Protein AF-0000000079801781 (afdb_homodimer)

Structure (mmCIF, N/CA/C/O backbone):
data_AF-0000000079801781-model_v1
#
loop_
_entity.id
_entity.type
_entity.pdbx_description
1 polymer 'SH2 domain-containing protein'
#
loop_
_atom_site.group_PDB
_atom_site.id
_atom_site.type_symbol
_atom_site.label_atom_id
_atom_site.label_alt_id
_atom_site.label_comp_id
_atom_site.label_asym_id
_atom_site.label_entity_id
_atom_site.label_seq_id
_atom_site.pdbx_PDB_ins_code
_atom_site.Cartn_x
_atom_site.Cartn_y
_atom_site.Cartn_z
_atom_site.occupancy
_atom_site.B_iso_or_equiv
_atom_site.auth_seq_id
_atom_site.auth_comp_id
_atom_site.auth_asym_id
_atom_site.auth_atom_id
_atom_site.pdbx_PDB_model_num
ATOM 1 N N . MET A 1 1 ? 8.492 30.438 30.984 1 76.69 1 MET A N 1
ATOM 2 C CA . MET A 1 1 ? 8.797 31.234 29.797 1 76.69 1 MET A CA 1
ATOM 3 C C . MET A 1 1 ? 7.562 31.406 28.922 1 76.69 1 MET A C 1
ATOM 5 O O . MET A 1 1 ? 6.762 30.469 28.781 1 76.69 1 MET A O 1
ATOM 9 N N . GLY A 1 2 ? 7.23 32.656 28.609 1 91.25 2 GLY A N 1
ATOM 10 C CA . GLY A 1 2 ? 6.047 32.969 27.828 1 91.25 2 GLY A CA 1
ATOM 11 C C . GLY A 1 2 ? 6.23 34.188 26.938 1 91.25 2 GLY A C 1
ATOM 12 O O . GLY A 1 2 ? 7.191 34.938 27.109 1 91.25 2 GLY A O 1
ATOM 13 N N . PHE A 1 3 ? 5.402 34.281 25.969 1 96.19 3 PHE A N 1
ATOM 14 C CA . PHE A 1 3 ? 5.469 35.406 25.031 1 96.19 3 PHE A CA 1
ATOM 15 C C . PHE A 1 3 ? 5.348 36.719 25.766 1 96.19 3 PHE A C 1
ATOM 17 O O . PHE A 1 3 ? 6.113 37.656 25.516 1 96.19 3 PHE A O 1
ATOM 24 N N . GLY A 1 4 ? 4.402 36.781 26.703 1 95.31 4 GLY A N 1
ATOM 25 C CA . GLY A 1 4 ? 4.148 38 27.422 1 95.31 4 GLY A CA 1
ATOM 26 C C . GLY A 1 4 ? 5.328 38.469 28.25 1 95.31 4 GLY A C 1
ATOM 27 O O . GLY A 1 4 ? 5.508 39.688 28.469 1 95.31 4 GLY A O 1
ATOM 28 N N . LYS A 1 5 ? 6.133 37.625 28.688 1 93.75 5 LYS A N 1
ATOM 29 C CA . LYS A 1 5 ? 7.262 37.938 29.562 1 93.75 5 LYS A CA 1
ATOM 30 C C . LYS A 1 5 ? 8.531 38.188 28.75 1 93.75 5 LYS A C 1
ATOM 32 O O . LYS A 1 5 ? 9.289 39.094 29.047 1 93.75 5 LYS A O 1
ATOM 37 N N . ASP A 1 6 ? 8.727 37.406 27.656 1 95.12 6 ASP A N 1
ATOM 38 C CA . ASP A 1 6 ? 10.07 37.344 27.094 1 95.12 6 ASP A CA 1
ATOM 39 C C . ASP A 1 6 ? 10.086 37.875 25.656 1 95.12 6 ASP A C 1
ATOM 41 O O . ASP A 1 6 ? 11.148 38.125 25.094 1 95.12 6 ASP A O 1
ATOM 45 N N . MET A 1 7 ? 8.914 38.062 25.062 1 96.31 7 MET A N 1
ATOM 46 C CA . MET A 1 7 ? 8.898 38.344 23.641 1 96.31 7 MET A CA 1
ATOM 47 C C . MET A 1 7 ? 8.211 39.688 23.359 1 96.31 7 MET A C 1
ATOM 49 O O . MET A 1 7 ? 7.328 39.781 22.5 1 96.31 7 MET A O 1
ATOM 53 N N . LYS A 1 8 ? 8.57 40.656 24.016 1 96.06 8 LYS A N 1
ATOM 54 C CA . LYS A 1 8 ? 7.91 41.938 23.906 1 96.06 8 LYS A CA 1
ATOM 55 C C . LYS A 1 8 ? 8.578 42.812 22.844 1 96.06 8 LYS A C 1
ATOM 57 O O . LYS A 1 8 ? 7.949 43.719 22.297 1 96.06 8 LYS A O 1
ATOM 62 N N . GLY A 1 9 ? 9.859 42.594 22.5 1 95.06 9 GLY A N 1
ATOM 63 C CA . GLY A 1 9 ? 10.641 43.406 21.609 1 95.06 9 GLY A CA 1
ATOM 64 C C . GLY A 1 9 ? 10.258 43.281 20.141 1 95.06 9 GLY A C 1
ATOM 65 O O . GLY A 1 9 ? 9.469 42.375 19.797 1 95.06 9 GLY A O 1
ATOM 66 N N . ARG A 1 10 ? 10.82 44.188 19.297 1 94.31 10 ARG A N 1
ATOM 67 C CA . ARG A 1 10 ? 10.531 44.219 17.875 1 94.31 10 ARG A CA 1
ATOM 68 C C . ARG A 1 10 ? 11.031 42.938 17.188 1 94.31 10 ARG A C 1
ATOM 70 O O . ARG A 1 10 ? 10.359 42.406 16.312 1 94.31 10 ARG A O 1
ATOM 77 N N . ALA A 1 11 ? 12.211 42.469 17.531 1 95.38 11 ALA A N 1
ATOM 78 C CA . ALA A 1 11 ? 12.758 41.25 16.938 1 95.38 11 ALA A CA 1
ATOM 79 C C . ALA A 1 11 ? 11.859 40.062 17.219 1 95.38 11 ALA A C 1
ATOM 81 O O . ALA A 1 11 ? 11.68 39.188 16.359 1 95.38 11 ALA A O 1
ATOM 82 N N . SER A 1 12 ? 11.367 40 18.453 1 96.5 12 SER A N 1
ATOM 83 C CA . SER A 1 12 ? 10.445 38.938 18.812 1 96.5 12 SER A CA 1
ATOM 84 C C . SER A 1 12 ? 9.141 39.031 18.031 1 96.5 12 SER A C 1
ATOM 86 O O . SER A 1 12 ? 8.609 38.031 17.594 1 96.5 12 SER A O 1
ATOM 88 N N . HIS A 1 13 ? 8.625 40.25 17.922 1 96.62 13 HIS A N 1
ATOM 89 C CA . HIS A 1 13 ? 7.418 40.5 17.125 1 96.62 13 HIS A CA 1
ATOM 90 C C . HIS A 1 13 ? 7.574 39.969 15.711 1 96.62 13 HIS A C 1
ATOM 92 O O . HIS A 1 13 ? 6.703 39.25 15.203 1 96.62 13 HIS A O 1
ATOM 98 N N . ASP A 1 14 ? 8.68 40.25 15.062 1 96.38 14 ASP A N 1
ATOM 99 C CA . ASP A 1 14 ? 8.945 39.781 13.703 1 96.38 14 ASP A CA 1
ATOM 100 C C . ASP A 1 14 ? 9.055 38.281 13.641 1 96.38 14 ASP A C 1
ATOM 102 O O . ASP A 1 14 ? 8.57 37.656 12.695 1 96.38 14 ASP A O 1
ATOM 106 N N . ALA A 1 15 ? 9.766 37.688 14.594 1 95.88 15 ALA A N 1
ATOM 107 C CA . ALA A 1 15 ? 9.938 36.25 14.633 1 95.88 15 ALA A CA 1
ATOM 108 C C . ALA A 1 15 ? 8.594 35.531 14.773 1 95.88 15 ALA A C 1
ATOM 110 O O . ALA A 1 15 ? 8.367 34.469 14.18 1 95.88 15 ALA A O 1
ATOM 111 N N . MET A 1 16 ? 7.668 36.062 15.617 1 96.5 16 MET A N 1
ATOM 112 C CA . MET A 1 16 ? 6.348 35.469 15.828 1 96.5 16 MET A CA 1
ATOM 113 C C . MET A 1 16 ? 5.531 35.5 14.539 1 96.5 16 MET A C 1
ATOM 115 O O . MET A 1 16 ? 4.82 34.562 14.227 1 96.5 16 MET A O 1
ATOM 119 N N . LEU A 1 17 ? 5.66 36.594 13.82 1 96.19 17 LEU A N 1
ATOM 120 C CA . LEU A 1 17 ? 4.953 36.656 12.547 1 96.19 17 LEU A CA 1
ATOM 121 C C . LEU A 1 17 ? 5.547 35.688 11.531 1 96.19 17 LEU A C 1
ATOM 123 O O . LEU A 1 17 ? 4.809 35.031 10.797 1 96.19 17 LEU A O 1
ATOM 127 N N . ARG A 1 18 ? 6.875 35.562 11.508 1 95 18 ARG A N 1
ATOM 128 C CA . ARG A 1 18 ? 7.543 34.656 10.57 1 95 18 ARG A CA 1
ATOM 129 C C . ARG A 1 18 ? 7.184 33.219 10.844 1 95 18 ARG A C 1
ATOM 131 O O . ARG A 1 18 ? 6.965 32.438 9.922 1 95 18 ARG A O 1
ATOM 138 N N . VAL A 1 19 ? 7.18 32.844 12.102 1 96.12 19 VAL A N 1
ATOM 139 C CA . VAL A 1 19 ? 6.883 31.453 12.43 1 96.12 19 VAL A CA 1
ATOM 140 C C . VAL A 1 19 ? 5.445 31.125 12.031 1 96.12 19 VAL A C 1
ATOM 142 O O . VAL A 1 19 ? 5.164 30.031 11.539 1 96.12 19 VAL A O 1
ATOM 145 N N . GLN A 1 20 ? 4.492 32.094 12.281 1 95.88 20 GLN A N 1
ATOM 146 C CA . GLN A 1 20 ? 3.104 31.844 11.898 1 95.88 20 GLN A CA 1
ATOM 147 C C . GLN A 1 20 ? 2.963 31.703 10.391 1 95.88 20 GLN A C 1
ATOM 149 O O . GLN A 1 20 ? 2.232 30.828 9.914 1 95.88 20 GLN A O 1
ATOM 154 N N . ASP A 1 21 ? 3.654 32.531 9.656 1 95.44 21 ASP A N 1
ATOM 155 C CA . ASP A 1 21 ? 3.643 32.406 8.203 1 95.44 21 ASP A CA 1
ATOM 156 C C . ASP A 1 21 ? 4.184 31.047 7.762 1 95.44 21 ASP A C 1
ATOM 158 O O . ASP A 1 21 ? 3.617 30.406 6.875 1 95.44 21 ASP A O 1
ATOM 162 N N . SER A 1 22 ? 5.309 30.672 8.328 1 95.62 22 SER A N 1
ATOM 163 C CA . SER A 1 22 ? 5.922 29.391 7.988 1 95.62 22 SER A CA 1
ATOM 164 C C . SER A 1 22 ? 5.008 28.234 8.352 1 95.62 22 SER A C 1
ATOM 166 O O . SER A 1 22 ? 4.949 27.234 7.637 1 95.62 22 SER A O 1
ATOM 168 N N . GLU A 1 23 ? 4.355 28.328 9.516 1 96.94 23 GLU A N 1
ATOM 169 C CA . GLU A 1 23 ? 3.428 27.297 9.938 1 96.94 23 GLU A CA 1
ATOM 170 C C . GLU A 1 23 ? 2.242 27.188 8.977 1 96.94 23 GLU A C 1
ATOM 172 O O . GLU A 1 23 ? 1.783 26.094 8.664 1 96.94 23 GLU A O 1
ATOM 177 N N . ILE A 1 24 ? 1.677 28.312 8.578 1 96.94 24 ILE A N 1
ATOM 178 C CA . ILE A 1 24 ? 0.573 28.312 7.621 1 96.94 24 ILE A CA 1
ATOM 179 C C . ILE A 1 24 ? 1.017 27.672 6.312 1 96.94 24 ILE A C 1
ATOM 181 O O . ILE A 1 24 ? 0.293 26.844 5.742 1 96.94 24 ILE A O 1
ATOM 185 N N . ARG A 1 25 ? 2.199 28 5.801 1 95.62 25 ARG A N 1
ATOM 186 C CA . ARG A 1 25 ? 2.742 27.391 4.594 1 95.62 25 ARG A CA 1
ATOM 187 C C . ARG A 1 25 ? 2.918 25.891 4.773 1 95.62 25 ARG A C 1
ATOM 189 O O . ARG A 1 25 ? 2.648 25.109 3.854 1 95.62 25 ARG A O 1
ATOM 196 N N . LEU A 1 26 ? 3.422 25.516 5.914 1 96.25 26 LEU A N 1
ATOM 197 C CA . LEU A 1 26 ? 3.6 24.109 6.215 1 96.25 26 LEU A CA 1
ATOM 198 C C . LEU A 1 26 ? 2.266 23.359 6.16 1 96.25 26 LEU A C 1
ATOM 200 O O . LEU A 1 26 ? 2.168 22.297 5.559 1 96.25 26 LEU A O 1
ATOM 204 N N . LEU A 1 27 ? 1.279 23.922 6.836 1 97.25 27 LEU A N 1
ATOM 205 C CA . LEU A 1 27 ? -0.036 23.297 6.855 1 97.25 27 LEU A CA 1
ATOM 206 C C . LEU A 1 27 ? -0.616 23.203 5.449 1 97.25 27 LEU A C 1
ATOM 208 O O . LEU A 1 27 ? -1.286 22.219 5.109 1 97.25 27 LEU A O 1
ATOM 212 N N . ASP A 1 28 ? -0.354 24.234 4.629 1 96.5 28 ASP A N 1
ATOM 213 C CA . ASP A 1 28 ? -0.765 24.172 3.227 1 96.5 28 ASP A CA 1
ATOM 214 C C . ASP A 1 28 ? -0.079 23.031 2.494 1 96.5 28 ASP A C 1
ATOM 216 O O . ASP A 1 28 ? -0.707 22.328 1.695 1 96.5 28 ASP A O 1
ATOM 220 N N . THR A 1 29 ? 1.188 22.906 2.703 1 96.31 29 THR A N 1
ATOM 221 C CA . THR A 1 29 ? 1.951 21.812 2.109 1 96.31 29 THR A CA 1
ATOM 222 C C . THR A 1 29 ? 1.404 20.453 2.561 1 96.31 29 THR A C 1
ATOM 224 O O . THR A 1 29 ? 1.253 19.547 1.751 1 96.31 29 THR A O 1
ATOM 227 N N . ILE A 1 30 ? 1.111 20.297 3.859 1 96.94 30 ILE A N 1
ATOM 228 C CA . ILE A 1 30 ? 0.562 19.047 4.398 1 96.94 30 ILE A CA 1
ATOM 229 C C . ILE A 1 30 ? -0.799 18.766 3.766 1 96.94 30 ILE A C 1
ATOM 231 O O . ILE A 1 30 ? -1.111 17.625 3.43 1 96.94 30 ILE A O 1
ATOM 235 N N . HIS A 1 31 ? -1.575 19.875 3.701 1 97.44 31 HIS A N 1
ATOM 236 C CA . HIS A 1 31 ? -2.891 19.719 3.092 1 97.44 31 HIS A CA 1
ATOM 237 C C . HIS A 1 31 ? -2.785 19.156 1.681 1 97.44 31 HIS A C 1
ATOM 239 O O . HIS A 1 31 ? -3.479 18.188 1.341 1 97.44 31 HIS A O 1
ATOM 245 N N . ASN A 1 32 ? -1.936 19.703 0.855 1 96.06 32 ASN A N 1
ATOM 246 C CA . ASN A 1 32 ? -1.72 19.219 -0.502 1 96.06 32 ASN A CA 1
ATOM 247 C C . ASN A 1 32 ? -1.146 17.797 -0.501 1 96.06 32 ASN A C 1
ATOM 249 O O . ASN A 1 32 ? -1.52 16.969 -1.337 1 96.06 32 ASN A O 1
ATOM 253 N N . PHE A 1 33 ? -0.26 17.547 0.406 1 97.5 33 PHE A N 1
ATOM 254 C CA . PHE A 1 33 ? 0.359 16.234 0.556 1 97.5 33 PHE A CA 1
ATOM 255 C C . PHE A 1 33 ? -0.693 15.172 0.839 1 97.5 33 PHE A C 1
ATOM 257 O O . PHE A 1 33 ? -0.685 14.102 0.221 1 97.5 33 PHE A O 1
ATOM 264 N N . VAL A 1 34 ? -1.604 15.484 1.756 1 97.31 34 VAL A N 1
ATOM 265 C CA . VAL A 1 34 ? -2.648 14.547 2.15 1 97.31 34 VAL A CA 1
ATOM 266 C C . VAL A 1 34 ? -3.582 14.289 0.97 1 97.31 34 VAL A C 1
ATOM 268 O O . VAL A 1 34 ? -3.955 13.141 0.704 1 97.31 34 VAL A O 1
ATOM 271 N N . LEU A 1 35 ? -3.932 15.352 0.266 1 96.62 35 LEU A N 1
ATOM 272 C CA . LEU A 1 35 ? -4.832 15.203 -0.872 1 96.62 35 LEU A CA 1
ATOM 273 C C . LEU A 1 35 ? -4.188 14.367 -1.974 1 96.62 35 LEU A C 1
ATOM 275 O O . LEU A 1 35 ? -4.82 13.469 -2.531 1 96.62 35 LEU A O 1
ATOM 279 N N . THR A 1 36 ? -2.943 14.625 -2.322 1 96.62 36 THR A N 1
ATOM 280 C CA . THR A 1 36 ? -2.236 13.898 -3.367 1 96.62 36 THR A CA 1
ATOM 281 C C . THR A 1 36 ? -2.008 12.445 -2.955 1 96.62 36 THR A C 1
ATOM 283 O O . THR A 1 36 ? -2.059 11.539 -3.791 1 96.62 36 THR A O 1
ATOM 286 N N . ARG A 1 37 ? -1.685 12.242 -1.685 1 97.06 37 ARG A N 1
ATOM 287 C CA . ARG A 1 37 ? -1.542 10.891 -1.165 1 97.06 37 ARG A CA 1
ATOM 288 C C . ARG A 1 37 ? -2.842 10.102 -1.316 1 97.06 37 ARG A C 1
ATOM 290 O O . ARG A 1 37 ? -2.83 8.953 -1.748 1 97.06 37 ARG A O 1
ATOM 297 N N . ALA A 1 38 ? -3.971 10.711 -0.908 1 97 38 ALA A N 1
ATOM 298 C CA . ALA A 1 38 ? -5.277 10.062 -1.024 1 97 38 ALA A CA 1
ATOM 299 C C . ALA A 1 38 ? -5.586 9.711 -2.477 1 97 38 ALA A C 1
ATOM 301 O O . ALA A 1 38 ? -6.121 8.641 -2.76 1 97 38 ALA A O 1
ATOM 302 N N . GLU A 1 39 ? -5.254 10.602 -3.381 1 96.56 39 GLU A N 1
ATOM 303 C CA . GLU A 1 39 ? -5.469 10.344 -4.801 1 96.56 39 GLU A CA 1
ATOM 304 C C . GLU A 1 39 ? -4.617 9.18 -5.293 1 96.56 39 GLU A C 1
ATOM 306 O O . GLU A 1 39 ? -5.086 8.344 -6.066 1 96.56 39 GLU A O 1
ATOM 311 N N . ASN A 1 40 ? -3.34 9.18 -4.941 1 97.12 40 ASN A N 1
ATOM 312 C CA . ASN A 1 40 ? -2.443 8.086 -5.289 1 97.12 40 ASN A CA 1
ATOM 313 C C . ASN A 1 40 ? -2.959 6.75 -4.758 1 97.12 40 ASN A C 1
ATOM 315 O O . ASN A 1 40 ? -2.912 5.738 -5.461 1 97.12 40 ASN A O 1
ATOM 319 N N . ASP A 1 41 ? -3.4 6.711 -3.506 1 96.94 41 ASP A N 1
ATOM 320 C CA . ASP A 1 41 ? -3.967 5.504 -2.906 1 96.94 41 ASP A CA 1
ATOM 321 C C . ASP A 1 41 ? -5.211 5.047 -3.666 1 96.94 41 ASP A C 1
ATOM 323 O O . ASP A 1 41 ? -5.43 3.846 -3.84 1 96.94 41 ASP A O 1
ATOM 327 N N . ARG A 1 42 ? -6.035 5.973 -4.047 1 95.75 42 ARG A N 1
ATOM 328 C CA . ARG A 1 42 ? -7.246 5.648 -4.797 1 95.75 42 ARG A CA 1
ATOM 329 C C . ARG A 1 42 ? -6.902 5 -6.133 1 95.75 42 ARG A C 1
ATOM 331 O O . ARG A 1 42 ? -7.535 4.023 -6.539 1 95.75 42 ARG A O 1
ATOM 338 N N . LYS A 1 43 ? -5.949 5.508 -6.844 1 96.12 43 LYS A N 1
ATOM 339 C CA . LYS A 1 43 ? -5.504 4.945 -8.109 1 96.12 43 LYS A CA 1
ATOM 340 C C . LYS A 1 43 ? -4.938 3.539 -7.922 1 96.12 43 LYS A C 1
ATOM 342 O O . LYS A 1 43 ? -5.191 2.646 -8.734 1 96.12 43 LYS A O 1
ATOM 347 N N . TYR A 1 44 ? -4.176 3.334 -6.891 1 97.56 44 TYR A N 1
ATOM 348 C CA . TYR A 1 44 ? -3.615 2.025 -6.578 1 97.56 44 TYR A CA 1
ATOM 349 C C . TYR A 1 44 ? -4.719 1.007 -6.316 1 97.56 44 TYR A C 1
ATOM 351 O O . TYR A 1 44 ? -4.68 -0.108 -6.844 1 97.56 44 TYR A O 1
ATOM 359 N N . ALA A 1 45 ? -5.695 1.436 -5.496 1 96.75 45 ALA A N 1
ATOM 360 C CA . ALA A 1 45 ? -6.832 0.562 -5.211 1 96.75 45 ALA A CA 1
ATOM 361 C C . ALA A 1 45 ? -7.586 0.209 -6.488 1 96.75 45 ALA A C 1
ATOM 363 O O . ALA A 1 45 ? -8 -0.936 -6.676 1 96.75 45 ALA A O 1
ATOM 364 N N . ALA A 1 46 ? -7.781 1.172 -7.336 1 95.75 46 ALA A N 1
ATOM 365 C CA . ALA A 1 46 ? -8.445 0.935 -8.617 1 95.75 46 ALA A CA 1
ATOM 366 C C . ALA A 1 46 ? -7.648 -0.042 -9.477 1 95.75 46 ALA A C 1
ATOM 368 O O . ALA A 1 46 ? -8.227 -0.883 -10.164 1 95.75 46 ALA A O 1
ATOM 369 N N . GLY A 1 47 ? -6.301 0.111 -9.477 1 96.25 47 GLY A N 1
ATOM 370 C CA . GLY A 1 47 ? -5.445 -0.827 -10.188 1 96.25 47 GLY A CA 1
ATOM 371 C C . GLY A 1 47 ? -5.582 -2.254 -9.695 1 96.25 47 GLY A C 1
ATOM 372 O O . GLY A 1 47 ? -5.637 -3.191 -10.492 1 96.25 47 GLY A O 1
ATOM 373 N N . LEU A 1 48 ? -5.668 -2.461 -8.375 1 95.75 48 LEU A N 1
ATOM 374 C CA . LEU A 1 48 ? -5.891 -3.779 -7.793 1 95.75 48 LEU A CA 1
ATOM 375 C C . LEU A 1 48 ? -7.254 -4.328 -8.203 1 95.75 48 LEU A C 1
ATOM 377 O O . LEU A 1 48 ? -7.398 -5.531 -8.438 1 95.75 48 LEU A O 1
ATOM 381 N N . GLY A 1 49 ? -8.25 -3.375 -8.258 1 94.19 49 GLY A N 1
ATOM 382 C CA . GLY A 1 49 ? -9.57 -3.787 -8.703 1 94.19 49 GLY A CA 1
ATOM 383 C C . GLY A 1 49 ? -9.586 -4.32 -10.125 1 94.19 49 GLY A C 1
ATOM 384 O O . GLY A 1 49 ? -10.219 -5.336 -10.406 1 94.19 49 GLY A O 1
ATOM 385 N N . LYS A 1 50 ? -8.891 -3.727 -11.023 1 93.75 50 LYS A N 1
ATOM 386 C CA . LYS A 1 50 ? -8.797 -4.156 -12.414 1 93.75 50 LYS A CA 1
ATOM 387 C C . LYS A 1 50 ? -8.086 -5.504 -12.523 1 93.75 50 LYS A C 1
ATOM 389 O O . LYS A 1 50 ? -8.492 -6.367 -13.305 1 93.75 50 LYS A O 1
ATOM 394 N N . LEU A 1 51 ? -7.004 -5.602 -11.766 1 93.5 51 LEU A N 1
ATOM 395 C CA . LEU A 1 51 ? -6.254 -6.852 -11.688 1 93.5 51 LEU A CA 1
ATOM 396 C C . LEU A 1 51 ? -7.156 -8 -11.258 1 93.5 51 LEU A C 1
ATOM 398 O O . LEU A 1 51 ? -7.102 -9.086 -11.836 1 93.5 51 LEU A O 1
ATOM 402 N N . LEU A 1 52 ? -7.992 -7.812 -10.312 1 94.69 52 LEU A N 1
ATOM 403 C CA . LEU A 1 52 ? -8.898 -8.82 -9.781 1 94.69 52 LEU A CA 1
ATOM 404 C C . LEU A 1 52 ? -9.961 -9.195 -10.812 1 94.69 52 LEU A C 1
ATOM 406 O O . LEU A 1 52 ? -10.273 -10.375 -10.984 1 94.69 52 LEU A O 1
ATOM 410 N N . ALA A 1 53 ? -10.492 -8.188 -11.5 1 93.56 53 ALA A N 1
ATOM 411 C CA . ALA A 1 53 ? -11.516 -8.43 -12.516 1 93.56 53 ALA A CA 1
ATOM 412 C C . ALA A 1 53 ? -10.984 -9.328 -13.633 1 93.56 53 ALA A C 1
ATOM 414 O O . ALA A 1 53 ? -11.688 -10.227 -14.102 1 93.56 53 ALA A O 1
ATOM 415 N N . THR A 1 54 ? -9.742 -9.18 -14.047 1 93.25 54 THR A N 1
ATOM 416 C CA . THR A 1 54 ? -9.117 -9.984 -15.086 1 93.25 54 THR A CA 1
ATOM 417 C C . THR A 1 54 ? -8.891 -11.414 -14.594 1 93.25 54 THR A C 1
ATOM 419 O O . THR A 1 54 ? -9.133 -12.375 -15.328 1 93.25 54 THR A O 1
ATOM 422 N N . ALA A 1 55 ? -8.391 -11.547 -13.32 1 93.56 55 ALA A N 1
ATOM 423 C CA . ALA A 1 55 ? -8.07 -12.859 -12.758 1 93.56 55 ALA A CA 1
ATOM 424 C C . ALA A 1 55 ? -9.344 -13.672 -12.531 1 93.56 55 ALA A C 1
ATOM 426 O O . ALA A 1 55 ? -9.328 -14.906 -12.633 1 93.56 55 ALA A O 1
ATOM 427 N N . LEU A 1 56 ? -10.477 -13.016 -12.25 1 90.62 56 LEU A N 1
ATOM 428 C CA . LEU A 1 56 ? -11.727 -13.688 -11.922 1 90.62 56 LEU A CA 1
ATOM 429 C C . LEU A 1 56 ? -12.438 -14.164 -13.18 1 90.62 56 LEU A C 1
ATOM 431 O O . LEU A 1 56 ? -13.383 -14.961 -13.102 1 90.62 56 LEU A O 1
ATOM 435 N N . LYS A 1 57 ? -11.984 -13.828 -14.391 1 88.69 57 LYS A N 1
ATOM 436 C CA . LYS A 1 57 ? -12.57 -14.289 -15.648 1 88.69 57 LYS A CA 1
ATOM 437 C C . LYS A 1 57 ? -12.234 -15.758 -15.906 1 88.69 57 LYS A C 1
ATOM 439 O O . LYS A 1 57 ? -12.977 -16.453 -16.594 1 88.69 57 LYS A O 1
ATOM 444 N N . ALA A 1 58 ? -11.117 -16.188 -15.289 1 84.75 58 ALA A N 1
ATOM 445 C CA . ALA A 1 58 ? -10.703 -17.578 -15.477 1 84.75 58 ALA A CA 1
ATOM 446 C C . ALA A 1 58 ? -11.57 -18.516 -14.648 1 84.75 58 ALA A C 1
ATOM 448 O O . ALA A 1 58 ? -11.844 -18.25 -13.477 1 84.75 58 ALA A O 1
ATOM 449 N N . ASP A 1 59 ? -12.188 -19.531 -15.289 1 80.12 59 ASP A N 1
ATOM 450 C CA . ASP A 1 59 ? -13.031 -20.484 -14.586 1 80.12 59 ASP A CA 1
ATOM 451 C C . ASP A 1 59 ? -12.219 -21.672 -14.086 1 80.12 59 ASP A C 1
ATOM 453 O O . ASP A 1 59 ? -11.766 -22.5 -14.875 1 80.12 59 ASP A O 1
ATOM 457 N N . ASN A 1 60 ? -12.016 -21.766 -12.844 1 79.75 60 ASN A N 1
ATOM 458 C CA . ASN A 1 60 ? -11.297 -22.859 -12.188 1 79.75 60 ASN A CA 1
ATOM 459 C C . ASN A 1 60 ? -12.211 -23.641 -11.258 1 79.75 60 ASN A C 1
ATOM 461 O O . ASN A 1 60 ? -11.742 -24.25 -10.281 1 79.75 60 ASN A O 1
ATOM 465 N N . SER A 1 61 ? -13.469 -23.781 -11.5 1 85.81 61 SER A N 1
ATOM 466 C CA . SER A 1 61 ? -14.445 -24.297 -10.539 1 85.81 61 SER A CA 1
ATOM 467 C C . SER A 1 61 ? -14.375 -25.812 -10.445 1 85.81 61 SER A C 1
ATOM 469 O O . SER A 1 61 ? -14.68 -26.391 -9.398 1 85.81 61 SER A O 1
ATOM 471 N N . GLU A 1 62 ? -13.891 -26.422 -11.484 1 90.06 62 GLU A N 1
ATOM 472 C CA . GLU A 1 62 ? -13.945 -27.875 -11.523 1 90.06 62 GLU A CA 1
ATOM 473 C C . GLU A 1 62 ? -13.047 -28.484 -10.453 1 90.06 62 GLU A C 1
ATOM 475 O O . GLU A 1 62 ? -13.406 -29.484 -9.82 1 90.06 62 GLU A O 1
ATOM 480 N N . PHE A 1 63 ? -11.914 -27.922 -10.242 1 92.75 63 PHE A N 1
ATOM 481 C CA . PHE A 1 63 ? -10.914 -28.594 -9.406 1 92.75 63 PHE A CA 1
ATOM 482 C C . PHE A 1 63 ? -10.68 -27.812 -8.117 1 92.75 63 PHE A C 1
ATOM 484 O O . PHE A 1 63 ? -9.75 -28.125 -7.367 1 92.75 63 PHE A O 1
ATOM 491 N N . ARG A 1 64 ? -11.539 -26.922 -7.797 1 89.44 64 ARG A N 1
ATOM 492 C CA . ARG A 1 64 ? -11.43 -26.078 -6.609 1 89.44 64 ARG A CA 1
ATOM 493 C C . ARG A 1 64 ? -11.578 -26.906 -5.336 1 89.44 64 ARG A C 1
ATOM 495 O O . ARG A 1 64 ? -10.906 -26.641 -4.336 1 89.44 64 ARG A O 1
ATOM 502 N N . GLU A 1 65 ? -12.383 -27.844 -5.41 1 88.81 65 GLU A N 1
ATOM 503 C CA . GLU A 1 65 ? -12.672 -28.625 -4.215 1 88.81 65 GLU A CA 1
ATOM 504 C C . GLU A 1 65 ? -11.688 -29.781 -4.066 1 88.81 65 GLU A C 1
ATOM 506 O O . GLU A 1 65 ? -11.523 -30.328 -2.975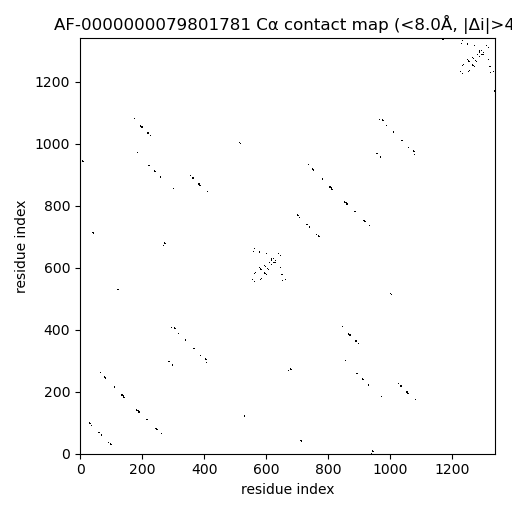 1 88.81 65 GLU A O 1
ATOM 511 N N . THR A 1 66 ? -11.023 -30.109 -5.133 1 92.12 66 THR A N 1
ATOM 512 C CA . THR A 1 66 ? -10.227 -31.328 -5.086 1 92.12 66 THR A CA 1
ATOM 513 C C . THR A 1 66 ? -8.742 -31 -4.961 1 92.12 66 THR A C 1
ATOM 515 O O . THR A 1 66 ? -7.953 -31.828 -4.492 1 92.12 66 THR A O 1
ATOM 518 N N . CYS A 1 67 ? -8.32 -29.797 -5.41 1 94.19 67 CYS A N 1
ATOM 519 C CA . CYS A 1 67 ? -6.91 -29.438 -5.414 1 94.19 67 CYS A CA 1
ATOM 520 C C . CYS A 1 67 ? -6.652 -28.219 -4.531 1 94.19 67 CYS A C 1
ATOM 522 O O . CYS A 1 67 ? -7.363 -27.219 -4.621 1 94.19 67 CYS A O 1
ATOM 524 N N . SER A 1 68 ? -5.66 -28.266 -3.721 1 94.06 68 SER A N 1
ATOM 525 C CA . SER A 1 68 ? -5.355 -27.25 -2.719 1 94.06 68 SER A CA 1
ATOM 526 C C . SER A 1 68 ? -4.836 -25.969 -3.369 1 94.06 68 SER A C 1
ATOM 528 O O . SER A 1 68 ? -5.062 -24.875 -2.859 1 94.06 68 SER A O 1
ATOM 530 N N . VAL A 1 69 ? -4.133 -26.094 -4.438 1 95.94 69 VAL A N 1
ATOM 531 C CA . VAL A 1 69 ? -3.553 -24.922 -5.102 1 95.94 69 VAL A CA 1
ATOM 532 C C . VAL A 1 69 ? -4.664 -23.984 -5.574 1 95.94 69 VAL A C 1
ATOM 534 O O . VAL A 1 69 ? -4.57 -22.766 -5.41 1 95.94 69 VAL A O 1
ATOM 537 N N . PHE A 1 70 ? -5.73 -24.578 -6.164 1 95.5 70 PHE A N 1
ATOM 538 C CA . PHE A 1 70 ? -6.863 -23.781 -6.633 1 95.5 70 PHE A CA 1
ATOM 539 C C . PHE A 1 70 ? -7.555 -23.094 -5.465 1 95.5 70 PHE A C 1
ATOM 541 O O . PHE A 1 70 ? -7.957 -21.922 -5.578 1 95.5 70 PHE A O 1
ATOM 548 N N . LYS A 1 71 ? -7.648 -23.766 -4.348 1 93.81 71 LYS A N 1
ATOM 549 C CA . LYS A 1 71 ? -8.258 -23.203 -3.15 1 93.81 71 LYS A CA 1
ATOM 550 C C . LYS A 1 71 ? -7.445 -22.016 -2.631 1 93.81 71 LYS A C 1
ATOM 552 O O . LYS A 1 71 ? -8.008 -20.984 -2.273 1 93.81 71 LYS A O 1
ATOM 557 N N . ALA A 1 72 ? -6.176 -22.234 -2.559 1 95.56 72 ALA A N 1
ATOM 558 C CA . ALA A 1 72 ? -5.297 -21.172 -2.088 1 95.56 72 ALA A CA 1
ATOM 559 C C . ALA A 1 72 ? -5.387 -19.938 -2.99 1 95.56 72 ALA A C 1
ATOM 561 O O . ALA A 1 72 ? -5.395 -18.812 -2.506 1 95.56 72 ALA A O 1
ATOM 562 N N . TRP A 1 73 ? -5.492 -20.141 -4.273 1 95.69 73 TRP A N 1
ATOM 563 C CA . TRP A 1 73 ? -5.59 -19.031 -5.23 1 95.69 73 TRP A CA 1
ATOM 564 C C . TRP A 1 73 ? -6.883 -18.25 -5.031 1 95.69 73 TRP A C 1
ATOM 566 O O . TRP A 1 73 ? -6.887 -17.016 -5.105 1 95.69 73 TRP A O 1
ATOM 576 N N . ASP A 1 74 ? -7.922 -18.953 -4.762 1 94.88 74 ASP A N 1
ATOM 577 C CA . ASP A 1 74 ? -9.203 -18.297 -4.5 1 94.88 74 ASP A CA 1
ATOM 578 C C . ASP A 1 74 ? -9.117 -17.391 -3.281 1 94.88 74 ASP A C 1
ATOM 580 O O . ASP A 1 74 ? -9.688 -16.297 -3.273 1 94.88 74 ASP A O 1
ATOM 584 N N . VAL A 1 75 ? -8.438 -17.891 -2.283 1 96.06 75 VAL A N 1
ATOM 585 C CA . VAL A 1 75 ? -8.273 -17.094 -1.074 1 96.06 75 VAL A CA 1
ATOM 586 C C . VAL A 1 75 ? -7.441 -15.852 -1.388 1 96.06 75 VAL A C 1
ATOM 588 O O . VAL A 1 75 ? -7.742 -14.758 -0.899 1 96.06 75 VAL A O 1
ATOM 591 N N . ILE A 1 76 ? -6.395 -15.961 -2.207 1 96 76 ILE A N 1
ATOM 592 C CA . ILE A 1 76 ? -5.551 -14.836 -2.586 1 96 76 ILE A CA 1
ATOM 593 C C . ILE A 1 76 ? -6.391 -13.781 -3.301 1 96 76 ILE A C 1
ATOM 595 O O . ILE A 1 76 ? -6.254 -12.586 -3.031 1 96 76 ILE A O 1
ATOM 599 N N . LEU A 1 77 ? -7.309 -14.203 -4.168 1 95.44 77 LEU A N 1
ATOM 600 C CA . LEU A 1 77 ? -8.164 -13.273 -4.898 1 95.44 77 LEU A CA 1
ATOM 601 C C . LEU A 1 77 ? -9.125 -12.562 -3.951 1 95.44 77 LEU A C 1
ATOM 603 O O . LEU A 1 77 ? -9.273 -11.336 -4.02 1 95.44 77 LEU A O 1
ATOM 607 N N . LYS A 1 78 ? -9.68 -13.336 -3.055 1 96 78 LYS A N 1
ATOM 608 C CA . LYS A 1 78 ? -10.625 -12.766 -2.094 1 96 78 LYS A CA 1
ATOM 609 C C . LYS A 1 78 ? -9.938 -11.742 -1.194 1 96 78 LYS A C 1
ATOM 611 O O . LYS A 1 78 ? -10.477 -10.664 -0.946 1 96 78 LYS A O 1
ATOM 616 N N . GLU A 1 79 ? -8.805 -12.102 -0.708 1 95.81 79 GLU A N 1
ATOM 617 C CA . GLU A 1 79 ? -8.086 -11.219 0.208 1 95.81 79 GLU A CA 1
ATOM 618 C C . GLU A 1 79 ? -7.559 -9.984 -0.514 1 95.81 79 GLU A C 1
ATOM 620 O O . GLU A 1 79 ? -7.457 -8.906 0.08 1 95.81 79 GLU A O 1
ATOM 625 N N . THR A 1 80 ? -7.16 -10.109 -1.76 1 95.56 80 THR A N 1
ATOM 626 C CA . THR A 1 80 ? -6.762 -8.945 -2.547 1 95.56 80 THR A CA 1
ATOM 627 C C . THR A 1 80 ? -7.93 -7.977 -2.701 1 95.56 80 THR A C 1
ATOM 629 O O . THR A 1 80 ? -7.738 -6.762 -2.682 1 95.56 80 THR A O 1
ATOM 632 N N . GLU A 1 81 ? -9.125 -8.5 -2.842 1 95.38 81 GLU A N 1
ATOM 633 C CA . GLU A 1 81 ? -10.32 -7.664 -2.885 1 95.38 81 GLU A CA 1
ATOM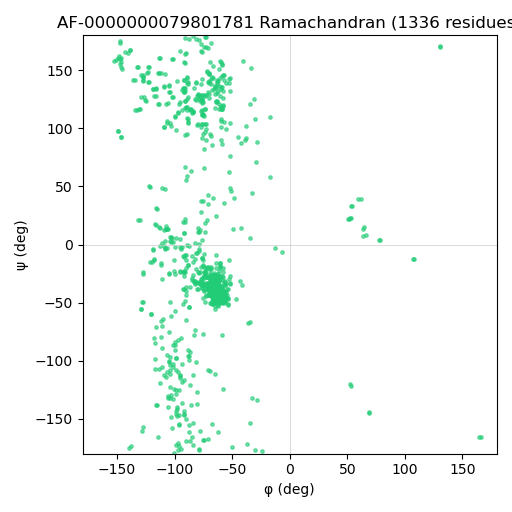 634 C C . GLU A 1 81 ? -10.508 -6.906 -1.573 1 95.38 81 GLU A C 1
ATOM 636 O O . GLU A 1 81 ? -10.828 -5.719 -1.578 1 95.38 81 GLU A O 1
ATOM 641 N N . ASN A 1 82 ? -10.344 -7.602 -0.5 1 95.31 82 ASN A N 1
ATOM 642 C CA . ASN A 1 82 ? -10.445 -6.969 0.811 1 95.31 82 ASN A CA 1
ATOM 643 C C . ASN A 1 82 ? -9.414 -5.855 0.979 1 95.31 82 ASN A C 1
ATOM 645 O O . ASN A 1 82 ? -9.719 -4.809 1.549 1 95.31 82 ASN A O 1
ATOM 649 N N . LEU A 1 83 ? -8.227 -6.141 0.55 1 94.44 83 LEU A N 1
ATOM 650 C CA . LEU A 1 83 ? -7.164 -5.145 0.583 1 94.44 83 LEU A CA 1
ATOM 651 C C . LEU A 1 83 ? -7.566 -3.895 -0.195 1 94.44 83 LEU A C 1
ATOM 653 O O . LEU A 1 83 ? -7.418 -2.775 0.299 1 94.44 83 LEU A O 1
ATOM 657 N N . SER A 1 84 ? -8.07 -4.086 -1.416 1 94.88 84 SER A N 1
ATOM 658 C CA . SER A 1 84 ? -8.5 -2.98 -2.268 1 94.88 84 SER A CA 1
ATOM 659 C C . SER A 1 84 ? -9.609 -2.172 -1.608 1 94.88 84 SER A C 1
ATOM 661 O O . SER A 1 84 ? -9.594 -0.939 -1.651 1 94.88 84 SER A O 1
ATOM 663 N N . ARG A 1 85 ? -10.547 -2.789 -0.951 1 94.69 85 ARG A N 1
ATOM 664 C CA . ARG A 1 85 ? -11.664 -2.131 -0.278 1 94.69 85 ARG A CA 1
ATOM 665 C C . ARG A 1 85 ? -11.172 -1.286 0.894 1 94.69 85 ARG A C 1
ATOM 667 O O . ARG A 1 85 ? -11.641 -0.161 1.09 1 94.69 85 ARG A O 1
ATOM 674 N N . SER A 1 86 ? -10.281 -1.879 1.663 1 95 86 SER A N 1
ATOM 675 C CA . SER A 1 86 ? -9.742 -1.164 2.814 1 95 86 SER A CA 1
ATOM 676 C C . SER A 1 86 ? -8.977 0.086 2.383 1 95 86 SER A C 1
ATOM 678 O O . SER A 1 86 ? -9.117 1.145 3 1 95 86 SER A O 1
ATOM 680 N N . LEU A 1 87 ? -8.18 -0.028 1.319 1 95.69 87 LEU A N 1
ATOM 681 C CA . LEU A 1 87 ? -7.426 1.104 0.794 1 95.69 87 LEU A CA 1
ATOM 682 C C . LEU A 1 87 ? -8.359 2.203 0.305 1 95.69 87 LEU A C 1
ATOM 684 O O . LEU A 1 87 ? -8.117 3.387 0.547 1 95.69 87 LEU A O 1
ATOM 688 N N . ARG A 1 88 ? -9.461 1.871 -0.312 1 94.88 88 ARG A N 1
ATOM 689 C CA . ARG A 1 88 ? -10.43 2.832 -0.824 1 94.88 88 ARG A CA 1
ATOM 690 C C . ARG A 1 88 ? -11.125 3.566 0.316 1 94.88 88 ARG A C 1
ATOM 692 O O . ARG A 1 88 ? -11.32 4.785 0.254 1 94.88 88 ARG A O 1
ATOM 699 N N . SER A 1 89 ? -11.516 2.812 1.278 1 96.19 89 SER A N 1
ATOM 700 C CA . SER A 1 89 ? -12.18 3.408 2.432 1 96.19 89 SER A CA 1
ATOM 701 C C . SER A 1 89 ? -11.273 4.418 3.133 1 96.19 89 SER A C 1
ATOM 703 O O . SER A 1 89 ? -11.719 5.504 3.504 1 96.19 89 SER A O 1
ATOM 705 N N . ASN A 1 90 ? -10.023 4.043 3.336 1 96 90 ASN A N 1
ATOM 706 C CA . ASN A 1 90 ? -9.055 4.934 3.965 1 96 90 ASN A CA 1
ATOM 707 C C . ASN A 1 90 ? -8.836 6.199 3.141 1 96 90 ASN A C 1
ATOM 709 O O . ASN A 1 90 ? -8.758 7.297 3.691 1 96 90 ASN A O 1
ATOM 713 N N . SER A 1 91 ? -8.695 6.043 1.821 1 96.69 91 SER A N 1
ATOM 714 C CA . SER A 1 91 ? -8.492 7.18 0.93 1 96.69 91 SER A CA 1
ATOM 715 C C . SER A 1 91 ? -9.68 8.133 0.975 1 96.69 91 SER A C 1
ATOM 717 O O . SER A 1 91 ? -9.508 9.352 0.974 1 96.69 91 SER A O 1
ATOM 719 N N . ASP A 1 92 ? -10.883 7.625 1.064 1 96.75 92 ASP A N 1
ATOM 720 C CA . ASP A 1 92 ? -12.086 8.438 1.148 1 96.75 92 ASP A CA 1
ATOM 721 C C . ASP A 1 92 ? -12.117 9.242 2.445 1 96.75 92 ASP A C 1
ATOM 723 O O . ASP A 1 92 ? -12.5 10.414 2.447 1 96.75 92 ASP A O 1
ATOM 727 N N . HIS A 1 93 ? -11.727 8.633 3.5 1 96.69 93 HIS A N 1
ATOM 728 C CA . HIS A 1 93 ? -11.68 9.32 4.785 1 96.69 93 HIS A CA 1
ATOM 729 C C . HIS A 1 93 ? -10.68 10.469 4.758 1 96.69 93 HIS A C 1
ATOM 731 O O . HIS A 1 93 ? -10.953 11.547 5.281 1 96.69 93 HIS A O 1
ATOM 737 N N . LEU A 1 94 ? -9.484 10.234 4.18 1 97.38 94 LEU A N 1
ATOM 738 C CA . LEU A 1 94 ? -8.453 11.266 4.094 1 97.38 94 LEU A CA 1
ATOM 739 C C . LEU A 1 94 ? -8.961 12.484 3.332 1 97.38 94 LEU A C 1
ATOM 741 O O . LEU A 1 94 ? -8.711 13.625 3.734 1 97.38 94 LEU A O 1
ATOM 745 N N . THR A 1 95 ? -9.742 12.32 2.301 1 96.25 95 THR A N 1
ATOM 746 C CA . THR A 1 95 ? -10.227 13.398 1.449 1 96.25 95 THR A CA 1
ATOM 747 C C . THR A 1 95 ? -11.422 14.094 2.096 1 96.25 95 THR A C 1
ATOM 749 O O . THR A 1 95 ? -11.492 15.328 2.107 1 96.25 95 THR A O 1
ATOM 752 N N . SER A 1 96 ? -12.32 13.344 2.768 1 95.12 96 SER A N 1
ATOM 753 C CA . SER A 1 96 ? -13.594 13.891 3.227 1 95.12 96 SER A CA 1
ATOM 754 C C . SER A 1 96 ? -13.484 14.422 4.648 1 95.12 96 SER A C 1
ATOM 756 O O . SER A 1 96 ? -14.266 15.289 5.055 1 95.12 96 SER A O 1
ATOM 758 N N . SER A 1 97 ? -12.531 13.93 5.387 1 95.94 97 SER A N 1
ATOM 759 C CA . SER A 1 97 ? -12.453 14.328 6.785 1 95.94 97 SER A CA 1
ATOM 760 C C . SER A 1 97 ? -11.125 15 7.102 1 95.94 97 SER A C 1
ATOM 762 O O . SER A 1 97 ? -11.062 16.219 7.277 1 95.94 97 SER A O 1
ATOM 764 N N . THR A 1 98 ? -10.047 14.289 6.902 1 96.25 98 THR A N 1
ATOM 765 C CA . THR A 1 98 ? -8.742 14.797 7.289 1 96.25 98 THR A CA 1
ATOM 766 C C . THR A 1 98 ? -8.422 16.094 6.547 1 96.25 98 THR A C 1
ATOM 768 O O . THR A 1 98 ? -8 17.078 7.156 1 96.25 98 THR A O 1
ATOM 771 N N . ALA A 1 99 ? -8.641 16.156 5.25 1 96.44 99 ALA A N 1
ATOM 772 C CA . ALA A 1 99 ? -8.328 17.328 4.434 1 96.44 99 ALA A CA 1
ATOM 773 C C . ALA A 1 99 ? -9.219 18.5 4.809 1 96.44 99 ALA A C 1
ATOM 775 O O . ALA A 1 99 ? -8.773 19.656 4.801 1 96.44 99 ALA A O 1
ATOM 776 N N . GLU A 1 100 ? -10.414 18.234 5.219 1 96.06 100 GLU A N 1
ATOM 777 C CA . GLU A 1 100 ? -11.344 19.297 5.602 1 96.06 100 GLU A CA 1
ATOM 778 C C . GLU A 1 100 ? -10.945 19.922 6.938 1 96.06 100 GLU A C 1
ATOM 780 O O . GLU A 1 100 ? -11.031 21.141 7.105 1 96.06 100 GLU A O 1
ATOM 785 N N . ILE A 1 101 ? -10.602 19.078 7.852 1 96.69 101 ILE A N 1
ATOM 786 C CA . ILE A 1 101 ? -10.148 19.562 9.148 1 96.69 101 ILE A CA 1
ATOM 787 C C . ILE A 1 101 ? -8.922 20.453 8.977 1 96.69 101 ILE A C 1
ATOM 789 O O . ILE A 1 101 ? -8.805 21.5 9.617 1 96.69 101 ILE A O 1
ATOM 793 N N . LEU A 1 102 ? -8.031 20.016 8.07 1 96.81 102 LEU A N 1
ATOM 794 C CA . LEU A 1 102 ? -6.812 20.75 7.797 1 96.81 102 LEU A CA 1
ATOM 795 C C . LEU A 1 102 ? -7.133 22.109 7.156 1 96.81 102 LEU A C 1
ATOM 797 O O . LEU A 1 102 ? -6.512 23.109 7.488 1 96.81 102 LEU A O 1
ATOM 801 N N . ALA A 1 103 ? -8.078 22.141 6.281 1 96.44 103 ALA A N 1
ATOM 802 C CA . ALA A 1 103 ? -8.492 23.391 5.641 1 96.44 103 ALA A CA 1
ATOM 803 C C . ALA A 1 103 ? -9.047 24.375 6.668 1 96.44 103 ALA A C 1
ATOM 805 O O . ALA A 1 103 ? -8.758 25.562 6.609 1 96.44 103 ALA A O 1
ATOM 806 N N . GLN A 1 104 ? -9.812 23.859 7.609 1 96.5 104 GLN A N 1
ATOM 807 C CA . GLN A 1 104 ? -10.367 24.688 8.68 1 96.5 104 GLN A CA 1
ATOM 808 C C . GLN A 1 104 ? -9.258 25.234 9.578 1 96.5 104 GLN A C 1
ATOM 810 O O . GLN A 1 104 ? -9.297 26.391 9.992 1 96.5 104 GLN A O 1
ATOM 815 N N . LEU A 1 105 ? -8.32 24.359 9.852 1 97.56 105 LEU A N 1
ATOM 816 C CA . LEU A 1 105 ? -7.199 24.75 10.695 1 97.56 105 LEU A CA 1
ATOM 817 C C . LEU A 1 105 ? -6.391 25.875 10.047 1 97.56 105 LEU A C 1
ATOM 819 O O . LEU A 1 105 ? -5.969 26.812 10.719 1 97.56 105 LEU A O 1
ATOM 823 N N . ILE A 1 106 ? -6.156 25.781 8.742 1 97.81 106 ILE A N 1
ATOM 824 C CA . ILE A 1 106 ? -5.414 26.797 8.008 1 97.81 106 ILE A CA 1
ATOM 825 C C . ILE A 1 106 ? -6.141 28.141 8.086 1 97.81 106 ILE A C 1
ATOM 827 O O . ILE A 1 106 ? -5.527 29.172 8.359 1 97.81 106 ILE A O 1
ATOM 831 N N . SER A 1 107 ? -7.453 28.109 7.973 1 97.56 107 SER A N 1
ATOM 832 C CA . SER A 1 107 ? -8.258 29.328 8.062 1 97.56 107 SER A CA 1
ATOM 833 C C . SER A 1 107 ? -8.203 29.922 9.461 1 97.56 107 SER A C 1
ATOM 835 O O . SER A 1 107 ? -8.102 31.141 9.617 1 97.56 107 SER A O 1
ATOM 837 N N . GLU A 1 108 ? -8.266 29.109 10.43 1 96.31 108 GLU A N 1
ATOM 838 C CA . GLU A 1 108 ? -8.219 29.562 11.82 1 96.31 108 GLU A CA 1
ATOM 839 C C . GLU A 1 108 ? -6.867 30.188 12.148 1 96.31 108 GLU A C 1
ATOM 841 O O . GLU A 1 108 ? -6.801 31.188 12.859 1 96.31 108 GLU A O 1
ATOM 846 N N . LYS A 1 109 ? -5.809 29.578 11.695 1 97.19 109 LYS A N 1
ATOM 847 C CA . LYS A 1 109 ? -4.473 30.109 11.953 1 97.19 109 LYS A CA 1
ATOM 848 C C . LYS A 1 109 ? -4.273 31.453 11.273 1 97.19 109 LYS A C 1
ATOM 850 O O . LYS A 1 109 ? -3.65 32.344 11.844 1 97.19 109 LYS A O 1
ATOM 855 N N . LYS A 1 110 ? -4.816 31.625 10.055 1 97.19 110 LYS A N 1
ATOM 856 C CA . LYS A 1 110 ? -4.77 32.906 9.359 1 97.19 110 LYS A CA 1
ATOM 857 C C . LYS A 1 110 ? -5.535 33.969 10.133 1 97.19 110 LYS A C 1
ATOM 859 O O . LYS A 1 110 ? -5.062 35.125 10.266 1 97.19 110 LYS A O 1
ATOM 864 N N . ALA A 1 111 ? -6.66 33.562 10.672 1 96.81 111 ALA A N 1
ATOM 865 C CA . ALA A 1 111 ? -7.473 34.5 11.461 1 96.81 111 ALA A CA 1
ATOM 866 C C . ALA A 1 111 ? -6.75 34.906 12.742 1 96.81 111 ALA A C 1
ATOM 868 O O . ALA A 1 111 ? -6.801 36.062 13.141 1 96.81 111 ALA A O 1
ATOM 869 N N . ALA A 1 112 ? -6.109 33.969 13.367 1 96.25 112 ALA A N 1
ATOM 870 C CA . ALA A 1 112 ? -5.383 34.25 14.602 1 96.25 112 ALA A CA 1
ATOM 871 C C . ALA A 1 112 ? -4.207 35.188 14.352 1 96.25 112 ALA A C 1
ATOM 873 O O . ALA A 1 112 ? -3.912 36.062 15.172 1 96.25 112 ALA A O 1
ATOM 874 N N . ARG A 1 113 ? -3.504 34.969 13.227 1 96.5 113 ARG A N 1
ATOM 875 C CA . ARG A 1 113 ? -2.4 35.844 12.859 1 96.5 113 ARG A CA 1
ATOM 876 C C . ARG A 1 113 ? -2.887 37.281 12.641 1 96.5 113 ARG A C 1
ATOM 878 O O . ARG A 1 113 ? -2.256 38.219 13.109 1 96.5 113 ARG A O 1
ATOM 885 N N . ARG A 1 114 ? -3.994 37.406 11.938 1 96.56 114 ARG A N 1
ATOM 886 C CA . ARG A 1 114 ? -4.57 38.719 11.688 1 96.56 114 ARG A CA 1
ATOM 887 C C . ARG A 1 114 ? -5.008 39.375 12.992 1 96.56 114 ARG A C 1
ATOM 889 O O . ARG A 1 114 ? -4.789 40.594 13.188 1 96.56 114 ARG A O 1
ATOM 896 N N . LYS A 1 115 ? -5.598 38.656 13.836 1 96.31 115 LYS A N 1
ATOM 897 C CA . LYS A 1 115 ? -6.043 39.188 15.117 1 96.31 115 LYS A CA 1
ATOM 898 C C . LYS A 1 115 ? -4.867 39.719 15.93 1 96.31 115 LYS A C 1
ATOM 900 O O . LYS A 1 115 ? -4.949 40.781 16.516 1 96.31 115 LYS A O 1
ATOM 905 N N . TYR A 1 116 ? -3.795 38.969 16.016 1 97.06 116 TYR A N 1
ATOM 906 C CA . TYR A 1 116 ? -2.605 39.375 16.734 1 97.06 116 TYR A CA 1
ATOM 907 C C . TYR A 1 116 ? -2.062 40.688 16.188 1 97.06 116 TYR A C 1
ATOM 909 O O . TYR A 1 116 ? -1.754 41.625 16.938 1 97.06 116 TYR A O 1
ATOM 917 N N . LEU A 1 117 ? -1.987 40.781 14.836 1 96.69 117 LEU A N 1
ATOM 918 C CA . LEU A 1 117 ? -1.469 41.969 14.18 1 96.69 117 LEU A CA 1
ATOM 919 C C . LEU A 1 117 ? -2.344 43.188 14.484 1 96.69 117 LEU A C 1
ATOM 921 O O . LEU A 1 117 ? -1.831 44.281 14.766 1 96.69 117 LEU A O 1
ATOM 925 N N . ASP A 1 118 ? -3.635 43 14.445 1 97.12 118 ASP A N 1
ATOM 926 C CA . ASP A 1 118 ? -4.582 44.062 14.711 1 97.12 118 ASP A CA 1
ATOM 927 C C . ASP A 1 118 ? -4.449 44.562 16.156 1 97.12 118 ASP A C 1
ATOM 929 O O . ASP A 1 118 ? -4.473 45.781 16.391 1 97.12 118 ASP A O 1
ATOM 933 N N . GLU A 1 119 ? -4.312 43.656 17.062 1 96.69 119 GLU A N 1
ATOM 934 C CA . GLU A 1 119 ? -4.211 44 18.484 1 96.69 119 GLU A CA 1
ATOM 935 C C . GLU A 1 119 ? -2.902 44.75 18.766 1 96.69 119 GLU A C 1
ATOM 937 O O . GLU A 1 119 ? -2.879 45.688 19.531 1 96.69 119 GLU A O 1
ATOM 942 N N . ARG A 1 120 ? -1.847 44.25 18.203 1 95.44 120 ARG A N 1
ATOM 943 C CA . ARG A 1 120 ? -0.554 44.906 18.375 1 95.44 120 ARG A CA 1
ATOM 944 C C . ARG A 1 120 ? -0.577 46.312 17.812 1 95.44 120 ARG A C 1
ATOM 946 O O . ARG A 1 120 ? -0.092 47.25 18.453 1 95.44 120 ARG A O 1
ATOM 953 N N . GLU A 1 121 ? -1.176 46.5 16.672 1 95.19 121 GLU A N 1
ATOM 954 C CA . GLU A 1 121 ? -1.291 47.812 16.047 1 95.19 121 GLU A CA 1
ATOM 955 C C . GLU A 1 121 ? -2.176 48.75 16.875 1 95.19 121 GLU A C 1
ATOM 957 O O . GLU A 1 121 ? -1.892 49.938 16.984 1 95.19 121 GLU A O 1
ATOM 962 N N . ARG A 1 122 ? -3.193 48.188 17.375 1 97.12 122 ARG A N 1
ATOM 963 C CA . ARG A 1 122 ? -4.094 48.969 18.219 1 97.12 122 ARG A CA 1
ATOM 964 C C . ARG A 1 122 ? -3.357 49.562 19.422 1 97.12 122 ARG A C 1
ATOM 966 O O . ARG A 1 122 ? -3.502 50.719 19.734 1 97.12 12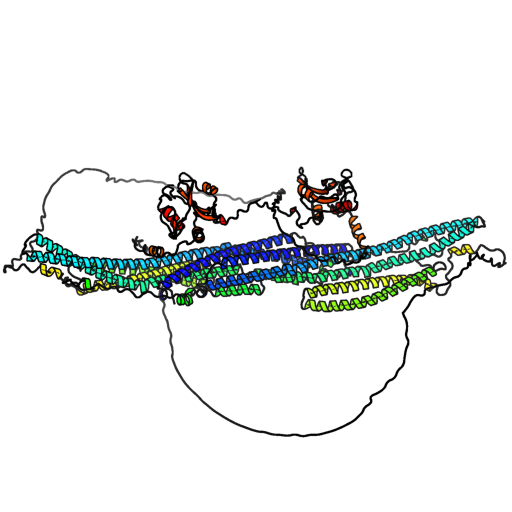2 ARG A O 1
ATOM 973 N N . LEU A 1 123 ? -2.562 48.719 20.125 1 95.88 123 LEU A N 1
ATOM 974 C CA . LEU A 1 123 ? -1.827 49.156 21.312 1 95.88 123 LEU A CA 1
ATOM 975 C C . LEU A 1 123 ? -0.825 50.25 20.938 1 95.88 123 LEU A C 1
ATOM 977 O O . LEU A 1 123 ? -0.715 51.25 21.641 1 95.88 123 LEU A O 1
ATOM 981 N N . ASP A 1 124 ? -0.158 50.125 19.844 1 93.56 124 ASP A N 1
ATOM 982 C CA . ASP A 1 124 ? 0.838 51.094 19.406 1 93.56 124 ASP A CA 1
ATOM 983 C C . ASP A 1 124 ? 0.179 52.406 19 1 93.56 124 ASP A C 1
ATOM 985 O O . ASP A 1 124 ? 0.678 53.5 19.328 1 93.56 124 ASP A O 1
ATOM 989 N N . THR A 1 125 ? -0.948 52.375 18.297 1 96.5 125 THR A N 1
ATOM 990 C CA . THR A 1 125 ? -1.662 53.562 17.844 1 96.5 125 THR A CA 1
ATOM 991 C C . THR A 1 125 ? -2.221 54.344 19.031 1 96.5 125 THR A C 1
ATOM 993 O O . THR A 1 125 ? -2.184 55.562 19.031 1 96.5 125 THR A O 1
ATOM 996 N N . ASP A 1 126 ? -2.73 53.625 19.984 1 95.81 126 ASP A N 1
ATOM 997 C CA . ASP A 1 126 ? -3.268 54.281 21.188 1 95.81 126 ASP A CA 1
ATOM 998 C C . ASP A 1 126 ? -2.18 55.031 21.922 1 95.81 126 ASP A C 1
ATOM 1000 O O . ASP A 1 126 ? -2.408 56.156 22.375 1 95.81 126 ASP A O 1
ATOM 1004 N N . PHE A 1 127 ? -1.076 54.438 22.109 1 95.81 127 PHE A N 1
ATOM 1005 C CA . PHE A 1 127 ? 0.016 55.094 22.812 1 95.81 127 PHE A CA 1
ATOM 1006 C C . PHE A 1 127 ? 0.524 56.312 22.016 1 95.81 127 PHE A C 1
ATOM 1008 O O . PHE A 1 127 ? 0.863 57.344 22.594 1 95.81 127 PHE A O 1
ATOM 1015 N N . ALA A 1 128 ? 0.584 56.188 20.703 1 95.62 128 ALA A N 1
ATOM 1016 C CA . ALA A 1 128 ? 0.987 57.312 19.844 1 95.62 128 ALA A CA 1
ATOM 1017 C C . ALA A 1 128 ? 0.023 58.5 19.984 1 95.62 128 ALA A C 1
ATOM 1019 O O . ALA A 1 128 ? 0.445 59.656 20 1 95.62 128 ALA A O 1
ATOM 1020 N N . ARG A 1 129 ? -1.224 58.156 20.047 1 96.75 129 ARG A N 1
ATOM 1021 C CA . ARG A 1 129 ? -2.238 59.219 20.203 1 96.75 129 ARG A CA 1
ATOM 1022 C C . ARG A 1 129 ? -2.027 59.969 21.5 1 96.75 129 ARG A C 1
ATOM 1024 O O . ARG A 1 129 ? -2.146 61.219 21.531 1 96.75 129 ARG A O 1
ATOM 1031 N N . VAL A 1 130 ? -1.753 59.25 22.578 1 96.62 130 VAL A N 1
ATOM 1032 C CA . VAL A 1 130 ? -1.531 59.875 23.875 1 96.62 130 VAL A CA 1
ATOM 1033 C C . VAL A 1 130 ? -0.282 60.75 23.828 1 96.62 130 VAL A C 1
ATOM 1035 O O . VAL A 1 130 ? -0.266 61.844 24.391 1 96.62 130 VAL A O 1
ATOM 1038 N N . GLN A 1 131 ? 0.735 60.344 23.219 1 95.81 131 GLN A N 1
ATOM 1039 C CA . GLN A 1 131 ? 1.963 61.125 23.078 1 95.81 131 GLN A CA 1
ATOM 1040 C C . GLN A 1 131 ? 1.724 62.375 22.266 1 95.81 131 GLN A C 1
ATOM 1042 O O . GLN A 1 131 ? 2.229 63.469 22.609 1 95.81 131 GLN A O 1
ATOM 1047 N N . ASP A 1 132 ? 0.945 62.25 21.219 1 96.75 132 ASP A N 1
ATOM 1048 C CA . ASP A 1 132 ? 0.622 63.406 20.375 1 96.75 132 ASP A CA 1
ATOM 1049 C C . ASP A 1 132 ? -0.163 64.438 21.156 1 96.75 132 ASP A C 1
ATOM 1051 O O . ASP A 1 132 ? 0.071 65.688 21 1 96.75 132 ASP A O 1
ATOM 1055 N N . GLU A 1 133 ? -1.102 63.969 21.891 1 96.44 133 GLU A N 1
ATOM 1056 C CA . GLU A 1 133 ? -1.89 64.875 22.719 1 96.44 133 GLU A CA 1
ATOM 1057 C C . GLU A 1 133 ? -1.004 65.625 23.703 1 96.44 133 GLU A C 1
ATOM 1059 O O . GLU A 1 133 ? -1.193 66.875 23.922 1 96.44 133 GLU A O 1
ATOM 1064 N N . MET A 1 134 ? -0.085 64.938 24.344 1 96.88 134 MET A N 1
ATOM 1065 C CA . MET A 1 134 ? 0.857 65.625 25.266 1 96.88 134 MET A CA 1
ATOM 1066 C C . MET A 1 134 ? 1.702 66.625 24.547 1 96.88 134 MET A C 1
ATOM 1068 O O . MET A 1 134 ? 1.897 67.75 25.062 1 96.88 134 MET A O 1
ATOM 1072 N N . MET A 1 135 ? 2.123 66.375 23.344 1 96.31 135 MET A N 1
ATOM 1073 C CA . MET A 1 135 ? 2.947 67.312 22.578 1 96.31 135 MET A CA 1
ATOM 1074 C C . MET A 1 135 ? 2.141 68.5 22.156 1 96.31 135 MET A C 1
ATOM 1076 O O . MET A 1 135 ? 2.654 69.625 22.172 1 96.31 135 MET A O 1
ATOM 1080 N N . ARG A 1 136 ? 0.94 68.312 21.797 1 97.44 136 ARG A N 1
ATOM 1081 C CA . ARG A 1 136 ? 0.065 69.438 21.453 1 97.44 136 ARG A CA 1
ATOM 1082 C C . ARG A 1 136 ? -0.135 70.375 22.641 1 97.44 136 ARG A C 1
ATOM 1084 O O . ARG A 1 136 ? -0.071 71.625 22.484 1 97.44 136 ARG A O 1
ATOM 1091 N N . ASN A 1 137 ? -0.441 69.75 23.781 1 97.44 137 ASN A N 1
ATOM 1092 C CA . ASN A 1 137 ? -0.62 70.562 25 1 97.44 137 ASN A CA 1
ATOM 1093 C C . ASN A 1 137 ? 0.653 71.312 25.359 1 97.44 137 ASN A C 1
ATOM 1095 O O . ASN A 1 137 ? 0.589 72.438 25.859 1 97.44 137 ASN A O 1
ATOM 1099 N N . LYS A 1 138 ? 1.812 70.75 25.125 1 97.12 138 LYS A N 1
ATOM 1100 C CA . LYS A 1 138 ? 3.092 71.375 25.391 1 97.12 138 LYS A CA 1
ATOM 1101 C C . LYS A 1 138 ? 3.262 72.625 24.516 1 97.12 138 LYS A C 1
ATOM 1103 O O . LYS A 1 138 ? 3.641 73.688 25 1 97.12 138 LYS A O 1
ATOM 1108 N N . ILE A 1 139 ? 2.947 72.5 23.234 1 97.25 139 ILE A N 1
ATOM 1109 C CA . ILE A 1 139 ? 3.094 73.625 22.281 1 97.25 139 ILE A CA 1
ATOM 1110 C C . ILE A 1 139 ? 2.119 74.75 22.641 1 97.25 139 ILE A C 1
ATOM 1112 O O . ILE A 1 139 ? 2.5 75.875 22.672 1 97.25 139 ILE A O 1
ATOM 1116 N N . ASP A 1 140 ? 0.875 74.312 22.844 1 97.44 140 ASP A N 1
ATOM 1117 C CA . ASP A 1 140 ? -0.141 75.312 23.203 1 97.44 140 ASP A CA 1
ATOM 1118 C C . ASP A 1 140 ? 0.239 76.062 24.484 1 97.44 140 ASP A C 1
ATOM 1120 O O . ASP A 1 140 ? 0.009 77.25 24.609 1 97.44 140 ASP A O 1
ATOM 1124 N N . TYR A 1 141 ? 0.723 75.312 25.453 1 97.06 141 TYR A N 1
ATOM 1125 C CA . TYR A 1 141 ? 1.174 75.875 26.703 1 97.06 141 TYR A CA 1
ATOM 1126 C C . TYR A 1 141 ? 2.287 76.875 26.469 1 97.06 141 TYR A C 1
ATOM 1128 O O . TYR A 1 141 ? 2.254 78 27.016 1 97.06 141 TYR A O 1
ATOM 1136 N N . GLY A 1 142 ? 3.301 76.5 25.672 1 95.69 142 GLY A N 1
ATOM 1137 C CA . GLY A 1 142 ? 4.367 77.438 25.328 1 95.69 142 GLY A CA 1
ATOM 1138 C C . GLY A 1 142 ? 3.867 78.688 24.688 1 95.69 142 GLY A C 1
ATOM 1139 O O . GLY A 1 142 ? 4.324 79.812 25.016 1 95.69 142 GLY A O 1
ATOM 1140 N N . ARG A 1 143 ? 2.947 78.625 23.844 1 96.31 143 ARG A N 1
ATOM 1141 C CA . ARG A 1 143 ? 2.348 79.75 23.188 1 96.31 143 ARG A CA 1
ATOM 1142 C C . ARG A 1 143 ? 1.605 80.625 24.188 1 96.31 143 ARG A C 1
ATOM 1144 O O . ARG A 1 143 ? 1.574 81.875 24.031 1 96.31 143 ARG A O 1
ATOM 1151 N N . ALA A 1 144 ? 0.941 79.938 25.078 1 96.44 144 ALA A N 1
ATOM 1152 C CA . ALA A 1 144 ? 0.176 80.688 26.078 1 96.44 144 ALA A CA 1
ATOM 1153 C C . ALA A 1 144 ? 1.1 81.5 27.016 1 96.44 144 ALA A C 1
ATOM 1155 O O . ALA A 1 144 ? 0.756 82.562 27.453 1 96.44 144 ALA A O 1
ATOM 1156 N N . VAL A 1 145 ? 2.227 81 27.328 1 95 145 VAL A N 1
ATOM 1157 C CA . VAL A 1 145 ? 3.195 81.688 28.172 1 95 145 VAL A CA 1
ATOM 1158 C C . VAL A 1 145 ? 3.686 82.938 27.453 1 95 145 VAL A C 1
ATOM 1160 O O . VAL A 1 145 ? 3.773 84 28.062 1 95 145 VAL A O 1
ATOM 1163 N N . ASP A 1 146 ? 4.008 82.812 26.188 1 94.75 146 ASP A N 1
ATOM 1164 C CA . ASP A 1 146 ? 4.469 83.938 25.375 1 94.75 146 ASP A CA 1
ATOM 1165 C C . ASP A 1 146 ? 3.383 85 25.266 1 94.75 146 ASP A C 1
ATOM 1167 O O . ASP A 1 146 ? 3.666 86.188 25.359 1 94.75 146 ASP A O 1
ATOM 1171 N N . ARG A 1 147 ? 2.203 84.562 25.031 1 95.31 147 ARG A N 1
ATOM 1172 C CA . ARG A 1 147 ? 1.082 85.5 24.875 1 95.31 147 ARG A CA 1
ATOM 1173 C C . ARG A 1 147 ? 0.846 86.312 26.156 1 95.31 147 ARG A C 1
ATOM 1175 O O . ARG A 1 147 ? 0.559 87.5 26.109 1 95.31 147 ARG A O 1
ATOM 1182 N N . LEU A 1 148 ? 0.875 85.625 27.297 1 94.31 148 LEU A N 1
ATOM 1183 C CA . LEU A 1 148 ? 0.697 86.312 28.578 1 94.31 148 LEU A CA 1
ATOM 1184 C C . LEU A 1 148 ? 1.771 87.375 28.781 1 94.31 148 LEU A C 1
ATOM 1186 O O . LEU A 1 148 ? 1.474 88.438 29.234 1 94.31 148 LEU A O 1
ATOM 1190 N N . SER A 1 149 ? 3.01 87 28.469 1 91.75 149 SER A N 1
ATOM 1191 C CA . SER A 1 149 ? 4.113 87.938 28.609 1 91.75 149 SER A CA 1
ATOM 1192 C C . SER A 1 149 ? 3.9 89.188 27.719 1 91.75 149 SER A C 1
ATOM 1194 O O . SER A 1 149 ? 4.156 90.312 28.141 1 91.75 149 SER A O 1
ATOM 1196 N N . GLN A 1 150 ? 3.367 89.062 26.625 1 93.44 150 GLN A N 1
ATOM 1197 C CA . GLN A 1 150 ? 3.113 90.125 25.688 1 93.44 150 GLN A CA 1
ATOM 1198 C C . GLN A 1 150 ? 1.964 91 26.172 1 93.44 150 GLN A C 1
ATOM 1200 O O . GLN A 1 150 ? 2.068 92.25 26.156 1 93.44 150 GLN A O 1
ATOM 1205 N N . ASP A 1 151 ? 0.933 90.312 26.516 1 93.62 151 ASP A N 1
ATOM 1206 C CA . ASP A 1 151 ? -0.238 91.062 26.969 1 93.62 151 ASP A CA 1
ATOM 1207 C C . ASP A 1 151 ? 0.059 91.812 28.266 1 93.62 151 ASP A C 1
ATOM 1209 O O . ASP A 1 151 ? -0.455 92.938 28.484 1 93.62 151 ASP A O 1
ATOM 1213 N N . LYS A 1 152 ? 0.81 91.188 29.094 1 90.44 152 LYS A N 1
ATOM 1214 C CA . LYS A 1 152 ? 1.233 91.875 30.328 1 90.44 152 LYS A CA 1
ATOM 1215 C C . LYS A 1 152 ? 2.086 93.125 30.016 1 90.44 152 LYS A C 1
ATOM 1217 O O . LYS A 1 152 ? 1.89 94.188 30.594 1 90.44 152 LYS A O 1
ATOM 1222 N N . ALA A 1 153 ? 3.01 93 29.141 1 90.06 153 ALA A N 1
ATOM 1223 C CA . ALA A 1 153 ? 3.871 94.125 28.75 1 90.06 153 ALA A CA 1
ATOM 1224 C C . ALA A 1 153 ? 3.057 95.25 28.141 1 90.06 153 ALA A C 1
ATOM 1226 O O . ALA A 1 153 ? 3.314 96.438 28.422 1 90.06 153 ALA A O 1
ATOM 1227 N N . LYS A 1 154 ? 2.15 94.938 27.391 1 90.88 154 LYS A N 1
ATOM 1228 C CA . LYS A 1 154 ? 1.293 95.938 26.766 1 90.88 154 LYS A CA 1
ATOM 1229 C C . LYS A 1 154 ? 0.453 96.625 27.812 1 90.88 154 LYS A C 1
ATOM 1231 O O . LYS A 1 154 ? 0.258 97.875 27.719 1 90.88 154 LYS A O 1
ATOM 1236 N N . TYR A 1 155 ? -0.065 95.875 28.719 1 90.25 155 TYR A N 1
ATOM 1237 C CA . TYR A 1 155 ? -0.863 96.438 29.781 1 90.25 155 TYR A CA 1
ATOM 1238 C C . TYR A 1 155 ? -0.024 97.438 30.625 1 90.25 155 TYR A C 1
ATOM 1240 O O . TYR A 1 155 ? -0.441 98.562 30.906 1 90.25 155 TYR A O 1
ATOM 1248 N N . LEU A 1 156 ? 1.169 97 30.938 1 88.56 156 LEU A N 1
ATOM 1249 C CA . LEU A 1 156 ? 2.057 97.812 31.766 1 88.56 156 LEU A CA 1
ATOM 1250 C C . LEU A 1 156 ? 2.512 99.062 31 1 88.56 156 LEU A C 1
ATOM 1252 O O . LEU A 1 156 ? 2.662 100.125 31.594 1 88.56 156 LEU A O 1
ATOM 1256 N N . GLU A 1 157 ? 2.678 98.875 29.812 1 88.19 157 GLU A N 1
ATOM 1257 C CA . GLU A 1 157 ? 3.062 100.062 28.984 1 88.19 157 GLU A CA 1
ATOM 1258 C C . GLU A 1 157 ? 1.947 101.062 28.922 1 88.19 157 GLU A C 1
ATOM 1260 O O . GLU A 1 157 ? 2.207 102.25 29.016 1 88.19 157 GLU A O 1
ATOM 1265 N N . MET A 1 158 ? 0.8 100.625 28.875 1 87.75 158 MET A N 1
ATOM 1266 C CA . MET A 1 158 ? -0.349 101.562 28.797 1 87.75 158 MET A CA 1
ATOM 1267 C C . MET A 1 158 ? -0.617 102.188 30.141 1 87.75 158 MET A C 1
ATOM 1269 O O . MET A 1 158 ? -1.093 103.312 30.203 1 87.75 158 MET A O 1
ATOM 1273 N N . GLN A 1 159 ? -0.397 101.438 31.125 1 84.44 159 GLN A N 1
ATOM 1274 C CA . GLN A 1 159 ? -0.562 102 32.469 1 84.44 159 GLN A CA 1
ATOM 1275 C C . GLN A 1 159 ? 0.493 103.062 32.812 1 84.44 159 GLN A C 1
ATOM 1277 O O . GLN A 1 159 ? 0.197 104.062 33.438 1 84.44 159 GLN A O 1
ATOM 1282 N N . GLY A 1 160 ? 1.641 102.875 32.406 1 83.12 160 GLY A N 1
ATOM 1283 C CA . GLY A 1 160 ? 2.725 103.812 32.656 1 83.12 160 GLY A CA 1
ATOM 1284 C C . GLY A 1 160 ? 2.559 105.125 31.891 1 83.12 160 GLY A C 1
ATOM 1285 O O . GLY A 1 160 ? 2.984 106.188 32.375 1 83.12 160 GLY A O 1
ATOM 1286 N N . LYS A 1 161 ? 1.979 105.062 30.812 1 79.5 161 LYS A N 1
ATOM 1287 C CA . LYS A 1 161 ? 1.82 106.25 30 1 79.5 161 LYS A CA 1
ATOM 1288 C C . LYS A 1 161 ? 0.665 107.125 30.5 1 79.5 161 LYS A C 1
ATOM 1290 O O . LYS A 1 161 ? 0.378 108.188 29.953 1 79.5 161 LYS A O 1
ATOM 1295 N N . GLY A 1 162 ? 0.174 106.875 31.688 1 71.81 162 GLY A N 1
ATOM 1296 C CA . GLY A 1 162 ? -0.843 107.688 32.344 1 71.81 162 GLY A CA 1
ATOM 1297 C C . GLY A 1 162 ? -2.16 107.688 31.594 1 71.81 162 GLY A C 1
ATOM 1298 O O . GLY A 1 162 ? -2.949 108.625 31.734 1 71.81 162 GLY A O 1
ATOM 1299 N N . LYS A 1 163 ? -2.266 106.875 30.578 1 65.94 163 LYS A N 1
ATOM 1300 C CA . LYS A 1 163 ? -3.484 106.938 29.781 1 65.94 163 LYS A CA 1
ATOM 1301 C C . LYS A 1 163 ? -4.652 106.312 30.547 1 65.94 163 LYS A C 1
ATOM 1303 O O . LYS A 1 163 ? -4.5 105.25 31.172 1 65.94 163 LYS A O 1
ATOM 1308 N N . SER A 1 164 ? -5.496 107.125 31.062 1 69.75 164 SER A N 1
ATOM 1309 C CA . SER A 1 164 ? -6.746 106.75 31.703 1 69.75 164 SER A CA 1
ATOM 1310 C C . SER A 1 164 ? -7.879 106.625 30.688 1 69.75 164 SER A C 1
ATOM 1312 O O . SER A 1 164 ? -7.852 107.25 29.641 1 69.75 164 SER A O 1
ATOM 1314 N N . GLY A 1 165 ? -8.648 105.25 30.344 1 77.62 165 GLY A N 1
ATOM 1315 C CA . GLY A 1 165 ? -9.781 105.188 29.438 1 77.62 165 GLY A CA 1
ATOM 1316 C C . GLY A 1 165 ? -10.078 103.75 29 1 77.62 165 GLY A C 1
ATOM 1317 O O . GLY A 1 165 ? -9.609 102.812 29.609 1 77.62 165 GLY A O 1
ATOM 1318 N N . PRO A 1 166 ? -10.836 103.625 28.016 1 85.25 166 PRO A N 1
ATOM 1319 C CA . PRO A 1 166 ? -11.352 102.312 27.484 1 85.25 166 PRO A CA 1
ATOM 1320 C C . PRO A 1 166 ? -10.242 101.438 26.922 1 85.25 166 PRO A C 1
ATOM 1322 O O . PRO A 1 166 ? -10.359 100.188 26.969 1 85.25 166 PRO A O 1
ATOM 1325 N N . LYS A 1 167 ? -9.156 102.062 26.516 1 84.81 167 LYS A N 1
ATOM 1326 C CA . LYS A 1 167 ? -8.07 101.25 25.953 1 84.81 167 LYS A CA 1
ATOM 1327 C C . LYS A 1 167 ? -7.305 100.562 27.047 1 84.81 167 LYS A C 1
ATOM 1329 O O . LYS A 1 167 ? -6.848 99.438 26.828 1 84.81 167 LYS A O 1
ATOM 1334 N N . LEU A 1 168 ? -7.18 101.062 28.094 1 85.69 168 LEU A N 1
ATOM 1335 C CA . LEU A 1 168 ? -6.535 100.438 29.219 1 85.69 168 LEU A CA 1
ATOM 1336 C C . LEU A 1 168 ? -7.383 99.25 29.75 1 85.69 168 LEU A C 1
ATOM 1338 O O . LEU A 1 168 ? -6.852 98.188 30.141 1 85.69 168 LEU A O 1
ATOM 1342 N N . ASP A 1 169 ? -8.648 99.5 29.672 1 86.88 169 ASP A N 1
ATOM 1343 C CA . ASP A 1 169 ? -9.562 98.438 30.109 1 86.88 169 ASP A CA 1
ATOM 1344 C C . ASP A 1 169 ? -9.5 97.25 29.172 1 86.88 169 ASP A C 1
ATOM 1346 O O . ASP A 1 169 ? -9.625 96.062 29.609 1 86.88 169 ASP A O 1
ATOM 1350 N N . GLU A 1 170 ? -9.336 97.5 27.953 1 89.38 170 GLU A N 1
ATOM 1351 C CA . GLU A 1 170 ? -9.219 96.438 26.969 1 89.38 170 GLU A CA 1
ATOM 1352 C C . GLU A 1 170 ? -7.926 95.625 27.172 1 89.38 170 GLU A C 1
ATOM 1354 O O . GLU A 1 170 ? -7.922 94.438 27.078 1 89.38 170 GLU A O 1
ATOM 1359 N N . ALA A 1 171 ? -6.871 96.312 27.406 1 88.5 171 ALA A N 1
ATOM 1360 C CA . ALA A 1 171 ? -5.586 95.688 27.656 1 88.5 171 ALA A CA 1
ATOM 1361 C C . ALA A 1 171 ? -5.621 94.875 28.938 1 88.5 171 ALA A C 1
ATOM 1363 O O . ALA A 1 171 ? -5.008 93.812 29.016 1 88.5 171 ALA A O 1
ATOM 1364 N N . LYS A 1 172 ? -6.316 95.312 29.875 1 87.75 172 LYS A N 1
ATOM 1365 C CA . LYS A 1 172 ? -6.48 94.625 31.141 1 87.75 172 LYS A CA 1
ATOM 1366 C C . LYS A 1 172 ? -7.277 93.312 30.938 1 87.75 172 LYS A C 1
ATOM 1368 O O . LYS A 1 172 ? -6.93 92.312 31.484 1 87.75 172 LYS A O 1
ATOM 1373 N N . THR A 1 173 ? -8.289 93.438 30.156 1 90.81 173 THR A N 1
ATOM 1374 C CA . THR A 1 173 ? -9.141 92.312 29.891 1 90.81 173 THR A CA 1
ATOM 1375 C C . THR A 1 173 ? -8.375 91.25 29.094 1 90.81 173 THR A C 1
ATOM 1377 O O . THR A 1 173 ? -8.523 90.062 29.344 1 90.81 173 THR A O 1
ATOM 1380 N N . LYS A 1 174 ? -7.609 91.75 28.188 1 91.75 174 LYS A N 1
ATOM 1381 C CA . LYS A 1 174 ? -6.801 90.812 27.406 1 91.75 174 LYS A CA 1
ATOM 1382 C C . LYS A 1 174 ? -5.77 90.062 28.281 1 91.75 174 LYS A C 1
ATOM 1384 O O . LYS A 1 174 ? -5.527 88.875 28.125 1 91.75 174 LYS A O 1
ATOM 1389 N N . PHE A 1 175 ? -5.199 90.75 29.109 1 90.12 175 PHE A N 1
ATOM 1390 C CA . PHE A 1 175 ? -4.234 90.25 30.062 1 90.12 175 PHE A CA 1
ATOM 1391 C C . PHE A 1 175 ? -4.895 89.188 30.969 1 90.12 175 PHE A C 1
ATOM 1393 O O . PHE A 1 175 ? -4.348 88.125 31.203 1 90.12 175 PHE A O 1
ATOM 1400 N N . PHE A 1 176 ? -6.086 89.562 31.359 1 90.56 176 PHE A N 1
ATOM 1401 C CA . PHE A 1 176 ? -6.828 88.625 32.219 1 90.56 176 PHE A CA 1
ATOM 1402 C C . PHE A 1 176 ? -7.184 87.375 31.484 1 90.56 176 PHE A C 1
ATOM 1404 O O . PHE A 1 176 ? -7.047 86.25 32.031 1 90.56 176 PHE A O 1
ATOM 1411 N N . ARG A 1 177 ? -7.602 87.5 30.281 1 92.12 177 ARG A N 1
ATOM 1412 C CA . ARG A 1 177 ? -7.977 86.312 29.484 1 92.12 177 ARG A CA 1
ATOM 1413 C C . ARG A 1 177 ? -6.773 85.438 29.219 1 92.12 177 ARG A C 1
ATOM 1415 O O . ARG A 1 177 ? -6.895 84.188 29.25 1 92.12 177 ARG A O 1
ATOM 1422 N N . SER A 1 178 ? -5.695 86 28.969 1 93.69 178 SER A N 1
ATOM 1423 C CA . SER A 1 178 ? -4.477 85.25 28.734 1 93.69 178 SER A CA 1
ATOM 1424 C C . SER A 1 178 ? -4.012 84.562 30 1 93.69 178 SER A C 1
ATOM 1426 O O . SER A 1 178 ? -3.461 83.438 29.922 1 93.69 178 SER A O 1
ATOM 1428 N N . ALA A 1 179 ? -4.242 85.125 31.109 1 91.62 179 ALA A N 1
ATOM 1429 C CA . ALA A 1 179 ? -3.881 84.5 32.375 1 91.62 179 ALA A CA 1
ATOM 1430 C C . ALA A 1 179 ? -4.766 83.312 32.656 1 91.62 179 ALA A C 1
ATOM 1432 O O . ALA A 1 179 ? -4.281 82.25 33.094 1 91.62 179 ALA A O 1
ATOM 1433 N N . VAL A 1 180 ? -6.016 83.5 32.406 1 92.5 180 VAL A N 1
ATOM 1434 C CA . VAL A 1 180 ? -6.961 82.375 32.625 1 92.5 180 VAL A CA 1
ATOM 1435 C C . VAL A 1 180 ? -6.582 81.188 31.719 1 92.5 180 VAL A C 1
ATOM 1437 O O . VAL A 1 180 ? -6.559 80.062 32.188 1 92.5 180 VAL A O 1
ATOM 1440 N N . ARG A 1 181 ? -6.336 81.5 30.516 1 94.69 181 ARG A N 1
ATOM 1441 C CA . ARG A 1 181 ? -5.984 80.438 29.547 1 94.69 181 ARG A CA 1
ATOM 1442 C C . ARG A 1 181 ? -4.688 79.75 29.953 1 94.69 181 ARG A C 1
ATOM 1444 O O . ARG A 1 181 ? -4.578 78.562 29.844 1 94.69 181 ARG A O 1
ATOM 1451 N N . LEU A 1 182 ? -3.713 80.5 30.375 1 95.62 182 LEU A N 1
ATOM 1452 C CA . LEU A 1 182 ? -2.422 79.938 30.75 1 95.62 182 LEU A CA 1
ATOM 1453 C C . LEU A 1 182 ? -2.57 78.938 31.938 1 95.62 182 LEU A C 1
ATOM 1455 O O . LEU A 1 182 ? -2.002 77.875 31.922 1 95.62 182 LEU A O 1
ATOM 1459 N N . HIS A 1 183 ? -3.314 79.375 32.938 1 94.75 183 HIS A N 1
ATOM 1460 C CA . HIS A 1 183 ? -3.479 78.562 34.125 1 94.75 183 HIS A CA 1
ATOM 1461 C C . HIS A 1 183 ? -4.23 77.25 33.781 1 94.75 183 HIS A C 1
ATOM 1463 O O . HIS A 1 183 ? -3.902 76.188 34.312 1 94.75 183 HIS A O 1
ATOM 1469 N N . LYS A 1 184 ? -5.191 77.375 32.906 1 94.38 184 LYS A N 1
ATOM 1470 C CA . LYS A 1 184 ? -5.914 76.188 32.469 1 94.38 184 LYS A CA 1
ATOM 1471 C C . LYS A 1 184 ? -5.004 75.25 31.672 1 94.38 184 LYS A C 1
ATOM 1473 O O . LYS A 1 184 ? -4.992 74 31.922 1 94.38 184 LYS A O 1
ATOM 1478 N N . LEU A 1 185 ? -4.293 75.812 30.766 1 96.12 185 LEU A N 1
ATOM 1479 C CA . LEU A 1 185 ? -3.414 75 29.906 1 96.12 185 LEU A CA 1
ATOM 1480 C C . LEU A 1 185 ? -2.268 74.375 30.719 1 96.12 185 LEU A C 1
ATOM 1482 O O . LEU A 1 185 ? -1.764 73.312 30.391 1 96.12 185 LEU A O 1
ATOM 1486 N N . HIS A 1 186 ? -1.837 75.188 31.734 1 96.56 186 HIS A N 1
ATOM 1487 C CA . HIS A 1 186 ? -0.817 74.625 32.625 1 96.56 186 HIS A CA 1
ATOM 1488 C C . HIS A 1 186 ? -1.264 73.25 33.219 1 96.56 186 HIS A C 1
ATOM 1490 O O . HIS A 1 186 ? -0.531 72.312 33.156 1 96.56 186 HIS A O 1
ATOM 1496 N N . ASN A 1 187 ? -2.441 73.312 33.75 1 95.94 187 ASN A N 1
ATOM 1497 C CA . ASN A 1 187 ? -2.975 72.062 34.344 1 95.94 187 ASN A CA 1
ATOM 1498 C C . ASN A 1 187 ? -3.197 71 33.312 1 95.94 187 ASN A C 1
ATOM 1500 O O . ASN A 1 187 ? -2.992 69.812 33.594 1 95.94 187 ASN A O 1
ATOM 1504 N N . GLU A 1 188 ? -3.652 71.312 32.125 1 95.88 188 GLU A N 1
ATOM 1505 C CA . GLU A 1 188 ? -3.84 70.312 31.062 1 95.88 188 GLU A CA 1
ATOM 1506 C C . GLU A 1 188 ? -2.512 69.688 30.656 1 95.88 188 GLU A C 1
ATOM 1508 O O . GLU A 1 188 ? -2.439 68.5 30.438 1 95.88 188 GLU A O 1
ATOM 1513 N N . TYR A 1 189 ? -1.541 70.5 30.5 1 97.31 189 TYR A N 1
ATOM 1514 C CA . TYR A 1 189 ? -0.222 70 30.125 1 97.31 189 TYR A CA 1
ATOM 1515 C C . TYR A 1 189 ? 0.354 69.062 31.203 1 97.31 189 TYR A C 1
ATOM 1517 O O . TYR A 1 189 ? 0.863 68 30.906 1 97.31 189 TYR A O 1
ATOM 1525 N N . VAL A 1 190 ? 0.276 69.5 32.438 1 96.81 190 VAL A N 1
ATOM 1526 C CA . VAL A 1 190 ? 0.774 68.688 33.531 1 96.81 190 VAL A CA 1
ATOM 1527 C C . VAL A 1 190 ? 0.023 67.375 33.562 1 96.81 190 VAL A C 1
ATOM 1529 O O . VAL A 1 190 ? 0.632 66.312 33.75 1 96.81 190 VAL A O 1
ATOM 1532 N N . ALA A 1 191 ? -1.266 67.438 33.469 1 95.5 191 ALA A N 1
ATOM 1533 C CA . ALA A 1 191 ? -2.082 66.188 33.469 1 95.5 191 ALA A CA 1
ATOM 1534 C C . ALA A 1 191 ? -1.703 65.312 32.281 1 95.5 191 ALA A C 1
ATOM 1536 O O . ALA A 1 191 ? -1.674 64.062 32.438 1 95.5 191 ALA A O 1
ATOM 1537 N N . SER A 1 192 ? -1.501 65.875 31.109 1 96.62 192 SER A N 1
ATOM 1538 C CA . SER A 1 192 ? -1.159 65.125 29.922 1 96.62 192 SER A CA 1
ATOM 1539 C C . SER A 1 192 ? 0.189 64.375 30.094 1 96.62 192 SER A C 1
ATOM 1541 O O . SER A 1 192 ? 0.405 63.312 29.562 1 96.62 192 SER A O 1
ATOM 1543 N N . VAL A 1 193 ? 1.134 65 30.75 1 97.31 193 VAL A N 1
ATOM 1544 C CA . VAL A 1 193 ? 2.434 64.375 31.016 1 97.31 193 VAL A CA 1
ATOM 1545 C C . VAL A 1 193 ? 2.256 63.156 31.891 1 97.31 193 VAL A C 1
ATOM 1547 O O . VAL A 1 193 ? 2.844 62.125 31.625 1 97.31 193 VAL A O 1
ATOM 1550 N N . HIS A 1 194 ? 1.471 63.344 32.969 1 96.25 194 HIS A N 1
ATOM 1551 C CA . HIS A 1 194 ? 1.19 62.188 33.844 1 96.25 194 HIS A CA 1
ATOM 1552 C C . HIS A 1 194 ? 0.448 61.094 33.094 1 96.25 194 HIS A C 1
ATOM 1554 O O . HIS A 1 194 ? 0.707 59.906 33.281 1 96.25 194 HIS A O 1
ATOM 1560 N N . GLN A 1 195 ? -0.472 61.531 32.25 1 95.62 195 GLN A N 1
ATOM 1561 C CA . GLN A 1 195 ? -1.225 60.562 31.453 1 95.62 195 GLN A CA 1
ATOM 1562 C C . GLN A 1 195 ? -0.3 59.75 30.547 1 95.62 195 GLN A C 1
ATOM 1564 O O . GLN A 1 195 ? -0.454 58.531 30.422 1 95.62 195 GLN A O 1
ATOM 1569 N N . ALA A 1 196 ? 0.562 60.344 29.844 1 96.94 196 ALA A N 1
ATOM 1570 C CA . ALA A 1 196 ? 1.509 59.656 28.953 1 96.94 196 ALA A CA 1
ATOM 1571 C C . ALA A 1 196 ? 2.383 58.688 29.734 1 96.94 196 ALA A C 1
ATOM 1573 O O . ALA A 1 196 ? 2.621 57.562 29.281 1 96.94 196 ALA A O 1
ATOM 1574 N N . ARG A 1 197 ? 2.9 59.094 30.875 1 96.06 197 ARG A N 1
ATOM 1575 C CA . ARG A 1 197 ? 3.75 58.25 31.719 1 96.06 197 ARG A CA 1
ATOM 1576 C C . ARG A 1 197 ? 2.998 57.031 32.188 1 96.06 197 ARG A C 1
ATOM 1578 O O . ARG A 1 197 ? 3.514 55.906 32.094 1 96.06 197 ARG A O 1
ATOM 1585 N N . GLU A 1 198 ? 1.779 57.25 32.688 1 95.5 198 GLU A N 1
ATOM 1586 C CA . GLU A 1 198 ? 0.984 56.125 33.188 1 95.5 198 GLU A CA 1
ATOM 1587 C C . GLU A 1 198 ? 0.543 55.219 32.062 1 95.5 198 GLU A C 1
ATOM 1589 O O . GLU A 1 198 ? 0.425 54 32.281 1 95.5 198 GLU A O 1
ATOM 1594 N N . HIS A 1 199 ? 0.218 55.781 30.938 1 96.44 199 HIS A N 1
ATOM 1595 C CA . HIS A 1 199 ? -0.162 54.969 29.812 1 96.44 199 HIS A CA 1
ATOM 1596 C C . HIS A 1 199 ? 0.993 54.062 29.375 1 96.44 199 HIS A C 1
ATOM 1598 O O . HIS A 1 199 ? 0.782 52.906 29.016 1 96.44 199 HIS A O 1
ATOM 1604 N N . GLN A 1 200 ? 2.16 54.625 29.281 1 96.19 200 GLN A N 1
ATOM 1605 C CA . GLN A 1 200 ? 3.34 53.844 28.938 1 96.19 200 GLN A CA 1
ATOM 1606 C C . GLN A 1 200 ? 3.516 52.656 29.906 1 96.19 200 GLN A C 1
ATOM 1608 O O . GLN A 1 200 ? 3.811 51.531 29.484 1 96.19 200 GLN A O 1
ATOM 1613 N N . THR A 1 201 ? 3.395 52.906 31.203 1 95.31 201 THR A N 1
ATOM 1614 C CA . THR A 1 201 ? 3.531 51.875 32.219 1 95.31 201 THR A CA 1
ATOM 1615 C C . THR A 1 201 ? 2.482 50.781 32 1 95.31 201 THR A C 1
ATOM 1617 O O . THR A 1 201 ? 2.797 49.594 32.062 1 95.31 201 THR A O 1
ATOM 1620 N N . MET A 1 202 ? 1.254 51.188 31.766 1 95.38 202 MET A N 1
ATOM 1621 C CA . MET A 1 202 ? 0.177 50.219 31.516 1 95.38 202 MET A CA 1
ATOM 1622 C C . MET A 1 202 ? 0.459 49.375 30.281 1 95.38 202 MET A C 1
ATOM 1624 O O . MET A 1 202 ? 0.262 48.156 30.281 1 95.38 202 MET A O 1
ATOM 1628 N N . LEU A 1 203 ? 0.879 50 29.188 1 95.62 203 LEU A N 1
ATOM 1629 C CA . LEU A 1 203 ? 1.183 49.312 27.938 1 95.62 203 LEU A CA 1
ATOM 1630 C C . LEU A 1 203 ? 2.268 48.25 28.141 1 95.62 203 LEU A C 1
ATOM 1632 O O . LEU A 1 203 ? 2.119 47.125 27.703 1 95.62 203 LEU A O 1
ATOM 1636 N N . ARG A 1 204 ? 3.33 48.625 28.781 1 95.38 204 ARG A N 1
ATOM 1637 C CA . ARG A 1 204 ? 4.516 47.781 28.922 1 95.38 204 ARG A CA 1
ATOM 1638 C C . ARG A 1 204 ? 4.281 46.656 29.922 1 95.38 204 ARG A C 1
ATOM 1640 O O . ARG A 1 204 ? 4.73 45.531 29.719 1 95.38 204 ARG A O 1
ATOM 1647 N N . ASP A 1 205 ? 3.504 46.906 31 1 94.19 205 ASP A N 1
ATOM 1648 C CA . ASP A 1 205 ? 3.443 45.969 32.125 1 94.19 205 ASP A CA 1
ATOM 1649 C C . ASP A 1 205 ? 2.188 45.094 32.031 1 94.19 205 ASP A C 1
ATOM 1651 O O . ASP A 1 205 ? 2.152 44 32.594 1 94.19 205 ASP A O 1
ATOM 1655 N N . THR A 1 206 ? 1.132 45.625 31.328 1 94.56 206 THR A N 1
ATOM 1656 C CA . THR A 1 206 ? -0.12 44.875 31.438 1 94.56 206 THR A CA 1
ATOM 1657 C C . THR A 1 206 ? -0.694 44.594 30.062 1 94.56 206 THR A C 1
ATOM 1659 O O . THR A 1 206 ? -0.894 43.438 29.688 1 94.56 206 THR A O 1
ATOM 1662 N N . ALA A 1 207 ? -0.933 45.531 29.203 1 95.75 207 ALA A N 1
ATOM 1663 C CA . ALA A 1 207 ? -1.672 45.375 27.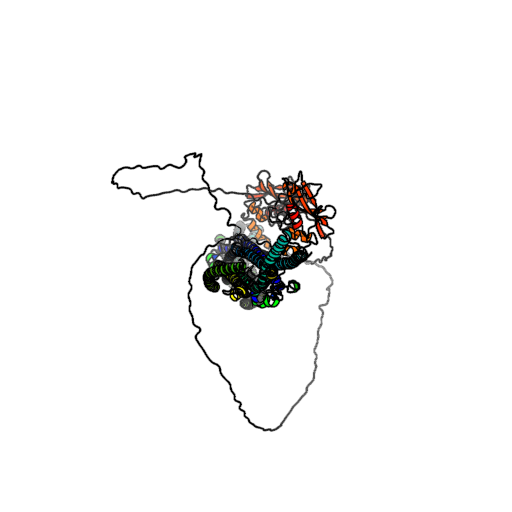953 1 95.75 207 ALA A CA 1
ATOM 1664 C C . ALA A 1 207 ? -0.898 44.5 26.969 1 95.75 207 ALA A C 1
ATOM 1666 O O . ALA A 1 207 ? -1.438 43.531 26.422 1 95.75 207 ALA A O 1
ATOM 1667 N N . LEU A 1 208 ? 0.386 44.844 26.75 1 96.5 208 LEU A N 1
ATOM 1668 C CA . LEU A 1 208 ? 1.179 44.125 25.75 1 96.5 208 LEU A CA 1
ATOM 1669 C C . LEU A 1 208 ? 1.397 42.656 26.188 1 96.5 208 LEU A C 1
ATOM 1671 O O . LEU A 1 208 ? 1.159 41.75 25.406 1 96.5 208 LEU A O 1
ATOM 1675 N N . PRO A 1 209 ? 1.848 42.375 27.406 1 96.25 209 PRO A N 1
ATOM 1676 C CA . PRO A 1 209 ? 1.995 41 27.828 1 96.25 209 PRO A CA 1
ATOM 1677 C C . PRO A 1 209 ? 0.694 40.188 27.719 1 96.25 209 PRO A C 1
ATOM 1679 O O . PRO A 1 209 ? 0.714 39.031 27.375 1 96.25 209 PRO A O 1
ATOM 1682 N N . ALA A 1 210 ? -0.443 40.844 27.969 1 95.88 210 ALA A N 1
ATOM 1683 C CA . ALA A 1 210 ? -1.734 40.156 27.875 1 95.88 210 ALA A CA 1
ATOM 1684 C C . ALA A 1 210 ? -2.021 39.719 26.453 1 95.88 210 ALA A C 1
ATOM 1686 O O . ALA A 1 210 ? -2.494 38.594 26.219 1 95.88 210 ALA A O 1
ATOM 1687 N N . VAL A 1 211 ? -1.769 40.562 25.531 1 97 211 VAL A N 1
ATOM 1688 C CA . VAL A 1 211 ? -1.989 40.219 24.125 1 97 211 VAL A CA 1
ATOM 1689 C C . VAL A 1 211 ? -1.067 39.094 23.688 1 97 211 VAL A C 1
ATOM 1691 O O . VAL A 1 211 ? -1.495 38.156 23 1 97 211 VAL A O 1
ATOM 1694 N N . LEU A 1 212 ? 0.218 39.156 24.078 1 97 212 LEU A N 1
ATOM 1695 C CA . LEU A 1 212 ? 1.218 38.188 23.703 1 97 212 LEU A CA 1
ATOM 1696 C C . LEU A 1 212 ? 0.892 36.812 24.297 1 97 212 LEU A C 1
ATOM 1698 O O . LEU A 1 212 ? 0.971 35.781 23.609 1 97 212 LEU A O 1
ATOM 1702 N N . ASP A 1 213 ? 0.537 36.781 25.547 1 95.31 213 ASP A N 1
ATOM 1703 C CA . ASP A 1 213 ? 0.194 35.531 26.203 1 95.31 213 ASP A CA 1
ATOM 1704 C C . ASP A 1 213 ? -1.062 34.906 25.578 1 95.31 213 ASP A C 1
ATOM 1706 O O . ASP A 1 213 ? -1.151 33.688 25.422 1 95.31 213 ASP A O 1
ATOM 1710 N N . SER A 1 214 ? -2.062 35.75 25.344 1 94.94 214 SER A N 1
ATOM 1711 C CA . SER A 1 214 ? -3.27 35.281 24.672 1 94.94 214 SER A CA 1
ATOM 1712 C C . SER A 1 214 ? -2.943 34.656 23.312 1 94.94 214 SER A C 1
ATOM 1714 O O . SER A 1 214 ? -3.502 33.625 22.938 1 94.94 214 SER A O 1
ATOM 1716 N N . HIS A 1 215 ? -2.084 35.312 22.594 1 95.81 215 HIS A N 1
ATOM 1717 C CA . HIS A 1 215 ? -1.67 34.812 21.281 1 95.81 215 HIS A CA 1
ATOM 1718 C C . HIS A 1 215 ? -0.961 33.469 21.391 1 95.81 215 HIS A C 1
ATOM 1720 O O . HIS A 1 215 ? -1.229 32.562 20.609 1 95.81 215 HIS A O 1
ATOM 1726 N N . GLN A 1 216 ? -0.041 33.344 22.328 1 95.06 216 GLN A N 1
ATOM 1727 C CA . GLN A 1 216 ? 0.67 32.094 22.547 1 95.06 216 GLN A CA 1
ATOM 1728 C C . GLN A 1 216 ? -0.302 30.969 22.844 1 95.06 216 GLN A C 1
ATOM 1730 O O . GLN A 1 216 ? -0.187 29.875 22.281 1 95.06 216 GLN A O 1
ATOM 1735 N N . ASP A 1 217 ? -1.239 31.25 23.703 1 93.88 217 ASP A N 1
ATOM 1736 C CA . ASP A 1 217 ? -2.211 30.234 24.094 1 93.88 217 ASP A CA 1
ATOM 1737 C C . ASP A 1 217 ? -3.041 29.781 22.891 1 93.88 217 ASP A C 1
ATOM 1739 O O . ASP A 1 217 ? -3.316 28.594 22.75 1 93.88 217 ASP A O 1
ATOM 1743 N N . GLY A 1 218 ? -3.5 30.781 22.141 1 93.94 218 GLY A N 1
ATOM 1744 C CA . GLY A 1 218 ? -4.258 30.438 20.953 1 93.94 218 GLY A CA 1
ATOM 1745 C C . GLY A 1 218 ? -3.482 29.578 19.984 1 93.94 218 GLY A C 1
ATOM 1746 O O . GLY A 1 218 ? -4.02 28.609 19.438 1 93.94 218 GLY A O 1
ATOM 1747 N N . GLN A 1 219 ? -2.24 29.906 19.719 1 95.38 219 GLN A N 1
ATOM 1748 C CA . GLN A 1 219 ? -1.395 29.156 18.797 1 95.38 219 GLN A CA 1
ATOM 1749 C C . GLN A 1 219 ? -1.135 27.75 19.297 1 95.38 219 GLN A C 1
ATOM 1751 O O . GLN A 1 219 ? -1.165 26.781 18.531 1 95.38 219 GLN A O 1
ATOM 1756 N N . GLU A 1 220 ? -0.872 27.641 20.578 1 93.44 220 GLU A N 1
ATOM 1757 C CA . GLU A 1 220 ? -0.605 26.328 21.156 1 93.44 220 GLU A CA 1
ATOM 1758 C C . GLU A 1 220 ? -1.857 25.453 21.141 1 93.44 220 GLU A C 1
ATOM 1760 O O . GLU A 1 220 ? -1.769 24.234 20.984 1 93.44 220 GLU A O 1
ATOM 1765 N N . ALA A 1 221 ? -3.004 26.016 21.359 1 92.62 221 ALA A N 1
ATOM 1766 C CA . ALA A 1 221 ? -4.258 25.266 21.281 1 92.62 221 ALA A CA 1
ATOM 1767 C C . ALA A 1 221 ? -4.457 24.672 19.891 1 92.62 221 ALA A C 1
ATOM 1769 O O . ALA A 1 221 ? -4.953 23.562 19.75 1 92.62 221 ALA A O 1
ATOM 1770 N N . MET A 1 222 ? -4.117 25.438 18.906 1 95.69 222 MET A N 1
ATOM 1771 C CA . MET A 1 222 ? -4.301 24.969 17.531 1 95.69 222 MET A CA 1
ATOM 1772 C C . MET A 1 222 ? -3.357 23.828 17.203 1 95.69 222 MET A C 1
ATOM 1774 O O . MET A 1 222 ? -3.582 23.078 16.25 1 95.69 222 MET A O 1
ATOM 1778 N N . VAL A 1 223 ? -2.229 23.672 17.953 1 95.5 223 VAL A N 1
ATOM 1779 C CA . VAL A 1 223 ? -1.298 22.562 17.766 1 95.5 223 VAL A CA 1
ATOM 1780 C C . VAL A 1 223 ? -1.982 21.234 18.109 1 95.5 223 VAL A C 1
ATOM 1782 O O . VAL A 1 223 ? -1.643 20.188 17.562 1 95.5 223 VAL A O 1
ATOM 1785 N N . HIS A 1 224 ? -2.971 21.297 19.062 1 92.62 224 HIS A N 1
ATOM 1786 C CA . HIS A 1 224 ? -3.76 20.109 19.344 1 92.62 224 HIS A CA 1
ATOM 1787 C C . HIS A 1 224 ? -4.434 19.594 18.078 1 92.62 224 HIS A C 1
ATOM 1789 O O . HIS A 1 224 ? -4.465 18.375 17.828 1 92.62 224 HIS A O 1
ATOM 1795 N N . LYS A 1 225 ? -5.023 20.484 17.391 1 94.31 225 LYS A N 1
ATOM 1796 C CA . LYS A 1 225 ? -5.711 20.125 16.141 1 94.31 225 LYS A CA 1
ATOM 1797 C C . LYS A 1 225 ? -4.723 19.625 15.094 1 94.31 225 LYS A C 1
ATOM 1799 O O . LYS A 1 225 ? -5.016 18.703 14.344 1 94.31 225 LYS A O 1
ATOM 1804 N N . THR A 1 226 ? -3.516 20.25 14.961 1 96.25 226 THR A N 1
ATOM 1805 C CA . THR A 1 226 ? -2.467 19.812 14.047 1 96.25 226 THR A CA 1
ATOM 1806 C C . THR A 1 226 ? -2.039 18.375 14.367 1 96.25 226 THR A C 1
ATOM 1808 O O . THR A 1 226 ? -1.898 17.547 13.461 1 96.25 226 THR A O 1
ATOM 1811 N N . LYS A 1 227 ? -1.791 18.141 15.633 1 93.69 227 LYS A N 1
ATOM 1812 C CA . LYS A 1 227 ? -1.396 16.797 16.078 1 93.69 227 LYS A CA 1
ATOM 1813 C C . LYS A 1 227 ? -2.469 15.773 15.727 1 93.69 227 LYS A C 1
ATOM 1815 O O . LYS A 1 227 ? -2.156 14.664 15.273 1 93.69 227 LYS A O 1
ATOM 1820 N N . PHE A 1 228 ? -3.725 16.094 15.93 1 94.81 228 PHE A N 1
ATOM 1821 C CA . PHE A 1 228 ? -4.836 15.203 15.609 1 94.81 228 PHE A CA 1
ATOM 1822 C C . PHE A 1 228 ? -4.832 14.844 14.133 1 94.81 228 PHE A C 1
ATOM 1824 O O . PHE A 1 228 ? -5.035 13.68 13.773 1 94.81 228 PHE A O 1
ATOM 1831 N N . VAL A 1 229 ? -4.684 15.844 13.312 1 95.69 229 VAL A N 1
ATOM 1832 C CA . VAL A 1 229 ? -4.711 15.633 11.867 1 95.69 229 VAL A CA 1
ATOM 1833 C C . VAL A 1 229 ? -3.58 14.695 11.453 1 95.69 229 VAL A C 1
ATOM 1835 O O . VAL A 1 229 ? -3.771 13.812 10.617 1 95.69 229 VAL A O 1
ATOM 1838 N N . LEU A 1 230 ? -2.383 14.891 11.961 1 95.94 230 LEU A N 1
ATOM 1839 C CA . LEU A 1 230 ? -1.246 14.039 11.633 1 95.94 230 LEU A CA 1
ATOM 1840 C C . LEU A 1 230 ? -1.485 12.609 12.102 1 95.94 230 LEU A C 1
ATOM 1842 O O . LEU A 1 230 ? -1.129 11.656 11.406 1 95.94 230 LEU A O 1
ATOM 1846 N N . GLU A 1 231 ? -2.115 12.484 13.312 1 94 231 GLU A N 1
ATOM 1847 C CA . GLU A 1 231 ? -2.465 11.164 13.812 1 94 231 GLU A CA 1
ATOM 1848 C C . GLU A 1 231 ? -3.508 10.492 12.914 1 94 231 GLU A C 1
ATOM 1850 O O . GLU A 1 231 ? -3.426 9.297 12.648 1 94 231 GLU A O 1
ATOM 1855 N N . ASP A 1 232 ? -4.457 11.32 12.586 1 95.06 232 ASP A N 1
ATOM 1856 C CA . ASP A 1 232 ? -5.504 10.82 11.703 1 95.06 232 ASP A CA 1
ATOM 1857 C C . ASP A 1 232 ? -4.926 10.375 10.359 1 95.06 232 ASP A C 1
ATOM 1859 O O . ASP A 1 232 ? -5.336 9.352 9.812 1 95.06 232 ASP A O 1
ATOM 1863 N N . TYR A 1 233 ? -4.023 11.148 9.859 1 96.94 233 TYR A N 1
ATOM 1864 C CA . TYR A 1 233 ? -3.322 10.797 8.633 1 96.94 233 TYR A CA 1
ATOM 1865 C C . TYR A 1 233 ? -2.602 9.461 8.781 1 96.94 233 TYR A C 1
ATOM 1867 O O . TYR A 1 233 ? -2.701 8.594 7.91 1 96.94 233 TYR A O 1
ATOM 1875 N N . LEU A 1 234 ? -1.872 9.312 9.82 1 94.06 234 LEU A N 1
ATOM 1876 C CA . LEU A 1 234 ? -1.123 8.086 10.062 1 94.06 234 LEU A CA 1
ATOM 1877 C C . LEU A 1 234 ? -2.061 6.891 10.172 1 94.06 234 LEU A C 1
ATOM 1879 O O . LEU A 1 234 ? -1.779 5.828 9.617 1 94.06 234 LEU A O 1
ATOM 1883 N N . GLN A 1 235 ? -3.199 7.098 10.844 1 93 235 GLN A N 1
ATOM 1884 C CA . GLN A 1 235 ? -4.156 6.016 11.055 1 93 235 GLN A CA 1
ATOM 1885 C C . GLN A 1 235 ? -4.711 5.508 9.727 1 93 235 GLN A C 1
ATOM 1887 O O . GLN A 1 235 ? -4.98 4.312 9.578 1 93 235 GLN A O 1
ATOM 1892 N N . HIS A 1 236 ? -4.832 6.359 8.789 1 95.12 236 HIS A N 1
ATOM 1893 C CA . HIS A 1 236 ? -5.504 5.988 7.551 1 95.12 236 HIS A CA 1
ATOM 1894 C C . HIS A 1 236 ? -4.5 5.723 6.434 1 95.12 236 HIS A C 1
ATOM 1896 O O . HIS A 1 236 ? -4.883 5.508 5.285 1 95.12 236 HIS A O 1
ATOM 1902 N N . THR A 1 237 ? -3.191 5.801 6.703 1 93.88 237 THR A N 1
ATOM 1903 C CA . THR A 1 237 ? -2.16 5.449 5.734 1 93.88 237 THR A CA 1
ATOM 1904 C C . THR A 1 237 ? -1.311 4.289 6.246 1 93.88 237 THR A C 1
ATOM 1906 O O . THR A 1 237 ? -0.431 3.795 5.535 1 93.88 237 THR A O 1
ATOM 1909 N N . ASP A 1 238 ? -1.547 3.836 7.496 1 90.25 238 ASP A N 1
ATOM 1910 C CA . ASP A 1 238 ? -0.841 2.715 8.109 1 90.25 238 ASP A CA 1
ATOM 1911 C C . ASP A 1 238 ? -1.332 1.383 7.551 1 90.25 238 ASP A C 1
ATOM 1913 O O . ASP A 1 238 ? -2.453 0.958 7.836 1 90.25 238 ASP A O 1
ATOM 1917 N N . THR A 1 239 ? -0.495 0.75 6.859 1 87.19 239 THR A N 1
ATOM 1918 C CA . THR A 1 239 ? -0.867 -0.521 6.25 1 87.19 239 THR A CA 1
ATOM 1919 C C . THR A 1 239 ? -0.519 -1.687 7.168 1 87.19 239 THR A C 1
ATOM 1921 O O . THR A 1 239 ? -0.509 -2.842 6.738 1 87.19 239 THR A O 1
ATOM 1924 N N . CYS A 1 240 ? -0.156 -1.485 8.375 1 88.38 240 CYS A N 1
ATOM 1925 C CA . CYS A 1 240 ? 0.187 -2.535 9.32 1 88.38 240 CYS A CA 1
ATOM 1926 C C . CYS A 1 240 ? -0.914 -2.713 10.359 1 88.38 240 CYS A C 1
ATOM 1928 O O . CYS A 1 240 ? -0.7 -3.342 11.398 1 88.38 240 CYS A O 1
ATOM 1930 N N . LYS A 1 241 ? -2.066 -2.121 10.078 1 88.81 241 LYS A N 1
ATOM 1931 C CA . LYS A 1 241 ? -3.186 -2.244 11.008 1 88.81 241 LYS A CA 1
ATOM 1932 C C . LYS A 1 241 ? -3.789 -3.645 10.961 1 88.81 241 LYS A C 1
ATOM 1934 O O . LYS A 1 241 ? -3.393 -4.469 10.141 1 88.81 241 LYS A O 1
ATOM 1939 N N . ASP A 1 242 ? -4.758 -3.906 11.75 1 87.19 242 ASP A N 1
ATOM 1940 C CA . ASP A 1 242 ? -5.34 -5.23 11.938 1 87.19 242 ASP A CA 1
ATOM 1941 C C . ASP A 1 242 ? -5.992 -5.73 10.648 1 87.19 242 ASP A C 1
ATOM 1943 O O . ASP A 1 242 ? -5.887 -6.91 10.312 1 87.19 242 ASP A O 1
ATOM 1947 N N . ASP A 1 243 ? -6.664 -4.836 9.938 1 86 243 ASP A N 1
ATOM 1948 C CA . ASP A 1 243 ? -7.336 -5.223 8.695 1 86 243 ASP A CA 1
ATOM 1949 C C . ASP A 1 243 ? -6.332 -5.746 7.668 1 86 243 ASP A C 1
ATOM 1951 O O . ASP A 1 243 ? -6.605 -6.723 6.969 1 86 243 ASP A O 1
ATOM 1955 N N . PHE A 1 244 ? -5.168 -5.129 7.574 1 89.5 244 PHE A N 1
ATOM 1956 C CA . PHE A 1 244 ? -4.141 -5.52 6.613 1 89.5 244 PHE A CA 1
ATOM 1957 C C . PHE A 1 244 ? -3.41 -6.77 7.082 1 89.5 244 PHE A C 1
ATOM 1959 O O . PHE A 1 244 ? -3.066 -7.637 6.273 1 89.5 244 PHE A O 1
ATOM 1966 N N . GLN A 1 245 ? -3.217 -6.926 8.383 1 89.69 245 GLN A N 1
ATOM 1967 C CA . GLN A 1 245 ? -2.586 -8.117 8.945 1 89.69 245 GLN A CA 1
ATOM 1968 C C . GLN A 1 245 ? -3.443 -9.359 8.703 1 89.69 245 GLN A C 1
ATOM 1970 O O . GLN A 1 245 ? -2.918 -10.445 8.445 1 89.69 245 GLN A O 1
ATOM 1975 N N . SER A 1 246 ? -4.793 -9.125 8.836 1 92.88 246 SER A N 1
ATOM 1976 C CA . SER A 1 246 ? -5.707 -10.234 8.594 1 92.88 246 SER A CA 1
ATOM 1977 C C . SER A 1 246 ? -5.598 -10.742 7.16 1 92.88 246 SER A C 1
ATOM 1979 O O . SER A 1 246 ? -5.684 -11.945 6.914 1 92.88 246 SER A O 1
ATOM 1981 N N . VAL A 1 247 ? -5.445 -9.844 6.207 1 91.56 247 VAL A N 1
ATOM 1982 C CA . VAL A 1 247 ? -5.289 -10.195 4.801 1 91.56 247 VAL A CA 1
ATOM 1983 C C . VAL A 1 247 ? -4.059 -11.086 4.625 1 91.56 247 VAL A C 1
ATOM 1985 O O . VAL A 1 247 ? -4.145 -12.164 4.035 1 91.56 247 VAL A O 1
ATOM 1988 N N . THR A 1 248 ? -2.908 -10.695 5.156 1 91.06 248 THR A N 1
ATOM 1989 C CA . THR A 1 248 ? -1.655 -11.43 5.035 1 91.06 248 THR A CA 1
ATOM 1990 C C . THR A 1 248 ? -1.742 -12.766 5.762 1 91.06 248 THR A C 1
ATOM 1992 O O . THR A 1 248 ? -1.261 -13.789 5.262 1 91.06 248 THR A O 1
ATOM 1995 N N . HIS A 1 249 ? -2.398 -12.766 6.855 1 94 249 HIS A N 1
ATOM 1996 C CA . HIS A 1 249 ? -2.533 -13.984 7.648 1 94 249 HIS A CA 1
ATOM 1997 C C . HIS A 1 249 ? -3.373 -15.023 6.918 1 94 249 HIS A C 1
ATOM 1999 O O . HIS A 1 249 ? -2.992 -16.188 6.848 1 94 249 HIS A O 1
ATOM 2005 N N . ASN A 1 250 ? -4.504 -14.594 6.383 1 95.19 250 ASN A N 1
ATOM 2006 C CA . ASN A 1 250 ? -5.383 -15.5 5.664 1 95.19 250 ASN A CA 1
ATOM 2007 C C . ASN A 1 250 ? -4.688 -16.109 4.449 1 95.19 250 ASN A C 1
ATOM 2009 O O . ASN A 1 250 ? -4.828 -17.312 4.18 1 95.19 250 ASN A O 1
ATOM 2013 N N . ILE A 1 251 ? -3.938 -15.367 3.697 1 94.38 251 ILE A N 1
ATOM 2014 C CA . ILE A 1 251 ? -3.223 -15.859 2.525 1 94.38 251 ILE A CA 1
ATOM 2015 C C . ILE A 1 251 ? -2.133 -16.844 2.961 1 94.38 251 ILE A C 1
ATOM 2017 O O . ILE A 1 251 ? -1.946 -17.891 2.338 1 94.38 251 ILE A O 1
ATOM 2021 N N . THR A 1 252 ? -1.437 -16.484 4.062 1 94.12 252 THR A N 1
ATOM 2022 C CA . THR A 1 252 ? -0.38 -17.359 4.57 1 94.12 252 THR A CA 1
ATOM 2023 C C . THR A 1 252 ? -0.941 -18.719 4.961 1 94.12 252 THR A C 1
ATOM 2025 O O . THR A 1 252 ? -0.358 -19.75 4.629 1 94.12 252 THR A O 1
ATOM 2028 N N . GLU A 1 253 ? -2.039 -18.625 5.594 1 95.12 253 GLU A N 1
ATOM 2029 C CA . GLU A 1 253 ? -2.674 -19.875 6.008 1 95.12 253 GLU A CA 1
ATOM 2030 C C . GLU A 1 253 ? -3.088 -20.703 4.797 1 95.12 253 GLU A C 1
ATOM 2032 O O . GLU A 1 253 ? -2.914 -21.922 4.785 1 95.12 253 GLU A O 1
ATOM 2037 N N . ALA A 1 254 ? -3.641 -20.078 3.797 1 95.19 254 ALA A N 1
ATOM 2038 C CA . ALA A 1 254 ? -4.082 -20.766 2.588 1 95.19 254 ALA A CA 1
ATOM 2039 C C . ALA A 1 254 ? -2.898 -21.391 1.852 1 95.19 254 ALA A C 1
ATOM 2041 O O . ALA A 1 254 ? -2.977 -22.531 1.392 1 95.19 254 ALA A O 1
ATOM 2042 N N . VAL A 1 255 ? -1.765 -20.703 1.743 1 95.56 255 VAL A N 1
ATOM 2043 C CA . VAL A 1 255 ? -0.58 -21.172 1.036 1 95.56 255 VAL A CA 1
ATOM 2044 C C . VAL A 1 255 ? 0.076 -22.312 1.827 1 95.56 255 VAL A C 1
ATOM 2046 O O . VAL A 1 255 ? 0.556 -23.281 1.245 1 95.56 255 VAL A O 1
ATOM 2049 N N . GLN A 1 256 ? 0.052 -22.219 3.15 1 93 256 GLN A N 1
ATOM 2050 C CA . GLN A 1 256 ? 0.658 -23.25 3.998 1 93 256 GLN A CA 1
ATOM 2051 C C . GLN A 1 256 ? -0.169 -24.531 3.992 1 93 256 GLN A C 1
ATOM 2053 O O . GLN A 1 256 ? 0.346 -25.609 4.293 1 93 256 GLN A O 1
ATOM 2058 N N . SER A 1 257 ? -1.443 -24.359 3.594 1 93.75 257 SER A N 1
ATOM 2059 C CA . SER A 1 257 ? -2.32 -25.516 3.535 1 93.75 257 SER A CA 1
ATOM 2060 C C . SER A 1 257 ? -2.023 -26.375 2.307 1 93.75 257 SER A C 1
ATOM 2062 O O . SER A 1 257 ? -2.455 -27.531 2.225 1 93.75 257 SER A O 1
ATOM 2064 N N . ILE A 1 258 ? -1.202 -25.812 1.37 1 94.69 258 ILE A N 1
ATOM 2065 C CA . ILE A 1 258 ? -0.806 -26.578 0.193 1 94.69 258 ILE A CA 1
ATOM 2066 C C . ILE A 1 258 ? 0.21 -27.641 0.591 1 94.69 258 ILE A C 1
ATOM 2068 O O . ILE A 1 258 ? 1.291 -27.328 1.092 1 94.69 258 ILE A O 1
ATOM 2072 N N . ARG A 1 259 ? -0.11 -28.875 0.433 1 91.75 259 ARG A N 1
ATOM 2073 C CA . ARG A 1 259 ? 0.791 -30 0.671 1 91.75 259 ARG A CA 1
ATOM 2074 C C . ARG A 1 259 ? 1.196 -30.656 -0.64 1 91.75 259 ARG A C 1
ATOM 2076 O O . ARG A 1 259 ? 0.448 -31.469 -1.189 1 91.75 259 ARG A O 1
ATOM 2083 N N . PRO A 1 260 ? 2.406 -30.375 -1.153 1 91.25 260 PRO A N 1
ATOM 2084 C CA . PRO A 1 260 ? 2.822 -30.844 -2.473 1 91.25 260 PRO A CA 1
ATOM 2085 C C . PRO A 1 260 ? 2.689 -32.375 -2.621 1 91.25 260 PRO A C 1
ATOM 2087 O O . PRO A 1 260 ? 2.236 -32.844 -3.66 1 91.25 260 PRO A O 1
ATOM 2090 N N . GLY A 1 261 ? 2.963 -33.188 -1.661 1 88.81 261 GLY A N 1
ATOM 2091 C CA . GLY A 1 261 ? 2.918 -34.625 -1.759 1 88.81 261 GLY A CA 1
ATOM 2092 C C . GLY A 1 261 ? 1.511 -35.188 -1.668 1 88.81 261 GLY A C 1
ATOM 2093 O O . GLY A 1 261 ? 1.289 -36.375 -1.942 1 88.81 261 GLY A O 1
ATOM 2094 N N . ALA A 1 262 ? 0.496 -34.375 -1.405 1 91.06 262 ALA A N 1
ATOM 2095 C CA . ALA A 1 262 ? -0.88 -34.812 -1.215 1 91.06 262 ALA A CA 1
ATOM 2096 C C . ALA A 1 262 ? -1.85 -34 -2.055 1 91.06 262 ALA A C 1
ATOM 2098 O O . ALA A 1 262 ? -3.031 -33.875 -1.721 1 91.06 262 ALA A O 1
ATOM 2099 N N . GLU A 1 263 ? -1.336 -33.375 -3.08 1 93.38 263 GLU A N 1
ATOM 2100 C CA . GLU A 1 263 ? -2.15 -32.5 -3.893 1 93.38 263 GLU A CA 1
ATOM 2101 C C . GLU A 1 263 ? -3.297 -33.25 -4.562 1 93.38 263 GLU A C 1
ATOM 2103 O O . GLU A 1 263 ? -4.41 -32.719 -4.664 1 93.38 263 GLU A O 1
ATOM 2108 N N . TYR A 1 264 ? -2.971 -34.562 -5.012 1 92.81 264 TYR A N 1
ATOM 2109 C CA . TYR A 1 264 ? -3.971 -35.312 -5.766 1 92.81 264 TYR A CA 1
ATOM 2110 C C . TYR A 1 264 ? -4.484 -36.5 -4.961 1 92.81 264 TYR A C 1
ATOM 2112 O O . TYR A 1 264 ? -5.457 -37.156 -5.352 1 92.81 264 TYR A O 1
ATOM 2120 N N . SER A 1 265 ? -3.918 -37 -3.951 1 81.5 265 SER A N 1
ATOM 2121 C CA . SER A 1 265 ? -4.016 -38.312 -3.342 1 81.5 265 SER A CA 1
ATOM 2122 C C . SER A 1 265 ? -5.332 -38.469 -2.592 1 81.5 265 SER A C 1
ATOM 2124 O O . SER A 1 265 ? -5.848 -39.594 -2.473 1 81.5 265 SER A O 1
ATOM 2126 N N . THR A 1 266 ? -5.945 -37.531 -2.186 1 82.38 266 THR A N 1
ATOM 2127 C CA . THR A 1 266 ? -7.105 -37.812 -1.35 1 82.38 266 THR A CA 1
ATOM 2128 C C . THR A 1 266 ? -8.398 -37.469 -2.082 1 82.38 266 THR A C 1
ATOM 2130 O O . THR A 1 266 ? -9.047 -38.344 -2.654 1 82.38 266 THR A O 1
ATOM 2133 N N . THR A 1 267 ? -8.594 -36.344 -2.375 1 89.38 267 THR A N 1
ATOM 2134 C CA . THR A 1 267 ? -9.906 -35.938 -2.863 1 89.38 267 THR A CA 1
ATOM 2135 C C . THR A 1 267 ? -9.984 -36.062 -4.383 1 89.38 267 THR A C 1
ATOM 2137 O O . THR A 1 267 ? -10.984 -36.562 -4.91 1 89.38 267 THR A O 1
ATOM 2140 N N . PHE A 1 268 ? -8.945 -35.781 -5.137 1 95.56 268 PHE A N 1
ATOM 2141 C CA . PHE A 1 268 ? -8.953 -35.844 -6.598 1 95.56 268 PHE A CA 1
ATOM 2142 C C . PHE A 1 268 ? -9.117 -37.25 -7.098 1 95.56 268 PHE A C 1
ATOM 2144 O O . PHE A 1 268 ? -9.953 -37.531 -7.965 1 95.56 268 PHE A O 1
ATOM 2151 N N . ILE A 1 269 ? -8.281 -38.156 -6.574 1 96.12 269 ILE A N 1
ATOM 2152 C CA . ILE A 1 269 ? -8.305 -39.562 -7 1 96.12 269 ILE A CA 1
ATOM 2153 C C . ILE A 1 269 ? -9.656 -40.188 -6.652 1 96.12 269 ILE A C 1
ATOM 2155 O O . ILE A 1 269 ? -10.211 -40.969 -7.438 1 96.12 269 ILE A O 1
ATOM 2159 N N . GLU A 1 270 ? -10.258 -39.812 -5.492 1 93.75 270 GLU A N 1
ATOM 2160 C CA . GLU A 1 270 ? -11.539 -40.344 -5.059 1 93.75 270 GLU A CA 1
ATOM 2161 C C . GLU A 1 270 ? -12.664 -39.969 -6.016 1 93.75 270 GLU A C 1
ATOM 2163 O O . GLU A 1 270 ? -13.539 -40.781 -6.309 1 93.75 270 GLU A O 1
ATOM 2168 N N . VAL A 1 271 ? -12.594 -38.781 -6.516 1 94.06 271 VAL A N 1
ATOM 2169 C CA . VAL A 1 271 ? -13.672 -38.281 -7.352 1 94.06 271 VAL A CA 1
ATOM 2170 C C . VAL A 1 271 ? -13.516 -38.812 -8.773 1 94.06 271 VAL A C 1
ATOM 2172 O O . VAL A 1 271 ? -14.508 -39.094 -9.453 1 94.06 271 VAL A O 1
ATOM 2175 N N . HIS A 1 272 ? -12.188 -39.031 -9.258 1 94.69 272 HIS A N 1
ATOM 2176 C CA . HIS A 1 272 ? -11.992 -39.312 -10.68 1 94.69 272 HIS A CA 1
ATOM 2177 C C . HIS A 1 272 ? -11.398 -40.688 -10.891 1 94.69 272 HIS A C 1
ATOM 2179 O O . HIS A 1 272 ? -10.859 -41 -11.953 1 94.69 272 HIS A O 1
ATOM 2185 N N . LYS A 1 273 ? -11.461 -41.562 -9.914 1 95.25 273 LYS A N 1
ATOM 2186 C CA . LYS A 1 273 ? -10.938 -42.906 -10.047 1 95.25 273 LYS A CA 1
ATOM 2187 C C . LYS A 1 273 ? -11.75 -43.719 -11.062 1 95.25 273 LYS A C 1
ATOM 2189 O O . LYS A 1 273 ? -12.961 -43.531 -11.18 1 95.25 273 LYS A O 1
ATOM 2194 N N . SER A 1 274 ? -11.07 -44.344 -11.891 1 95 274 SER A N 1
ATOM 2195 C CA . SER A 1 274 ? -11.672 -45.25 -12.875 1 95 274 SER A CA 1
ATOM 2196 C C . SER A 1 274 ? -10.773 -46.438 -13.156 1 95 274 SER A C 1
ATOM 2198 O O . SER A 1 274 ? -9.547 -46.375 -13.016 1 95 274 SER A O 1
ATOM 2200 N N . HIS A 1 275 ? -11.344 -47.594 -13.523 1 92.62 275 HIS A N 1
ATOM 2201 C CA . HIS A 1 275 ? -10.602 -48.812 -13.766 1 92.62 275 HIS A CA 1
ATOM 2202 C C . HIS A 1 275 ? -10.641 -49.219 -15.234 1 92.62 275 HIS A C 1
ATOM 2204 O O . HIS A 1 275 ? -11.508 -48.75 -15.984 1 92.62 275 HIS A O 1
ATOM 2210 N N . LEU A 1 276 ? -9.656 -50.094 -15.625 1 93 276 LEU A N 1
ATOM 2211 C CA . LEU A 1 276 ? -9.617 -50.594 -16.984 1 93 276 LEU A CA 1
ATOM 2212 C C . LEU A 1 276 ? -10.75 -51.594 -17.219 1 93 276 LEU A C 1
ATOM 2214 O O . LEU A 1 276 ? -11.195 -52.281 -16.297 1 93 276 LEU A O 1
ATOM 2218 N N . PRO A 1 277 ? -11.25 -51.656 -18.516 1 92.19 277 PRO A N 1
ATOM 2219 C CA . PRO A 1 277 ? -12.195 -52.719 -18.844 1 92.19 277 PRO A CA 1
ATOM 2220 C C . PRO A 1 277 ? -11.594 -54.125 -18.641 1 92.19 277 PRO A C 1
ATOM 2222 O O . PRO A 1 277 ? -10.375 -54.281 -18.578 1 92.19 277 PRO A O 1
ATOM 2225 N N . PRO A 1 278 ? -12.398 -55.156 -18.469 1 93.25 278 PRO A N 1
ATOM 2226 C CA . PRO A 1 278 ? -11.875 -56.5 -18.297 1 93.25 278 PRO A CA 1
ATOM 2227 C C . PRO A 1 278 ? -10.953 -56.938 -19.422 1 93.25 278 PRO A C 1
ATOM 2229 O O . PRO A 1 278 ? -11.156 -56.531 -20.578 1 93.25 278 PRO A O 1
ATOM 2232 N N . PRO A 1 279 ? -9.883 -57.594 -19.062 1 93.25 279 PRO A N 1
ATOM 2233 C CA . PRO A 1 279 ? -8.938 -58.031 -20.078 1 93.25 279 PRO A CA 1
ATOM 2234 C C . PRO A 1 279 ? -9.602 -58.812 -21.203 1 93.25 279 PRO A C 1
ATOM 2236 O O . PRO A 1 279 ? -10.539 -59.594 -20.953 1 93.25 279 PRO A O 1
ATOM 2239 N N . ALA A 1 280 ? -9.117 -58.594 -22.375 1 92.06 280 ALA A N 1
ATOM 2240 C CA . ALA A 1 280 ? -9.586 -59.312 -23.547 1 92.06 280 ALA A CA 1
ATOM 2241 C C . ALA A 1 280 ? -9.133 -60.781 -23.484 1 92.06 280 ALA A C 1
ATOM 2243 O O . ALA A 1 280 ? -8.062 -61.094 -22.953 1 92.06 280 ALA A O 1
ATOM 2244 N N . GLU A 1 281 ? -9.891 -61.656 -23.969 1 92.69 281 GLU A N 1
ATOM 2245 C CA . GLU A 1 281 ? -9.531 -63.062 -24.016 1 92.69 281 GLU A CA 1
ATOM 2246 C C . GLU A 1 281 ? -8.805 -63.406 -25.312 1 92.69 281 GLU A C 1
ATOM 2248 O O . GLU A 1 281 ? -9.32 -63.188 -26.406 1 92.69 281 GLU A O 1
ATOM 2253 N N . PHE A 1 282 ? -7.59 -63.844 -25.156 1 94.62 282 PHE A N 1
ATOM 2254 C CA . PHE A 1 282 ? -6.809 -64.312 -26.312 1 94.62 282 PHE A CA 1
ATOM 2255 C C . PHE A 1 282 ? -6.691 -65.812 -26.312 1 94.62 282 PHE A C 1
ATOM 2257 O O . PHE A 1 282 ? -5.895 -66.375 -25.578 1 94.62 282 PHE A O 1
ATOM 2264 N N . ASN A 1 283 ? -7.465 -66.438 -27.188 1 92.62 283 ASN A N 1
ATOM 2265 C CA . ASN A 1 283 ? -7.457 -67.875 -27.312 1 92.62 283 ASN A CA 1
ATOM 2266 C C . ASN A 1 283 ? -7.281 -68.312 -28.766 1 92.62 283 ASN A C 1
ATOM 2268 O O . ASN A 1 283 ? -7.66 -67.625 -29.688 1 92.62 283 ASN A O 1
ATOM 2272 N N . PHE A 1 284 ? -6.566 -69.438 -28.859 1 95.94 284 PHE A N 1
ATOM 2273 C CA . PHE A 1 284 ? -6.457 -70.062 -30.172 1 95.94 284 PHE A CA 1
ATOM 2274 C C . PHE A 1 284 ? -7.832 -70.438 -30.719 1 95.94 284 PHE A C 1
ATOM 2276 O O . PHE A 1 284 ? -8.672 -70.938 -29.984 1 95.94 284 PHE A O 1
ATOM 2283 N N . GLU A 1 285 ? -8.148 -70.188 -31.969 1 94.12 285 GLU A N 1
ATOM 2284 C CA . GLU A 1 285 ? -9.43 -70.5 -32.594 1 94.12 285 GLU A CA 1
ATOM 2285 C C . GLU A 1 285 ? -9.492 -71.938 -33 1 94.12 285 GLU A C 1
ATOM 2287 O O . GLU A 1 285 ? -9.109 -72.312 -34.125 1 94.12 285 GLU A O 1
ATOM 2292 N N . GLU A 1 286 ? -10.164 -72.688 -32.25 1 92.5 286 GLU A N 1
ATOM 2293 C CA . GLU A 1 286 ? -10.203 -74.125 -32.438 1 92.5 286 GLU A CA 1
ATOM 2294 C C . GLU A 1 286 ? -10.938 -74.5 -33.719 1 92.5 286 GLU A C 1
ATOM 2296 O O . GLU A 1 286 ? -10.664 -75.562 -34.344 1 92.5 286 GLU A O 1
ATOM 2301 N N . ARG A 1 287 ? -11.875 -73.75 -34.25 1 90.5 287 ARG A N 1
ATOM 2302 C CA . ARG A 1 287 ? -12.703 -74.062 -35.406 1 90.5 287 ARG A CA 1
ATOM 2303 C C . ARG A 1 287 ? -11.859 -74.188 -36.656 1 90.5 287 ARG A C 1
ATOM 2305 O O . ARG A 1 287 ? -12.281 -74.75 -37.656 1 90.5 287 ARG A O 1
ATOM 2312 N N . LEU A 1 288 ? -10.617 -73.562 -36.562 1 93.19 288 LEU A N 1
ATOM 2313 C CA . LEU A 1 288 ? -9.742 -73.562 -37.719 1 93.19 288 LEU A CA 1
ATOM 2314 C C . LEU A 1 288 ? -9.227 -75 -38 1 93.19 288 LEU A C 1
ATOM 2316 O O . LEU A 1 288 ? -8.805 -75.312 -39.125 1 93.19 288 LEU A O 1
ATOM 2320 N N . LEU A 1 289 ? -9.328 -75.812 -37 1 92.62 289 LEU A N 1
ATOM 2321 C CA . LEU A 1 289 ? -8.797 -77.188 -37.156 1 92.62 289 LEU A CA 1
ATOM 2322 C C . LEU A 1 289 ? -9.93 -78.188 -37.281 1 92.62 289 LEU A C 1
ATOM 2324 O O . LEU A 1 289 ? -9.688 -79.438 -37.25 1 92.62 289 LEU A O 1
ATOM 2328 N N . ASP A 1 290 ? -11.172 -77.812 -37.5 1 89.44 290 ASP A N 1
ATOM 2329 C CA . ASP A 1 290 ? -12.32 -78.688 -37.562 1 89.44 290 ASP A CA 1
ATOM 2330 C C . ASP A 1 290 ? -12.172 -79.688 -38.719 1 89.44 290 ASP A C 1
ATOM 2332 O O . ASP A 1 290 ? -12.477 -80.875 -38.562 1 89.44 290 ASP A O 1
ATOM 2336 N N . ASP A 1 291 ? -11.648 -79.312 -39.781 1 85.12 291 ASP A N 1
ATOM 2337 C CA . ASP A 1 291 ? -11.562 -80.188 -40.969 1 85.12 291 ASP A CA 1
ATOM 2338 C C . ASP A 1 291 ? -10.164 -80.75 -41.125 1 85.12 291 ASP A C 1
ATOM 2340 O O . ASP A 1 291 ? -9.875 -81.438 -42.125 1 85.12 291 ASP A O 1
ATOM 2344 N N . TYR A 1 292 ? -9.344 -80.5 -40.156 1 88.75 292 TYR A N 1
ATOM 2345 C CA . TYR A 1 292 ? -7.965 -80.938 -40.25 1 88.75 292 TYR A CA 1
ATOM 2346 C C . TYR A 1 292 ? -7.82 -82.375 -39.688 1 88.75 292 TYR A C 1
ATOM 2348 O O . TYR A 1 292 ? -8.352 -82.688 -38.625 1 88.75 292 TYR A O 1
ATOM 2356 N N . LYS A 1 293 ? -7.262 -83.312 -40.406 1 81.44 293 LYS A N 1
ATOM 2357 C CA . LYS A 1 293 ? -7.062 -84.688 -39.969 1 81.44 293 LYS A CA 1
ATOM 2358 C C . LYS A 1 293 ? -5.582 -85 -39.75 1 81.44 293 LYS A C 1
ATOM 2360 O O . LYS A 1 293 ? -5.156 -86.125 -39.812 1 81.44 293 LYS A O 1
ATOM 2365 N N . GLY A 1 294 ? -4.91 -84.125 -39.031 1 82.56 294 GLY A N 1
ATOM 2366 C CA . GLY A 1 294 ? -3.498 -84.375 -38.781 1 82.56 294 GLY A CA 1
ATOM 2367 C C . GLY A 1 294 ? -3.141 -84.312 -37.312 1 82.56 294 GLY A C 1
ATOM 2368 O O . GLY A 1 294 ? -3.959 -84.688 -36.438 1 82.56 294 GLY A O 1
ATOM 2369 N N . SER A 1 295 ? -1.874 -84.062 -36.969 1 86.62 295 SER A N 1
ATOM 2370 C CA . SER A 1 295 ? -1.36 -84.188 -35.594 1 86.62 295 SER A CA 1
ATOM 2371 C C . SER A 1 295 ? -1.478 -82.875 -34.844 1 86.62 295 SER A C 1
ATOM 2373 O O . SER A 1 295 ? -1.276 -82.812 -33.625 1 86.62 295 SER A O 1
ATOM 2375 N N . LEU A 1 296 ? -1.818 -81.938 -35.594 1 92.38 296 LEU A N 1
ATOM 2376 C CA . LEU A 1 296 ? -1.846 -80.562 -35 1 92.38 296 LEU A CA 1
ATOM 2377 C C . LEU A 1 296 ? -2.994 -80.438 -34 1 92.38 296 LEU A C 1
ATOM 2379 O O . LEU A 1 296 ? -4.121 -80.875 -34.281 1 92.38 296 LEU A O 1
ATOM 2383 N N . LYS A 1 297 ? -2.682 -80 -32.719 1 91.31 297 LYS A N 1
ATOM 2384 C CA . LYS A 1 297 ? -3.686 -79.812 -31.672 1 91.31 297 LYS A CA 1
ATOM 2385 C C . LYS A 1 297 ? -3.906 -78.312 -31.406 1 91.31 297 LYS A C 1
ATOM 2387 O O . LYS A 1 297 ? -2.961 -77.5 -31.438 1 91.31 297 LYS A O 1
ATOM 2392 N N . ALA A 1 298 ? -5.074 -78.062 -31.094 1 93.19 298 ALA A N 1
ATOM 2393 C CA . ALA A 1 298 ? -5.457 -76.688 -30.859 1 93.19 298 ALA A CA 1
ATOM 2394 C C . ALA A 1 298 ? -4.711 -76.125 -29.656 1 93.19 298 ALA A C 1
ATOM 2396 O O . ALA A 1 298 ? -4.781 -76.688 -28.547 1 93.19 298 ALA A O 1
ATOM 2397 N N . GLY A 1 299 ? -3.98 -75 -29.906 1 91.62 299 GLY A N 1
ATOM 2398 C CA . GLY A 1 299 ? -3.389 -74.25 -28.828 1 91.62 299 GLY A CA 1
ATOM 2399 C C . GLY A 1 299 ? -2.125 -74.875 -28.266 1 91.62 299 GLY A C 1
ATOM 2400 O O . GLY A 1 299 ? -1.585 -74.375 -27.266 1 91.62 299 GLY A O 1
ATOM 2401 N N . VAL A 1 300 ? -1.688 -75.938 -28.844 1 93.06 300 VAL A N 1
ATOM 2402 C CA . VAL A 1 300 ? -0.496 -76.625 -28.344 1 93.06 300 VAL A CA 1
ATOM 2403 C C . VAL A 1 300 ? 0.596 -76.562 -29.422 1 93.06 300 VAL A C 1
ATOM 2405 O O . VAL A 1 300 ? 0.342 -76.875 -30.578 1 93.06 300 VAL A O 1
ATOM 2408 N N . LEU A 1 301 ? 1.731 -76.125 -29.062 1 95.06 301 LEU A N 1
ATOM 2409 C CA . LEU A 1 301 ? 2.859 -76.125 -29.984 1 95.06 301 LEU A CA 1
ATOM 2410 C C . LEU A 1 301 ? 3.234 -77.562 -30.406 1 95.06 301 LEU A C 1
ATOM 2412 O O . LEU A 1 301 ? 3.207 -78.438 -29.594 1 95.06 301 LEU A O 1
ATOM 2416 N N . GLU A 1 302 ? 3.49 -77.625 -31.641 1 93.25 302 GLU A N 1
ATOM 2417 C CA . GLU A 1 302 ? 3.834 -78.938 -32.188 1 93.25 302 GLU A CA 1
ATOM 2418 C C . GLU A 1 302 ? 5.324 -79.062 -32.5 1 93.25 302 GLU A C 1
ATOM 2420 O O . GLU A 1 302 ? 5.84 -78.25 -33.281 1 93.25 302 GLU A O 1
ATOM 2425 N N . ALA A 1 303 ? 5.953 -80 -31.906 1 92.81 303 ALA A N 1
ATOM 2426 C CA . ALA A 1 303 ? 7.367 -80.25 -32.188 1 92.81 303 ALA A CA 1
ATOM 2427 C C . ALA A 1 303 ? 7.543 -81.5 -33 1 92.81 303 ALA A C 1
ATOM 2429 O O . ALA A 1 303 ? 7.348 -82.625 -32.5 1 92.81 303 ALA A O 1
ATOM 2430 N N . ASN A 1 304 ? 7.824 -81.375 -34.156 1 91.25 304 ASN A N 1
ATOM 2431 C CA . ASN A 1 304 ? 8.094 -82.5 -35.062 1 91.25 304 ASN A CA 1
ATOM 2432 C C . ASN A 1 304 ? 9.281 -82.188 -36 1 91.25 304 ASN A C 1
ATOM 2434 O O . ASN A 1 304 ? 10.047 -81.25 -35.75 1 91.25 304 ASN A O 1
ATOM 2438 N N . ASP A 1 305 ? 9.547 -83.125 -36.938 1 89.12 305 ASP A N 1
ATOM 2439 C CA . ASP A 1 305 ? 10.727 -83 -37.812 1 89.12 305 ASP A CA 1
ATOM 2440 C C . ASP A 1 305 ? 10.695 -81.75 -38.656 1 89.12 305 ASP A C 1
ATOM 2442 O O . ASP A 1 305 ? 11.742 -81.25 -39.031 1 89.12 305 ASP A O 1
ATOM 2446 N N . LEU A 1 306 ? 9.57 -81.125 -38.781 1 90.62 306 LEU A N 1
ATOM 2447 C CA . LEU A 1 306 ? 9.43 -79.938 -39.625 1 90.62 306 LEU A CA 1
ATOM 2448 C C . LEU A 1 306 ? 9.594 -78.688 -38.781 1 90.62 306 LEU A C 1
ATOM 2450 O O . LEU A 1 306 ? 9.938 -77.625 -39.312 1 90.62 306 LEU A O 1
ATOM 2454 N N . THR A 1 307 ? 9.352 -78.75 -37.5 1 94.06 307 THR A N 1
ATOM 2455 C CA . THR A 1 307 ? 9.203 -77.5 -36.719 1 94.06 307 THR A CA 1
ATOM 2456 C C . THR A 1 307 ? 10.25 -77.438 -35.625 1 94.06 307 THR A C 1
ATOM 2458 O O . THR A 1 307 ? 10.484 -76.375 -35.031 1 94.06 307 THR A O 1
ATOM 2461 N N . ILE A 1 308 ? 11.016 -78.438 -35.156 1 93.19 308 ILE A N 1
ATOM 2462 C CA . ILE A 1 308 ? 11.859 -78.562 -33.969 1 93.19 308 ILE A CA 1
ATOM 2463 C C . ILE A 1 308 ? 13.008 -77.562 -34.094 1 93.19 308 ILE A C 1
ATOM 2465 O O . ILE A 1 308 ? 13.383 -76.938 -33.094 1 93.19 308 ILE A O 1
ATOM 2469 N N . GLU A 1 309 ? 13.57 -77.438 -35.312 1 91.88 309 GLU A N 1
ATOM 2470 C CA . GLU A 1 309 ? 14.68 -76.5 -35.469 1 91.88 309 GLU A CA 1
ATOM 2471 C C . GLU A 1 309 ? 14.227 -75.062 -35.281 1 91.88 309 GLU A C 1
ATOM 2473 O O . GLU A 1 309 ? 14.93 -74.25 -34.656 1 91.88 309 GLU A O 1
ATOM 2478 N N . ALA A 1 310 ? 13.086 -74.75 -35.812 1 92.62 310 ALA A N 1
ATOM 2479 C CA . ALA A 1 310 ? 12.531 -73.438 -35.688 1 92.62 310 ALA A CA 1
ATOM 2480 C C . ALA A 1 310 ? 12.195 -73.125 -34.219 1 92.62 310 ALA A C 1
ATOM 2482 O O . ALA A 1 310 ? 12.391 -72 -33.75 1 92.62 310 ALA A O 1
ATOM 2483 N N . LEU A 1 311 ? 11.664 -74 -33.5 1 95 311 LEU A N 1
ATOM 2484 C CA . LEU A 1 311 ? 11.336 -73.875 -32.094 1 95 311 LEU A CA 1
ATOM 2485 C C . LEU A 1 311 ? 12.602 -73.625 -31.25 1 95 311 LEU A C 1
ATOM 2487 O O . LEU A 1 311 ? 12.625 -72.812 -30.359 1 95 311 LEU A O 1
ATOM 2491 N N . ARG A 1 312 ? 13.633 -74.438 -31.562 1 94.62 312 ARG A N 1
ATOM 2492 C CA . ARG A 1 312 ? 14.898 -74.312 -30.844 1 94.62 312 ARG A CA 1
ATOM 2493 C C . ARG A 1 312 ? 15.531 -72.938 -31.125 1 94.62 312 ARG A C 1
ATOM 2495 O O . ARG A 1 312 ? 16.094 -72.312 -30.219 1 94.62 312 ARG A O 1
ATOM 2502 N N . ASP A 1 313 ? 15.461 -72.5 -32.375 1 95.5 313 ASP A N 1
ATOM 2503 C CA . ASP A 1 313 ? 15.984 -71.188 -32.719 1 95.5 313 ASP A CA 1
ATOM 2504 C C . ASP A 1 313 ? 15.242 -70.062 -31.984 1 95.5 313 ASP A C 1
ATOM 2506 O O . ASP A 1 313 ? 15.852 -69.125 -31.5 1 95.5 313 ASP A O 1
ATOM 2510 N N . LYS A 1 314 ? 13.961 -70.125 -31.984 1 94.94 314 LYS A N 1
ATOM 2511 C CA . LYS A 1 314 ? 13.141 -69.188 -31.297 1 94.94 314 LYS A CA 1
ATOM 2512 C C . LYS A 1 314 ? 13.43 -69.188 -29.797 1 94.94 314 LYS A C 1
ATOM 2514 O O . LYS A 1 314 ? 13.484 -68.125 -29.172 1 94.94 314 LYS A O 1
ATOM 2519 N N . LEU A 1 315 ? 13.547 -70.312 -29.188 1 95.19 315 LEU A N 1
ATOM 2520 C CA . LEU A 1 315 ? 13.867 -70.438 -27.766 1 95.19 315 LEU A CA 1
ATOM 2521 C C . LEU A 1 315 ? 15.203 -69.812 -27.453 1 95.19 315 LEU A C 1
ATOM 2523 O O . LEU A 1 315 ? 15.32 -69.062 -26.453 1 95.19 315 LEU A O 1
ATOM 2527 N N . THR A 1 316 ? 16.172 -70 -28.344 1 96.38 316 THR A N 1
ATOM 2528 C CA . THR A 1 316 ? 17.484 -69.375 -28.141 1 96.38 316 THR A CA 1
ATOM 2529 C C . THR A 1 316 ? 17.406 -67.875 -28.219 1 96.38 316 THR A C 1
ATOM 2531 O O . THR A 1 316 ? 17.984 -67.188 -27.391 1 96.38 316 THR A O 1
ATOM 2534 N N . LYS A 1 317 ? 16.734 -67.375 -29.203 1 96.06 317 LYS A N 1
ATOM 2535 C CA . LYS A 1 317 ? 16.578 -65.938 -29.391 1 96.06 317 LYS A CA 1
ATOM 2536 C C . LYS A 1 317 ? 15.898 -65.312 -28.188 1 96.06 317 LYS A C 1
ATOM 2538 O O . LYS A 1 317 ? 16.328 -64.25 -27.688 1 96.06 317 LYS A O 1
ATOM 2543 N N . LEU A 1 318 ? 14.789 -65.875 -27.688 1 96.31 318 LEU A N 1
ATOM 2544 C CA . LEU A 1 318 ? 14.039 -65.312 -26.547 1 96.31 318 LEU A CA 1
ATOM 2545 C C . LEU A 1 318 ? 14.875 -65.375 -25.281 1 96.31 318 LEU A C 1
ATOM 2547 O O . LEU A 1 318 ? 14.82 -64.438 -24.469 1 96.31 318 LEU A O 1
ATOM 2551 N N . THR A 1 319 ? 15.609 -66.438 -25.078 1 96.5 319 THR A N 1
ATOM 2552 C CA . THR A 1 319 ? 16.453 -66.562 -23.906 1 96.5 319 THR A CA 1
ATOM 2553 C C . THR A 1 319 ? 17.562 -65.5 -23.906 1 96.5 319 THR A C 1
ATOM 2555 O O . THR A 1 319 ? 17.906 -64.938 -22.875 1 96.5 319 THR A O 1
ATOM 2558 N N . GLU A 1 320 ? 18.125 -65.25 -25.125 1 96.69 320 GLU A N 1
ATOM 2559 C CA . GLU A 1 320 ? 19.141 -64.25 -25.266 1 96.69 320 GLU A CA 1
ATOM 2560 C C . GLU A 1 320 ? 18.562 -62.844 -24.953 1 96.69 320 GLU A C 1
ATOM 2562 O O . GLU A 1 320 ? 19.219 -62.031 -24.328 1 96.69 320 GLU A O 1
ATOM 2567 N N . GLU A 1 321 ? 17.406 -62.625 -25.375 1 95.88 321 GLU A N 1
ATOM 2568 C CA . GLU A 1 321 ? 16.75 -61.344 -25.109 1 95.88 321 GLU A CA 1
ATOM 2569 C C . GLU A 1 321 ? 16.5 -61.156 -23.609 1 95.88 321 GLU A C 1
ATOM 2571 O O . GLU A 1 321 ? 16.656 -60.062 -23.094 1 95.88 321 GLU A O 1
ATOM 2576 N N . VAL A 1 322 ? 16 -62.188 -22.906 1 97.19 322 VAL A N 1
ATOM 2577 C CA . VAL A 1 322 ? 15.766 -62.125 -21.469 1 97.19 322 VAL A CA 1
ATOM 2578 C C . VAL A 1 322 ? 17.062 -61.781 -20.734 1 97.19 322 VAL A C 1
ATOM 2580 O O . VAL A 1 322 ? 17.078 -60.938 -19.828 1 97.19 322 VAL A O 1
ATOM 2583 N N . GLU A 1 323 ? 18.172 -62.406 -21.203 1 96.19 323 GLU A N 1
ATOM 2584 C CA . GLU A 1 323 ? 19.469 -62.156 -20.578 1 96.19 323 GLU A CA 1
ATOM 2585 C C . GLU A 1 323 ? 19.922 -60.719 -20.812 1 96.19 323 GLU A C 1
ATOM 2587 O O . GLU A 1 323 ? 20.484 -60.062 -19.922 1 96.19 323 GLU A O 1
ATOM 2592 N N . ASP A 1 324 ? 19.719 -60.219 -21.984 1 96.81 324 ASP A N 1
ATOM 2593 C CA . ASP A 1 324 ? 20.078 -58.844 -22.328 1 96.81 324 ASP A CA 1
ATOM 2594 C C . ASP A 1 324 ? 19.328 -57.844 -21.453 1 96.81 324 ASP A C 1
ATOM 2596 O O . ASP A 1 324 ? 19.922 -56.938 -20.906 1 96.81 324 ASP A O 1
ATOM 2600 N N . ILE A 1 325 ? 17.984 -58 -21.297 1 96.81 325 ILE A N 1
ATOM 2601 C CA . ILE A 1 325 ? 17.172 -57.094 -20.5 1 96.81 325 ILE A CA 1
ATOM 2602 C C . ILE A 1 325 ? 17.578 -57.156 -19.031 1 96.81 325 ILE A C 1
ATOM 2604 O O . ILE A 1 325 ? 17.594 -56.156 -18.328 1 96.81 325 ILE A O 1
ATOM 2608 N N . ASN A 1 326 ? 17.891 -58.406 -18.562 1 95.69 326 ASN A N 1
ATOM 2609 C CA . ASN A 1 326 ? 18.344 -58.562 -17.188 1 95.69 326 ASN A CA 1
ATOM 2610 C C . ASN A 1 326 ? 19.625 -57.781 -16.922 1 95.69 326 ASN A C 1
ATOM 2612 O O . ASN A 1 326 ? 19.797 -57.188 -15.852 1 95.69 326 ASN A O 1
ATOM 2616 N N . THR A 1 327 ? 20.531 -57.75 -17.891 1 95.88 327 THR A N 1
ATOM 2617 C CA . THR A 1 327 ? 21.781 -57 -17.766 1 95.88 327 THR A CA 1
ATOM 2618 C C . THR A 1 327 ? 21.5 -55.5 -17.703 1 95.88 327 THR A C 1
ATOM 2620 O O . THR A 1 327 ? 22.078 -54.781 -16.891 1 95.88 327 THR A O 1
ATOM 2623 N N . ARG A 1 328 ? 20.656 -55.031 -18.531 1 95.44 328 ARG A N 1
ATOM 2624 C CA . ARG A 1 328 ? 20.281 -53.625 -18.531 1 95.44 328 ARG A CA 1
ATOM 2625 C C . ARG A 1 328 ? 19.594 -53.25 -17.234 1 95.44 328 ARG A C 1
ATOM 2627 O O . ARG A 1 328 ? 19.781 -52.125 -16.734 1 95.44 328 ARG A O 1
ATOM 2634 N N . MET A 1 329 ? 18.703 -54.062 -16.719 1 95.62 329 MET A N 1
ATOM 2635 C CA . MET A 1 329 ? 17.984 -53.844 -15.477 1 95.62 329 MET A CA 1
ATOM 2636 C C . MET A 1 329 ? 18.938 -53.656 -14.305 1 95.62 329 MET A C 1
ATOM 2638 O O . MET A 1 329 ? 18.719 -52.812 -13.445 1 95.62 329 MET A O 1
ATOM 2642 N N . THR A 1 330 ? 20.047 -54.5 -14.266 1 94.44 330 THR A N 1
ATOM 2643 C CA . THR A 1 330 ? 21.016 -54.375 -13.195 1 94.44 330 THR A CA 1
ATOM 2644 C C . THR A 1 330 ? 21.703 -53 -13.227 1 94.44 330 THR A C 1
ATOM 2646 O O . THR A 1 330 ? 21.891 -52.375 -12.18 1 94.44 330 THR A O 1
ATOM 2649 N N . ARG A 1 331 ? 22.047 -52.531 -14.43 1 93.56 331 ARG A N 1
ATOM 2650 C CA . ARG A 1 331 ? 22.656 -51.219 -14.578 1 93.56 331 ARG A CA 1
ATOM 2651 C C . ARG A 1 331 ? 21.688 -50.125 -14.164 1 93.56 331 ARG A C 1
ATOM 2653 O O . ARG A 1 331 ? 22.062 -49.188 -13.43 1 93.56 331 ARG A O 1
ATOM 2660 N N . ALA A 1 332 ? 20.453 -50.188 -14.641 1 93.62 332 ALA A N 1
ATOM 2661 C CA . ALA A 1 332 ? 19.438 -49.188 -14.352 1 93.62 332 ALA A CA 1
ATOM 2662 C C . ALA A 1 332 ? 19.109 -49.125 -12.859 1 93.62 332 ALA A C 1
ATOM 2664 O O . ALA A 1 332 ? 18.812 -48.062 -12.305 1 93.62 332 ALA A O 1
ATOM 2665 N N . SER A 1 333 ? 19.141 -50.312 -12.25 1 94.75 333 SER A N 1
ATOM 2666 C CA . SER A 1 333 ? 18.844 -50.406 -10.828 1 94.75 333 SER A CA 1
ATOM 2667 C C . SER A 1 333 ? 19.906 -49.688 -10 1 94.75 333 SER A C 1
ATOM 2669 O O . SER A 1 333 ? 19.578 -49 -9.016 1 94.75 333 SER A O 1
ATOM 2671 N N . SER A 1 334 ? 21.188 -49.781 -10.383 1 94.25 334 SER A N 1
ATOM 2672 C CA . SER A 1 334 ? 22.266 -49.062 -9.703 1 94.25 334 SER A CA 1
ATOM 2673 C C . SER A 1 334 ? 22.094 -47.562 -9.844 1 94.25 334 SER A C 1
ATOM 2675 O O . SER A 1 334 ? 22.25 -46.812 -8.875 1 94.25 334 SER A O 1
ATOM 2677 N N . ASP A 1 335 ? 21.797 -47.156 -11.023 1 94.12 335 ASP A N 1
ATOM 2678 C CA . ASP A 1 335 ? 21.594 -45.719 -11.281 1 94.12 335 ASP A CA 1
ATOM 2679 C C . ASP A 1 335 ? 20.375 -45.188 -10.508 1 94.12 335 ASP A C 1
ATOM 2681 O O . ASP A 1 335 ? 20.422 -44.094 -9.977 1 94.12 335 ASP A O 1
ATOM 2685 N N . GLN A 1 336 ? 19.281 -45.938 -10.492 1 94.5 336 GLN A N 1
ATOM 2686 C CA . GLN A 1 336 ? 18.078 -45.562 -9.766 1 94.5 336 GLN A CA 1
ATOM 2687 C C . GLN A 1 336 ? 18.359 -45.406 -8.281 1 94.5 336 GLN A C 1
ATOM 2689 O O . GLN A 1 336 ? 17.828 -44.5 -7.637 1 94.5 336 GLN A O 1
ATOM 2694 N N . GLN A 1 337 ? 19.141 -46.312 -7.676 1 93.81 337 GLN A N 1
ATOM 2695 C CA . GLN A 1 337 ? 19.5 -46.219 -6.262 1 93.81 337 GLN A CA 1
ATOM 2696 C C . GLN A 1 337 ? 20.297 -44.969 -5.949 1 93.81 337 GLN A C 1
ATOM 2698 O O . GLN A 1 337 ? 20.062 -44.312 -4.93 1 93.81 337 GLN A O 1
ATOM 2703 N N . ARG A 1 338 ? 21.219 -44.625 -6.852 1 94 338 ARG A N 1
ATOM 2704 C CA . ARG A 1 338 ? 21.984 -43.406 -6.672 1 94 338 ARG A CA 1
ATOM 2705 C C . ARG A 1 338 ? 21.094 -42.156 -6.73 1 94 338 ARG A C 1
ATOM 2707 O O . ARG A 1 338 ? 21.203 -41.25 -5.895 1 94 338 ARG A O 1
ATOM 2714 N N . ALA A 1 339 ? 20.219 -42.125 -7.719 1 93.69 339 ALA A N 1
ATOM 2715 C CA . ALA A 1 339 ? 19.312 -41 -7.883 1 93.69 339 ALA A CA 1
ATOM 2716 C C . ALA A 1 339 ? 18.344 -40.906 -6.699 1 93.69 339 ALA A C 1
ATOM 2718 O O . ALA A 1 339 ? 18.016 -39.781 -6.266 1 93.69 339 ALA A O 1
ATOM 2719 N N . SER A 1 340 ? 17.859 -42.031 -6.215 1 93.56 340 SER A N 1
ATOM 2720 C CA . SER A 1 340 ? 16.938 -42.062 -5.082 1 93.56 340 SER A CA 1
ATOM 2721 C C . SER A 1 340 ? 17.609 -41.531 -3.816 1 93.56 340 SER A C 1
ATOM 2723 O O . SER A 1 340 ? 16.953 -40.844 -3.008 1 93.56 340 SER A O 1
ATOM 2725 N N . LEU A 1 341 ? 18.891 -41.812 -3.613 1 94.25 341 LEU A N 1
ATOM 2726 C CA . LEU A 1 341 ? 19.641 -41.25 -2.477 1 94.25 341 LEU A CA 1
ATOM 2727 C C . LEU A 1 341 ? 19.75 -39.75 -2.568 1 94.25 341 LEU A C 1
ATOM 2729 O O . LEU A 1 341 ? 19.625 -39.062 -1.56 1 94.25 341 LEU A O 1
ATOM 2733 N N . ASP A 1 342 ? 20.031 -39.281 -3.748 1 93.75 342 ASP A N 1
ATOM 2734 C CA . ASP A 1 342 ? 20.094 -37.844 -3.961 1 93.75 342 ASP A CA 1
ATOM 2735 C C . ASP A 1 342 ? 18.766 -37.188 -3.621 1 93.75 342 ASP A C 1
ATOM 2737 O O . ASP A 1 342 ? 18.734 -36.125 -3.004 1 93.75 342 ASP A O 1
ATOM 2741 N N . VAL A 1 343 ? 17.641 -37.75 -4.094 1 94.12 343 VAL A N 1
ATOM 2742 C CA . VAL A 1 343 ? 16.312 -37.219 -3.844 1 94.12 343 VAL A CA 1
ATOM 2743 C C . VAL A 1 343 ? 16.047 -37.156 -2.342 1 94.12 343 VAL A C 1
ATOM 2745 O O . VAL A 1 343 ? 15.484 -36.188 -1.835 1 94.12 343 VAL A O 1
ATOM 2748 N N . ASN A 1 344 ? 16.422 -38.219 -1.602 1 92.56 344 ASN A N 1
ATOM 2749 C CA . ASN A 1 344 ? 16.234 -38.25 -0.155 1 92.56 344 ASN A CA 1
ATOM 2750 C C . ASN A 1 344 ? 17.016 -37.156 0.545 1 92.56 344 ASN A C 1
ATOM 2752 O O . ASN A 1 344 ? 16.516 -36.531 1.468 1 92.56 344 ASN A O 1
ATOM 2756 N N . ASN A 1 345 ? 18.266 -36.875 0.092 1 91.75 345 ASN A N 1
ATOM 2757 C CA . ASN A 1 345 ? 19.078 -35.781 0.65 1 91.75 345 ASN A CA 1
ATOM 2758 C C . ASN A 1 345 ? 18.453 -34.438 0.386 1 91.75 345 ASN A C 1
ATOM 2760 O O . ASN A 1 345 ? 18.438 -33.562 1.27 1 91.75 345 ASN A O 1
ATOM 2764 N N . LEU A 1 346 ? 17.969 -34.312 -0.772 1 91.56 346 LEU A N 1
ATOM 2765 C CA . LEU A 1 346 ? 17.391 -33.031 -1.155 1 91.56 346 LEU A CA 1
ATOM 2766 C C . LEU A 1 346 ? 16.062 -32.812 -0.434 1 91.56 346 LEU A C 1
ATOM 2768 O O . LEU A 1 346 ? 15.711 -31.672 -0.12 1 91.56 346 LEU A O 1
ATOM 2772 N N . THR A 1 347 ? 15.242 -33.844 -0.22 1 89.94 347 THR A N 1
ATOM 2773 C CA . THR A 1 347 ? 13.992 -33.719 0.524 1 89.94 347 THR A CA 1
ATOM 2774 C C . THR A 1 347 ? 14.242 -33.219 1.936 1 89.94 347 THR A C 1
ATOM 2776 O O . THR A 1 347 ? 13.484 -32.375 2.443 1 89.94 347 THR A O 1
ATOM 2779 N N . ALA A 1 348 ? 15.312 -33.656 2.545 1 87.88 348 ALA A N 1
ATOM 2780 C CA . ALA A 1 348 ? 15.703 -33.188 3.871 1 87.88 348 ALA A CA 1
ATOM 2781 C C . ALA A 1 348 ? 16.062 -31.703 3.836 1 87.88 348 ALA A C 1
ATOM 2783 O O . ALA A 1 348 ? 15.695 -30.953 4.742 1 87.88 348 ALA A O 1
ATOM 2784 N N . GLN A 1 349 ? 16.719 -31.297 2.766 1 86.25 349 GLN A N 1
ATOM 2785 C CA . GLN A 1 349 ? 17.109 -29.906 2.611 1 86.25 349 GLN A CA 1
ATOM 2786 C C . GLN A 1 349 ? 15.898 -29.016 2.371 1 86.25 349 GLN A C 1
ATOM 2788 O O . GLN A 1 349 ? 15.875 -27.859 2.789 1 86.25 349 GLN A O 1
ATOM 2793 N N . LEU A 1 350 ? 14.914 -29.531 1.627 1 86.06 350 LEU A N 1
ATOM 2794 C CA . LEU A 1 350 ? 13.703 -28.781 1.311 1 86.06 350 LEU A CA 1
ATOM 2795 C C . LEU A 1 350 ? 12.914 -28.453 2.576 1 86.06 350 LEU A C 1
ATOM 2797 O O . LEU A 1 350 ? 12.242 -27.438 2.65 1 86.06 350 LEU A O 1
ATOM 2801 N N . THR A 1 351 ? 12.945 -29.359 3.588 1 80.81 351 THR A N 1
ATOM 2802 C CA . THR A 1 351 ? 12.227 -29.172 4.844 1 80.81 351 THR A CA 1
ATOM 2803 C C . THR A 1 351 ? 12.914 -28.125 5.711 1 80.81 351 THR A C 1
ATOM 2805 O O . THR A 1 351 ? 12.25 -27.344 6.406 1 80.81 351 THR A O 1
ATOM 2808 N N . GLU A 1 352 ? 14.273 -27.953 5.574 1 78.44 352 GLU A N 1
ATOM 2809 C CA . GLU A 1 352 ? 15.023 -27.031 6.422 1 78.44 352 GLU A CA 1
ATOM 2810 C C . GLU A 1 352 ? 15.023 -25.625 5.84 1 78.44 352 GLU A C 1
ATOM 2812 O O . GLU A 1 352 ? 14.68 -24.656 6.531 1 78.44 352 GLU A O 1
ATOM 2817 N N . SER A 1 353 ? 15.445 -25.5 4.559 1 79.81 353 SER A N 1
ATOM 2818 C CA . SER A 1 353 ? 15.531 -24.172 3.939 1 79.81 353 SER A CA 1
ATOM 2819 C C . SER A 1 353 ? 15.203 -24.234 2.453 1 79.81 353 SER A C 1
ATOM 2821 O O . SER A 1 353 ? 16.078 -24.453 1.622 1 79.81 353 SER A O 1
ATOM 2823 N N . PRO A 1 354 ? 13.969 -24.016 2.229 1 81.38 354 PRO A N 1
ATOM 2824 C CA . PRO A 1 354 ? 13.602 -24.125 0.816 1 81.38 354 PRO A CA 1
ATOM 2825 C C . PRO A 1 354 ? 14.039 -22.922 -0.011 1 81.38 354 PRO A C 1
ATOM 2827 O O . PRO A 1 354 ? 13.547 -21.812 0.204 1 81.38 354 PRO A O 1
ATOM 2830 N N . THR A 1 355 ? 15.211 -23.094 -0.864 1 87.94 355 THR A N 1
ATOM 2831 C CA . THR A 1 355 ? 15.609 -22.125 -1.872 1 87.94 355 THR A CA 1
ATOM 2832 C C . THR A 1 355 ? 15.188 -22.578 -3.266 1 87.94 355 THR A C 1
ATOM 2834 O O . THR A 1 355 ? 14.836 -23.75 -3.463 1 87.94 355 THR A O 1
ATOM 2837 N N . ILE A 1 356 ? 15.117 -21.656 -4.16 1 90.5 356 ILE A N 1
ATOM 2838 C CA . ILE A 1 356 ? 14.688 -21.984 -5.516 1 90.5 356 ILE A CA 1
ATOM 2839 C C . ILE A 1 356 ? 15.688 -22.953 -6.145 1 90.5 356 ILE A C 1
ATOM 2841 O O . ILE A 1 356 ? 15.305 -23.844 -6.914 1 90.5 356 ILE A O 1
ATOM 2845 N N . ASP A 1 357 ? 16.922 -22.844 -5.773 1 90.94 357 ASP A N 1
ATOM 2846 C CA . ASP A 1 357 ? 17.953 -23.734 -6.309 1 90.94 357 ASP A CA 1
ATOM 2847 C C . ASP A 1 357 ? 17.766 -25.156 -5.793 1 90.94 357 ASP A C 1
ATOM 2849 O O . ASP A 1 357 ? 17.906 -26.125 -6.547 1 90.94 357 ASP A O 1
ATOM 2853 N N . THR A 1 358 ? 17.469 -25.25 -4.504 1 91.75 358 THR A N 1
ATOM 2854 C CA . THR A 1 358 ? 17.234 -26.562 -3.92 1 91.75 358 THR A CA 1
ATOM 2855 C C . THR A 1 358 ? 16.016 -27.234 -4.543 1 91.75 358 THR A C 1
ATOM 2857 O O . THR A 1 358 ? 16.016 -28.438 -4.801 1 91.75 358 THR A O 1
ATOM 2860 N N . ILE A 1 359 ? 14.984 -26.422 -4.773 1 92.56 359 ILE A N 1
ATOM 2861 C CA . ILE A 1 359 ? 13.75 -26.953 -5.352 1 92.56 359 ILE A CA 1
ATOM 2862 C C . ILE A 1 359 ? 14.008 -27.406 -6.785 1 92.56 359 ILE A C 1
ATOM 2864 O O . ILE A 1 359 ? 13.57 -28.484 -7.188 1 92.56 359 ILE A O 1
ATOM 2868 N N . ASN A 1 360 ? 14.742 -26.594 -7.574 1 92.88 360 ASN A N 1
ATOM 2869 C CA . ASN A 1 360 ? 15.062 -26.969 -8.945 1 92.88 360 ASN A CA 1
ATOM 2870 C C . ASN A 1 360 ? 15.898 -28.25 -9 1 92.88 360 ASN A C 1
ATOM 2872 O O . ASN A 1 360 ? 15.664 -29.109 -9.844 1 92.88 360 ASN A O 1
ATOM 2876 N N . ASN A 1 361 ? 16.859 -28.328 -8.07 1 93.62 361 ASN A N 1
ATOM 2877 C CA . ASN A 1 361 ? 17.656 -29.547 -7.996 1 93.62 361 ASN A CA 1
ATOM 2878 C C . ASN A 1 361 ? 16.812 -30.75 -7.609 1 93.62 361 ASN A C 1
ATOM 2880 O O . ASN A 1 361 ? 17 -31.844 -8.148 1 93.62 361 ASN A O 1
ATOM 2884 N N . TYR A 1 362 ? 15.945 -30.562 -6.707 1 94.38 362 TYR A N 1
ATOM 2885 C CA . TYR A 1 362 ? 15.039 -31.625 -6.285 1 94.38 362 TYR A CA 1
ATOM 2886 C C . TYR A 1 362 ? 14.18 -32.094 -7.449 1 94.38 362 TYR A C 1
ATOM 2888 O O . TYR A 1 362 ? 14.016 -33.312 -7.656 1 94.38 362 TYR A O 1
ATOM 2896 N N . LEU A 1 363 ? 13.641 -31.156 -8.188 1 93.56 363 LEU A N 1
ATOM 2897 C CA . LEU A 1 363 ? 12.789 -31.5 -9.32 1 93.56 363 LEU A CA 1
ATOM 2898 C C . LEU A 1 363 ? 13.562 -32.281 -10.367 1 93.56 363 LEU A C 1
ATOM 2900 O O . LEU A 1 363 ? 13.062 -33.281 -10.914 1 93.56 363 LEU A O 1
ATOM 2904 N N . GLU A 1 364 ? 14.781 -31.875 -10.586 1 93.56 364 GLU A N 1
ATOM 2905 C CA . GLU A 1 364 ? 15.617 -32.531 -11.578 1 93.56 364 GLU A CA 1
ATOM 2906 C C . GLU A 1 364 ? 15.953 -33.969 -11.156 1 93.56 364 GLU A C 1
ATOM 2908 O O . GLU A 1 364 ? 15.797 -34.906 -11.938 1 93.56 364 GLU A O 1
ATOM 2913 N N . LYS A 1 365 ? 16.391 -34.125 -9.93 1 94.38 365 LYS A N 1
ATOM 2914 C CA . LYS A 1 365 ? 16.781 -35.438 -9.438 1 94.38 365 LYS A CA 1
ATOM 2915 C C . LYS A 1 365 ? 15.562 -36.344 -9.289 1 94.38 365 LYS A C 1
ATOM 2917 O O . LYS A 1 365 ? 15.656 -37.562 -9.492 1 94.38 365 LYS A O 1
ATOM 2922 N N . ARG A 1 366 ? 14.453 -35.844 -8.883 1 92.94 366 ARG A N 1
ATOM 2923 C CA . ARG A 1 366 ? 13.219 -36.594 -8.781 1 92.94 366 ARG A CA 1
ATOM 2924 C C . ARG A 1 366 ? 12.781 -37.125 -10.156 1 92.94 366 ARG A C 1
ATOM 2926 O O . ARG A 1 366 ? 12.367 -38.25 -10.289 1 92.94 366 ARG A O 1
ATOM 2933 N N . ARG A 1 367 ? 12.867 -36.219 -11.172 1 92.62 367 ARG A N 1
ATOM 2934 C CA . ARG A 1 367 ? 12.539 -36.594 -12.539 1 92.62 367 ARG A CA 1
ATOM 2935 C C . ARG A 1 367 ? 13.43 -37.75 -13 1 92.62 367 ARG A C 1
ATOM 2937 O O . ARG A 1 367 ? 12.953 -38.719 -13.625 1 92.62 367 ARG A O 1
ATOM 2944 N N . GLU A 1 368 ? 14.68 -37.625 -12.641 1 93.38 368 GLU A N 1
ATOM 2945 C CA . GLU A 1 368 ? 15.633 -38.688 -13.016 1 93.38 368 GLU A CA 1
ATOM 2946 C C . GLU A 1 368 ? 15.32 -40 -12.305 1 93.38 368 GLU A C 1
ATOM 2948 O O . GLU A 1 368 ? 15.312 -41.062 -12.93 1 93.38 368 GLU A O 1
ATOM 2953 N N . SER A 1 369 ? 15.094 -39.906 -11.07 1 94.69 369 SER A N 1
ATOM 2954 C CA . SER A 1 369 ? 14.805 -41.094 -10.273 1 94.69 369 SER A CA 1
ATOM 2955 C C . SER A 1 369 ? 13.531 -41.812 -10.758 1 94.69 369 SER A C 1
ATOM 2957 O O . SER A 1 369 ? 13.492 -43.031 -10.875 1 94.69 369 SER A O 1
ATOM 2959 N N . GLU A 1 370 ? 12.539 -41 -11.023 1 92.25 370 GLU A N 1
ATOM 2960 C CA . GLU A 1 370 ? 11.266 -41.562 -11.484 1 92.25 370 GLU A CA 1
ATOM 2961 C C . GLU A 1 370 ? 11.406 -42.156 -12.875 1 92.25 370 GLU A C 1
ATOM 2963 O O . GLU A 1 370 ? 10.758 -43.156 -13.188 1 92.25 370 GLU A O 1
ATOM 2968 N N . ALA A 1 371 ? 12.203 -41.531 -13.75 1 93.25 371 ALA A N 1
ATOM 2969 C CA . ALA A 1 371 ? 12.453 -42.094 -15.078 1 93.25 371 ALA A CA 1
ATOM 2970 C C . ALA A 1 371 ? 13.109 -43.469 -14.969 1 93.25 371 ALA A C 1
ATOM 2972 O O . ALA A 1 371 ? 12.734 -44.406 -15.688 1 93.25 371 ALA A O 1
ATOM 2973 N N . TYR A 1 372 ? 14.062 -43.625 -14.055 1 94.56 372 TYR A N 1
ATOM 2974 C CA . TYR A 1 372 ? 14.719 -44.938 -13.844 1 94.56 372 TYR A CA 1
ATOM 2975 C C . TYR A 1 372 ? 13.742 -45.938 -13.281 1 94.56 372 TYR A C 1
ATOM 2977 O O . TYR A 1 372 ? 13.734 -47.094 -13.695 1 94.56 372 TYR A O 1
ATOM 2985 N N . THR A 1 373 ? 12.953 -45.531 -12.336 1 94.25 373 THR A N 1
ATOM 2986 C CA . THR A 1 373 ? 11.984 -46.438 -11.719 1 94.25 373 THR A CA 1
ATOM 2987 C C . THR A 1 373 ? 10.984 -46.938 -12.75 1 94.25 373 THR A C 1
ATOM 2989 O O . THR A 1 373 ? 10.688 -48.125 -12.797 1 94.25 373 THR A O 1
ATOM 2992 N N . GLN A 1 374 ? 10.477 -45.969 -13.539 1 94.5 374 GLN A N 1
ATOM 2993 C CA . GLN A 1 374 ? 9.523 -46.312 -14.586 1 94.5 374 GLN A CA 1
ATOM 2994 C C . GLN A 1 374 ? 10.141 -47.312 -15.57 1 94.5 374 GLN A C 1
ATOM 2996 O O . GLN A 1 374 ? 9.531 -48.344 -15.906 1 94.5 374 GLN A O 1
ATOM 3001 N N . ASN A 1 375 ? 11.344 -47.062 -16 1 94.12 375 ASN A N 1
ATOM 3002 C CA . ASN A 1 375 ? 12.039 -47.9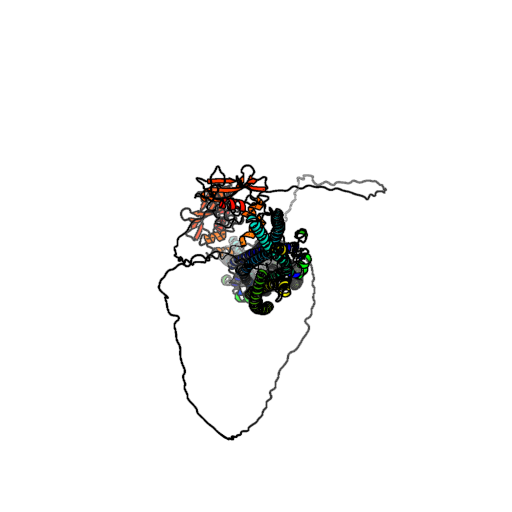38 -16.938 1 94.12 375 ASN A CA 1
ATOM 3003 C C . ASN A 1 375 ? 12.289 -49.312 -16.344 1 94.12 375 ASN A C 1
ATOM 3005 O O . ASN A 1 375 ? 12.148 -50.312 -17.031 1 94.12 375 ASN A O 1
ATOM 3009 N N . LEU A 1 376 ? 12.672 -49.375 -15.133 1 95.25 376 LEU A N 1
ATOM 3010 C CA . LEU A 1 376 ? 12.945 -50.656 -14.453 1 95.25 376 LEU A CA 1
ATOM 3011 C C . LEU A 1 376 ? 11.68 -51.5 -14.359 1 95.25 376 LEU A C 1
ATOM 3013 O O . LEU A 1 376 ? 11.719 -52.688 -14.609 1 95.25 376 LEU A O 1
ATOM 3017 N N . LEU A 1 377 ? 10.602 -50.875 -13.984 1 94.06 377 LEU A N 1
ATOM 3018 C CA . LEU A 1 377 ? 9.352 -51.594 -13.859 1 94.06 377 LEU A CA 1
ATOM 3019 C C . LEU A 1 377 ? 8.875 -52.125 -15.211 1 94.06 377 LEU A C 1
ATOM 3021 O O . LEU A 1 377 ? 8.391 -53.25 -15.312 1 94.06 377 LEU A O 1
ATOM 3025 N N . GLU A 1 378 ? 9.031 -51.281 -16.234 1 93.06 378 GLU A N 1
ATOM 3026 C CA . GLU A 1 378 ? 8.656 -51.719 -17.578 1 93.06 378 GLU A CA 1
ATOM 3027 C C . GLU A 1 378 ? 9.531 -52.875 -18.031 1 93.06 378 GLU A C 1
ATOM 3029 O O . GLU A 1 378 ? 9.031 -53.844 -18.641 1 93.06 378 GLU A O 1
ATOM 3034 N N . MET A 1 379 ? 10.852 -52.812 -17.75 1 95.5 379 MET A N 1
ATOM 3035 C CA . MET A 1 379 ? 11.758 -53.906 -18.109 1 95.5 379 MET A CA 1
ATOM 3036 C C . MET A 1 379 ? 11.414 -55.156 -17.344 1 95.5 379 MET A C 1
ATOM 3038 O O . MET A 1 379 ? 11.469 -56.25 -17.906 1 95.5 379 MET A O 1
ATOM 3042 N N . GLU A 1 380 ? 11.125 -55.031 -16.109 1 94.88 380 GLU A N 1
ATOM 3043 C CA . GLU A 1 380 ? 10.711 -56.188 -15.32 1 94.88 380 GLU A CA 1
ATOM 3044 C C . GLU A 1 380 ? 9.477 -56.844 -15.914 1 94.88 380 GLU A C 1
ATOM 3046 O O . GLU A 1 380 ? 9.406 -58.094 -15.977 1 94.88 380 GLU A O 1
ATOM 3051 N N . GLY A 1 381 ? 8.508 -55.969 -16.281 1 93.88 381 GLY A N 1
ATOM 3052 C CA . GLY A 1 381 ? 7.332 -56.5 -16.938 1 93.88 381 GLY A CA 1
ATOM 3053 C C . GLY A 1 381 ? 7.652 -57.25 -18.234 1 93.88 381 GLY A C 1
ATOM 3054 O O . GLY A 1 381 ? 7.094 -58.312 -18.5 1 93.88 381 GLY A O 1
ATOM 3055 N N . ASN A 1 382 ? 8.57 -56.75 -19.016 1 94.19 382 ASN A N 1
ATOM 3056 C CA . ASN A 1 382 ? 8.977 -57.375 -20.281 1 94.19 382 ASN A CA 1
ATOM 3057 C C . ASN A 1 382 ? 9.688 -58.719 -20.047 1 94.19 382 ASN A C 1
ATOM 3059 O O . ASN A 1 382 ? 9.5 -59.656 -20.812 1 94.19 382 ASN A O 1
ATOM 3063 N N . VAL A 1 383 ? 10.523 -58.781 -19 1 95.94 383 VAL A N 1
ATOM 3064 C CA . VAL A 1 383 ? 11.219 -60 -18.672 1 95.94 383 VAL A CA 1
ATOM 3065 C C . VAL A 1 383 ? 10.203 -61.094 -18.297 1 95.94 383 VAL A C 1
ATOM 3067 O O . VAL A 1 383 ? 10.297 -62.219 -18.75 1 95.94 383 VAL A O 1
ATOM 3070 N N . HIS A 1 384 ? 9.242 -60.75 -17.5 1 95 384 HIS A N 1
ATOM 3071 C CA . HIS A 1 384 ? 8.219 -61.719 -17.094 1 95 384 HIS A CA 1
ATOM 3072 C C . HIS A 1 384 ? 7.434 -62.219 -18.297 1 95 384 HIS A C 1
ATOM 3074 O O . HIS A 1 384 ? 7.145 -63.438 -18.391 1 95 384 HIS A O 1
ATOM 3080 N N . ARG A 1 385 ? 7.102 -61.312 -19.172 1 94.62 385 ARG A N 1
ATOM 3081 C CA . ARG A 1 385 ? 6.391 -61.656 -20.391 1 94.62 385 ARG A CA 1
ATOM 3082 C C . ARG A 1 385 ? 7.203 -62.656 -21.234 1 94.62 385 ARG A C 1
ATOM 3084 O O . ARG A 1 385 ? 6.691 -63.688 -21.672 1 94.62 385 ARG A O 1
ATOM 3091 N N . LEU A 1 386 ? 8.516 -62.406 -21.438 1 95.56 386 LEU A N 1
ATOM 3092 C CA . LEU A 1 386 ? 9.391 -63.219 -22.266 1 95.56 386 LEU A CA 1
ATOM 3093 C C . LEU A 1 386 ? 9.664 -64.562 -21.625 1 95.56 386 LEU A C 1
ATOM 3095 O O . LEU A 1 386 ? 9.758 -65.562 -22.312 1 95.56 386 LEU A O 1
ATOM 3099 N N . GLU A 1 387 ? 9.773 -64.562 -20.312 1 96.31 387 GLU A N 1
ATOM 3100 C CA . GLU A 1 387 ? 10 -65.812 -19.594 1 96.31 387 GLU A CA 1
ATOM 3101 C C . GLU A 1 387 ? 8.805 -66.75 -19.719 1 96.31 387 GLU A C 1
ATOM 3103 O O . GLU A 1 387 ? 8.977 -67.938 -19.828 1 96.31 387 GLU A O 1
ATOM 3108 N N . ARG A 1 388 ? 7.633 -66.188 -19.672 1 94.94 388 ARG A N 1
ATOM 3109 C CA . ARG A 1 388 ? 6.438 -67.062 -19.859 1 94.94 388 ARG A CA 1
ATOM 3110 C C . ARG A 1 388 ? 6.395 -67.625 -21.266 1 94.94 388 ARG A C 1
ATOM 3112 O O . ARG A 1 388 ? 5.988 -68.75 -21.453 1 94.94 388 ARG A O 1
ATOM 3119 N N . LEU A 1 389 ? 6.852 -66.812 -22.25 1 94.56 389 LEU A N 1
ATOM 3120 C CA . LEU A 1 389 ? 6.906 -67.312 -23.609 1 94.56 389 LEU A CA 1
ATOM 3121 C C . LEU A 1 389 ? 7.969 -68.375 -23.766 1 94.56 389 LEU A C 1
ATOM 3123 O O . LEU A 1 389 ? 7.762 -69.375 -24.484 1 94.56 389 LEU A O 1
ATOM 3127 N N . VAL A 1 390 ? 9.094 -68.188 -23.109 1 96.12 390 VAL A N 1
ATOM 3128 C CA . VAL A 1 390 ? 10.164 -69.188 -23.109 1 96.12 390 VAL A CA 1
ATOM 3129 C C . VAL A 1 390 ? 9.656 -70.5 -22.531 1 96.12 390 VAL A C 1
ATOM 3131 O O . VAL A 1 390 ? 9.938 -71.562 -23.078 1 96.12 390 VAL A O 1
ATOM 3134 N N . ALA A 1 391 ? 8.898 -70.438 -21.516 1 95.69 391 ALA A N 1
ATOM 3135 C CA . ALA A 1 391 ? 8.367 -71.625 -20.859 1 95.69 391 ALA A CA 1
ATOM 3136 C C . ALA A 1 391 ? 7.414 -72.375 -21.781 1 95.69 391 ALA A C 1
ATOM 3138 O O . ALA A 1 391 ? 7.422 -73.625 -21.812 1 95.69 391 ALA A O 1
ATOM 3139 N N . VAL A 1 392 ? 6.605 -71.625 -22.5 1 95.25 392 VAL A N 1
ATOM 3140 C CA . VAL A 1 392 ? 5.637 -72.25 -23.406 1 95.25 392 VAL A CA 1
ATOM 3141 C C . VAL A 1 392 ? 6.363 -73 -24.531 1 95.25 392 VAL A C 1
ATOM 3143 O O . VAL A 1 392 ? 5.965 -74.062 -24.938 1 95.25 392 VAL A O 1
ATOM 3146 N N . ILE A 1 393 ? 7.434 -72.375 -25.078 1 95.19 393 ILE A N 1
ATOM 3147 C CA . ILE A 1 393 ? 8.164 -72.938 -26.219 1 95.19 393 ILE A CA 1
ATOM 3148 C C . ILE A 1 393 ? 9.047 -74.062 -25.734 1 95.19 393 ILE A C 1
ATOM 3150 O O . ILE A 1 393 ? 9.258 -75.062 -26.469 1 95.19 393 ILE A O 1
ATOM 3154 N N . LYS A 1 394 ? 9.531 -74.062 -24.562 1 94.38 394 LYS A N 1
ATOM 3155 C CA . LYS A 1 394 ? 10.438 -75.062 -24 1 94.38 394 LYS A CA 1
ATOM 3156 C C . LYS A 1 394 ? 9.695 -76.375 -23.688 1 94.38 394 LYS A C 1
ATOM 3158 O O . LYS A 1 394 ? 10.266 -77.438 -23.766 1 94.38 394 LYS A O 1
ATOM 3163 N N . GLN A 1 395 ? 8.422 -76.312 -23.422 1 93 395 GLN A N 1
ATOM 3164 C CA . GLN A 1 395 ? 7.645 -77.5 -22.969 1 93 395 GLN A CA 1
ATOM 3165 C C . GLN A 1 395 ? 7.641 -78.562 -24.016 1 93 395 GLN A C 1
ATOM 3167 O O . GLN A 1 395 ? 8.016 -79.688 -23.734 1 93 395 GLN A O 1
ATOM 3172 N N . PRO A 1 396 ? 7.27 -78.25 -25.266 1 92.44 396 PRO A N 1
ATOM 3173 C CA . PRO A 1 396 ? 7.289 -79.312 -26.281 1 92.44 396 PRO A CA 1
ATOM 3174 C C . PRO A 1 396 ? 8.695 -79.812 -26.594 1 92.44 396 PRO A C 1
ATOM 3176 O O . PRO A 1 396 ? 8.883 -81 -26.922 1 92.44 396 PRO A O 1
ATOM 3179 N N . ILE A 1 397 ? 9.672 -79 -26.5 1 92.56 397 ILE A N 1
ATOM 3180 C CA . ILE A 1 397 ? 11.055 -79.375 -26.766 1 92.56 397 ILE A CA 1
ATOM 3181 C C . ILE A 1 397 ? 11.547 -80.312 -25.672 1 92.56 397 ILE A C 1
ATOM 3183 O O . ILE A 1 397 ? 12.211 -81.312 -25.969 1 92.56 397 ILE A O 1
ATOM 3187 N N . ASP A 1 398 ? 11.195 -80.062 -24.5 1 91.88 398 ASP A N 1
ATOM 3188 C CA . ASP A 1 398 ? 11.602 -80.938 -23.375 1 91.88 398 ASP A CA 1
ATOM 3189 C C . ASP A 1 398 ? 10.898 -82.25 -23.438 1 91.88 398 ASP A C 1
ATOM 3191 O O . ASP A 1 398 ? 11.484 -83.312 -23.062 1 91.88 398 ASP A O 1
ATOM 3195 N N . GLN A 1 399 ? 9.648 -82.25 -23.828 1 89.44 399 GLN A N 1
ATOM 3196 C CA . GLN A 1 399 ? 8.891 -83.5 -23.938 1 89.44 399 GLN A CA 1
ATOM 3197 C C . GLN A 1 399 ? 9.492 -84.438 -24.984 1 89.44 399 GLN A C 1
ATOM 3199 O O . GLN A 1 399 ? 9.43 -85.625 -24.844 1 89.44 399 GLN A O 1
ATOM 3204 N N . LEU A 1 400 ? 10.078 -83.812 -25.984 1 88.06 400 LEU A N 1
ATOM 3205 C CA . LEU A 1 400 ? 10.75 -84.625 -27.016 1 88.06 400 LEU A CA 1
ATOM 3206 C C . LEU A 1 400 ? 12.055 -85.188 -26.5 1 88.06 400 LEU A C 1
ATOM 3208 O O . LEU A 1 400 ? 12.438 -86.312 -26.875 1 88.06 400 LEU A O 1
ATOM 3212 N N . GLY A 1 401 ? 12.68 -84.5 -25.531 1 81.69 401 GLY A N 1
ATOM 3213 C CA . GLY A 1 401 ? 13.93 -84.938 -24.922 1 81.69 401 GLY A CA 1
ATOM 3214 C C . GLY A 1 401 ? 15.016 -85.25 -25.938 1 81.69 401 GLY A C 1
ATOM 3215 O O . GLY A 1 401 ? 15.312 -84.438 -26.812 1 81.69 401 GLY A O 1
ATOM 3216 N N . SER A 1 402 ? 15.5 -86.562 -25.906 1 82.31 402 SER A N 1
ATOM 3217 C CA . SER A 1 402 ? 16.578 -87.062 -26.781 1 82.31 402 SER A CA 1
ATOM 3218 C C . SER A 1 402 ? 16.031 -87.875 -27.938 1 82.31 402 SER A C 1
ATOM 3220 O O . SER A 1 402 ? 16.797 -88.312 -28.812 1 82.31 402 SER A O 1
ATOM 3222 N N . LYS A 1 403 ? 14.727 -87.938 -27.953 1 85.19 403 LYS A N 1
ATOM 3223 C CA . LYS A 1 403 ? 14.109 -88.75 -29 1 85.19 403 LYS A CA 1
ATOM 3224 C C . LYS A 1 403 ? 14.047 -87.938 -30.312 1 85.19 403 LYS A C 1
ATOM 3226 O O . LYS A 1 403 ? 13.953 -86.688 -30.297 1 85.19 403 LYS A O 1
ATOM 3231 N N . PRO A 1 404 ? 14.32 -88.625 -31.344 1 85 404 PRO A N 1
ATOM 3232 C CA . PRO A 1 404 ? 14.18 -87.938 -32.625 1 85 404 PRO A CA 1
ATOM 3233 C C . PRO A 1 404 ? 12.773 -87.375 -32.844 1 85 404 PRO A C 1
ATOM 3235 O O . PRO A 1 404 ? 11.797 -87.938 -32.375 1 85 404 PRO A O 1
ATOM 3238 N N . ALA A 1 405 ? 12.609 -86.25 -33.406 1 86.44 405 ALA A N 1
ATOM 3239 C CA . ALA A 1 405 ? 11.328 -85.625 -33.656 1 86.44 405 ALA A CA 1
ATOM 3240 C C . ALA A 1 405 ? 10.414 -86.5 -34.5 1 86.44 405 ALA A C 1
ATOM 3242 O O . ALA A 1 405 ? 10.852 -87.125 -35.469 1 86.44 405 ALA A O 1
ATOM 3243 N N . PRO A 1 406 ? 9.266 -86.688 -33.938 1 85 406 PRO A N 1
ATOM 3244 C CA . PRO A 1 406 ? 8.328 -87.5 -34.719 1 85 406 PRO A CA 1
ATOM 3245 C C . PRO A 1 406 ? 8.039 -86.938 -36.094 1 85 406 PRO A C 1
ATOM 3247 O O . PRO A 1 406 ? 8.109 -85.688 -36.281 1 85 406 PRO A O 1
ATOM 3250 N N . LEU A 1 407 ? 7.82 -87.875 -37.156 1 83.25 407 LEU A N 1
ATOM 3251 C CA . LEU A 1 407 ? 7.461 -87.438 -38.5 1 83.25 407 LEU A CA 1
ATOM 3252 C C . LEU A 1 407 ? 6.059 -86.875 -38.531 1 83.25 407 LEU A C 1
ATOM 3254 O O . LEU A 1 407 ? 5.16 -87.375 -37.812 1 83.25 407 LEU A O 1
ATOM 3258 N N . ALA A 1 408 ? 5.879 -85.812 -39.281 1 79.31 408 ALA A N 1
ATOM 3259 C CA . ALA A 1 408 ? 4.566 -85.188 -39.406 1 79.31 408 ALA A CA 1
ATOM 3260 C C . ALA A 1 408 ? 3.555 -86.188 -40.031 1 79.31 408 ALA A C 1
ATOM 3262 O O . ALA A 1 408 ? 3.836 -86.812 -41.031 1 79.31 408 ALA A O 1
ATOM 3263 N N . SER A 1 409 ? 2.521 -86.562 -39.281 1 67.94 409 SER A N 1
ATOM 3264 C CA . SER A 1 409 ? 1.537 -87.562 -39.688 1 67.94 409 SER A CA 1
ATOM 3265 C C . SER A 1 409 ? 0.954 -87.25 -41.062 1 67.94 409 SER A C 1
ATOM 3267 O O . SER A 1 409 ? 0.553 -88.188 -41.781 1 67.94 409 SER A O 1
ATOM 3269 N N . ASP A 1 410 ? 0.91 -86.062 -41.469 1 70.12 410 ASP A N 1
ATOM 3270 C CA . ASP A 1 410 ? 0.347 -85.688 -42.75 1 70.12 410 ASP A CA 1
ATOM 3271 C C . ASP A 1 410 ? 1.132 -86.375 -43.906 1 70.12 410 ASP A C 1
ATOM 3273 O O . ASP A 1 410 ? 0.594 -86.625 -44.969 1 70.12 410 ASP A O 1
ATOM 3277 N N . LEU A 1 411 ? 2.354 -86.812 -43.531 1 65.62 411 LEU A N 1
ATOM 3278 C CA . LEU A 1 411 ? 3.24 -87.25 -44.594 1 65.62 411 LEU A CA 1
ATOM 3279 C C . LEU A 1 411 ? 3.391 -88.812 -44.562 1 65.62 411 LEU A C 1
ATOM 3281 O O . LEU A 1 411 ? 4.016 -89.375 -45.438 1 65.62 411 LEU A O 1
ATOM 3285 N N . LYS A 1 412 ? 2.816 -89.5 -43.594 1 67.81 412 LYS A N 1
ATOM 3286 C CA . LYS A 1 412 ? 2.91 -90.938 -43.5 1 67.81 412 LYS A CA 1
ATOM 3287 C C . LYS A 1 412 ? 2.215 -91.625 -44.688 1 67.81 412 LYS A C 1
ATOM 3289 O O . LYS A 1 412 ? 2.672 -92.625 -45.188 1 67.81 412 LYS A O 1
ATOM 3294 N N . ASP A 1 413 ? 1.195 -91.062 -45.156 1 59 413 ASP A N 1
ATOM 3295 C CA . ASP A 1 413 ? 0.464 -91.688 -46.281 1 59 413 ASP A CA 1
ATOM 3296 C C . ASP A 1 413 ? 1.281 -91.625 -47.562 1 59 413 ASP A C 1
ATOM 3298 O O . ASP A 1 413 ? 1.112 -92.438 -48.469 1 59 413 ASP A O 1
ATOM 3302 N N . ILE A 1 414 ? 2.098 -90.688 -47.719 1 60.66 414 ILE A N 1
ATOM 3303 C CA . ILE A 1 414 ? 2.898 -90.562 -48.906 1 60.66 414 ILE A CA 1
ATOM 3304 C C . ILE A 1 414 ? 3.982 -91.625 -48.938 1 60.66 414 ILE A C 1
ATOM 3306 O O . ILE A 1 414 ? 4.277 -92.188 -50 1 60.66 414 ILE A O 1
ATOM 3310 N N . MET A 1 415 ? 4.465 -92.125 -47.969 1 56.12 415 MET A N 1
ATOM 3311 C CA . MET A 1 415 ? 5.625 -93.062 -47.969 1 56.12 415 MET A CA 1
ATOM 3312 C C . MET A 1 415 ? 5.191 -94.5 -48.094 1 56.12 415 MET A C 1
ATOM 3314 O O . MET A 1 415 ? 5.992 -95.375 -48.469 1 56.12 415 MET A O 1
ATOM 3318 N N . SER A 1 416 ? 3.955 -95.062 -47.969 1 51.06 416 SER A N 1
ATOM 3319 C CA . SER A 1 416 ? 3.641 -96.5 -47.938 1 51.06 416 SER A CA 1
ATOM 3320 C C . SER A 1 416 ? 3.391 -97 -49.344 1 51.06 416 SER A C 1
ATOM 3322 O O . SER A 1 416 ? 3.166 -98.25 -49.531 1 51.06 416 SER A O 1
ATOM 3324 N N . GLY A 1 417 ? 3.082 -96.5 -50.5 1 41.41 417 GLY A N 1
ATOM 3325 C CA . GLY A 1 417 ? 2.66 -97.188 -51.719 1 41.41 417 GLY A CA 1
ATOM 3326 C C . GLY A 1 417 ? 3.762 -98.062 -52.344 1 41.41 417 GLY A C 1
ATOM 3327 O O . GLY A 1 417 ? 3.605 -98.5 -53.469 1 41.41 417 GLY A O 1
ATOM 3328 N N . SER A 1 418 ? 5.051 -98 -52.344 1 39.81 418 SER A N 1
ATOM 3329 C CA . SER A 1 418 ? 6.02 -98.75 -53.156 1 39.81 418 SER A CA 1
ATOM 3330 C C . SER A 1 418 ? 6.152 -100.188 -52.688 1 39.81 418 SER A C 1
ATOM 3332 O O . SER A 1 418 ? 6.992 -100.5 -51.844 1 39.81 418 SER A O 1
ATOM 3334 N N . ASP A 1 419 ? 5.145 -101.062 -52.781 1 35.16 419 ASP A N 1
ATOM 3335 C CA . ASP A 1 419 ? 5.316 -102.5 -52.375 1 35.16 419 ASP A CA 1
ATOM 3336 C C . ASP A 1 419 ? 6.129 -103.25 -53.406 1 35.16 419 ASP A C 1
ATOM 3338 O O . ASP A 1 419 ? 5.992 -104.438 -53.531 1 35.16 419 ASP A O 1
ATOM 3342 N N . GLY A 1 420 ? 6.605 -102.938 -54.656 1 30.05 420 GLY A N 1
ATOM 3343 C CA . GLY A 1 420 ? 7.266 -104 -55.406 1 30.05 420 GLY A CA 1
ATOM 3344 C C . GLY A 1 420 ? 8.164 -104.875 -54.562 1 30.05 420 GLY A C 1
ATOM 3345 O O . GLY A 1 420 ? 8.469 -104.562 -53.406 1 30.05 420 GLY A O 1
ATOM 3346 N N . PRO A 1 421 ? 8.477 -106.312 -55.125 1 30.09 421 PRO A N 1
ATOM 3347 C CA . PRO A 1 421 ? 9.32 -107.312 -54.406 1 30.09 421 PRO A CA 1
ATOM 3348 C C . PRO A 1 421 ? 10.492 -106.625 -53.688 1 30.09 421 PRO A C 1
ATOM 3350 O O . PRO A 1 421 ? 10.781 -105.438 -53.906 1 30.09 421 PRO A O 1
ATOM 3353 N N . ASP A 1 422 ? 11.461 -107.625 -53.125 1 26 422 ASP A N 1
ATOM 3354 C CA . ASP A 1 422 ? 12.539 -107.438 -52.156 1 26 422 ASP A CA 1
ATOM 3355 C C . ASP A 1 422 ? 13.531 -106.438 -52.625 1 26 422 ASP A C 1
ATOM 3357 O O . ASP A 1 422 ? 14.469 -106.062 -51.906 1 26 422 ASP A O 1
ATOM 3361 N N . GLY A 1 423 ? 13.844 -106.5 -54.031 1 23.2 423 GLY A N 1
ATOM 3362 C CA . GLY A 1 423 ? 15.211 -106.125 -54.281 1 23.2 423 GLY A CA 1
ATOM 3363 C C . GLY A 1 423 ? 15.508 -104.688 -53.812 1 23.2 423 GLY A C 1
ATOM 3364 O O . GLY A 1 423 ? 14.648 -103.812 -53.875 1 23.2 423 GLY A O 1
ATOM 3365 N N . GLN A 1 424 ? 16.25 -104.562 -52.688 1 23.22 424 GLN A N 1
ATOM 3366 C CA . GLN A 1 424 ? 16.75 -103.375 -51.938 1 23.22 424 GLN A CA 1
ATOM 3367 C C . GLN A 1 424 ? 17.281 -102.312 -52.906 1 23.22 424 GLN A C 1
ATOM 3369 O O . GLN A 1 424 ? 18.312 -101.688 -52.625 1 23.22 424 GLN A O 1
ATOM 3374 N N . GLN A 1 425 ? 16.906 -102.5 -54.281 1 21.12 425 GLN A N 1
ATOM 3375 C CA . GLN A 1 425 ? 17.844 -101.625 -55 1 21.12 425 GLN A CA 1
ATOM 3376 C C . GLN A 1 425 ? 17.734 -100.188 -54.562 1 21.12 425 GLN A C 1
ATOM 3378 O O . GLN A 1 425 ? 16.625 -99.688 -54.344 1 21.12 425 GLN A O 1
ATOM 3383 N N . THR A 1 426 ? 18.844 -99.75 -54 1 22.42 426 THR A N 1
ATOM 3384 C CA . THR A 1 426 ? 19.328 -98.438 -53.438 1 22.42 426 THR A CA 1
ATOM 3385 C C . THR A 1 426 ? 19.125 -97.312 -54.469 1 22.42 426 THR A C 1
ATOM 3387 O O . THR A 1 426 ? 19.781 -97.312 -55.5 1 22.42 426 THR A O 1
ATOM 3390 N N . LEU A 1 427 ? 17.938 -97.25 -55.031 1 19.09 427 LEU A N 1
ATOM 3391 C CA . LEU A 1 427 ? 17.797 -96.25 -56.031 1 19.09 427 LEU A CA 1
ATOM 3392 C C . LEU A 1 427 ? 18.562 -95 -55.625 1 19.09 427 LEU A C 1
ATOM 3394 O O . LEU A 1 427 ? 18.266 -94.375 -54.562 1 19.09 427 LEU A O 1
ATOM 3398 N N . THR A 1 428 ? 19.719 -95.062 -56.094 1 20.86 428 THR A N 1
ATOM 3399 C CA . THR A 1 428 ? 20.797 -94.062 -55.969 1 20.86 428 THR A CA 1
ATOM 3400 C C . THR A 1 428 ? 20.328 -92.688 -56.375 1 20.86 428 THR A C 1
ATOM 3402 O O . THR A 1 428 ? 19.766 -92.5 -57.469 1 20.86 428 THR A O 1
ATOM 3405 N N . SER A 1 429 ? 19.609 -92.125 -55.531 1 19.16 429 SER A N 1
ATOM 3406 C CA . SER A 1 429 ? 19.234 -90.688 -55.656 1 19.16 429 SER A CA 1
ATOM 3407 C C . SER A 1 429 ? 20.297 -89.938 -56.406 1 19.16 429 SER A C 1
ATOM 3409 O O . SER A 1 429 ? 21.484 -89.938 -56.031 1 19.16 429 SER A O 1
ATOM 3411 N N . ALA A 1 430 ? 20.047 -90 -57.688 1 19.33 430 ALA A N 1
ATOM 3412 C CA . ALA A 1 430 ? 20.828 -89.312 -58.75 1 19.33 430 ALA A CA 1
ATOM 3413 C C . ALA A 1 430 ? 21.344 -88 -58.312 1 19.33 430 ALA A C 1
ATOM 3415 O O . ALA A 1 430 ? 20.594 -87.188 -57.719 1 19.33 430 ALA A O 1
ATOM 3416 N N . GLY A 1 431 ? 22.688 -87.938 -58.375 1 19.08 431 GLY A N 1
ATOM 3417 C CA . GLY A 1 431 ? 23.703 -87 -57.969 1 19.08 431 GLY A CA 1
ATOM 3418 C C . GLY A 1 431 ? 23.656 -85.688 -58.75 1 19.08 431 GLY A C 1
ATOM 3419 O O . GLY A 1 431 ? 24.016 -85.688 -59.938 1 19.08 431 GLY A O 1
ATOM 3420 N N . LEU A 1 432 ? 22.391 -85.125 -59.062 1 17.3 432 LEU A N 1
ATOM 3421 C CA . LEU A 1 432 ? 22.438 -83.938 -59.875 1 17.3 432 LEU A CA 1
ATOM 3422 C C . LEU A 1 432 ? 23.719 -83.125 -59.594 1 17.3 432 LEU A C 1
ATOM 3424 O O . LEU A 1 432 ? 24.109 -82.938 -58.438 1 17.3 432 LEU A O 1
ATOM 3428 N N . PRO A 1 433 ? 24.453 -82.875 -60.75 1 16.38 433 PRO A N 1
ATOM 3429 C CA . PRO A 1 433 ? 25.906 -82.688 -60.812 1 16.38 433 PRO A CA 1
ATOM 3430 C C . PRO A 1 433 ? 26.344 -81.438 -60.062 1 16.38 433 PRO A C 1
ATOM 3432 O O . PRO A 1 433 ? 25.562 -80.5 -59.906 1 16.38 433 PRO A O 1
ATOM 3435 N N . PRO A 1 434 ? 27.141 -81.562 -59.031 1 19.78 434 PRO A N 1
ATOM 3436 C CA . PRO A 1 434 ? 27.734 -80.438 -58.312 1 19.78 434 PRO A CA 1
ATOM 3437 C C . PRO A 1 434 ? 28.484 -79.438 -59.219 1 19.78 434 PRO A C 1
ATOM 3439 O O . PRO A 1 434 ? 29.422 -79.875 -59.906 1 19.78 434 PRO A O 1
ATOM 3442 N N . THR A 1 435 ? 27.656 -78.812 -60.156 1 15.27 435 THR A N 1
ATOM 3443 C CA . THR A 1 435 ? 28.438 -78.188 -61.219 1 15.27 435 THR A CA 1
ATOM 3444 C C . THR A 1 435 ? 29.766 -77.625 -60.688 1 15.27 435 THR A C 1
ATOM 3446 O O . THR A 1 435 ? 29.922 -77.5 -59.469 1 15.27 435 THR A O 1
ATOM 3449 N N . LEU A 1 436 ? 30.25 -76.5 -61.531 1 15.57 436 LEU A N 1
ATOM 3450 C CA . LEU A 1 436 ? 31.562 -76.312 -62.125 1 15.57 436 LEU A CA 1
ATOM 3451 C C . LEU A 1 436 ? 32.562 -75.875 -61.062 1 15.57 436 LEU A C 1
ATOM 3453 O O . LEU A 1 436 ? 32.188 -75.188 -60.094 1 15.57 436 LEU A O 1
ATOM 3457 N N . ASN A 1 437 ? 33.844 -76.375 -61.156 1 15.48 437 ASN A N 1
ATOM 3458 C CA . ASN A 1 437 ? 35.156 -76.562 -60.531 1 15.48 437 ASN A CA 1
ATOM 3459 C C . ASN A 1 437 ? 35.969 -75.25 -60.594 1 15.48 437 ASN A C 1
ATOM 3461 O O . ASN A 1 437 ? 37.062 -75.188 -60.062 1 15.48 437 ASN A O 1
ATOM 3465 N N . SER A 1 438 ? 35.562 -74.312 -61.531 1 14.92 438 SER A N 1
ATOM 3466 C CA . SER A 1 438 ? 36.75 -74 -62.281 1 14.92 438 SER A CA 1
ATOM 3467 C C . SER A 1 438 ? 37.812 -73.375 -61.406 1 14.92 438 SER A C 1
ATOM 3469 O O . SER A 1 438 ? 37.531 -72.938 -60.281 1 14.92 438 SER A O 1
ATOM 3471 N N . GLY A 1 439 ? 38.906 -72.625 -62.125 1 14.78 439 GLY A N 1
ATOM 3472 C CA . GLY A 1 439 ? 40.344 -72.562 -62.125 1 14.78 439 GLY A CA 1
ATOM 3473 C C . GLY A 1 439 ? 40.906 -71.562 -61.125 1 14.78 439 GLY A C 1
ATOM 3474 O O . GLY A 1 439 ? 41.406 -71.938 -60.062 1 14.78 439 GLY A O 1
ATOM 3475 N N . GLY A 1 440 ? 41.125 -70.188 -61.625 1 14.54 440 GLY A N 1
ATOM 3476 C CA . GLY A 1 440 ? 42.5 -69.688 -61.75 1 14.54 440 GLY A CA 1
ATOM 3477 C C . GLY A 1 440 ? 43 -69.062 -60.469 1 14.54 440 GLY A C 1
ATOM 3478 O O . GLY A 1 440 ? 42.25 -68.875 -59.5 1 14.54 440 GLY A O 1
ATOM 3479 N N . SER A 1 441 ? 44.094 -68.062 -60.656 1 14.83 441 SER A N 1
ATOM 3480 C CA . SER A 1 441 ? 45.469 -68.062 -60.125 1 14.83 441 SER A CA 1
ATOM 3481 C C . SER A 1 441 ? 45.531 -67.188 -58.844 1 14.83 441 SER A C 1
ATOM 3483 O O . SER A 1 441 ? 45.969 -67.688 -57.812 1 14.83 441 SER A O 1
ATOM 3485 N N . THR A 1 442 ? 45.656 -65.75 -58.969 1 14.62 442 THR A N 1
ATOM 3486 C CA . THR A 1 442 ? 46.969 -65.125 -58.656 1 14.62 442 THR A CA 1
ATOM 3487 C C . THR A 1 442 ? 46.938 -64.562 -57.25 1 14.62 442 THR A C 1
ATOM 3489 O O . THR A 1 442 ? 45.906 -64.5 -56.625 1 14.62 442 THR A O 1
ATOM 3492 N N . ASN A 1 443 ? 47.656 -63.312 -57.062 1 14.17 443 ASN A N 1
ATOM 3493 C CA . ASN A 1 443 ? 48.844 -62.938 -56.312 1 14.17 443 ASN A CA 1
ATOM 3494 C C . ASN A 1 443 ? 48.469 -62.281 -55 1 14.17 443 ASN A C 1
ATOM 3496 O O . ASN A 1 443 ? 48.938 -62.688 -53.938 1 14.17 443 ASN A O 1
ATOM 3500 N N . SER A 1 444 ? 48.188 -60.906 -55.062 1 14.43 444 SER A N 1
ATOM 3501 C CA . SER A 1 444 ? 49.219 -60.031 -54.5 1 14.43 444 SER A CA 1
ATOM 3502 C C . SER A 1 444 ? 48.875 -59.594 -53.094 1 14.43 444 SER A C 1
ATOM 3504 O O . SER A 1 444 ? 49.688 -59.781 -52.156 1 14.43 444 SER A O 1
ATOM 3506 N N . SER A 1 445 ? 48.5 -58.281 -53 1 15.28 445 SER A N 1
ATOM 3507 C CA . SER A 1 445 ? 49.375 -57.344 -52.312 1 15.28 445 SER A CA 1
ATOM 3508 C C . SER A 1 445 ? 48.969 -57.156 -50.875 1 15.28 445 SER A C 1
ATOM 3510 O O . SER A 1 445 ? 47.875 -57.594 -50.469 1 15.28 445 SER A O 1
ATOM 3512 N N . GLN A 1 446 ? 48.531 -55.906 -50.75 1 15 446 GLN A N 1
ATOM 3513 C CA . GLN A 1 446 ? 49.281 -55.031 -49.844 1 15 446 GLN A CA 1
ATOM 3514 C C . GLN A 1 446 ? 48.594 -54.938 -48.5 1 15 446 GLN A C 1
ATOM 3516 O O . GLN A 1 446 ? 47.406 -54.656 -48.406 1 15 446 GLN A O 1
ATOM 3521 N N . THR A 1 447 ? 49.156 -55.75 -47.625 1 15.35 447 THR A N 1
ATOM 3522 C CA . THR A 1 447 ? 48.875 -56 -46.219 1 15.35 447 THR A CA 1
ATOM 3523 C C . THR A 1 447 ? 48.781 -54.688 -45.438 1 15.35 447 THR A C 1
ATOM 3525 O O . THR A 1 447 ? 48.562 -54.688 -44.219 1 15.35 447 THR A O 1
ATOM 3528 N N . ARG A 1 448 ? 48.688 -53.5 -46.344 1 14.73 448 ARG A N 1
ATOM 3529 C CA . ARG A 1 448 ? 49.531 -52.625 -45.531 1 14.73 448 ARG A CA 1
ATOM 3530 C C . ARG A 1 448 ? 49.406 -52.906 -44.062 1 14.73 448 ARG A C 1
ATOM 3532 O O . ARG A 1 448 ? 48.469 -53.594 -43.625 1 14.73 448 ARG A O 1
ATOM 3539 N N . ASP A 1 449 ? 49.25 -52 -43.406 1 14.84 449 ASP A N 1
ATOM 3540 C CA . ASP A 1 449 ? 50.375 -51.469 -42.656 1 14.84 449 ASP A CA 1
ATOM 3541 C C . ASP A 1 449 ? 50.375 -51.969 -41.219 1 14.84 449 ASP A C 1
ATOM 3543 O O . ASP A 1 449 ? 49.344 -52.5 -40.75 1 14.84 449 ASP A O 1
ATOM 3547 N N . HIS A 1 450 ? 50.75 -51 -40.531 1 15.28 450 HIS A N 1
ATOM 3548 C CA . HIS A 1 450 ? 51.781 -50.938 -39.531 1 15.28 450 HIS A CA 1
ATOM 3549 C C . HIS A 1 450 ? 51.375 -51.688 -38.25 1 15.28 450 HIS A C 1
ATOM 3551 O O . HIS A 1 450 ? 52.062 -52.625 -37.812 1 15.28 450 HIS A O 1
ATOM 3557 N N . THR A 1 451 ? 51.156 -50.938 -37.406 1 13.59 451 THR A N 1
ATOM 3558 C CA . THR A 1 451 ? 52.188 -50.562 -36.438 1 13.59 451 THR A CA 1
ATOM 3559 C C . THR A 1 451 ? 51.875 -51.156 -35.062 1 13.59 451 THR A C 1
ATOM 3561 O O . THR A 1 451 ? 51.281 -50.5 -34.219 1 13.59 451 THR A O 1
ATOM 3564 N N . PHE A 1 452 ? 50.906 -52.062 -35.188 1 15.2 452 PHE A N 1
ATOM 3565 C CA . PHE A 1 452 ? 50.406 -52.125 -33.812 1 15.2 452 PHE A CA 1
ATOM 3566 C C . PHE A 1 452 ? 51.5 -52.656 -32.875 1 15.2 452 PHE A C 1
ATOM 3568 O O . PHE A 1 452 ? 51.188 -53.188 -31.812 1 15.2 452 PHE A O 1
ATOM 3575 N N . MET A 1 453 ? 52.812 -52.375 -33.5 1 14.11 453 MET A N 1
ATOM 3576 C CA . MET A 1 453 ? 53.844 -53.344 -33.094 1 14.11 453 MET A CA 1
ATOM 3577 C C . MET A 1 453 ? 53.5 -53.875 -31.688 1 14.11 453 MET A C 1
ATOM 3579 O O . MET A 1 453 ? 52.688 -53.312 -30.969 1 14.11 453 MET A O 1
ATOM 3583 N N . LYS A 1 454 ? 54.438 -53.875 -30.984 1 14.91 454 LYS A N 1
ATOM 3584 C CA . LYS A 1 454 ? 55.531 -54.781 -30.656 1 14.91 454 LYS A CA 1
ATOM 3585 C C . LYS A 1 454 ? 55.344 -55.406 -29.266 1 14.91 454 LYS A C 1
ATOM 3587 O O . LYS A 1 454 ? 55.406 -56.625 -29.109 1 14.91 454 LYS A O 1
ATOM 3592 N N . SER A 1 455 ? 56.312 -54.844 -28.484 1 14.84 455 SER A N 1
ATOM 3593 C CA . SER A 1 455 ? 57.438 -55.531 -27.828 1 14.84 455 SER A CA 1
ATOM 3594 C C . SER A 1 455 ? 57 -56.188 -26.531 1 14.84 455 SER A C 1
ATOM 3596 O O . SER A 1 455 ? 56 -55.781 -25.922 1 14.84 455 SER A O 1
ATOM 3598 N N . LEU A 1 456 ? 57.844 -56.844 -25.938 1 15.2 456 LEU A N 1
ATOM 3599 C CA . LEU A 1 456 ? 58.562 -57.906 -25.234 1 15.2 456 LEU A CA 1
ATOM 3600 C C . LEU A 1 456 ? 58.406 -57.75 -23.719 1 15.2 456 LEU A C 1
ATOM 3602 O O . LEU A 1 456 ? 58 -58.719 -23.047 1 15.2 456 LEU A O 1
ATOM 3606 N N . SER A 1 457 ? 59.562 -57.188 -23.062 1 14.04 457 SER A N 1
ATOM 3607 C CA . SER A 1 457 ? 60.594 -57.875 -22.328 1 14.04 457 SER A CA 1
ATOM 3608 C C . SER A 1 457 ? 60.281 -57.969 -20.844 1 14.04 457 SER A C 1
ATOM 3610 O O . SER A 1 457 ? 59.469 -57.188 -20.344 1 14.04 457 SER A O 1
ATOM 3612 N N . LYS A 1 458 ? 61.406 -57.844 -19.891 1 15.87 458 LYS A N 1
ATOM 3613 C CA . LYS A 1 458 ? 62.344 -58.594 -19.094 1 15.87 458 LYS A CA 1
ATOM 3614 C C . LYS A 1 458 ? 62.094 -58.375 -17.594 1 15.87 458 LYS A C 1
ATOM 3616 O O . LYS A 1 458 ? 61.5 -57.375 -17.203 1 15.87 458 LYS A O 1
ATOM 3621 N N . MET A 1 459 ? 63.156 -58.812 -16.766 1 13.9 459 MET A N 1
ATOM 3622 C CA . MET A 1 459 ? 63.688 -59.469 -15.578 1 13.9 459 MET A CA 1
ATOM 3623 C C . MET A 1 459 ? 63.688 -58.531 -14.375 1 13.9 459 MET A C 1
ATOM 3625 O O . MET A 1 459 ? 63.219 -58.875 -13.297 1 13.9 459 MET A O 1
ATOM 3629 N N . ASN A 1 460 ? 64.688 -57.5 -14.203 1 14.08 460 ASN A N 1
ATOM 3630 C CA . ASN A 1 460 ? 65.75 -57.688 -13.219 1 14.08 460 ASN A CA 1
ATOM 3631 C C . ASN A 1 460 ? 65.312 -57.188 -11.836 1 14.08 460 ASN A C 1
ATOM 3633 O O . ASN A 1 460 ? 64.438 -56.375 -11.727 1 14.08 460 ASN A O 1
ATOM 3637 N N . PRO A 1 461 ? 66.438 -56.906 -10.836 1 13.95 461 PRO A N 1
ATOM 3638 C CA . PRO A 1 461 ? 67.125 -57.375 -9.625 1 13.95 461 PRO A CA 1
ATOM 3639 C C . PRO A 1 461 ? 66.75 -56.531 -8.398 1 13.95 461 PRO A C 1
ATOM 3641 O O . PRO A 1 461 ? 66.438 -57.094 -7.34 1 13.95 461 PRO A O 1
ATOM 3644 N N . PHE A 1 462 ? 67.375 -55.188 -8.312 1 14.3 462 PHE A N 1
ATOM 3645 C CA . PHE A 1 462 ? 68.312 -55 -7.227 1 14.3 462 PHE A CA 1
ATOM 3646 C C . PHE A 1 462 ? 67.625 -54.844 -5.898 1 14.3 462 PHE A C 1
ATOM 3648 O O . PHE A 1 462 ? 66.438 -54.438 -5.867 1 14.3 462 PHE A O 1
ATOM 3655 N N . LYS A 1 463 ? 68.5 -54.375 -4.762 1 13.75 463 LYS A N 1
ATOM 3656 C CA . LYS A 1 463 ? 69.312 -54.688 -3.576 1 13.75 463 LYS A CA 1
ATOM 3657 C C . LYS A 1 463 ? 68.688 -54.031 -2.33 1 13.75 463 LYS A C 1
ATOM 3659 O O . LYS A 1 463 ? 68.5 -54.688 -1.304 1 13.75 463 LYS A O 1
ATOM 3664 N N . LYS A 1 464 ? 69.312 -52.719 -1.896 1 13.95 464 LYS A N 1
ATOM 3665 C CA . LYS A 1 464 ? 70.188 -52.75 -0.759 1 13.95 464 LYS A CA 1
ATOM 3666 C C . LYS A 1 464 ? 69.438 -52.562 0.556 1 13.95 464 LYS A C 1
ATOM 3668 O O . LYS A 1 464 ? 69.688 -53.312 1.514 1 13.95 464 LYS A O 1
ATOM 3673 N N . ALA A 1 465 ? 69.375 -51.219 1.131 1 14.38 465 ALA A N 1
ATOM 3674 C CA . ALA A 1 465 ? 70.25 -50.969 2.299 1 14.38 465 ALA A CA 1
ATOM 3675 C C . ALA A 1 465 ? 69.5 -51.344 3.588 1 14.38 465 ALA A C 1
ATOM 3677 O O . ALA A 1 465 ? 68.312 -51.062 3.713 1 14.38 465 ALA A O 1
ATOM 3678 N N . LEU A 1 466 ? 70.188 -52.031 4.582 1 13.07 466 LEU A N 1
ATOM 3679 C CA . LEU A 1 466 ? 70.25 -52.812 5.812 1 13.07 466 LEU A CA 1
ATOM 3680 C C . LEU A 1 466 ? 69.625 -52.062 6.977 1 13.07 466 LEU A C 1
ATOM 3682 O O . LEU A 1 466 ? 68.875 -52.625 7.727 1 13.07 466 LEU A O 1
ATOM 3686 N N . ARG A 1 467 ? 70.438 -50.938 7.66 1 13.82 467 ARG A N 1
ATOM 3687 C CA . ARG A 1 467 ? 71 -51.25 8.953 1 13.82 467 ARG A CA 1
ATOM 3688 C C . ARG A 1 467 ? 69.938 -51.438 10.016 1 13.82 467 ARG A C 1
ATOM 3690 O O . ARG A 1 467 ? 68.812 -50.969 9.859 1 13.82 467 ARG A O 1
ATOM 3697 N N . PRO A 1 468 ? 70.438 -51.156 11.336 1 14.17 468 PRO A N 1
ATOM 3698 C CA . PRO A 1 468 ? 70.75 -51.844 12.594 1 14.17 468 PRO A CA 1
ATOM 3699 C C . PRO A 1 468 ? 69.625 -51.656 13.648 1 14.17 468 PRO A C 1
ATOM 3701 O O . PRO A 1 468 ? 68.688 -50.906 13.422 1 14.17 468 PRO A O 1
ATOM 3704 N N . SER A 1 469 ? 70.188 -51.094 14.875 1 14 469 SER A N 1
ATOM 3705 C CA . SER A 1 469 ? 70.5 -51.531 16.234 1 14 469 SER A CA 1
ATOM 3706 C C . SER A 1 469 ? 69.375 -51.094 17.188 1 14 469 SER A C 1
ATOM 3708 O O . SER A 1 469 ? 68.5 -50.25 16.828 1 14 469 SER A O 1
ATOM 3710 N N . SER A 1 470 ? 69.875 -50.719 18.625 1 13.95 470 SER A N 1
ATOM 3711 C CA . SER A 1 470 ? 69.875 -51.188 20.016 1 13.95 470 SER A CA 1
ATOM 3712 C C . SER A 1 470 ? 68.875 -50.406 20.859 1 13.95 470 SER A C 1
ATOM 3714 O O . SER A 1 470 ? 68 -51 21.484 1 13.95 470 SER A O 1
ATOM 3716 N N . SER A 1 471 ? 69.438 -49.469 21.922 1 13.5 471 SER A N 1
ATOM 3717 C CA . SER A 1 471 ? 69.688 -49.594 23.359 1 13.5 471 SER A CA 1
ATOM 3718 C C . SER A 1 471 ? 68.625 -48.844 24.156 1 13.5 471 SER A C 1
ATOM 3720 O O . SER A 1 471 ? 67.75 -48.188 23.594 1 13.5 471 SER A O 1
ATOM 3722 N N . GLN A 1 472 ? 69.125 -47.906 25.297 1 13.47 472 GLN A N 1
ATOM 3723 C CA . GLN A 1 472 ? 69.25 -47.938 26.75 1 13.47 472 GLN A CA 1
ATOM 3724 C C . GLN A 1 472 ? 68.188 -47.156 27.438 1 13.47 472 GLN A C 1
ATOM 3726 O O . GLN A 1 472 ? 67.312 -47.719 28.062 1 13.47 472 GLN A O 1
ATOM 3731 N N . SER A 1 473 ? 68.625 -46.094 28.531 1 13.4 473 SER A N 1
ATOM 3732 C CA . SER A 1 473 ? 68.812 -45.938 29.969 1 13.4 473 SER A CA 1
ATOM 3733 C C . SER A 1 473 ? 67.688 -45.094 30.578 1 13.4 473 SER A C 1
ATOM 3735 O O . SER A 1 473 ? 66.938 -45.531 31.422 1 13.4 473 SER A O 1
ATOM 3737 N N . GLY A 1 474 ? 68.125 -43.875 31.578 1 13.18 474 GLY A N 1
ATOM 3738 C CA . GLY A 1 474 ? 68.312 -43.531 32.969 1 13.18 474 GLY A CA 1
ATOM 3739 C C . GLY A 1 474 ? 67.188 -42.625 33.5 1 13.18 474 GLY A C 1
ATOM 3740 O O . GLY A 1 474 ? 66.312 -42.219 32.75 1 13.18 474 GLY A O 1
ATOM 3741 N N . GLY A 1 475 ? 67.625 -41.438 34.469 1 13.16 475 GLY A N 1
ATOM 3742 C CA . GLY A 1 475 ? 67.688 -41.031 35.844 1 13.16 475 GLY A CA 1
ATOM 3743 C C . GLY A 1 475 ? 66.625 -40.031 36.25 1 13.16 475 GLY A C 1
ATOM 3744 O O . GLY A 1 475 ? 65.625 -40.375 36.906 1 13.16 475 GLY A O 1
ATOM 3745 N N . LEU A 1 476 ? 67.062 -38.594 36.406 1 13.91 476 LEU A N 1
ATOM 3746 C CA . LEU A 1 476 ? 67.25 -37.844 37.625 1 13.91 476 LEU A CA 1
ATOM 3747 C C . LEU A 1 476 ? 66 -37.125 38.094 1 13.91 476 LEU A C 1
ATOM 3749 O O . LEU A 1 476 ? 65.062 -37 37.312 1 13.91 476 LEU A O 1
ATOM 3753 N N . ASN A 1 477 ? 66.125 -36.031 39.281 1 12.63 477 ASN A N 1
ATOM 3754 C CA . ASN A 1 477 ? 66 -35.562 40.688 1 12.63 477 ASN A CA 1
ATOM 3755 C C . ASN A 1 477 ? 65 -34.406 40.781 1 12.63 477 ASN A C 1
ATOM 3757 O O . ASN A 1 477 ? 64.125 -34.406 41.688 1 12.63 477 ASN A O 1
ATOM 3761 N N . LEU A 1 478 ? 65.312 -32.969 40.438 1 13.61 478 LEU A N 1
ATOM 3762 C CA . LEU A 1 478 ? 65.5 -31.938 41.438 1 13.61 478 LEU A CA 1
ATOM 3763 C C . LEU A 1 478 ? 64.188 -31.406 42 1 13.61 478 LEU A C 1
ATOM 3765 O O . LEU A 1 478 ? 63.156 -31.5 41.375 1 13.61 478 LEU A O 1
ATOM 3769 N N . SER A 1 479 ? 64.25 -30.188 43.062 1 13.05 479 SER A N 1
ATOM 3770 C CA . SER A 1 479 ? 64.188 -29.656 44.406 1 13.05 479 SER A CA 1
ATOM 3771 C C . SER A 1 479 ? 62.938 -28.766 44.562 1 13.05 479 SER A C 1
ATOM 3773 O O . SER A 1 479 ? 62.094 -28.984 45.438 1 13.05 479 SER A O 1
ATOM 3775 N N . SER A 1 480 ? 63.125 -27.219 44.938 1 13.16 480 SER A N 1
ATOM 3776 C CA . SER A 1 480 ? 63.125 -26.469 46.188 1 13.16 480 SER A CA 1
ATOM 3777 C C . SER A 1 480 ? 61.75 -25.828 46.438 1 13.16 480 SER A C 1
ATOM 3779 O O . SER A 1 480 ? 60.906 -25.766 45.531 1 13.16 480 SER A O 1
ATOM 3781 N N . SER A 1 481 ? 61.656 -24.391 47.219 1 12.95 481 SER A N 1
ATOM 3782 C CA . SER A 1 481 ? 61.438 -23.828 48.562 1 12.95 481 SER A CA 1
ATOM 3783 C C . SER A 1 481 ? 60.125 -23.047 48.625 1 12.95 481 SER A C 1
ATOM 3785 O O . SER A 1 481 ? 59.312 -23.297 49.5 1 12.95 481 SER A O 1
ATOM 3787 N N . GLY A 1 482 ? 60.125 -21.469 48.688 1 13.32 482 GLY A N 1
ATOM 3788 C CA . GLY A 1 482 ? 59.969 -20.547 49.781 1 13.32 482 GLY A CA 1
ATOM 3789 C C . GLY A 1 482 ? 58.531 -20.188 50.094 1 13.32 482 GLY A C 1
ATOM 3790 O O . GLY A 1 482 ? 57.625 -20.469 49.281 1 13.32 482 GLY A O 1
ATOM 3791 N N . GLY A 1 483 ? 58.188 -19.234 51.312 1 12.77 483 GLY A N 1
ATOM 3792 C CA . GLY A 1 483 ? 57.594 -18.891 52.594 1 12.77 483 GLY A CA 1
ATOM 3793 C C . GLY A 1 483 ? 56.344 -18.031 52.438 1 12.77 483 GLY A C 1
ATOM 3794 O O . GLY A 1 483 ? 55.25 -18.438 52.844 1 12.77 483 GLY A O 1
ATOM 3795 N N . ALA A 1 484 ? 56.562 -16.5 52.594 1 13.48 484 ALA A N 1
ATOM 3796 C CA . ALA A 1 484 ? 56.188 -15.695 53.75 1 13.48 484 ALA A CA 1
ATOM 3797 C C . ALA A 1 484 ? 54.719 -15.336 53.719 1 13.48 484 ALA A C 1
ATOM 3799 O O . ALA A 1 484 ? 54.031 -15.555 52.688 1 13.48 484 ALA A O 1
ATOM 3800 N N . GLY A 1 485 ? 54.406 -13.828 54.125 1 13.01 485 GLY A N 1
ATOM 3801 C CA . GLY A 1 485 ? 53.969 -13.078 55.312 1 13.01 485 GLY A CA 1
ATOM 3802 C C . GLY A 1 485 ? 52.5 -12.695 55.219 1 13.01 485 GLY A C 1
ATOM 3803 O O . GLY A 1 485 ? 51.844 -12.891 54.219 1 13.01 485 GLY A O 1
ATOM 3804 N N . ASP A 1 486 ? 52.125 -11.383 55.906 1 13.35 486 ASP A N 1
ATOM 3805 C CA . ASP A 1 486 ? 51.469 -10.836 57.094 1 13.35 486 ASP A CA 1
ATOM 3806 C C . ASP A 1 486 ? 50.062 -10.305 56.719 1 13.35 486 ASP A C 1
ATOM 3808 O O . ASP A 1 486 ? 49.062 -10.969 56.969 1 13.35 486 ASP A O 1
ATOM 3812 N N . ASP A 1 487 ? 49.875 -8.82 57.062 1 13.28 487 ASP A N 1
ATOM 3813 C CA . ASP A 1 487 ? 49.219 -8.125 58.188 1 13.28 487 ASP A CA 1
ATOM 3814 C C . ASP A 1 487 ? 47.812 -7.684 57.781 1 13.28 487 ASP A C 1
ATOM 3816 O O . ASP A 1 487 ? 47.438 -7.719 56.625 1 13.28 487 ASP A O 1
ATOM 3820 N N . ASP A 1 488 ? 47.438 -6.293 58.312 1 13.3 488 ASP A N 1
ATOM 3821 C CA . ASP A 1 488 ? 46.625 -5.695 59.375 1 13.3 488 ASP A CA 1
ATOM 3822 C C . ASP A 1 488 ? 45.312 -5.121 58.844 1 13.3 488 ASP A C 1
ATOM 3824 O O . ASP A 1 488 ? 44.25 -5.594 59.188 1 13.3 488 ASP A O 1
ATOM 3828 N N . GLY A 1 489 ? 45.25 -3.627 58.812 1 13.25 489 GLY A N 1
ATOM 3829 C CA . GLY A 1 489 ? 44.594 -2.719 59.75 1 13.25 489 GLY A CA 1
ATOM 3830 C C . GLY A 1 489 ? 43.156 -2.381 59.344 1 13.25 489 GLY A C 1
ATOM 3831 O O . GLY A 1 489 ? 42.719 -2.754 58.25 1 13.25 489 GLY A O 1
ATOM 3832 N N . ASP A 1 490 ? 42.781 -1.069 59.688 1 13.34 490 ASP A N 1
ATOM 3833 C CA . ASP A 1 490 ? 41.969 -0.35 60.656 1 13.34 490 ASP A CA 1
ATOM 3834 C C . ASP A 1 490 ? 40.656 0.159 60 1 13.34 490 ASP A C 1
ATOM 3836 O O . ASP A 1 490 ? 39.562 -0.141 60.469 1 13.34 490 ASP A O 1
ATOM 3840 N N . SER A 1 491 ? 40.688 1.566 59.625 1 13.45 491 SER A N 1
ATOM 3841 C CA . SER A 1 491 ? 40 2.619 60.375 1 13.45 491 SER A CA 1
ATOM 3842 C C . SER A 1 491 ? 38.562 2.793 59.938 1 13.45 491 SER A C 1
ATOM 3844 O O . SER A 1 491 ? 38.188 2.322 58.875 1 13.45 491 SER A O 1
ATOM 3846 N N . THR A 1 492 ? 37.875 3.986 60.469 1 13.54 492 THR A N 1
ATOM 3847 C CA . THR A 1 492 ? 36.875 4.547 61.344 1 13.54 492 THR A CA 1
ATOM 3848 C C . THR A 1 492 ? 35.719 5.148 60.531 1 13.54 492 THR A C 1
ATOM 3850 O O . THR A 1 492 ? 34.562 4.902 60.844 1 13.54 492 THR A O 1
ATOM 3853 N N . ILE A 1 493 ? 35.906 6.32 59.781 1 13.57 493 ILE A N 1
ATOM 3854 C CA . ILE A 1 493 ? 35.25 7.543 60.25 1 13.57 493 ILE A CA 1
ATOM 3855 C C . ILE A 1 493 ? 33.781 7.52 59.906 1 13.57 493 ILE A C 1
ATOM 3857 O O . ILE A 1 493 ? 33.375 6.902 58.906 1 13.57 493 ILE A O 1
ATOM 3861 N N . SER A 1 494 ? 33.062 8.617 60.5 1 13.39 494 SER A N 1
ATOM 3862 C CA . SER A 1 494 ? 31.969 9.078 61.344 1 13.39 494 SER A CA 1
ATOM 3863 C C . SER A 1 494 ? 30.766 9.539 60.531 1 13.39 494 SER A C 1
ATOM 3865 O O . SER A 1 494 ? 29.641 9.086 60.75 1 13.39 494 SER A O 1
ATOM 3867 N N . ASN A 1 495 ? 30.719 10.945 60.156 1 13.12 495 ASN A N 1
ATOM 3868 C CA . ASN A 1 495 ? 29.828 11.883 60.812 1 13.12 495 ASN A CA 1
ATOM 3869 C C . ASN A 1 495 ? 28.453 11.898 60.188 1 13.12 495 ASN A C 1
ATOM 3871 O O . ASN A 1 495 ? 28.266 11.375 59.094 1 13.12 495 ASN A O 1
ATOM 3875 N N . GLU A 1 496 ? 27.859 13.266 60.031 1 13.61 496 GLU A N 1
ATOM 3876 C CA . GLU A 1 496 ? 26.844 13.984 60.781 1 13.61 496 GLU A CA 1
ATOM 3877 C C . GLU A 1 496 ? 25.516 14.031 60 1 13.61 496 GLU A C 1
ATOM 3879 O O . GLU A 1 496 ? 24.469 13.648 60.531 1 13.61 496 GLU A O 1
ATOM 3884 N N . ASN A 1 497 ? 25.219 15.281 59.312 1 13.45 497 ASN A N 1
ATOM 3885 C CA . ASN A 1 497 ? 24.234 16.219 59.844 1 13.45 497 ASN A CA 1
ATOM 3886 C C . ASN A 1 497 ? 22.844 15.922 59.312 1 13.45 497 ASN A C 1
ATOM 3888 O O . ASN A 1 497 ? 22.688 15.195 58.344 1 13.45 497 ASN A O 1
ATOM 3892 N N . SER A 1 498 ? 22.016 17.125 59.219 1 13.43 498 SER A N 1
ATOM 3893 C CA . SER A 1 498 ? 20.828 17.562 59.938 1 13.43 498 SER A CA 1
ATOM 3894 C C . SER A 1 498 ? 19.562 17.297 59.156 1 13.43 498 SER A C 1
ATOM 3896 O O . SER A 1 498 ? 19.641 16.906 57.969 1 13.43 498 SER A O 1
ATOM 3898 N N . PRO A 1 499 ? 18.719 18.531 58.969 1 13.84 499 PRO A N 1
ATOM 3899 C CA . PRO A 1 499 ? 17.438 18.734 59.656 1 13.84 499 PRO A CA 1
ATOM 3900 C C . PRO A 1 499 ? 16.234 18.406 58.781 1 13.84 499 PRO A C 1
ATOM 3902 O O . PRO A 1 499 ? 15.352 17.641 59.219 1 13.84 499 PRO A O 1
ATOM 3905 N N . LEU A 1 500 ? 15.789 19.484 57.969 1 13.73 500 LEU A N 1
ATOM 3906 C CA . LEU A 1 500 ? 14.594 20.234 58.344 1 13.73 500 LEU A CA 1
ATOM 3907 C C . LEU A 1 500 ? 13.352 19.594 57.719 1 13.73 500 LEU A C 1
ATOM 3909 O O . LEU A 1 500 ? 13.438 18.906 56.719 1 13.73 500 LEU A O 1
ATOM 3913 N N . GLU A 1 501 ? 12.18 20.031 58.281 1 13.71 501 GLU A N 1
ATOM 3914 C CA . GLU A 1 501 ? 10.867 19.531 58.688 1 13.71 501 GLU A CA 1
ATOM 3915 C C . GLU A 1 501 ? 9.883 19.562 57.531 1 13.71 501 GLU A C 1
ATOM 3917 O O . GLU A 1 501 ? 9.492 18.516 57 1 13.71 501 GLU A O 1
ATOM 3922 N N . GLU A 1 502 ? 8.797 20.328 57.812 1 13.71 502 GLU A N 1
ATOM 3923 C CA . GLU A 1 502 ? 7.461 19.844 58.125 1 13.71 502 GLU A CA 1
ATOM 3924 C C . GLU A 1 502 ? 6.531 19.953 56.938 1 13.71 502 GLU A C 1
ATOM 3926 O O . GLU A 1 502 ? 5.938 18.953 56.5 1 13.71 502 GLU A O 1
ATOM 3931 N N . SER A 1 503 ? 5.582 20.984 57 1 13.86 503 SER A N 1
ATOM 3932 C CA . SER A 1 503 ? 4.176 20.797 57.344 1 13.86 503 SER A CA 1
ATOM 3933 C C . SER A 1 503 ? 3.299 20.828 56.094 1 13.86 503 SER A C 1
ATOM 3935 O O . SER A 1 503 ? 3.756 21.219 55.031 1 13.86 503 SER A O 1
ATOM 3937 N N . GLY A 1 504 ? 1.959 21.141 56.344 1 13.84 504 GLY A N 1
ATOM 3938 C CA . GLY A 1 504 ? 0.607 20.625 56.219 1 13.84 504 GLY A CA 1
ATOM 3939 C C . GLY A 1 504 ? -0.125 21.172 55 1 13.84 504 GLY A C 1
ATOM 3940 O O . GLY A 1 504 ? -0.17 20.516 53.969 1 13.84 504 GLY A O 1
ATOM 3941 N N . GLY A 1 505 ? -0.953 22.203 55.188 1 13.65 505 GLY A N 1
ATOM 3942 C CA . GLY A 1 505 ? -2.404 22.141 55.219 1 13.65 505 GLY A CA 1
ATOM 3943 C C . GLY A 1 505 ? -3.051 22.75 53.969 1 13.65 505 GLY A C 1
ATOM 3944 O O . GLY A 1 505 ? -4.27 22.906 53.938 1 13.65 505 GLY A O 1
ATOM 3945 N N . ARG A 1 506 ? -2.354 22.953 52.938 1 14.29 506 ARG A N 1
ATOM 3946 C CA . ARG A 1 506 ? -2.93 24.062 52.188 1 14.29 506 ARG A CA 1
ATOM 3947 C C . ARG A 1 506 ? -4.371 23.766 51.781 1 14.29 506 ARG A C 1
ATOM 3949 O O . ARG A 1 506 ? -4.652 22.75 51.156 1 14.29 506 ARG A O 1
ATOM 3956 N N . THR A 1 507 ? -5.312 24.641 52.344 1 13.8 507 THR A N 1
ATOM 3957 C CA . THR A 1 507 ? -6.758 24.688 52.531 1 13.8 507 THR A CA 1
ATOM 3958 C C . THR A 1 507 ? -7.469 24.875 51.188 1 13.8 507 THR A C 1
ATOM 3960 O O . THR A 1 507 ? -8.352 24.094 50.844 1 13.8 507 THR A O 1
ATOM 3963 N N . GLU A 1 508 ? -8.078 26.109 50.938 1 13.61 508 GLU A N 1
ATOM 3964 C CA . GLU A 1 508 ? -9.492 26.469 51 1 13.61 508 GLU A CA 1
ATOM 3965 C C . GLU A 1 508 ? -10.109 26.5 49.594 1 13.61 508 GLU A C 1
ATOM 3967 O O . GLU A 1 508 ? -9.391 26.609 48.594 1 13.61 508 GLU A O 1
ATOM 3972 N N . MET A 1 509 ? -11.484 26.844 49.531 1 14.26 509 MET A N 1
ATOM 3973 C CA . MET A 1 509 ? -12.797 26.438 49.031 1 14.26 509 MET A CA 1
ATOM 3974 C C . MET A 1 509 ? -13.188 27.266 47.812 1 14.26 509 MET A C 1
ATOM 3976 O O . MET A 1 509 ? -13.664 26.703 46.812 1 14.26 509 MET A O 1
ATOM 3980 N N . ARG A 1 510 ? -13.133 28.641 47.75 1 13.88 510 ARG A N 1
ATOM 3981 C CA . ARG A 1 510 ? -14.461 29.219 47.594 1 13.88 510 ARG A CA 1
ATOM 3982 C C . ARG A 1 510 ? -14.906 29.234 46.156 1 13.88 510 ARG A C 1
ATOM 3984 O O . ARG A 1 510 ? -14.086 29.141 45.25 1 13.88 510 ARG A O 1
ATOM 3991 N N . SER A 1 511 ? -16.188 30 46 1 14.24 511 SER A N 1
ATOM 3992 C CA . SER A 1 511 ? -17.547 29.953 45.469 1 14.24 511 SER A CA 1
ATOM 3993 C C . SER A 1 511 ? -17.609 30.641 44.094 1 14.24 511 SER A C 1
ATOM 3995 O O . SER A 1 511 ? -16.828 31.547 43.812 1 14.24 511 SER A O 1
ATOM 3997 N N . LYS A 1 512 ? -18.375 30.078 43.156 1 15.26 512 LYS A N 1
ATOM 3998 C CA . LYS A 1 512 ? -18.594 29.938 41.719 1 15.26 512 LYS A CA 1
ATOM 3999 C C . LYS A 1 512 ? -19.375 31.109 41.156 1 15.26 512 LYS A C 1
ATOM 4001 O O . LYS A 1 512 ? -19.719 31.125 39.969 1 15.26 512 LYS A O 1
ATOM 4006 N N . GLY A 1 513 ? -19.734 32.094 42 1 13.87 513 GLY A N 1
ATOM 4007 C CA . GLY A 1 513 ? -21.094 32.375 41.562 1 13.87 513 GLY A CA 1
ATOM 4008 C C . GLY A 1 513 ? -21.156 32.938 40.156 1 13.87 513 GLY A C 1
ATOM 4009 O O . GLY A 1 513 ? -20.797 32.25 39.188 1 13.87 513 GLY A O 1
ATOM 4010 N N . SER A 1 514 ? -21.516 34.156 40.062 1 14.24 514 SER A N 1
ATOM 4011 C CA . SER A 1 514 ? -22.766 34.719 39.531 1 14.24 514 SER A CA 1
ATOM 4012 C C . SER A 1 514 ? -22.609 35.156 38.094 1 14.24 514 SER A C 1
ATOM 4014 O O . SER A 1 514 ? -21.5 35.312 37.594 1 14.24 514 SER A O 1
ATOM 4016 N N . TYR A 1 515 ? -23.719 35.75 37.594 1 14.44 515 TYR A N 1
ATOM 4017 C CA . TYR A 1 515 ? -24.656 35.781 36.5 1 14.44 515 TYR A CA 1
ATOM 4018 C C . TYR A 1 515 ? -24.203 36.75 35.406 1 14.44 515 TYR A C 1
ATOM 4020 O O . TYR A 1 515 ? -24.125 36.375 34.219 1 14.44 515 TYR A O 1
ATOM 4028 N N . GLU A 1 516 ? -24.125 38.031 35.656 1 14.71 516 GLU A N 1
ATOM 4029 C CA . GLU A 1 516 ? -25.062 38.906 34.969 1 14.71 516 GLU A CA 1
ATOM 4030 C C . GLU A 1 516 ? -24.453 39.406 33.656 1 14.71 516 GLU A C 1
ATOM 4032 O O . GLU A 1 516 ? -23.266 39.719 33.594 1 14.71 516 GLU A O 1
ATOM 4037 N N . ARG A 1 517 ? -25.172 39.344 32.562 1 15.18 517 ARG A N 1
ATOM 4038 C CA . ARG A 1 517 ? -25.141 39.375 31.109 1 15.18 517 ARG A CA 1
ATOM 4039 C C . ARG A 1 517 ? -24.891 40.781 30.594 1 15.18 517 ARG A C 1
ATOM 4041 O O . ARG A 1 517 ? -24.953 41.031 29.391 1 15.18 517 ARG A O 1
ATOM 4048 N N . SER A 1 518 ? -24.375 41.625 31.484 1 15.02 518 SER A N 1
ATOM 4049 C CA . SER A 1 518 ? -24.922 42.906 31.047 1 15.02 518 SER A CA 1
ATOM 4050 C C . SER A 1 518 ? -24.469 43.25 29.625 1 15.02 518 SER A C 1
ATOM 4052 O O . SER A 1 518 ? -23.406 42.781 29.188 1 15.02 518 SER A O 1
ATOM 4054 N N . GLU A 1 519 ? -25.281 44 28.906 1 15.94 519 GLU A N 1
ATOM 4055 C CA . GLU A 1 519 ? -25.766 44.375 27.578 1 15.94 519 GLU A CA 1
ATOM 4056 C C . GLU A 1 519 ? -24.797 45.344 26.906 1 15.94 519 GLU A C 1
ATOM 4058 O O . GLU A 1 519 ? -24.609 45.312 25.688 1 15.94 519 GLU A O 1
ATOM 4063 N N . LEU A 1 520 ? -23.953 46.094 27.703 1 15.71 520 LEU A N 1
ATOM 4064 C CA . LEU A 1 520 ? -24.109 47.469 27.25 1 15.71 520 LEU A CA 1
ATOM 4065 C C . LEU A 1 520 ? -23.469 47.656 25.875 1 15.71 520 LEU A C 1
ATOM 4067 O O . LEU A 1 520 ? -22.609 46.875 25.469 1 15.71 520 LEU A O 1
ATOM 4071 N N . HIS A 1 521 ? -23.328 48.969 25.516 1 16.44 521 HIS A N 1
ATOM 4072 C CA . HIS A 1 521 ? -23.484 50.031 24.531 1 16.44 521 HIS A CA 1
ATOM 4073 C C . HIS A 1 521 ? -22.219 50.219 23.703 1 16.44 521 HIS A C 1
ATOM 4075 O O . HIS A 1 521 ? -21.109 50.188 24.25 1 16.44 521 HIS A O 1
ATOM 4081 N N . VAL A 1 522 ? -22.266 49.969 22.438 1 16.83 522 VAL A N 1
ATOM 4082 C CA . VAL A 1 522 ? -21.531 49.812 21.188 1 16.83 522 VAL A CA 1
ATOM 4083 C C . VAL A 1 522 ? -20.734 51.062 20.875 1 16.83 522 VAL A C 1
ATOM 4085 O O . VAL A 1 522 ? -20.016 51.125 19.875 1 16.83 522 VAL A O 1
ATOM 4088 N N . THR A 1 523 ? -20.125 51.844 21.828 1 16.36 523 THR A N 1
ATOM 4089 C CA . THR A 1 523 ? -19.859 53.188 21.328 1 16.36 523 THR A CA 1
ATOM 4090 C C . THR A 1 523 ? -18.766 53.125 20.25 1 16.36 523 THR A C 1
ATOM 4092 O O . THR A 1 523 ? -17.906 52.25 20.266 1 16.36 523 THR A O 1
ATOM 4095 N N . ASN A 1 524 ? -18.828 53.938 19.125 1 16.78 524 ASN A N 1
ATOM 4096 C CA . ASN A 1 524 ? -18.469 54.25 17.75 1 16.78 524 ASN A CA 1
ATOM 4097 C C . ASN A 1 524 ? -17.062 54.812 17.656 1 16.78 524 ASN A C 1
ATOM 4099 O O . ASN A 1 524 ? -16.688 55.438 16.656 1 16.78 524 ASN A O 1
ATOM 4103 N N . SER A 1 525 ? -16.047 54.438 18.641 1 16.33 525 SER A N 1
ATOM 4104 C CA . SER A 1 525 ? -15.023 55.469 18.703 1 16.33 525 SER A CA 1
ATOM 4105 C C . SER A 1 525 ? -14.172 55.5 17.438 1 16.33 525 SER A C 1
ATOM 4107 O O . SER A 1 525 ? -14.008 54.469 16.781 1 16.33 525 SER A O 1
ATOM 4109 N N . ASN A 1 526 ? -13.664 56.688 16.984 1 18.02 526 ASN A N 1
ATOM 4110 C CA . ASN A 1 526 ? -13.086 57.531 15.938 1 18.02 526 ASN A CA 1
ATOM 4111 C C . ASN A 1 526 ? -11.617 57.219 15.711 1 18.02 526 ASN A C 1
ATOM 4113 O O . ASN A 1 526 ? -10.883 58 15.125 1 18.02 526 ASN A O 1
ATOM 4117 N N . GLY A 1 527 ? -11.109 55.906 15.781 1 16.56 527 GLY A N 1
ATOM 4118 C CA . GLY A 1 527 ? -9.672 55.719 15.93 1 16.56 527 GLY A CA 1
ATOM 4119 C C . GLY A 1 527 ? -8.898 56.031 14.664 1 16.56 527 GLY A C 1
ATOM 4120 O O . GLY A 1 527 ? -9.094 55.375 13.633 1 16.56 527 GLY A O 1
ATOM 4121 N N . SER A 1 528 ? -8.484 57.188 14.469 1 21.05 528 SER A N 1
ATOM 4122 C CA . SER A 1 528 ? -7.816 57.938 13.398 1 21.05 528 SER A CA 1
ATOM 4123 C C . SER A 1 528 ? -6.449 57.344 13.078 1 21.05 528 SER A C 1
ATOM 4125 O O . SER A 1 528 ? -6 57.375 11.938 1 21.05 528 SER A O 1
ATOM 4127 N N . GLU A 1 529 ? -5.617 56.938 14.086 1 19.47 529 GLU A N 1
ATOM 4128 C CA . GLU A 1 529 ? -4.195 57.25 13.984 1 19.47 529 GLU A CA 1
ATOM 4129 C C . GLU A 1 529 ? -3.451 56.219 13.156 1 19.47 529 GLU A C 1
ATOM 4131 O O . GLU A 1 529 ? -2.285 56.406 12.812 1 19.47 529 GLU A O 1
ATOM 4136 N N . ASN A 1 530 ? -3.912 54.969 13.07 1 18.55 530 ASN A N 1
ATOM 4137 C CA . ASN A 1 530 ? -2.93 53.906 12.828 1 18.55 530 ASN A CA 1
ATOM 4138 C C . ASN A 1 530 ? -2.518 53.844 11.359 1 18.55 530 ASN A C 1
ATOM 4140 O O . ASN A 1 530 ? -2.018 52.844 10.883 1 18.55 53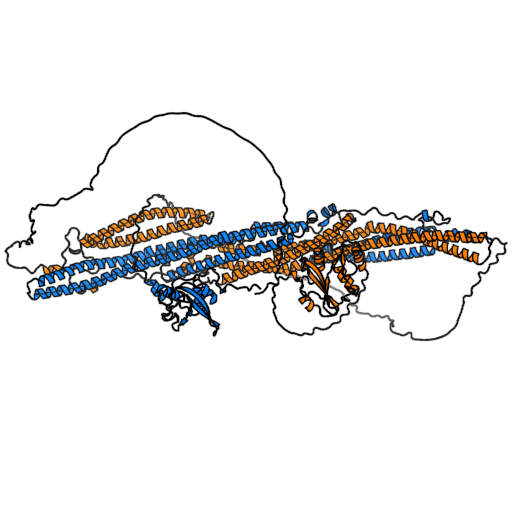0 ASN A O 1
ATOM 4144 N N . ARG A 1 531 ? -2.898 54.844 10.555 1 25.7 531 ARG A N 1
ATOM 4145 C CA . ARG A 1 531 ? -2.598 54.781 9.133 1 25.7 531 ARG A CA 1
ATOM 4146 C C . ARG A 1 531 ? -1.094 54.719 8.891 1 25.7 531 ARG A C 1
ATOM 4148 O O . ARG A 1 531 ? -0.645 54.688 7.742 1 25.7 531 ARG A O 1
ATOM 4155 N N . VAL A 1 532 ? -0.379 55.094 9.852 1 24.95 532 VAL A N 1
ATOM 4156 C CA . VAL A 1 532 ? 0.949 55.625 9.523 1 24.95 532 VAL A CA 1
ATOM 4157 C C . VAL A 1 532 ? 1.874 54.438 9.172 1 24.95 532 VAL A C 1
ATOM 4159 O O . VAL A 1 532 ? 2.805 54.594 8.375 1 24.95 532 VAL A O 1
ATOM 4162 N N . SER A 1 533 ? 1.753 53.25 9.875 1 25.5 533 SER A N 1
ATOM 4163 C CA . SER A 1 533 ? 2.916 52.375 9.836 1 25.5 533 SER A CA 1
ATOM 4164 C C . SER A 1 533 ? 3.018 51.656 8.5 1 25.5 533 SER A C 1
ATOM 4166 O O . SER A 1 533 ? 4.086 51.156 8.133 1 25.5 533 SER A O 1
ATOM 4168 N N . MET A 1 534 ? 1.875 51.312 7.93 1 27.66 534 MET A N 1
ATOM 4169 C CA . MET A 1 534 ? 1.942 50.562 6.688 1 27.66 534 MET A CA 1
ATOM 4170 C C . MET A 1 534 ? 2.703 51.344 5.613 1 27.66 534 MET A C 1
ATOM 4172 O O . MET A 1 534 ? 3.047 50.781 4.566 1 27.66 534 MET A O 1
ATOM 4176 N N . MET A 1 535 ? 2.676 52.688 5.727 1 28.94 535 MET A N 1
ATOM 4177 C CA . MET A 1 535 ? 3.363 53.531 4.758 1 28.94 535 MET A CA 1
ATOM 4178 C C . MET A 1 535 ? 4.871 53.312 4.805 1 28.94 535 MET A C 1
ATOM 4180 O O . MET A 1 535 ? 5.562 53.5 3.801 1 28.94 535 MET A O 1
ATOM 4184 N N . LYS A 1 536 ? 5.453 53.094 6.062 1 29.62 536 LYS A N 1
ATOM 4185 C CA . LYS A 1 536 ? 6.91 53.062 6.148 1 29.62 536 LYS A CA 1
ATOM 4186 C C . LYS A 1 536 ? 7.484 51.812 5.469 1 29.62 536 LYS A C 1
ATOM 4188 O O . LYS A 1 536 ? 8.586 51.875 4.914 1 29.62 536 LYS A O 1
ATOM 4193 N N . MET A 1 537 ? 6.84 50.656 5.672 1 30.78 537 MET A N 1
ATOM 4194 C CA . MET A 1 537 ? 7.477 49.5 5.043 1 30.78 537 MET A CA 1
ATOM 4195 C C . MET A 1 537 ? 7.426 49.594 3.521 1 30.78 537 MET A C 1
ATOM 4197 O O . MET A 1 537 ? 8.125 48.875 2.816 1 30.78 537 MET A O 1
ATOM 4201 N N . ARG A 1 538 ? 6.434 50.312 2.869 1 31.38 538 ARG A N 1
ATOM 4202 C CA . ARG A 1 538 ? 6.379 50.625 1.449 1 31.38 538 ARG A CA 1
ATOM 4203 C C . ARG A 1 538 ? 7.656 51.344 1.008 1 31.38 538 ARG A C 1
ATOM 4205 O O . ARG A 1 538 ? 8.07 51.219 -0.146 1 31.38 538 ARG A O 1
ATOM 4212 N N . GLU A 1 539 ? 8.062 52.219 1.88 1 31.8 539 GLU A N 1
ATOM 4213 C CA . GLU A 1 539 ? 9.242 53 1.515 1 31.8 539 GLU A CA 1
ATOM 4214 C C . GLU A 1 539 ? 10.484 52.125 1.429 1 31.8 539 GLU A C 1
ATOM 4216 O O . GLU A 1 539 ? 11.453 52.469 0.741 1 31.8 539 GLU A O 1
ATOM 4221 N N . GLN A 1 540 ? 10.555 51.125 2.449 1 32.38 540 GLN A N 1
ATOM 4222 C CA . GLN A 1 540 ? 11.852 50.5 2.256 1 32.38 540 GLN A CA 1
ATOM 4223 C C . GLN A 1 540 ? 11.828 49.531 1.062 1 32.38 540 GLN A C 1
ATOM 4225 O O . GLN A 1 540 ? 10.883 48.781 0.894 1 32.38 540 GLN A O 1
ATOM 4230 N N . GLY A 1 541 ? 12.289 49.75 -0.177 1 33.34 541 GLY A N 1
ATOM 4231 C CA . GLY A 1 541 ? 12.547 49.344 -1.548 1 33.34 541 GLY A CA 1
ATOM 4232 C C . GLY A 1 541 ? 12.367 47.844 -1.766 1 33.34 541 GLY A C 1
ATOM 4233 O O . GLY A 1 541 ? 12.805 47.312 -2.781 1 33.34 541 GLY A O 1
ATOM 4234 N N . GLN A 1 542 ? 12.086 47.125 -0.739 1 37.62 542 GLN A N 1
ATOM 4235 C CA . GLN A 1 542 ? 12.43 45.719 -0.989 1 37.62 542 GLN A CA 1
ATOM 4236 C C . GLN A 1 542 ? 11.414 45.062 -1.914 1 37.62 542 GLN A C 1
ATOM 4238 O O . GLN A 1 542 ? 11.648 43.969 -2.424 1 37.62 542 GLN A O 1
ATOM 4243 N N . LEU A 1 543 ? 10.188 45.375 -1.919 1 46.44 543 LEU A N 1
ATOM 4244 C CA . LEU A 1 543 ? 9.43 44.406 -2.73 1 46.44 543 LEU A CA 1
ATOM 4245 C C . LEU A 1 543 ? 9.375 44.875 -4.184 1 46.44 543 LEU A C 1
ATOM 4247 O O . LEU A 1 543 ? 8.453 45.594 -4.582 1 46.44 543 LEU A O 1
ATOM 4251 N N . VAL A 1 544 ? 10.375 45.125 -4.82 1 52.97 544 VAL A N 1
ATOM 4252 C CA . VAL A 1 544 ? 10.453 45.406 -6.25 1 52.97 544 VAL A CA 1
ATOM 4253 C C . VAL A 1 544 ? 10.516 44.094 -7.031 1 52.97 544 VAL A C 1
ATOM 4255 O O . VAL A 1 544 ? 11.312 43.219 -6.703 1 52.97 544 VAL A O 1
ATOM 4258 N N . ASP A 1 545 ? 9.531 43.812 -7.793 1 59.72 545 ASP A N 1
ATOM 4259 C CA . ASP A 1 545 ? 9.68 42.719 -8.734 1 59.72 545 ASP A CA 1
ATOM 4260 C C . ASP A 1 545 ? 10.867 42.938 -9.664 1 59.72 545 ASP A C 1
ATOM 4262 O O . ASP A 1 545 ? 10.914 43.938 -10.398 1 59.72 545 ASP A O 1
ATOM 4266 N N . MET A 1 546 ? 11.938 42.25 -9.469 1 57.19 546 MET A N 1
ATOM 4267 C CA . MET A 1 546 ? 13.203 42.5 -10.164 1 57.19 546 MET A CA 1
ATOM 4268 C C . MET A 1 546 ? 13.141 42 -11.602 1 57.19 546 MET A C 1
ATOM 4270 O O . MET A 1 546 ? 13.953 42.375 -12.438 1 57.19 546 MET A O 1
ATOM 4274 N N . ASP A 1 547 ? 12.219 40.812 -11.805 1 64.38 547 ASP A N 1
ATOM 4275 C CA . ASP A 1 547 ? 12.156 40.312 -13.172 1 64.38 547 ASP A CA 1
ATOM 4276 C C . ASP A 1 547 ? 10.773 39.75 -13.477 1 64.38 547 ASP A C 1
ATOM 4278 O O . ASP A 1 547 ? 9.906 39.688 -12.602 1 64.38 547 ASP A O 1
ATOM 4282 N N . ALA A 1 548 ? 10.477 39.344 -14.672 1 65.31 548 ALA A N 1
ATOM 4283 C CA . ALA A 1 548 ? 9.195 38.844 -15.195 1 65.31 548 ALA A CA 1
ATOM 4284 C C . ALA A 1 548 ? 8.742 37.594 -14.469 1 65.31 548 ALA A C 1
ATOM 4286 O O . ALA A 1 548 ? 7.543 37.344 -14.32 1 65.31 548 ALA A O 1
ATOM 4287 N N . SER A 1 549 ? 9.711 36.906 -14.031 1 70.81 549 SER A N 1
ATOM 4288 C CA . SER A 1 549 ? 9.383 35.656 -13.367 1 70.81 549 SER A CA 1
ATOM 4289 C C . SER A 1 549 ? 8.805 35.906 -11.977 1 70.81 549 SER A C 1
ATOM 4291 O O . SER A 1 549 ? 7.867 35.219 -11.562 1 70.81 549 SER A O 1
ATOM 4293 N N . GLU A 1 550 ? 9.328 36.812 -11.305 1 68.69 550 GLU A N 1
ATOM 4294 C CA . GLU A 1 550 ? 8.836 37.156 -9.969 1 68.69 550 GLU A CA 1
ATOM 4295 C C . GLU A 1 550 ? 7.457 37.812 -10.047 1 68.69 550 GLU A C 1
ATOM 4297 O O . GLU A 1 550 ? 6.586 37.531 -9.219 1 68.69 550 GLU A O 1
ATOM 4302 N N . ALA A 1 551 ? 7.273 38.562 -10.969 1 72.88 551 ALA A N 1
ATOM 4303 C CA . ALA A 1 551 ? 5.984 39.219 -11.188 1 72.88 551 ALA A CA 1
ATOM 4304 C C . ALA A 1 551 ? 4.898 38.188 -11.5 1 72.88 551 ALA A C 1
ATOM 4306 O O . ALA A 1 551 ? 3.781 38.281 -10.992 1 72.88 551 ALA A O 1
ATOM 4307 N N . LYS A 1 552 ? 5.266 37.219 -12.266 1 74.38 552 LYS A N 1
ATOM 4308 C CA . LYS A 1 552 ? 4.324 36.188 -12.648 1 74.38 552 LYS A CA 1
ATOM 4309 C C . LYS A 1 552 ? 3.848 35.406 -11.43 1 74.38 552 LYS A C 1
ATOM 4311 O O . LYS A 1 552 ? 2.658 35.094 -11.305 1 74.38 552 LYS A O 1
ATOM 4316 N N . SER A 1 553 ? 4.762 35.125 -10.633 1 74.19 553 SER A N 1
ATOM 4317 C CA . SER A 1 553 ? 4.418 34.344 -9.438 1 74.19 553 SER A CA 1
ATOM 4318 C C . SER A 1 553 ? 3.475 35.125 -8.531 1 74.19 553 SER A C 1
ATOM 4320 O O . SER A 1 553 ? 2.592 34.562 -7.895 1 74.19 553 SER A O 1
ATOM 4322 N N . ARG A 1 554 ? 3.588 36.312 -8.562 1 72.69 554 ARG A N 1
ATOM 4323 C CA . ARG A 1 554 ? 2.789 37.156 -7.664 1 72.69 554 ARG A CA 1
ATOM 4324 C C . ARG A 1 554 ? 1.39 37.375 -8.227 1 72.69 554 ARG A C 1
ATOM 4326 O O . ARG A 1 554 ? 0.41 37.406 -7.48 1 72.69 554 ARG A O 1
ATOM 4333 N N . ILE A 1 555 ? 1.399 37.438 -9.57 1 79.12 555 ILE A N 1
ATOM 4334 C CA . ILE A 1 555 ? 0.1 37.75 -10.133 1 79.12 555 ILE A CA 1
ATOM 4335 C C . ILE A 1 555 ? -0.659 36.5 -10.484 1 79.12 555 ILE A C 1
ATOM 4337 O O . ILE A 1 555 ? -1.848 36.531 -10.812 1 79.12 555 ILE A O 1
ATOM 4341 N N . ALA A 1 556 ? -0.009 35.344 -10.273 1 77.25 556 ALA A N 1
ATOM 4342 C CA . ALA A 1 556 ? -0.596 34.062 -10.641 1 77.25 556 ALA A CA 1
ATOM 4343 C C . ALA A 1 556 ? -1.896 33.812 -9.875 1 77.25 556 ALA A C 1
ATOM 4345 O O . ALA A 1 556 ? -2.826 33.219 -10.406 1 77.25 556 ALA A O 1
ATOM 4346 N N . ASP A 1 557 ? -2.012 34.438 -8.805 1 75.62 557 ASP A N 1
ATOM 4347 C CA . ASP A 1 557 ? -3.178 34.156 -7.961 1 75.62 557 ASP A CA 1
ATOM 4348 C C . ASP A 1 557 ? -4.254 35.219 -8.172 1 75.62 557 ASP A C 1
ATOM 4350 O O . ASP A 1 557 ? -5.348 35.125 -7.613 1 75.62 557 ASP A O 1
ATOM 4354 N N . GLU A 1 558 ? -3.973 36.156 -8.961 1 80.44 558 GLU A N 1
ATOM 4355 C CA . GLU A 1 558 ? -4.953 37.219 -9.211 1 80.44 558 GLU A CA 1
ATOM 4356 C C . GLU A 1 558 ? -6.004 36.75 -10.227 1 80.44 558 GLU A C 1
ATOM 4358 O O . GLU A 1 558 ? -5.664 36.188 -11.273 1 80.44 558 GLU A O 1
ATOM 4363 N N . GLY A 1 559 ? -7.203 36.875 -9.922 1 84.31 559 GLY A N 1
ATOM 4364 C CA . GLY A 1 559 ? -8.312 36.438 -10.758 1 84.31 559 GLY A CA 1
ATOM 4365 C C . GLY A 1 559 ? -8.32 37.062 -12.125 1 84.31 559 GLY A C 1
ATOM 4366 O O . GLY A 1 559 ? -8.797 36.469 -13.094 1 84.31 559 GLY A O 1
ATOM 4367 N N . TRP A 1 560 ? -7.777 38.219 -12.203 1 87.06 560 TRP A N 1
ATOM 4368 C CA . TRP A 1 560 ? -7.805 38.938 -13.469 1 87.06 560 TRP A CA 1
ATOM 4369 C C . TRP A 1 560 ? -6.605 38.594 -14.328 1 87.06 560 TRP A C 1
ATOM 4371 O O . TRP A 1 560 ? -6.504 39.031 -15.477 1 87.06 560 TRP A O 1
ATOM 4381 N N . PHE A 1 561 ? -5.762 37.719 -13.773 1 88.38 561 PHE A N 1
ATOM 4382 C CA . PHE A 1 561 ? -4.633 37.219 -14.555 1 88.38 561 PHE A CA 1
ATOM 4383 C C . PHE A 1 561 ? -4.969 35.875 -15.195 1 88.38 561 PHE A C 1
ATOM 4385 O O . PHE A 1 561 ? -5.23 34.875 -14.5 1 88.38 561 PHE A O 1
ATOM 4392 N N . HIS A 1 562 ? -4.91 35.781 -16.5 1 84.56 562 HIS A N 1
ATOM 4393 C CA . HIS A 1 562 ? -5.406 34.625 -17.234 1 84.56 562 HIS A CA 1
ATOM 4394 C C . HIS A 1 562 ? -4.262 33.781 -17.812 1 84.56 562 HIS A C 1
ATOM 4396 O O . HIS A 1 562 ? -4.488 32.812 -18.547 1 84.56 562 HIS A O 1
ATOM 4402 N N . GLY A 1 563 ? -3.035 34.219 -17.484 1 81.69 563 GLY A N 1
ATOM 4403 C CA . GLY A 1 563 ? -1.891 33.531 -18.062 1 81.69 563 GLY A CA 1
ATOM 4404 C C . GLY A 1 563 ? -1.755 33.75 -19.562 1 81.69 563 GLY A C 1
ATOM 4405 O O . GLY A 1 563 ? -2.047 34.812 -20.078 1 81.69 563 GLY A O 1
ATOM 4406 N N . VAL A 1 564 ? -1.26 32.594 -20.234 1 76.94 564 VAL A N 1
ATOM 4407 C CA . VAL A 1 564 ? -1.103 32.688 -21.688 1 76.94 564 VAL A CA 1
ATOM 4408 C C . VAL A 1 564 ? -2.467 32.594 -22.359 1 76.94 564 VAL A C 1
ATOM 4410 O O . VAL A 1 564 ? -3.146 31.562 -22.234 1 76.94 564 VAL A O 1
ATOM 4413 N N . LEU A 1 565 ? -2.947 33.688 -22.984 1 78.88 565 LEU A N 1
ATOM 4414 C CA . LEU A 1 565 ? -4.246 33.75 -23.641 1 78.88 565 LEU A CA 1
ATOM 4415 C C . LEU A 1 565 ? -4.121 34.406 -25.016 1 78.88 565 LEU A C 1
ATOM 4417 O O . LEU A 1 565 ? -3.641 35.531 -25.141 1 78.88 565 LEU A O 1
ATOM 4421 N N . PRO A 1 566 ? -4.402 33.625 -26.016 1 79.19 566 PRO A N 1
ATOM 4422 C CA . PRO A 1 566 ? -4.336 34.219 -27.359 1 79.19 566 PRO A CA 1
ATOM 4423 C C . PRO A 1 566 ? -5.273 35.406 -27.531 1 79.19 566 PRO A C 1
ATOM 4425 O O . PRO A 1 566 ? -6.297 35.5 -26.844 1 79.19 566 PRO A O 1
ATOM 4428 N N . ARG A 1 567 ? -4.945 36.25 -28.422 1 79.62 567 ARG A N 1
ATOM 4429 C CA . ARG A 1 567 ? -5.652 37.5 -28.656 1 79.62 567 ARG A CA 1
ATOM 4430 C C . ARG A 1 567 ? -7.109 37.25 -29.031 1 79.62 567 ARG A C 1
ATOM 4432 O O . ARG A 1 567 ? -8 38 -28.609 1 79.62 567 ARG A O 1
ATOM 4439 N N . GLU A 1 568 ? -7.301 36.188 -29.75 1 80.94 568 GLU A N 1
ATOM 4440 C CA . GLU A 1 568 ? -8.648 35.844 -30.188 1 80.94 568 GLU A CA 1
ATOM 4441 C C . GLU A 1 568 ? -9.555 35.5 -29 1 80.94 568 GLU A C 1
ATOM 4443 O O . GLU A 1 568 ? -10.719 35.906 -28.969 1 80.94 568 GLU A O 1
ATOM 4448 N N . GLU A 1 569 ? -9 34.875 -28.109 1 80.69 569 GLU A N 1
ATOM 4449 C CA . GLU A 1 569 ? -9.758 34.5 -26.922 1 80.69 569 GLU A CA 1
ATOM 4450 C C . GLU A 1 569 ? -10.016 35.75 -26.047 1 80.69 569 GLU A C 1
ATOM 4452 O O . GLU A 1 569 ? -11.086 35.844 -25.438 1 80.69 569 GLU A O 1
ATOM 4457 N N . VAL A 1 570 ? -9.172 36.562 -26.016 1 84.5 570 VAL A N 1
ATOM 4458 C CA . VAL A 1 570 ? -9.305 37.781 -25.25 1 84.5 570 VAL A CA 1
ATOM 4459 C C . VAL A 1 570 ? -10.469 38.625 -25.812 1 84.5 570 VAL A C 1
ATOM 4461 O O . VAL A 1 570 ? -11.266 39.156 -25.047 1 84.5 570 VAL A O 1
ATOM 4464 N N . GLN A 1 571 ? -10.562 38.594 -27.047 1 83.19 571 GLN A N 1
ATOM 4465 C CA . GLN A 1 571 ? -11.625 39.344 -27.703 1 8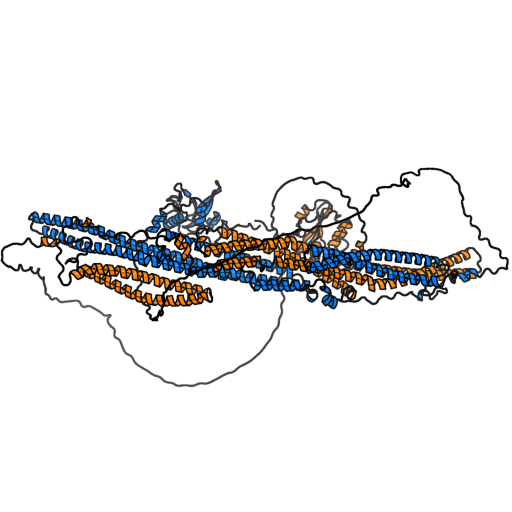3.19 571 GLN A CA 1
ATOM 4466 C C . GLN A 1 571 ? -13 38.781 -27.375 1 83.19 571 GLN A C 1
ATOM 4468 O O . GLN A 1 571 ? -13.984 39.531 -27.312 1 83.19 571 GLN A O 1
ATOM 4473 N N . ARG A 1 572 ? -12.984 37.562 -27.078 1 85.38 572 ARG A N 1
ATOM 4474 C CA . ARG A 1 572 ? -14.234 36.906 -26.703 1 85.38 572 ARG A CA 1
ATOM 4475 C C . ARG A 1 572 ? -14.609 37.219 -25.266 1 85.38 572 ARG A C 1
ATOM 4477 O O . ARG A 1 572 ? -15.789 37.344 -24.938 1 85.38 572 ARG A O 1
ATOM 4484 N N . LEU A 1 573 ? -13.656 37.375 -24.516 1 85.81 573 LEU A N 1
ATOM 4485 C CA . LEU A 1 573 ? -13.891 37.562 -23.078 1 85.81 573 LEU A CA 1
ATOM 4486 C C . LEU A 1 573 ? -14.211 39 -22.766 1 85.81 573 LEU A C 1
ATOM 4488 O O . LEU A 1 573 ? -15.008 39.281 -21.859 1 85.81 573 LEU A O 1
ATOM 4492 N N . LEU A 1 574 ? -13.633 39.938 -23.531 1 89.44 574 LEU A N 1
ATOM 4493 C CA . LEU A 1 574 ? -13.82 41.375 -23.297 1 89.44 574 LEU A CA 1
ATOM 4494 C C . LEU A 1 574 ? -14.867 41.938 -24.25 1 89.44 574 LEU A C 1
ATOM 4496 O O . LEU A 1 574 ? -14.602 42.125 -25.438 1 89.44 574 LEU A O 1
ATOM 4500 N N . THR A 1 575 ? -15.977 42.281 -23.719 1 89.62 575 THR A N 1
ATOM 4501 C CA . THR A 1 575 ? -17.078 42.625 -24.609 1 89.62 575 THR A CA 1
ATOM 4502 C C . THR A 1 575 ? -17.656 44 -24.234 1 89.62 575 THR A C 1
ATOM 4504 O O . THR A 1 575 ? -18.266 44.656 -25.078 1 89.62 575 THR A O 1
ATOM 4507 N N . THR A 1 576 ? -17.484 44.406 -23.047 1 90.31 576 THR A N 1
ATOM 4508 C CA . THR A 1 576 ? -18.094 45.656 -22.562 1 90.31 576 THR A CA 1
ATOM 4509 C C . THR A 1 576 ? -17.031 46.688 -22.234 1 90.31 576 THR A C 1
ATOM 4511 O O . THR A 1 576 ? -15.953 46.344 -21.75 1 90.31 576 THR A O 1
ATOM 4514 N N . ASP A 1 577 ? -17.375 47.938 -22.438 1 88.31 577 ASP A N 1
ATOM 4515 C CA . ASP A 1 577 ? -16.438 49.031 -22.125 1 88.31 577 ASP A CA 1
ATOM 4516 C C . ASP A 1 577 ? -16.031 49 -20.656 1 88.31 577 ASP A C 1
ATOM 4518 O O . ASP A 1 577 ? -16.875 49.031 -19.766 1 88.31 577 ASP A O 1
ATOM 4522 N N . GLY A 1 578 ? -14.781 48.844 -20.5 1 90.38 578 GLY A N 1
ATOM 4523 C CA . GLY A 1 578 ? -14.25 48.812 -19.141 1 90.38 578 GLY A CA 1
ATOM 4524 C C . GLY A 1 578 ? -13.812 47.406 -18.719 1 90.38 578 GLY A C 1
ATOM 4525 O O . GLY A 1 578 ? -13.125 47.281 -17.703 1 90.38 578 GLY A O 1
ATOM 4526 N N . ASP A 1 579 ? -14.148 46.406 -19.438 1 92.62 579 ASP A N 1
ATOM 4527 C CA . ASP A 1 579 ? -13.68 45.062 -19.156 1 92.62 579 ASP A CA 1
ATOM 4528 C C . ASP A 1 579 ? -12.164 44.969 -19.328 1 92.62 579 ASP A C 1
ATOM 4530 O O . ASP A 1 579 ? -11.609 45.469 -20.297 1 92.62 579 ASP A O 1
ATOM 4534 N N . TYR A 1 580 ? -11.562 44.312 -18.359 1 93.25 580 TYR A N 1
ATOM 4535 C CA . TYR A 1 580 ? -10.125 44.188 -18.516 1 93.25 580 TYR A CA 1
ATOM 4536 C C . TYR A 1 580 ? -9.625 42.875 -17.938 1 93.25 580 TYR A C 1
ATOM 4538 O O . TYR A 1 580 ? -10.281 42.25 -17.094 1 93.25 580 TYR A O 1
ATOM 4546 N N . LEU A 1 581 ? -8.484 42.375 -18.406 1 92.62 581 LEU A N 1
ATOM 4547 C CA . LEU A 1 581 ? -7.738 41.25 -17.875 1 92.62 581 LEU A CA 1
ATOM 4548 C C . LEU A 1 581 ? -6.25 41.406 -18.172 1 92.62 581 LEU A C 1
ATOM 4550 O O . LEU A 1 581 ? -5.855 42.188 -19.031 1 92.62 581 LEU A O 1
ATOM 4554 N N . VAL A 1 582 ? -5.461 40.719 -17.391 1 91.75 582 VAL A N 1
ATOM 4555 C CA . VAL A 1 582 ? -4.02 40.688 -17.625 1 91.75 582 VAL A CA 1
ATOM 4556 C C . VAL A 1 582 ? -3.607 39.312 -18.141 1 91.75 582 VAL A C 1
ATOM 4558 O O . VAL A 1 582 ? -4.094 38.281 -17.656 1 91.75 582 VAL A O 1
ATOM 4561 N N . ARG A 1 583 ? -2.766 39.375 -19.156 1 87.44 583 ARG A N 1
ATOM 4562 C CA . ARG A 1 583 ? -2.316 38.125 -19.766 1 87.44 583 ARG A CA 1
ATOM 4563 C C . ARG A 1 583 ? -0.824 38.188 -20.078 1 87.44 583 ARG A C 1
ATOM 4565 O O . ARG A 1 583 ? -0.21 39.25 -20.031 1 87.44 583 ARG A O 1
ATOM 4572 N N . GLU A 1 584 ? -0.364 36.969 -20.375 1 83.69 584 GLU A N 1
ATOM 4573 C CA . GLU A 1 584 ? 1.021 36.812 -20.812 1 83.69 584 GLU A CA 1
ATOM 4574 C C . GLU A 1 584 ? 1.105 36.656 -22.328 1 83.69 584 GLU A C 1
ATOM 4576 O O . GLU A 1 584 ? 0.308 35.906 -22.922 1 83.69 584 GLU A O 1
ATOM 4581 N N . SER A 1 585 ? 1.932 37.5 -22.922 1 80.31 585 SER A N 1
ATOM 4582 C CA . SER A 1 585 ? 2.145 37.406 -24.359 1 80.31 585 SER A CA 1
ATOM 4583 C C . SER A 1 585 ? 3.631 37.312 -24.703 1 80.31 585 SER A C 1
ATOM 4585 O O . SER A 1 585 ? 4.473 37.812 -23.953 1 80.31 585 SER A O 1
ATOM 4587 N N . LYS A 1 586 ? 3.963 36.469 -25.703 1 73.69 586 LYS A N 1
ATOM 4588 C CA . LYS A 1 586 ? 5.344 36.375 -26.156 1 73.69 586 LYS A CA 1
ATOM 4589 C C . LYS A 1 586 ? 5.621 37.344 -27.281 1 73.69 586 LYS A C 1
ATOM 4591 O O . LYS A 1 586 ? 4.828 37.469 -28.219 1 73.69 586 LYS A O 1
ATOM 4596 N N . ASN A 1 587 ? 6.582 38.156 -27.062 1 72.19 587 ASN A N 1
ATOM 4597 C CA . ASN A 1 587 ? 7.016 39.062 -28.109 1 72.19 587 ASN A CA 1
ATOM 4598 C C . ASN A 1 587 ? 7.48 38.312 -29.344 1 72.19 587 ASN A C 1
ATOM 4600 O O . ASN A 1 587 ? 8.359 37.438 -29.266 1 72.19 587 ASN A O 1
ATOM 4604 N N . LYS A 1 588 ? 6.965 38.406 -30.5 1 62 588 LYS A N 1
ATOM 4605 C CA . LYS A 1 588 ? 7.246 37.719 -31.75 1 62 588 LYS A CA 1
ATOM 4606 C C . LYS A 1 588 ? 8.711 37.844 -32.156 1 62 588 LYS A C 1
ATOM 4608 O O . LYS A 1 588 ? 9.289 36.938 -32.75 1 62 588 LYS A O 1
ATOM 4613 N N . LYS A 1 589 ? 9.32 38.906 -31.859 1 65.31 589 LYS A N 1
ATOM 4614 C CA . LYS A 1 589 ? 10.688 39.219 -32.281 1 65.31 589 LYS A CA 1
ATOM 4615 C C . LYS A 1 589 ? 11.703 38.719 -31.266 1 65.31 589 LYS A C 1
ATOM 4617 O O . LYS A 1 589 ? 12.734 38.156 -31.656 1 65.31 589 LYS A O 1
ATOM 4622 N N . THR A 1 590 ? 11.484 38.812 -29.953 1 66.69 590 THR A N 1
ATOM 4623 C CA . THR A 1 590 ? 12.492 38.531 -28.938 1 66.69 590 THR A CA 1
ATOM 4624 C C . THR A 1 590 ? 12.109 37.281 -28.141 1 66.69 590 THR A C 1
ATOM 4626 O O . THR A 1 590 ? 12.914 36.75 -27.359 1 66.69 590 THR A O 1
ATOM 4629 N N . ASN A 1 591 ? 10.992 36.719 -28.469 1 68.69 591 ASN A N 1
ATOM 4630 C CA . ASN A 1 591 ? 10.469 35.531 -27.797 1 68.69 591 ASN A CA 1
ATOM 4631 C C . ASN A 1 591 ? 10.453 35.719 -26.281 1 68.69 591 ASN A C 1
ATOM 4633 O O . ASN A 1 591 ? 10.523 34.719 -25.531 1 68.69 591 ASN A O 1
ATOM 4637 N N . GLU A 1 592 ? 10.453 36.938 -25.891 1 73.19 592 GLU A N 1
ATOM 4638 C CA . GLU A 1 592 ? 10.414 37.219 -24.453 1 73.19 592 GLU A CA 1
ATOM 4639 C C . GLU A 1 592 ? 8.977 37.312 -23.969 1 73.19 592 GLU A C 1
ATOM 4641 O O . GLU A 1 592 ? 8.102 37.844 -24.672 1 73.19 592 GLU A O 1
ATOM 4646 N N . THR A 1 593 ? 8.734 36.844 -22.75 1 77.62 593 THR A N 1
ATOM 4647 C CA . THR A 1 593 ? 7.414 36.875 -22.125 1 77.62 593 THR A CA 1
ATOM 4648 C C . THR A 1 593 ? 7.094 38.25 -21.594 1 77.62 593 THR A C 1
ATOM 4650 O O . THR A 1 593 ? 7.895 38.844 -20.875 1 77.62 593 THR A O 1
ATOM 4653 N N . GLN A 1 594 ? 6.004 38.781 -22.047 1 82 594 GLN A N 1
ATOM 4654 C CA . GLN A 1 594 ? 5.559 40.094 -21.594 1 82 594 GLN A CA 1
ATOM 4655 C C . GLN A 1 594 ? 4.152 40.031 -21.016 1 82 594 GLN A C 1
ATOM 4657 O O . GLN A 1 594 ? 3.352 39.156 -21.391 1 82 594 GLN A O 1
ATOM 4662 N N . PHE A 1 595 ? 3.943 40.906 -20.047 1 89.06 595 PHE A N 1
ATOM 4663 C CA . PHE A 1 595 ? 2.605 41.031 -19.484 1 89.06 595 PHE A CA 1
ATOM 4664 C C . PHE A 1 595 ? 1.819 42.125 -20.188 1 89.06 595 PHE A C 1
ATOM 4666 O O . PHE A 1 595 ? 2.359 43.188 -20.469 1 89.06 595 PHE A O 1
ATOM 4673 N N . VAL A 1 596 ? 0.625 41.75 -20.484 1 91.88 596 VAL A N 1
ATOM 4674 C CA . VAL A 1 596 ? -0.202 42.656 -21.266 1 91.88 596 VAL A CA 1
ATOM 4675 C C . VAL A 1 596 ? -1.545 42.844 -20.578 1 91.88 596 VAL A C 1
ATOM 4677 O O . VAL A 1 596 ? -2.209 41.906 -20.203 1 91.88 596 VAL A O 1
ATOM 4680 N N . LEU A 1 597 ? -1.824 44.062 -20.391 1 93.06 597 LEU A N 1
ATOM 4681 C CA . LEU A 1 597 ? -3.168 44.438 -19.969 1 93.06 597 LEU A CA 1
ATOM 4682 C C . LEU A 1 597 ? -4.09 44.625 -21.172 1 93.06 597 LEU A C 1
ATOM 4684 O O . LEU A 1 597 ? -3.842 45.469 -22.031 1 93.06 597 LEU A O 1
ATOM 4688 N N . SER A 1 598 ? -5.109 43.812 -21.266 1 93.38 598 SER A N 1
ATOM 4689 C CA . SER A 1 598 ? -6.105 43.906 -22.328 1 93.38 598 SER A CA 1
ATOM 4690 C C . SER A 1 598 ? -7.402 44.531 -21.812 1 93.38 598 SER A C 1
ATOM 4692 O O . SER A 1 598 ? -7.938 44.094 -20.797 1 93.38 598 SER A O 1
ATOM 4694 N N . VAL A 1 599 ? -7.859 45.531 -22.609 1 93.38 599 VAL A N 1
ATOM 4695 C CA . VAL A 1 599 ? -9.055 46.281 -22.203 1 93.38 599 VAL A CA 1
ATOM 4696 C C . VAL A 1 599 ? -9.984 46.438 -23.391 1 93.38 599 VAL A C 1
ATOM 4698 O O . VAL A 1 599 ? -9.523 46.656 -24.516 1 93.38 599 VAL A O 1
ATOM 4701 N N . PHE A 1 600 ? -11.25 46.344 -23.141 1 93.94 600 PHE A N 1
ATOM 4702 C CA . PHE A 1 600 ? -12.242 46.719 -24.141 1 93.94 600 PHE A CA 1
ATOM 4703 C C . PHE A 1 600 ? -12.742 48.156 -23.891 1 93.94 600 PHE A C 1
ATOM 4705 O O . PHE A 1 600 ? -13.352 48.406 -22.859 1 93.94 600 PHE A O 1
ATOM 4712 N N . TRP A 1 601 ? -12.438 49.094 -24.797 1 92.5 601 TRP A N 1
ATOM 4713 C CA . TRP A 1 601 ? -12.859 50.5 -24.781 1 92.5 601 TRP A CA 1
ATOM 4714 C C . TRP A 1 601 ? -13.008 51.031 -26.203 1 92.5 601 TRP A C 1
ATOM 4716 O O . TRP A 1 601 ? -12.016 51.344 -26.844 1 92.5 601 TRP A O 1
ATOM 4726 N N . GLN A 1 602 ? -14.227 51.031 -26.688 1 89.75 602 GLN A N 1
ATOM 4727 C CA . GLN A 1 602 ? -14.5 51.375 -28.078 1 89.75 602 GLN A CA 1
ATOM 4728 C C . GLN A 1 602 ? -13.656 50.531 -29.031 1 89.75 602 GLN A C 1
ATOM 4730 O O . GLN A 1 602 ? -13.141 51.031 -30.031 1 89.75 602 GLN A O 1
ATOM 4735 N N . GLY A 1 603 ? -13.453 49.312 -28.547 1 88.69 603 GLY A N 1
ATOM 4736 C CA . GLY A 1 603 ? -12.617 48.344 -29.234 1 88.69 603 GLY A CA 1
ATOM 4737 C C . GLY A 1 603 ? -11.594 47.688 -28.328 1 88.69 603 GLY A C 1
ATOM 4738 O O . GLY A 1 603 ? -11.461 48.062 -27.172 1 88.69 603 GLY A O 1
ATOM 4739 N N . HIS A 1 604 ? -10.945 46.719 -28.797 1 90.75 604 HIS A N 1
ATOM 4740 C CA . HIS A 1 604 ? -9.953 46 -28 1 90.75 604 HIS A CA 1
ATOM 4741 C C . HIS A 1 604 ? -8.617 46.75 -28 1 90.75 604 HIS A C 1
ATOM 4743 O O . HIS A 1 604 ? -8.094 47.094 -29.062 1 90.75 604 HIS A O 1
ATOM 4749 N N . ARG A 1 605 ? -8.133 47.031 -26.891 1 91.81 605 ARG A N 1
ATOM 4750 C CA . ARG A 1 605 ? -6.852 47.719 -26.703 1 91.81 605 ARG A CA 1
ATOM 4751 C C . ARG A 1 605 ? -5.918 46.875 -25.828 1 91.81 605 ARG A C 1
ATOM 4753 O O . ARG A 1 605 ? -6.348 46.281 -24.844 1 91.81 605 ARG A O 1
ATOM 4760 N N . HIS A 1 606 ? -4.641 46.875 -26.219 1 91.94 606 HIS A N 1
ATOM 4761 C CA . HIS A 1 606 ? -3.633 46.094 -25.516 1 91.94 606 HIS A CA 1
ATOM 4762 C C . HIS A 1 606 ? -2.463 46.969 -25.078 1 91.94 606 HIS A C 1
ATOM 4764 O O . HIS A 1 606 ? -1.896 47.688 -25.906 1 91.94 606 HIS A O 1
ATOM 4770 N N . PHE A 1 607 ? -2.188 46.938 -23.797 1 91.56 607 PHE A N 1
ATOM 4771 C CA . PHE A 1 607 ? -1.117 47.75 -23.219 1 91.56 607 PHE A CA 1
ATOM 4772 C C . PHE A 1 607 ? -0.011 46.875 -22.672 1 91.56 607 PHE A C 1
ATOM 4774 O O . PHE A 1 607 ? -0.246 46.062 -21.75 1 91.56 607 PHE A O 1
ATOM 4781 N N . ILE A 1 608 ? 1.133 47 -23.125 1 89.5 608 ILE A N 1
ATOM 4782 C CA . ILE A 1 608 ? 2.27 46.25 -22.594 1 89.5 608 ILE A CA 1
ATOM 4783 C C . ILE A 1 608 ? 2.709 46.844 -21.266 1 89.5 608 ILE A C 1
ATOM 4785 O O . ILE A 1 608 ? 2.93 48.062 -21.156 1 89.5 608 ILE A O 1
ATOM 4789 N N . ILE A 1 609 ? 2.695 45.969 -20.281 1 88.38 609 ILE A N 1
ATOM 4790 C CA . ILE A 1 609 ? 3.223 46.375 -18.984 1 88.38 609 ILE A CA 1
ATOM 4791 C C . ILE A 1 609 ? 4.75 46.375 -19.016 1 88.38 609 ILE A C 1
ATOM 4793 O O . ILE A 1 609 ? 5.367 45.312 -19.203 1 88.38 609 ILE A O 1
ATOM 4797 N N . GLN A 1 610 ? 5.305 47.562 -18.875 1 83.88 610 GLN A N 1
ATOM 4798 C CA . GLN A 1 610 ? 6.742 47.719 -19.062 1 83.88 610 GLN A CA 1
ATOM 4799 C C . GLN A 1 610 ? 7.457 47.875 -17.719 1 83.88 610 GLN A C 1
ATOM 4801 O O . GLN A 1 610 ? 6.91 48.438 -16.766 1 83.88 610 GLN A O 1
ATOM 4806 N N . PHE A 1 611 ? 8.523 47.188 -17.672 1 79.69 611 PHE A N 1
ATOM 4807 C CA . PHE A 1 611 ? 9.422 47.375 -16.547 1 79.69 611 PHE A CA 1
ATOM 4808 C C . PHE A 1 611 ? 10.422 48.5 -16.828 1 79.69 611 PHE A C 1
ATOM 4810 O O . PHE A 1 611 ? 11.195 48.406 -17.781 1 79.69 611 PHE A O 1
ATOM 4817 N N . GLY A 1 612 ? 10.211 49.625 -16.219 1 71.56 612 GLY A N 1
ATOM 4818 C CA . GLY A 1 612 ? 10.984 50.812 -16.5 1 71.56 612 GLY A CA 1
ATOM 4819 C C . GLY A 1 612 ? 12.367 50.812 -15.883 1 71.56 612 GLY A C 1
ATOM 4820 O O . GLY A 1 612 ? 12.703 49.875 -15.133 1 71.56 612 GLY A O 1
ATOM 4821 N N . SER A 1 613 ? 13.211 51.75 -16.344 1 67.69 613 SER A N 1
ATOM 4822 C CA . SER A 1 613 ? 14.555 51.969 -15.82 1 67.69 613 SER A CA 1
ATOM 4823 C C . SER A 1 613 ? 14.531 52.281 -14.32 1 67.69 613 SER A C 1
ATOM 4825 O O . SER A 1 613 ? 15.508 52.031 -13.617 1 67.69 613 SER A O 1
ATOM 4827 N N . ASP A 1 614 ? 13.453 52.688 -13.797 1 63.19 614 ASP A N 1
ATOM 4828 C CA . ASP A 1 614 ? 13.297 53.094 -12.398 1 63.19 614 ASP A CA 1
ATOM 4829 C C . ASP A 1 614 ? 12.828 51.906 -11.547 1 63.19 614 ASP A C 1
ATOM 4831 O O . ASP A 1 614 ? 12.359 52.094 -10.43 1 63.19 614 ASP A O 1
ATOM 4835 N N . ARG A 1 615 ? 12.992 50.719 -11.984 1 69.69 615 ARG A N 1
ATOM 4836 C CA . ARG A 1 615 ? 12.781 49.406 -11.344 1 69.69 615 ARG A CA 1
ATOM 4837 C C . ARG A 1 615 ? 11.336 49.25 -10.898 1 69.69 615 ARG A C 1
ATOM 4839 O O . ARG A 1 615 ? 11.078 48.844 -9.758 1 69.69 615 ARG A O 1
ATOM 4846 N N . GLY A 1 616 ? 10.461 49.719 -11.688 1 79.81 616 GLY A N 1
ATOM 4847 C CA . GLY A 1 616 ? 9.047 49.531 -11.422 1 79.81 616 GLY A CA 1
ATOM 4848 C C . GLY A 1 616 ? 8.234 49.25 -12.672 1 79.81 616 GLY A C 1
ATOM 4849 O O . GLY A 1 616 ? 8.727 49.438 -13.789 1 79.81 616 GLY A O 1
ATOM 4850 N N . TRP A 1 617 ? 7.051 48.781 -12.516 1 87.31 617 TRP A N 1
ATOM 4851 C CA . TRP A 1 617 ? 6.117 48.469 -13.594 1 87.31 617 TRP A CA 1
ATOM 4852 C C . TRP A 1 617 ? 5.219 49.688 -13.891 1 87.31 617 TRP A C 1
ATOM 4854 O O . TRP A 1 617 ? 4.754 50.344 -12.969 1 87.31 617 TRP A O 1
ATOM 4864 N N . HIS A 1 618 ? 5.148 49.969 -15.148 1 86.94 618 HIS A N 1
ATOM 4865 C CA . HIS A 1 618 ? 4.348 51.156 -15.461 1 86.94 618 HIS A CA 1
ATOM 4866 C C . HIS A 1 618 ? 3.693 51.031 -16.828 1 86.94 618 HIS A C 1
ATOM 4868 O O . HIS A 1 618 ? 4.133 50.219 -17.656 1 86.94 618 HIS A O 1
ATOM 4874 N N . PHE A 1 619 ? 2.689 51.781 -17.078 1 88.12 619 PHE A N 1
ATOM 4875 C CA . PHE A 1 619 ? 2.164 52.094 -18.391 1 88.12 619 PHE A CA 1
ATOM 4876 C C . PHE A 1 619 ? 2.732 53.406 -18.906 1 88.12 619 PHE A C 1
ATOM 4878 O O . PHE A 1 619 ? 3.947 53.531 -19.062 1 88.12 619 PHE A O 1
ATOM 4885 N N . GLU A 1 620 ? 2.074 54.531 -19.109 1 80.62 620 GLU A N 1
ATOM 4886 C CA . GLU A 1 620 ? 2.535 55.875 -19.484 1 80.62 620 GLU A CA 1
ATOM 4887 C C . GLU A 1 620 ? 2.811 56.719 -18.234 1 80.62 620 GLU A C 1
ATOM 4889 O O . GLU A 1 620 ? 3.648 57.625 -18.266 1 80.62 620 GLU A O 1
ATOM 4894 N N . GLY A 1 621 ? 2.445 56.312 -17.094 1 74.06 621 GLY A N 1
ATOM 4895 C CA . GLY A 1 621 ? 2.518 57.156 -15.898 1 74.06 621 GLY A CA 1
ATOM 4896 C C . GLY A 1 621 ? 3.502 56.625 -14.867 1 74.06 621 GLY A C 1
ATOM 4897 O O . GLY A 1 621 ? 4.582 56.156 -15.219 1 74.06 621 GLY A O 1
ATOM 4898 N N . GLN A 1 622 ? 3.086 56.688 -13.656 1 78.88 622 GLN A N 1
ATOM 4899 C CA . GLN A 1 622 ? 3.885 56.375 -12.484 1 78.88 622 GLN A CA 1
ATOM 4900 C C . GLN A 1 622 ? 4.207 54.875 -12.438 1 78.88 622 GLN A C 1
ATOM 4902 O O . GLN A 1 622 ? 3.371 54.031 -12.805 1 78.88 622 GLN A O 1
ATOM 4907 N N . ALA A 1 623 ? 5.414 54.562 -11.961 1 83 623 ALA A N 1
ATOM 4908 C CA . ALA A 1 623 ? 5.863 53.188 -11.82 1 83 623 ALA A CA 1
ATOM 4909 C C . ALA A 1 623 ? 5.543 52.656 -10.43 1 83 623 ALA A C 1
ATOM 4911 O O . ALA A 1 623 ? 5.562 53.375 -9.445 1 83 623 ALA A O 1
ATOM 4912 N N . TYR A 1 624 ? 5.152 51.406 -10.414 1 86.5 624 TYR A N 1
ATOM 4913 C CA . TYR A 1 624 ? 4.863 50.719 -9.164 1 86.5 624 TYR A CA 1
ATOM 4914 C C . TYR A 1 624 ? 5.723 49.469 -9.031 1 86.5 624 TYR A C 1
ATOM 4916 O O . TYR A 1 624 ? 6.125 48.875 -10.031 1 86.5 624 TYR A O 1
ATOM 4924 N N . PRO A 1 625 ? 5.992 49.062 -7.824 1 82.25 625 PRO A N 1
ATOM 4925 C CA . PRO A 1 625 ? 6.91 47.938 -7.609 1 82.25 625 PRO A CA 1
ATOM 4926 C C . PRO A 1 625 ? 6.324 46.625 -8.078 1 82.25 625 PRO A C 1
ATOM 4928 O O . PRO A 1 625 ? 7.07 45.719 -8.453 1 82.25 625 PRO A O 1
ATOM 4931 N N . THR A 1 626 ? 4.996 46.5 -8.094 1 84.81 626 THR A N 1
ATOM 4932 C CA . THR A 1 626 ? 4.379 45.25 -8.508 1 84.81 626 THR A CA 1
ATOM 4933 C C . THR A 1 626 ? 3.264 45.5 -9.516 1 84.81 626 THR A C 1
ATOM 4935 O O . THR A 1 626 ? 2.643 46.562 -9.508 1 84.81 626 THR A O 1
ATOM 4938 N N . ILE A 1 627 ? 3.049 44.5 -10.328 1 88.38 627 ILE A N 1
ATOM 4939 C CA . ILE A 1 627 ? 1.994 44.562 -11.328 1 88.38 627 ILE A CA 1
ATOM 4940 C C . ILE A 1 627 ? 0.632 44.656 -10.648 1 88.38 627 ILE A C 1
ATOM 4942 O O . ILE A 1 627 ? -0.265 45.344 -11.109 1 88.38 627 ILE A O 1
ATOM 4946 N N . GLN A 1 628 ? 0.551 44 -9.57 1 86.88 628 GLN A N 1
ATOM 4947 C CA . GLN A 1 628 ? -0.688 44.031 -8.805 1 86.88 628 GLN A CA 1
ATOM 4948 C C . GLN A 1 628 ? -1.035 45.469 -8.367 1 86.88 628 GLN A C 1
ATOM 4950 O O . GLN A 1 628 ? -2.176 45.906 -8.516 1 86.88 628 GLN A O 1
ATOM 4955 N N . GLU A 1 629 ? 0.016 46.031 -7.82 1 85.69 629 GLU A N 1
ATOM 4956 C CA . GLU A 1 629 ? -0.178 47.406 -7.367 1 85.69 629 GLU A CA 1
ATOM 4957 C C . GLU A 1 629 ? -0.481 48.312 -8.539 1 85.69 629 GLU A C 1
ATOM 4959 O O . GLU A 1 629 ? -1.335 49.219 -8.438 1 85.69 629 GLU A O 1
ATOM 4964 N N . LEU A 1 630 ? 0.149 48.094 -9.617 1 89.56 630 LEU A N 1
ATOM 4965 C CA . LEU A 1 630 ? -0.053 48.906 -10.82 1 89.56 630 LEU A CA 1
ATOM 4966 C C . LEU A 1 630 ? -1.492 48.812 -11.312 1 89.56 630 LEU A C 1
ATOM 4968 O O . LEU A 1 630 ? -2.154 49.812 -11.547 1 89.56 630 LEU A O 1
ATOM 4972 N N . VAL A 1 631 ? -1.945 47.594 -11.398 1 90.31 631 VAL A N 1
ATOM 4973 C CA . VAL A 1 631 ? -3.285 47.312 -11.914 1 90.31 631 VAL A CA 1
ATOM 4974 C C . VAL A 1 631 ? -4.328 47.844 -10.922 1 90.31 631 VAL A C 1
ATOM 4976 O O . VAL A 1 631 ? -5.316 48.469 -11.312 1 90.31 631 VAL A O 1
ATOM 4979 N N . ARG A 1 632 ? -4.094 47.625 -9.68 1 88.31 632 ARG A N 1
ATOM 4980 C CA . ARG A 1 632 ? -5.008 48.094 -8.641 1 88.31 632 ARG A CA 1
ATOM 4981 C C . ARG A 1 632 ? -5.117 49.594 -8.625 1 88.31 632 ARG A C 1
ATOM 4983 O O . ARG A 1 632 ? -6.223 50.156 -8.578 1 88.31 632 ARG A O 1
ATOM 4990 N N . ARG A 1 633 ? -4.004 50.281 -8.672 1 86.38 633 ARG A N 1
ATOM 4991 C CA . ARG A 1 633 ? -3.996 51.75 -8.641 1 86.38 633 ARG A CA 1
ATOM 4992 C C . ARG A 1 633 ? -4.617 52.312 -9.914 1 86.38 633 ARG A C 1
ATOM 4994 O O . ARG A 1 633 ? -5.328 53.344 -9.859 1 86.38 633 ARG A O 1
ATOM 5001 N N . GLN A 1 634 ? -4.367 51.688 -10.969 1 90.12 634 GLN A N 1
ATOM 5002 C CA . GLN A 1 634 ? -4.969 52.125 -12.227 1 90.12 634 GLN A CA 1
ATOM 5003 C C . GLN A 1 634 ? -6.488 51.969 -12.188 1 90.12 634 GLN A C 1
ATOM 5005 O O . GLN A 1 634 ? -7.215 52.844 -12.648 1 90.12 634 GLN A O 1
ATOM 5010 N N . PHE A 1 635 ? -6.934 50.938 -11.648 1 88.88 635 PHE A N 1
ATOM 5011 C CA . PHE A 1 635 ? -8.359 50.656 -11.492 1 88.88 635 PHE A CA 1
ATOM 5012 C C . PHE A 1 635 ? -9 51.688 -10.539 1 88.88 635 PHE A C 1
ATOM 5014 O O . PHE A 1 635 ? -10.055 52.25 -10.844 1 88.88 635 PHE A O 1
ATOM 5021 N N . GLU A 1 636 ? -8.32 51.938 -9.492 1 85.44 636 GLU A N 1
ATOM 5022 C CA . GLU A 1 636 ? -8.852 52.812 -8.453 1 85.44 636 GLU A CA 1
ATOM 5023 C C . GLU A 1 636 ? -8.844 54.25 -8.906 1 85.44 636 GLU A C 1
ATOM 5025 O O . GLU A 1 636 ? -9.719 55.031 -8.516 1 85.44 636 GLU A O 1
ATOM 5030 N N . SER A 1 637 ? -7.887 54.594 -9.688 1 84.31 637 SER A N 1
ATOM 5031 C CA . SER A 1 637 ? -7.75 55.969 -10.125 1 84.31 637 SER A CA 1
ATOM 5032 C C . SER A 1 637 ? -8.82 56.344 -11.156 1 84.31 637 SER A C 1
ATOM 5034 O O . SER A 1 637 ? -9.109 57.531 -11.367 1 84.31 637 SER A O 1
ATOM 5036 N N . ARG A 1 638 ? -9.383 55.344 -11.828 1 86.62 638 ARG A N 1
ATOM 5037 C CA . ARG A 1 638 ? -10.391 55.531 -12.875 1 86.62 638 ARG A CA 1
ATOM 5038 C C . ARG A 1 638 ? -9.898 56.5 -13.938 1 86.62 638 ARG A C 1
ATOM 5040 O O . ARG A 1 638 ? -10.695 57.219 -14.57 1 86.62 638 ARG A O 1
ATOM 5047 N N . MET A 1 639 ? -8.625 56.625 -14.031 1 85.81 639 MET A N 1
ATOM 5048 C CA . MET A 1 639 ? -8 57.438 -15.086 1 85.81 639 MET A CA 1
ATOM 5049 C C . MET A 1 639 ? -7.68 56.562 -16.297 1 85.81 639 MET A C 1
ATOM 5051 O O . MET A 1 639 ? -7.531 55.344 -16.188 1 85.81 639 MET A O 1
ATOM 5055 N N . PRO A 1 640 ? -7.586 57.188 -17.375 1 88.81 640 PRO A N 1
ATOM 5056 C CA . PRO A 1 640 ? -7.227 56.406 -18.562 1 88.81 640 PRO A CA 1
ATOM 5057 C C . PRO A 1 640 ? -5.836 55.781 -18.469 1 88.81 640 PRO A C 1
ATOM 5059 O O . PRO A 1 640 ? -4.922 56.406 -17.891 1 88.81 640 PRO A O 1
ATOM 5062 N N . VAL A 1 641 ? -5.598 54.562 -18.938 1 91 641 VAL A N 1
ATOM 5063 C CA . VAL A 1 641 ? -4.324 53.844 -18.922 1 91 641 VAL A CA 1
ATOM 5064 C C . VAL A 1 641 ? -3.271 54.625 -19.688 1 91 641 VAL A C 1
ATOM 5066 O O . VAL A 1 641 ? -2.141 54.781 -19.219 1 91 641 VAL A O 1
ATOM 5069 N N . THR A 1 642 ? -3.578 55.062 -20.891 1 88.75 642 THR A N 1
ATOM 5070 C CA . THR A 1 642 ? -2.787 56.031 -21.656 1 88.75 642 THR A CA 1
ATOM 5071 C C . THR A 1 642 ? -3.656 57.188 -22.125 1 88.75 642 THR A C 1
ATOM 5073 O O . THR A 1 642 ? -4.844 57.031 -22.406 1 88.75 642 THR A O 1
ATOM 5076 N N . THR A 1 643 ? -3.119 58.344 -22.156 1 85.81 643 THR A N 1
ATOM 5077 C CA . THR A 1 643 ? -3.834 59.531 -22.594 1 85.81 643 THR A CA 1
ATOM 5078 C C . THR A 1 643 ? -4.387 59.375 -24 1 85.81 643 THR A C 1
ATOM 5080 O O . THR A 1 643 ? -5.492 59.812 -24.297 1 85.81 643 THR A O 1
ATOM 5083 N N . LYS A 1 644 ? -3.686 58.625 -24.859 1 86.94 644 LYS A N 1
ATOM 5084 C CA . LYS A 1 644 ? -4.059 58.469 -26.25 1 86.94 644 LYS A CA 1
ATOM 5085 C C . LYS A 1 644 ? -5.242 57.5 -26.391 1 86.94 644 LYS A C 1
ATOM 5087 O O . LYS A 1 644 ? -6.152 57.75 -27.172 1 86.94 644 LYS A O 1
ATOM 5092 N N . SER A 1 645 ? -5.32 56.438 -25.609 1 85.94 645 SER A N 1
ATOM 5093 C CA . SER A 1 645 ? -6.336 55.406 -25.75 1 85.94 645 SER A CA 1
ATOM 5094 C C . SER A 1 645 ? -7.617 55.781 -25.016 1 85.94 645 SER A C 1
ATOM 5096 O O . SER A 1 645 ? -8.711 55.344 -25.391 1 85.94 645 SER A O 1
ATOM 5098 N N . GLY A 1 646 ? -7.535 56.531 -23.938 1 87.12 646 GLY A N 1
ATOM 5099 C CA . GLY A 1 646 ? -8.68 56.906 -23.109 1 87.12 646 GLY A CA 1
ATOM 5100 C C . GLY A 1 646 ? -9.336 55.719 -22.438 1 87.12 646 GLY A C 1
ATOM 5101 O O . GLY A 1 646 ? -10.43 55.844 -21.891 1 87.12 646 GLY A O 1
ATOM 5102 N N . ALA A 1 647 ? -8.797 54.594 -22.359 1 91.06 647 ALA A N 1
ATOM 5103 C CA . ALA A 1 647 ? -9.398 53.375 -21.812 1 91.06 647 ALA A CA 1
ATOM 5104 C C . ALA A 1 647 ? -9.414 53.406 -20.297 1 91.06 647 ALA A C 1
ATOM 5106 O O . ALA A 1 647 ? -8.383 53.688 -19.656 1 91.06 647 ALA A O 1
ATOM 5107 N N . ILE A 1 648 ? -10.531 53.156 -19.781 1 90.38 648 ILE A N 1
ATOM 5108 C CA . ILE A 1 648 ? -10.695 53.156 -18.328 1 90.38 648 ILE A CA 1
ATOM 5109 C C . ILE A 1 648 ? -11.07 51.75 -17.859 1 90.38 648 ILE A C 1
ATOM 5111 O O . ILE A 1 648 ? -11.945 51.094 -18.453 1 90.38 648 ILE A O 1
ATOM 5115 N N . LEU A 1 649 ? -10.406 51.281 -16.812 1 91 649 LEU A N 1
ATOM 5116 C CA . LEU A 1 649 ? -10.695 50 -16.219 1 91 649 LEU A CA 1
ATOM 5117 C C . LEU A 1 649 ? -11.93 50.062 -15.336 1 91 649 LEU A C 1
ATOM 5119 O O . LEU A 1 649 ? -12.023 50.906 -14.453 1 91 649 LEU A O 1
ATOM 5123 N N . LYS A 1 650 ? -12.906 49.125 -15.562 1 91.56 650 LYS A N 1
ATOM 5124 C CA . LYS A 1 650 ? -14.133 49.125 -14.766 1 91.56 650 LYS A CA 1
ATOM 5125 C C . LYS A 1 650 ? -14.383 47.75 -14.156 1 91.56 650 LYS A C 1
ATOM 5127 O O . LYS A 1 650 ? -14.688 47.656 -12.961 1 91.56 650 LYS A O 1
ATOM 5132 N N . ARG A 1 651 ? -14.32 46.719 -14.93 1 89.19 651 ARG A N 1
ATOM 5133 C CA . ARG A 1 651 ? -14.688 45.375 -14.469 1 89.19 651 ARG A CA 1
ATOM 5134 C C . ARG A 1 651 ? -13.609 44.375 -14.836 1 89.19 651 ARG A C 1
ATOM 5136 O O . ARG A 1 651 ? -13.352 44.125 -16.016 1 89.19 651 ARG A O 1
ATOM 5143 N N . PRO A 1 652 ? -12.961 43.75 -13.82 1 88.19 652 PRO A N 1
ATOM 5144 C CA . PRO A 1 652 ? -12.016 42.688 -14.125 1 88.19 652 PRO A CA 1
ATOM 5145 C C . PRO A 1 652 ? -12.711 41.375 -14.562 1 88.19 652 PRO A C 1
ATOM 5147 O O . PRO A 1 652 ? -13.695 40.969 -13.945 1 88.19 652 PRO A O 1
ATOM 5150 N N . ILE A 1 653 ? -12.352 40.812 -15.648 1 87 653 ILE A N 1
ATOM 5151 C CA . ILE A 1 653 ? -12.836 39.5 -16.078 1 87 653 ILE A CA 1
ATOM 5152 C C . ILE A 1 653 ? -12.016 38.406 -15.422 1 87 653 ILE A C 1
ATOM 5154 O O . ILE A 1 653 ? -10.82 38.25 -15.695 1 87 653 ILE A O 1
ATOM 5158 N N . LEU A 1 654 ? -12.68 37.719 -14.641 1 82.12 654 LEU A N 1
ATOM 5159 C CA . LEU A 1 654 ? -12.008 36.719 -13.797 1 82.12 654 LEU A CA 1
ATOM 5160 C C . LEU A 1 654 ? -11.914 35.375 -14.508 1 82.12 654 LEU A C 1
ATOM 5162 O O . LEU A 1 654 ? -12.797 35.031 -15.297 1 82.12 654 LEU A O 1
ATOM 5166 N N . ARG A 1 655 ? -10.781 34.75 -14.359 1 73.56 655 ARG A N 1
ATOM 5167 C CA . ARG A 1 655 ? -10.586 33.438 -14.922 1 73.56 655 ARG A CA 1
ATOM 5168 C C . ARG A 1 655 ? -11.547 32.406 -14.297 1 73.56 655 ARG A C 1
ATOM 5170 O O . ARG A 1 655 ? -11.828 32.5 -13.102 1 73.56 655 ARG A O 1
ATOM 5177 N N . GLU A 1 656 ? -12.344 31.719 -15.062 1 59.81 656 GLU A N 1
ATOM 5178 C CA . GLU A 1 656 ? -13.289 30.734 -14.555 1 59.81 656 GLU A CA 1
ATOM 5179 C C . GLU A 1 656 ? -12.555 29.562 -13.914 1 59.81 656 GLU A C 1
ATOM 5181 O O . GLU A 1 656 ? -13.039 28.984 -12.938 1 59.81 656 GLU A O 1
ATOM 5186 N N . TRP A 1 657 ? -11.617 28.891 -14.703 1 52.09 657 TRP A N 1
ATOM 5187 C CA . TRP A 1 657 ? -10.984 27.672 -14.211 1 52.09 657 TRP A CA 1
ATOM 5188 C C . TRP A 1 657 ? -9.695 27.984 -13.461 1 52.09 657 TRP A C 1
ATOM 5190 O O . TRP A 1 657 ? -9.031 28.984 -13.75 1 52.09 657 TRP A O 1
ATOM 5200 N N . GLU A 1 658 ? -9.461 27.422 -12.352 1 51.66 658 GLU A N 1
ATOM 5201 C CA . GLU A 1 658 ? -8.32 27.531 -11.453 1 51.66 658 GLU A CA 1
ATOM 5202 C C . GLU A 1 658 ? -7.008 27.297 -12.203 1 51.66 658 GLU A C 1
ATOM 5204 O O . GLU A 1 658 ? -5.938 27.688 -11.727 1 51.66 658 GLU A O 1
ATOM 5209 N N . LEU A 1 659 ? -6.922 26.438 -13.242 1 47.5 659 LEU A N 1
ATOM 5210 C CA . LEU A 1 659 ? -5.645 26.141 -13.875 1 47.5 659 LEU A CA 1
ATOM 5211 C C . LEU A 1 659 ? -5.234 27.25 -14.828 1 47.5 659 LEU A C 1
ATOM 5213 O O . LEU A 1 659 ? -6.082 27.844 -15.5 1 47.5 659 LEU A O 1
ATOM 5217 N N . LEU A 1 660 ? -4.176 27.766 -14.703 1 50.16 660 LEU A N 1
ATOM 5218 C CA . LEU A 1 660 ? -3.582 28.703 -15.641 1 50.16 660 LEU A CA 1
ATOM 5219 C C . LEU A 1 660 ? -3.447 28.062 -17.031 1 50.16 660 LEU A C 1
ATOM 5221 O O . LEU A 1 660 ? -3.279 26.859 -17.141 1 50.16 660 LEU A O 1
ATOM 5225 N N . ASN A 1 661 ? -3.861 28.75 -18.016 1 50.09 661 ASN A N 1
ATOM 5226 C CA . ASN A 1 661 ? -3.738 28.234 -19.375 1 50.09 661 ASN A CA 1
ATOM 5227 C C . ASN A 1 661 ? -2.393 27.547 -19.594 1 50.09 661 ASN A C 1
ATOM 5229 O O . ASN A 1 661 ? -2.293 26.609 -20.375 1 50.09 661 ASN A O 1
ATOM 5233 N N . ASP A 1 662 ? -1.497 28.125 -18.953 1 50.25 662 ASP A N 1
ATOM 5234 C CA . ASP A 1 662 ? -0.185 27.484 -19.062 1 50.25 662 ASP A CA 1
ATOM 5235 C C . ASP A 1 662 ? -0.221 26.047 -18.562 1 50.25 662 ASP A C 1
ATOM 5237 O O . ASP A 1 662 ? 0.648 25.25 -18.906 1 50.25 662 ASP A O 1
ATOM 5241 N N . ASP A 1 663 ? -1.049 25.938 -17.688 1 47.03 663 ASP A N 1
ATOM 5242 C CA . ASP A 1 663 ? -1.104 24.609 -17.078 1 47.03 663 ASP A CA 1
ATOM 5243 C C . ASP A 1 663 ? -1.943 23.656 -17.922 1 47.03 663 ASP A C 1
ATOM 5245 O O . ASP A 1 663 ? -2.1 22.484 -17.562 1 47.03 663 ASP A O 1
ATOM 5249 N N . ILE A 1 664 ? -2.58 24.219 -18.781 1 43.25 664 ILE A N 1
ATOM 5250 C CA . ILE A 1 664 ? -3.455 23.391 -19.609 1 43.25 664 ILE A CA 1
ATOM 5251 C C . ILE A 1 664 ? -2.689 22.891 -20.812 1 43.25 664 ILE A C 1
ATOM 5253 O O . ILE A 1 664 ? -2.131 23.672 -21.594 1 43.25 664 ILE A O 1
ATOM 5257 N N . GLU A 1 665 ? -2.193 21.781 -20.703 1 38.81 665 GLU A N 1
ATOM 5258 C CA . GLU A 1 665 ? -1.671 21.125 -21.891 1 38.81 665 GLU A CA 1
ATOM 5259 C C . GLU A 1 665 ? -2.799 20.734 -22.844 1 38.81 665 GLU A C 1
ATOM 5261 O O . GLU A 1 665 ? -3.727 20.016 -22.453 1 38.81 665 GLU A O 1
ATOM 5266 N N . LEU A 1 666 ? -3.039 21.609 -23.75 1 35.16 666 LEU A N 1
ATOM 5267 C CA . LEU A 1 666 ? -3.998 21.25 -24.797 1 35.16 666 LEU A CA 1
ATOM 5268 C C . LEU A 1 666 ? -3.537 20.016 -25.578 1 35.16 666 LEU A C 1
ATOM 5270 O O . LEU A 1 666 ? -2.398 19.969 -26.031 1 35.16 666 LEU A O 1
ATOM 5274 N N . LYS A 1 667 ? -3.924 18.922 -25.125 1 32.44 667 LYS A N 1
ATOM 5275 C CA . LYS A 1 667 ? -3.598 17.688 -25.828 1 32.44 667 LYS A CA 1
ATOM 5276 C C . LYS A 1 667 ? -4.434 17.531 -27.094 1 32.44 667 LYS A C 1
ATOM 5278 O O . LYS A 1 667 ? -5.594 17.953 -27.125 1 32.44 667 LYS A O 1
ATOM 5283 N N . MET A 1 668 ? -3.836 17.922 -28.141 1 29.83 668 MET A N 1
ATOM 5284 C CA . MET A 1 668 ? -4.445 17.781 -29.469 1 29.83 668 MET A CA 1
ATOM 5285 C C . MET A 1 668 ? -5.066 16.391 -29.641 1 29.83 668 MET A C 1
ATOM 5287 O O . MET A 1 668 ? -4.438 15.391 -29.312 1 29.83 668 MET A O 1
ATOM 5291 N N . LYS A 1 669 ? -6.246 16.25 -29.359 1 31.91 669 LYS A N 1
ATOM 5292 C CA . LYS A 1 669 ? -6.953 15.055 -29.812 1 31.91 669 LYS A CA 1
ATOM 5293 C C . LYS A 1 669 ? -6.941 14.938 -31.328 1 31.91 669 LYS A C 1
ATOM 5295 O O . LYS A 1 669 ? -7.27 15.898 -32.031 1 31.91 669 LYS A O 1
ATOM 5300 N N . ILE A 1 670 ? -5.961 13.992 -31.797 1 24.33 670 ILE A N 1
ATOM 5301 C CA . ILE A 1 670 ? -6.172 13.586 -33.188 1 24.33 670 ILE A CA 1
ATOM 5302 C C . ILE A 1 670 ? -7.492 12.828 -33.312 1 24.33 670 ILE A C 1
ATOM 5304 O O . ILE A 1 670 ? -7.766 11.914 -32.531 1 24.33 670 ILE A O 1
ATOM 5308 N N . MET B 1 1 ? -3.459 -44.406 -1.889 1 77.25 1 MET B N 1
ATOM 5309 C CA . MET B 1 1 ? -4.141 -44.062 -3.131 1 77.25 1 MET B CA 1
ATOM 5310 C C . MET B 1 1 ? -3.189 -43.375 -4.098 1 77.25 1 MET B C 1
ATOM 5312 O O . MET B 1 1 ? -2.35 -42.562 -3.684 1 77.25 1 MET B O 1
ATOM 5316 N N . GLY B 1 2 ? -3.1 -43.906 -5.316 1 91.38 2 GLY B N 1
ATOM 5317 C CA . GLY B 1 2 ? -2.191 -43.406 -6.332 1 91.38 2 GLY B CA 1
ATOM 5318 C C . GLY B 1 2 ? -2.732 -43.562 -7.742 1 91.38 2 GLY B C 1
ATOM 5319 O O . GLY B 1 2 ? -3.701 -44.281 -7.969 1 91.38 2 GLY B O 1
ATOM 5320 N N . PHE B 1 3 ? -2.186 -42.781 -8.617 1 96.25 3 PHE B N 1
ATOM 5321 C CA . PHE B 1 3 ? -2.613 -42.844 -10.008 1 96.25 3 PHE B CA 1
ATOM 5322 C C . PHE B 1 3 ? -2.471 -44.25 -10.578 1 96.25 3 PHE B C 1
ATOM 5324 O O . PHE B 1 3 ? -3.381 -44.75 -11.234 1 96.25 3 PHE B O 1
ATOM 5331 N N . GLY B 1 4 ? -1.324 -44.844 -10.266 1 95.31 4 GLY B N 1
ATOM 5332 C CA . GLY B 1 4 ? -1.047 -46.156 -10.82 1 95.31 4 GLY B CA 1
ATOM 5333 C C . GLY B 1 4 ? -2.027 -47.219 -10.359 1 95.31 4 GLY B C 1
ATOM 5334 O O . GLY B 1 4 ? -2.285 -48.188 -11.078 1 95.31 4 GLY B O 1
ATOM 5335 N N . LYS B 1 5 ? -2.596 -47.094 -9.234 1 93.88 5 LYS B N 1
ATOM 5336 C CA . LYS B 1 5 ? -3.494 -48.062 -8.648 1 93.88 5 LYS B CA 1
ATOM 5337 C C . LYS B 1 5 ? -4.949 -47.781 -9.016 1 93.88 5 LYS B C 1
ATOM 5339 O O . LYS B 1 5 ? -5.711 -48.688 -9.336 1 93.88 5 LYS B O 1
ATOM 5344 N N . ASP B 1 6 ? -5.328 -46.5 -9.062 1 95.19 6 ASP B N 1
ATOM 5345 C CA . ASP B 1 6 ? -6.75 -46.156 -9.023 1 95.19 6 ASP B CA 1
ATOM 5346 C C . ASP B 1 6 ? -7.184 -45.438 -10.297 1 95.19 6 ASP B C 1
ATOM 5348 O O . ASP B 1 6 ? -8.375 -45.312 -10.57 1 95.19 6 ASP B O 1
ATOM 5352 N N . MET B 1 7 ? -6.23 -45 -11.094 1 96.31 7 MET B N 1
ATOM 5353 C CA . MET B 1 7 ? -6.609 -44.094 -12.195 1 96.31 7 MET B CA 1
ATOM 5354 C C . MET B 1 7 ? -6.172 -44.688 -13.531 1 96.31 7 MET B C 1
ATOM 5356 O O . MET B 1 7 ? -5.539 -44 -14.336 1 96.31 7 MET B O 1
ATOM 5360 N N . LYS B 1 8 ? -6.477 -45.844 -13.781 1 96.12 8 LYS B N 1
ATOM 5361 C CA . LYS B 1 8 ? -6.02 -46.531 -14.984 1 96.12 8 LYS B CA 1
ATOM 5362 C C . LYS B 1 8 ? -7.023 -46.375 -16.125 1 96.12 8 LYS B C 1
ATOM 5364 O O . LYS B 1 8 ? -6.664 -46.469 -17.297 1 96.12 8 LYS B O 1
ATOM 5369 N N . GLY B 1 9 ? -8.312 -46.094 -15.836 1 95.12 9 GLY B N 1
ATOM 5370 C CA . GLY B 1 9 ? -9.391 -46.062 -16.812 1 95.12 9 GLY B CA 1
ATOM 5371 C C . GLY B 1 9 ? -9.367 -44.844 -17.688 1 95.12 9 GLY B C 1
ATOM 5372 O O . GLY B 1 9 ? -8.586 -43.906 -17.453 1 95.12 9 GLY B O 1
ATOM 5373 N N . ARG B 1 10 ? -10.242 -44.875 -18.766 1 94.25 10 ARG B N 1
ATOM 5374 C CA . ARG B 1 10 ? -10.328 -43.781 -19.734 1 94.25 10 ARG B CA 1
ATOM 5375 C C . ARG B 1 10 ? -10.82 -42.5 -19.062 1 94.25 10 ARG B C 1
ATOM 5377 O O . ARG B 1 10 ? -10.328 -41.406 -19.359 1 94.25 10 ARG B O 1
ATOM 5384 N N . ALA B 1 11 ? -11.805 -42.594 -18.219 1 95.44 11 ALA B N 1
ATOM 5385 C CA . ALA B 1 11 ? -12.336 -41.406 -17.531 1 95.44 11 ALA B CA 1
ATOM 5386 C C . ALA B 1 11 ? -11.258 -40.75 -16.672 1 95.44 11 ALA B C 1
ATOM 5388 O O . ALA B 1 11 ? -11.188 -39.5 -16.609 1 95.44 11 ALA B O 1
ATOM 5389 N N . SER B 1 12 ? -10.469 -41.562 -16.016 1 96.5 12 SER B N 1
ATOM 5390 C CA . SER B 1 12 ? -9.367 -41.062 -15.211 1 96.5 12 SER B CA 1
ATOM 5391 C C . SER B 1 12 ? -8.32 -40.375 -16.094 1 96.5 12 SER B C 1
ATOM 5393 O O . SER B 1 12 ? -7.781 -39.312 -15.734 1 96.5 12 SER B O 1
ATOM 5395 N N . HIS B 1 13 ? -7.992 -41.031 -17.203 1 96.56 13 HIS B N 1
ATOM 5396 C CA . HIS B 1 13 ? -7.059 -40.438 -18.172 1 96.56 13 HIS B CA 1
ATOM 5397 C C . HIS B 1 13 ? -7.5 -39.062 -18.609 1 96.56 13 HIS B C 1
ATOM 5399 O O . HIS B 1 13 ? -6.703 -38.125 -18.609 1 96.56 13 HIS B O 1
ATOM 5405 N N . ASP B 1 14 ? -8.75 -38.875 -18.938 1 96.31 14 ASP B N 1
ATOM 5406 C CA . ASP B 1 14 ? -9.297 -37.594 -19.359 1 96.31 14 ASP B CA 1
ATOM 5407 C C . ASP B 1 14 ? -9.234 -36.562 -18.234 1 96.31 14 ASP B C 1
ATOM 5409 O O . ASP B 1 14 ? -8.914 -35.406 -18.469 1 96.31 14 ASP B O 1
ATOM 5413 N N . ALA B 1 15 ? -9.602 -36.969 -17.031 1 95.81 15 ALA B N 1
ATOM 5414 C CA . ALA B 1 15 ? -9.586 -36.094 -15.875 1 95.81 15 ALA B CA 1
ATOM 5415 C C . ALA B 1 15 ? -8.172 -35.594 -15.594 1 95.81 15 ALA B C 1
ATOM 5417 O O . ALA B 1 15 ? -7.98 -34.406 -15.234 1 95.81 15 ALA B O 1
ATOM 5418 N N . MET B 1 16 ? -7.145 -36.469 -15.734 1 96.5 16 MET B N 1
ATOM 5419 C CA . MET B 1 16 ? -5.754 -36.094 -15.5 1 96.5 16 MET B CA 1
ATOM 5420 C C . MET B 1 16 ? -5.285 -35.062 -16.516 1 96.5 16 MET B C 1
ATOM 5422 O O . MET B 1 16 ? -4.559 -34.125 -16.172 1 96.5 16 MET B O 1
ATOM 5426 N N . LEU B 1 17 ? -5.727 -35.219 -17.734 1 96.12 17 LEU B N 1
ATOM 5427 C CA . LEU B 1 17 ? -5.371 -34.219 -18.75 1 96.12 17 LEU B CA 1
ATOM 5428 C C . LEU B 1 17 ? -6.074 -32.906 -18.484 1 96.12 17 LEU B C 1
ATOM 5430 O O . LEU B 1 17 ? -5.469 -31.844 -18.625 1 96.12 17 LEU B O 1
ATOM 5434 N N . ARG B 1 18 ? -7.332 -32.938 -18.062 1 95.06 18 ARG B N 1
ATOM 5435 C CA . ARG B 1 18 ? -8.102 -31.734 -17.812 1 95.06 18 ARG B CA 1
ATOM 5436 C C . ARG B 1 18 ? -7.516 -30.969 -16.641 1 95.06 18 ARG B C 1
ATOM 5438 O O . ARG B 1 18 ? -7.441 -29.734 -16.672 1 95.06 18 ARG B O 1
ATOM 5445 N N . VAL B 1 19 ? -7.156 -31.656 -15.594 1 96.12 19 VAL B N 1
ATOM 5446 C CA . VAL B 1 19 ? -6.625 -30.969 -14.422 1 96.12 19 VAL B CA 1
ATOM 5447 C C . VAL B 1 19 ? -5.301 -30.297 -14.781 1 96.12 19 VAL B C 1
ATOM 5449 O O . VAL B 1 19 ? -5.023 -29.188 -14.328 1 96.12 19 VAL B O 1
ATOM 5452 N N . GLN B 1 20 ? -4.441 -31 -15.594 1 95.88 20 GLN B N 1
ATOM 5453 C CA . GLN B 1 20 ? -3.172 -30.406 -16 1 95.88 20 GLN B CA 1
ATOM 5454 C C . GLN B 1 20 ? -3.396 -29.156 -16.844 1 95.88 20 GLN B C 1
ATOM 5456 O O . GLN B 1 20 ? -2.711 -28.141 -16.672 1 95.88 20 GLN B O 1
ATOM 5461 N N . ASP B 1 21 ? -4.352 -29.219 -17.75 1 95.38 21 ASP B N 1
ATOM 5462 C CA . ASP B 1 21 ? -4.688 -28.047 -18.562 1 95.38 21 ASP B CA 1
ATOM 5463 C C . ASP B 1 21 ? -5.156 -26.891 -17.672 1 95.38 21 ASP B C 1
ATOM 5465 O O . ASP B 1 21 ? -4.754 -25.75 -17.875 1 95.38 21 ASP B O 1
ATOM 5469 N N . SER B 1 22 ? -6.047 -27.219 -16.766 1 95.5 22 SER B N 1
ATOM 5470 C CA . SER B 1 22 ? -6.566 -26.203 -15.852 1 95.5 22 SER B CA 1
ATOM 5471 C C . SER B 1 22 ? -5.461 -25.609 -14.984 1 95.5 22 SER B C 1
ATOM 5473 O O . SER B 1 22 ? -5.465 -24.406 -14.695 1 95.5 22 SER B O 1
ATOM 5475 N N . GLU B 1 23 ? -4.555 -26.469 -14.516 1 96.88 23 GLU B N 1
ATOM 5476 C CA . GLU B 1 23 ? -3.43 -25.984 -13.711 1 96.88 23 GLU B CA 1
ATOM 5477 C C . GLU B 1 23 ? -2.518 -25.078 -14.523 1 96.88 23 GLU B C 1
ATOM 5479 O O . GLU B 1 23 ? -2.027 -24.062 -14.008 1 96.88 23 GLU B O 1
ATOM 5484 N N . ILE B 1 24 ? -2.219 -25.422 -15.742 1 96.81 24 ILE B N 1
ATOM 5485 C CA . ILE B 1 24 ? -1.396 -24.594 -16.609 1 96.81 24 ILE B CA 1
ATOM 5486 C C . ILE B 1 24 ? -2.07 -23.234 -16.812 1 96.81 24 ILE B C 1
ATOM 5488 O O . ILE B 1 24 ? -1.419 -22.188 -16.734 1 96.81 24 ILE B O 1
ATOM 5492 N N . ARG B 1 25 ? -3.383 -23.203 -17.078 1 95.44 25 ARG B N 1
ATOM 5493 C CA . ARG B 1 25 ? -4.133 -21.953 -17.219 1 95.44 25 ARG B CA 1
ATOM 5494 C C . ARG B 1 25 ? -4.078 -21.125 -15.945 1 95.44 25 ARG B C 1
ATOM 5496 O O . ARG B 1 25 ? -3.947 -19.906 -15.992 1 95.44 25 ARG B O 1
ATOM 5503 N N . LEU B 1 26 ? -4.219 -21.812 -14.852 1 96.12 26 LEU B N 1
ATOM 5504 C CA . LEU B 1 26 ? -4.145 -21.141 -13.555 1 96.12 26 LEU B CA 1
ATOM 5505 C C . LEU B 1 26 ? -2.789 -20.469 -13.367 1 96.12 26 LEU B C 1
ATOM 5507 O O . LEU B 1 26 ? -2.717 -19.312 -12.961 1 96.12 26 LEU B O 1
ATOM 5511 N N . LEU B 1 27 ? -1.745 -21.219 -13.625 1 97.25 27 LEU B N 1
ATOM 5512 C CA . LEU B 1 27 ? -0.401 -20.672 -13.477 1 97.25 27 LEU B CA 1
ATOM 5513 C C . LEU B 1 27 ? -0.182 -19.5 -14.422 1 97.25 27 LEU B C 1
ATOM 5515 O O . LEU B 1 27 ? 0.495 -18.531 -14.062 1 97.25 27 LEU B O 1
ATOM 5519 N N . ASP B 1 28 ? -0.766 -19.578 -15.625 1 96.38 28 ASP B N 1
ATOM 5520 C CA . ASP B 1 28 ? -0.715 -18.453 -16.547 1 96.38 28 ASP B CA 1
ATOM 5521 C C . ASP B 1 28 ? -1.419 -17.234 -15.961 1 96.38 28 ASP B C 1
ATOM 5523 O O . ASP B 1 28 ? -0.927 -16.109 -16.078 1 96.38 28 ASP B O 1
ATOM 5527 N N . THR B 1 29 ? -2.564 -17.453 -15.414 1 96.25 29 THR B N 1
ATOM 5528 C CA . THR B 1 29 ? -3.316 -16.375 -14.773 1 96.25 29 THR B CA 1
ATOM 5529 C C . THR B 1 29 ? -2.516 -15.773 -13.617 1 96.25 29 THR B C 1
ATOM 5531 O O . THR B 1 29 ? -2.459 -14.555 -13.469 1 96.25 29 THR B O 1
ATOM 5534 N N . ILE B 1 30 ? -1.889 -16.609 -12.773 1 96.94 30 ILE B N 1
ATOM 5535 C CA . ILE B 1 30 ? -1.076 -16.141 -11.656 1 96.94 30 ILE B CA 1
ATOM 5536 C C . ILE B 1 30 ? 0.106 -15.328 -12.18 1 96.94 30 ILE B C 1
ATOM 5538 O O . ILE B 1 30 ? 0.462 -14.297 -11.602 1 96.94 30 ILE B O 1
ATOM 5542 N N . HIS B 1 31 ? 0.693 -15.891 -13.242 1 97.44 31 HIS B N 1
ATOM 5543 C CA . HIS B 1 31 ? 1.82 -15.188 -13.844 1 97.44 31 HIS B CA 1
ATOM 5544 C C . HIS B 1 31 ? 1.432 -13.766 -14.25 1 97.44 31 HIS B C 1
ATOM 5546 O O . HIS B 1 31 ? 2.127 -12.805 -13.906 1 97.44 31 HIS B O 1
ATOM 5552 N N . ASN B 1 32 ? 0.345 -13.609 -14.945 1 96 32 ASN B N 1
ATOM 5553 C CA . ASN B 1 32 ? -0.148 -12.297 -15.344 1 96 32 ASN B CA 1
ATOM 5554 C C . ASN B 1 32 ? -0.531 -11.453 -14.133 1 96 32 ASN B C 1
ATOM 5556 O O . ASN B 1 32 ? -0.29 -10.242 -14.117 1 96 32 ASN B O 1
ATOM 5560 N N . PHE B 1 33 ? -1.115 -12.078 -13.164 1 97.5 33 PHE B N 1
ATOM 5561 C CA . PHE B 1 33 ? -1.518 -11.414 -11.93 1 97.5 33 PHE B CA 1
ATOM 5562 C C . PHE B 1 33 ? -0.312 -10.812 -11.227 1 97.5 33 PHE B C 1
ATOM 5564 O O . PHE B 1 33 ? -0.352 -9.656 -10.805 1 97.5 33 PHE B O 1
ATOM 5571 N N . VAL B 1 34 ? 0.758 -11.586 -11.133 1 97.38 34 VAL B N 1
ATOM 5572 C CA . VAL B 1 34 ? 1.973 -11.148 -10.453 1 97.38 34 VAL B CA 1
ATOM 5573 C C . VAL B 1 34 ? 2.605 -9.984 -11.219 1 97.38 34 VAL B C 1
ATOM 5575 O O . VAL B 1 34 ? 3.033 -9 -10.617 1 97.38 34 VAL B O 1
ATOM 5578 N N . LEU B 1 35 ? 2.629 -10.109 -12.523 1 96.62 35 LEU B N 1
ATOM 5579 C CA . LEU B 1 35 ? 3.227 -9.055 -13.336 1 96.62 35 LEU B CA 1
ATOM 5580 C C . LEU B 1 35 ? 2.43 -7.758 -13.227 1 96.62 35 LEU B C 1
ATOM 5582 O O . LEU B 1 35 ? 3.008 -6.684 -13.055 1 96.62 35 LEU B O 1
ATOM 5586 N N . THR B 1 36 ? 1.112 -7.809 -13.32 1 96.75 36 THR B N 1
ATOM 5587 C CA . THR B 1 36 ? 0.255 -6.633 -13.227 1 96.75 36 THR B CA 1
ATOM 5588 C C . THR B 1 36 ? 0.322 -6.027 -11.828 1 96.75 36 THR B C 1
ATOM 5590 O O . THR B 1 36 ? 0.289 -4.805 -11.672 1 96.75 36 THR B O 1
ATOM 5593 N N . ARG B 1 37 ? 0.362 -6.887 -10.805 1 97.06 37 ARG B N 1
ATOM 5594 C CA . ARG B 1 37 ? 0.524 -6.414 -9.438 1 97.06 37 ARG B CA 1
ATOM 5595 C C . ARG B 1 37 ? 1.823 -5.629 -9.281 1 97.06 37 ARG B C 1
ATOM 5597 O O . ARG B 1 37 ? 1.837 -4.555 -8.68 1 97.06 37 ARG B O 1
ATOM 5604 N N . ALA B 1 38 ? 2.936 -6.199 -9.766 1 97 38 ALA B N 1
ATOM 5605 C CA . ALA B 1 38 ? 4.234 -5.535 -9.695 1 97 38 ALA B CA 1
ATOM 5606 C C . ALA B 1 38 ? 4.203 -4.184 -10.406 1 97 38 ALA B C 1
ATOM 5608 O O . ALA B 1 38 ? 4.785 -3.211 -9.922 1 97 38 ALA B O 1
ATOM 5609 N N . GLU B 1 39 ? 3.518 -4.129 -11.523 1 96.44 39 GLU B N 1
ATOM 5610 C CA . GLU B 1 39 ? 3.395 -2.877 -12.266 1 96.44 39 GLU B CA 1
ATOM 5611 C C . GLU B 1 39 ? 2.613 -1.837 -11.469 1 96.44 39 GLU B C 1
ATOM 5613 O O . GLU B 1 39 ? 2.982 -0.661 -11.445 1 96.44 39 GLU B O 1
ATOM 5618 N N . ASN B 1 40 ? 1.496 -2.227 -10.891 1 96.94 40 ASN B N 1
ATOM 5619 C CA . ASN B 1 40 ? 0.703 -1.332 -10.055 1 96.94 40 ASN B CA 1
ATOM 5620 C C . ASN B 1 40 ? 1.505 -0.822 -8.859 1 96.94 40 ASN B C 1
ATOM 5622 O O . ASN B 1 40 ? 1.426 0.357 -8.516 1 96.94 40 ASN B O 1
ATOM 5626 N N . ASP B 1 41 ? 2.238 -1.722 -8.195 1 96.94 41 ASP B N 1
ATOM 5627 C CA . ASP B 1 41 ? 3.088 -1.33 -7.074 1 96.94 41 ASP B CA 1
ATOM 5628 C C . ASP B 1 41 ? 4.141 -0.315 -7.512 1 96.94 41 ASP B C 1
ATOM 5630 O O . ASP B 1 41 ? 4.453 0.619 -6.77 1 96.94 41 ASP B O 1
ATOM 5634 N N . ARG B 1 42 ? 4.719 -0.533 -8.656 1 95.81 42 ARG B N 1
ATOM 5635 C CA . ARG B 1 42 ? 5.723 0.385 -9.188 1 95.81 42 ARG B CA 1
ATOM 5636 C C . ARG B 1 42 ? 5.125 1.766 -9.438 1 95.81 42 ARG B C 1
ATOM 5638 O O . ARG B 1 42 ? 5.738 2.781 -9.109 1 95.81 42 ARG B O 1
ATOM 5645 N N . LYS B 1 43 ? 3.963 1.856 -10.016 1 96.06 43 LYS B N 1
ATOM 5646 C CA . LYS B 1 43 ? 3.273 3.121 -10.258 1 96.06 43 LYS B CA 1
ATOM 5647 C C . LYS B 1 43 ? 2.936 3.82 -8.938 1 96.06 43 LYS B C 1
ATOM 5649 O O . LYS B 1 43 ? 3.07 5.043 -8.828 1 96.06 43 LYS B O 1
ATOM 5654 N N . TYR B 1 44 ? 2.492 3.076 -7.969 1 97.56 44 TYR B N 1
ATOM 5655 C CA . TYR B 1 44 ? 2.174 3.617 -6.652 1 97.56 44 TYR B CA 1
ATOM 5656 C C . TYR B 1 44 ? 3.406 4.234 -6.004 1 97.56 44 TYR B C 1
ATOM 5658 O O . TYR B 1 44 ? 3.344 5.344 -5.469 1 97.56 44 TYR B O 1
ATOM 5666 N N . ALA B 1 45 ? 4.52 3.479 -6.078 1 96.81 45 ALA B N 1
ATOM 5667 C CA . ALA B 1 45 ? 5.777 3.979 -5.531 1 96.81 45 ALA B CA 1
ATOM 5668 C C . ALA B 1 45 ? 6.219 5.254 -6.246 1 96.81 45 ALA B C 1
ATOM 5670 O O . ALA B 1 45 ? 6.703 6.191 -5.613 1 96.81 45 ALA B O 1
ATOM 5671 N N . ALA B 1 46 ? 6.082 5.273 -7.543 1 95.81 46 ALA B N 1
ATOM 5672 C CA . ALA B 1 46 ? 6.422 6.461 -8.32 1 95.81 46 ALA B CA 1
ATOM 5673 C C . ALA B 1 46 ? 5.559 7.648 -7.918 1 95.81 46 ALA B C 1
ATOM 5675 O O . ALA B 1 46 ? 6.039 8.781 -7.859 1 95.81 46 ALA B O 1
ATOM 5676 N N . GLY B 1 47 ? 4.238 7.398 -7.68 1 96.5 47 GLY B N 1
ATOM 5677 C CA . GLY B 1 47 ? 3.35 8.445 -7.195 1 96.5 47 GLY B CA 1
ATOM 5678 C C . GLY B 1 47 ? 3.777 9.016 -5.855 1 96.5 47 GLY B C 1
ATOM 5679 O O . GLY B 1 47 ? 3.723 10.234 -5.652 1 96.5 47 GLY B O 1
ATOM 5680 N N . LEU B 1 48 ? 4.227 8.172 -4.926 1 95.88 48 LEU B N 1
ATOM 5681 C CA . LEU B 1 48 ? 4.758 8.617 -3.643 1 95.88 48 LEU B CA 1
ATOM 5682 C C . LEU B 1 48 ? 6.012 9.469 -3.84 1 95.88 48 LEU B C 1
ATOM 5684 O O . LEU B 1 48 ? 6.215 10.453 -3.131 1 95.88 48 LEU B O 1
ATOM 5688 N N . GLY B 1 49 ? 6.844 9.008 -4.832 1 94.38 49 GLY B N 1
ATOM 5689 C CA . GLY B 1 49 ? 8.039 9.781 -5.145 1 94.38 49 GLY B CA 1
ATOM 5690 C C . GLY B 1 49 ? 7.73 11.188 -5.625 1 94.38 49 GLY B C 1
ATOM 5691 O O . GLY B 1 49 ? 8.391 12.148 -5.219 1 94.38 49 GLY B O 1
ATOM 5692 N N . LYS B 1 50 ? 6.742 11.367 -6.422 1 93.56 50 LYS B N 1
ATOM 5693 C CA . LYS B 1 50 ? 6.332 12.672 -6.938 1 93.56 50 LYS B CA 1
ATOM 5694 C C . LYS B 1 50 ? 5.793 13.555 -5.82 1 93.56 50 LYS B C 1
ATOM 5696 O O . LYS B 1 50 ? 6.094 14.75 -5.773 1 93.56 50 LYS B O 1
ATOM 5701 N N . LEU B 1 51 ? 4.977 12.938 -4.988 1 93.94 51 LEU B N 1
ATOM 5702 C CA . LEU B 1 51 ? 4.43 13.633 -3.828 1 93.94 51 LEU B CA 1
ATOM 5703 C C . LEU B 1 51 ? 5.543 14.164 -2.934 1 93.94 51 LEU B C 1
ATOM 5705 O O . LEU B 1 51 ? 5.477 15.297 -2.453 1 93.94 51 LEU B O 1
ATOM 5709 N N . LEU B 1 52 ? 6.562 13.414 -2.723 1 94.62 52 LEU B N 1
ATOM 5710 C CA . LEU B 1 52 ? 7.691 13.781 -1.877 1 94.62 52 LEU B CA 1
ATOM 5711 C C . LEU B 1 52 ? 8.492 14.914 -2.498 1 94.62 52 LEU B C 1
ATOM 5713 O O . LEU B 1 52 ? 8.891 15.852 -1.801 1 94.62 52 LEU B O 1
ATOM 5717 N N . ALA B 1 53 ? 8.703 14.852 -3.803 1 93.56 53 ALA B N 1
ATOM 5718 C CA . ALA B 1 53 ? 9.461 15.883 -4.504 1 93.56 53 ALA B CA 1
ATOM 5719 C C . ALA B 1 53 ? 8.773 17.25 -4.387 1 93.56 53 ALA B C 1
ATOM 5721 O O . ALA B 1 53 ? 9.438 18.266 -4.191 1 93.56 53 ALA B O 1
ATOM 5722 N N . THR B 1 54 ? 7.461 17.312 -4.426 1 93.44 54 THR B N 1
ATOM 5723 C CA . THR B 1 54 ? 6.691 18.547 -4.301 1 93.44 54 THR B CA 1
ATOM 5724 C C . THR B 1 54 ? 6.766 19.094 -2.875 1 93.44 54 THR B C 1
ATOM 5726 O O . THR B 1 54 ? 6.93 20.297 -2.67 1 93.44 54 THR B O 1
ATOM 5729 N N . ALA B 1 55 ? 6.621 18.156 -1.87 1 93.62 55 ALA B N 1
ATOM 5730 C CA . ALA B 1 55 ? 6.613 18.562 -0.466 1 93.62 55 ALA B CA 1
ATOM 5731 C C . ALA B 1 55 ? 7.988 19.062 -0.035 1 93.62 55 ALA B C 1
ATOM 5733 O O . ALA B 1 55 ? 8.094 19.938 0.826 1 93.62 55 ALA B O 1
ATOM 5734 N N . LEU B 1 56 ? 9.07 18.562 -0.659 1 90.69 56 LEU B N 1
ATOM 5735 C CA . LEU B 1 56 ? 10.438 18.891 -0.268 1 90.69 56 LEU B CA 1
ATOM 5736 C C . LEU B 1 56 ? 10.859 20.234 -0.863 1 90.69 56 LEU B C 1
ATOM 5738 O O . LEU B 1 56 ? 11.883 20.797 -0.462 1 90.69 56 LEU B O 1
ATOM 5742 N N . LYS B 1 57 ? 10.07 20.859 -1.738 1 88.81 57 LYS B N 1
ATOM 5743 C CA . LYS B 1 57 ? 10.367 22.172 -2.311 1 88.81 57 LYS B CA 1
ATOM 5744 C C . LYS B 1 57 ? 10.148 23.281 -1.286 1 88.81 57 LYS B C 1
ATOM 5746 O O . LYS B 1 57 ? 10.766 24.344 -1.371 1 88.81 57 LYS B O 1
ATOM 5751 N N . ALA B 1 58 ? 9.273 22.969 -0.305 1 85.19 58 ALA B N 1
ATOM 5752 C CA . ALA B 1 58 ? 8.992 23.969 0.725 1 85.19 58 ALA B CA 1
ATOM 5753 C C . ALA B 1 58 ? 10.141 24.062 1.72 1 85.19 58 ALA B C 1
ATOM 5755 O O . ALA B 1 58 ? 10.68 23.062 2.166 1 85.19 58 ALA B O 1
ATOM 5756 N N . ASP B 1 59 ? 10.695 25.266 1.914 1 80.56 59 ASP B N 1
ATOM 5757 C CA . ASP B 1 59 ? 11.797 25.484 2.85 1 80.56 59 ASP B CA 1
ATOM 5758 C C . ASP B 1 59 ? 11.273 25.797 4.25 1 80.56 59 ASP B C 1
ATOM 5760 O O . ASP B 1 59 ? 10.742 26.875 4.492 1 80.56 59 ASP B O 1
ATOM 5764 N N . ASN B 1 60 ? 11.406 24.906 5.141 1 80.12 60 ASN B N 1
ATOM 5765 C CA . ASN B 1 60 ? 11.016 25.047 6.539 1 80.12 60 ASN B CA 1
ATOM 5766 C C . ASN B 1 60 ? 12.219 24.984 7.473 1 80.12 60 ASN B C 1
ATOM 5768 O O . ASN B 1 60 ? 12.086 24.594 8.633 1 80.12 60 ASN B O 1
ATOM 5772 N N . SER B 1 61 ? 13.383 25.406 7.094 1 86.25 61 SER B N 1
ATOM 5773 C CA . SER B 1 61 ? 14.625 25.141 7.816 1 86.25 61 SER B CA 1
ATOM 5774 C C . SER B 1 61 ? 14.758 26.062 9.031 1 86.25 61 SER B C 1
ATOM 5776 O O . SER B 1 61 ? 15.383 25.688 10.031 1 86.25 61 SER B O 1
ATOM 5778 N N . GLU B 1 62 ? 14.086 27.188 8.992 1 90.25 62 GLU B N 1
ATOM 5779 C CA . GLU B 1 62 ? 14.289 28.172 10.055 1 90.25 62 GLU B CA 1
ATOM 5780 C C . GLU B 1 62 ? 13.766 27.656 11.391 1 90.25 62 GLU B C 1
ATOM 5782 O O . GLU B 1 62 ? 14.383 27.875 12.438 1 90.25 62 GLU B O 1
ATOM 5787 N N . PHE B 1 63 ? 12.664 27 11.391 1 92.94 63 PHE B N 1
ATOM 5788 C CA . PHE B 1 63 ? 11.992 26.688 12.648 1 92.94 63 PHE B CA 1
ATOM 5789 C C . PHE B 1 63 ? 12.008 25.188 12.914 1 92.94 63 PHE B C 1
ATOM 5791 O O . PHE B 1 63 ? 11.344 24.703 13.836 1 92.94 63 PHE B O 1
ATOM 5798 N N . ARG B 1 64 ? 12.805 24.453 12.219 1 89.56 64 ARG B N 1
ATOM 5799 C CA . ARG B 1 64 ? 12.906 23 12.328 1 89.56 64 ARG B CA 1
ATOM 5800 C C . ARG B 1 64 ? 13.469 22.594 13.688 1 89.56 64 ARG B C 1
ATOM 5802 O O . ARG B 1 64 ? 13.039 21.594 14.273 1 89.56 64 ARG B O 1
ATOM 5809 N N . GLU B 1 65 ? 14.32 23.359 14.148 1 88.88 65 GLU B N 1
ATOM 5810 C CA . GLU B 1 65 ? 14.992 23.016 15.398 1 88.88 65 GLU B CA 1
ATOM 5811 C C . GLU B 1 65 ? 14.219 23.547 16.609 1 88.88 65 GLU B C 1
ATOM 5813 O O . GLU B 1 65 ? 14.398 23.062 17.719 1 88.88 65 GLU B O 1
ATOM 5818 N N . THR B 1 66 ? 13.344 24.469 16.375 1 92.12 66 THR B N 1
ATOM 5819 C CA . THR B 1 66 ? 12.719 25.125 17.516 1 92.12 66 THR B CA 1
ATOM 5820 C C . THR B 1 66 ? 11.289 24.641 17.719 1 92.12 66 THR B C 1
ATOM 5822 O O . THR B 1 66 ? 10.75 24.734 18.828 1 92.12 66 THR B O 1
ATOM 5825 N N . CYS B 1 67 ? 10.641 24.156 16.641 1 94.31 67 CYS B N 1
ATOM 5826 C CA . CYS B 1 67 ? 9.242 23.766 16.734 1 94.31 67 CYS B CA 1
ATOM 5827 C C . CYS B 1 67 ? 9.078 22.281 16.422 1 94.31 67 CYS B C 1
ATOM 5829 O O . CYS B 1 67 ? 9.625 21.781 15.445 1 94.31 67 CYS B O 1
ATOM 5831 N N . SER B 1 68 ? 8.336 21.578 17.203 1 94.19 68 SER B N 1
ATOM 5832 C CA . SER B 1 68 ? 8.188 20.125 17.141 1 94.19 68 SER B CA 1
ATOM 5833 C C . SER B 1 68 ? 7.371 19.719 15.906 1 94.19 68 SER B C 1
ATOM 5835 O O . SER B 1 68 ? 7.594 18.641 15.344 1 94.19 68 SER B O 1
ATOM 5837 N N . VAL B 1 69 ? 6.434 20.5 15.516 1 96.06 69 VAL B N 1
ATOM 5838 C CA . VAL B 1 69 ? 5.578 20.172 14.375 1 96.06 69 VAL B CA 1
ATOM 5839 C C . VAL B 1 69 ? 6.422 20.047 13.109 1 96.06 69 VAL B C 1
ATOM 5841 O O . VAL B 1 69 ? 6.227 19.125 12.32 1 96.06 69 VAL B O 1
ATOM 5844 N N . PHE B 1 70 ? 7.363 21 12.922 1 95.56 70 PHE B N 1
ATOM 5845 C CA . PHE B 1 70 ? 8.242 20.969 11.758 1 95.56 70 PHE B CA 1
ATOM 5846 C C . PHE B 1 70 ? 9.117 19.719 11.781 1 95.56 70 PHE B C 1
ATOM 5848 O O . PHE B 1 70 ? 9.344 19.094 10.742 1 95.56 70 PHE B O 1
ATOM 5855 N N . LYS B 1 71 ? 9.578 19.328 12.945 1 93.88 71 LYS B N 1
ATOM 5856 C CA . LYS B 1 71 ? 10.398 18.141 13.102 1 93.88 71 LYS B CA 1
ATOM 5857 C C . LYS B 1 71 ? 9.609 16.875 12.742 1 93.88 71 LYS B C 1
ATOM 5859 O O . LYS B 1 71 ? 10.125 16 12.039 1 93.88 71 LYS B O 1
ATOM 5864 N N . ALA B 1 72 ? 8.438 16.812 13.266 1 95.56 72 ALA B N 1
ATOM 5865 C CA . ALA B 1 72 ? 7.586 15.664 12.977 1 95.56 72 ALA B CA 1
ATOM 5866 C C . ALA B 1 72 ? 7.305 15.547 11.477 1 95.56 72 ALA B C 1
ATOM 5868 O O . ALA B 1 72 ? 7.305 14.445 10.922 1 95.56 72 ALA B O 1
ATOM 5869 N N . TRP B 1 73 ? 7.098 16.656 10.805 1 95.81 73 TRP B N 1
ATOM 5870 C CA . TRP B 1 73 ? 6.828 16.656 9.367 1 95.81 73 TRP B CA 1
ATOM 5871 C C . TRP B 1 73 ? 8.031 16.156 8.586 1 95.81 73 TRP B C 1
ATOM 5873 O O . TRP B 1 73 ? 7.879 15.406 7.617 1 95.81 73 TRP B O 1
ATOM 5883 N N . ASP B 1 74 ? 9.188 16.531 9.016 1 94.88 74 ASP B N 1
ATOM 5884 C CA . ASP B 1 74 ? 10.406 16.062 8.375 1 94.88 74 ASP B CA 1
ATOM 5885 C C . ASP B 1 74 ? 10.531 14.547 8.461 1 94.88 74 ASP B C 1
ATOM 5887 O O . ASP B 1 74 ? 10.961 13.898 7.508 1 94.88 74 ASP B O 1
ATOM 5891 N N . VAL B 1 75 ? 10.188 14.047 9.625 1 96.06 75 VAL B N 1
ATOM 5892 C CA . VAL B 1 75 ? 10.242 12.602 9.812 1 96.06 75 VAL B CA 1
ATOM 5893 C C . VAL B 1 75 ? 9.227 11.93 8.891 1 96.06 75 VAL B C 1
ATOM 5895 O O . VAL B 1 75 ? 9.508 10.891 8.297 1 96.06 75 VAL B O 1
ATOM 5898 N N . ILE B 1 76 ? 8.023 12.492 8.734 1 96.12 76 ILE B N 1
ATOM 5899 C CA . ILE B 1 76 ? 6.984 11.938 7.871 1 96.12 76 ILE B CA 1
ATOM 5900 C C . ILE B 1 76 ? 7.496 11.875 6.434 1 96.12 76 ILE B C 1
ATOM 5902 O O . ILE B 1 76 ? 7.297 10.875 5.738 1 96.12 76 ILE B O 1
ATOM 5906 N N . LEU B 1 77 ? 8.203 12.922 5.984 1 95.5 77 LEU B N 1
ATOM 5907 C CA . LEU B 1 77 ? 8.727 12.953 4.625 1 95.5 77 LEU B CA 1
ATOM 5908 C C . LEU B 1 77 ? 9.812 11.898 4.438 1 95.5 77 LEU B C 1
ATOM 5910 O O . LEU B 1 77 ? 9.805 11.164 3.443 1 95.5 77 LEU B O 1
ATOM 5914 N N . LYS B 1 78 ? 10.68 11.805 5.418 1 96 78 LYS B N 1
ATOM 5915 C CA . LYS B 1 78 ? 11.766 10.828 5.348 1 96 78 LYS B CA 1
ATOM 5916 C C . LYS B 1 78 ? 11.219 9.406 5.309 1 96 78 LYS B C 1
ATOM 5918 O O . LYS B 1 78 ? 11.68 8.578 4.52 1 96 78 LYS B O 1
ATOM 5923 N N . GLU B 1 79 ? 10.297 9.141 6.164 1 95.88 79 GLU B N 1
ATOM 5924 C CA . GLU B 1 79 ? 9.742 7.793 6.25 1 95.88 79 GLU B CA 1
ATOM 5925 C C . GLU B 1 79 ? 8.906 7.461 5.016 1 95.88 79 GLU B C 1
ATOM 5927 O O . GLU B 1 79 ? 8.844 6.301 4.602 1 95.88 79 GLU B O 1
ATOM 5932 N N . THR B 1 80 ? 8.211 8.422 4.441 1 95.69 80 THR B N 1
ATOM 5933 C CA . THR B 1 80 ? 7.496 8.203 3.189 1 95.69 80 THR B CA 1
ATOM 5934 C C . THR B 1 80 ? 8.469 7.82 2.076 1 95.69 80 THR B C 1
ATOM 5936 O O . THR B 1 80 ? 8.148 6.98 1.229 1 95.69 80 THR B O 1
ATOM 5939 N N . GLU B 1 81 ? 9.641 8.414 2.082 1 95.44 81 GLU B N 1
ATOM 5940 C CA . GLU B 1 81 ? 10.68 8.039 1.127 1 95.44 81 GLU B CA 1
ATOM 5941 C C . GLU B 1 81 ? 11.117 6.59 1.325 1 95.44 81 GLU B C 1
ATOM 5943 O O . GLU B 1 81 ? 11.289 5.848 0.355 1 95.44 81 GLU B O 1
ATOM 5948 N N . ASN B 1 82 ? 11.305 6.211 2.541 1 95.31 82 ASN B N 1
ATOM 5949 C CA . ASN B 1 82 ? 11.672 4.832 2.852 1 95.31 82 ASN B CA 1
ATOM 5950 C C . ASN B 1 82 ? 10.594 3.854 2.385 1 95.31 82 ASN B C 1
ATOM 5952 O O . ASN B 1 82 ? 10.906 2.777 1.874 1 95.31 82 ASN B O 1
ATOM 5956 N N . LEU B 1 83 ? 9.367 4.219 2.633 1 94.5 83 LEU B N 1
ATOM 5957 C CA . LEU B 1 83 ? 8.242 3.41 2.176 1 94.5 83 LEU B CA 1
ATOM 5958 C C . LEU B 1 83 ? 8.289 3.221 0.663 1 94.5 83 LEU B C 1
ATOM 5960 O O . LEU B 1 83 ? 8.141 2.102 0.167 1 94.5 83 LEU B O 1
ATOM 5964 N N . SER B 1 84 ? 8.484 4.324 -0.07 1 95.12 84 SER B N 1
ATOM 5965 C CA . SER B 1 84 ? 8.547 4.285 -1.527 1 95.12 84 SER B CA 1
ATOM 5966 C C . SER B 1 84 ? 9.688 3.393 -2.006 1 95.12 84 SER B C 1
ATOM 5968 O O . SER B 1 84 ? 9.523 2.611 -2.945 1 95.12 84 SER B O 1
ATOM 5970 N N . ARG B 1 85 ? 10.844 3.422 -1.388 1 94.69 85 ARG B N 1
ATOM 5971 C CA . ARG B 1 85 ? 12.008 2.619 -1.746 1 94.69 85 ARG B CA 1
ATOM 5972 C C . ARG B 1 85 ? 11.734 1.134 -1.533 1 94.69 85 ARG B C 1
ATOM 5974 O O . ARG B 1 85 ? 12.094 0.304 -2.371 1 94.69 85 ARG B O 1
ATOM 5981 N N . SER B 1 86 ? 11.141 0.833 -0.391 1 95.06 86 SER B N 1
ATOM 5982 C CA . SER B 1 86 ? 10.828 -0.559 -0.081 1 95.06 86 SER B CA 1
ATOM 5983 C C . SER B 1 86 ? 9.844 -1.144 -1.089 1 95.06 86 SER B C 1
ATOM 5985 O O . SER B 1 86 ? 10.008 -2.281 -1.536 1 95.06 86 SER B O 1
ATOM 5987 N N . LEU B 1 87 ? 8.812 -0.372 -1.453 1 95.88 87 LEU B N 1
ATOM 5988 C CA . LEU B 1 87 ? 7.824 -0.812 -2.428 1 95.88 87 LEU B CA 1
ATOM 5989 C C . LEU B 1 87 ? 8.469 -1.056 -3.787 1 95.88 87 LEU B C 1
ATOM 5991 O O . LEU B 1 87 ? 8.156 -2.041 -4.461 1 95.88 87 LEU B O 1
ATOM 5995 N N . ARG B 1 88 ? 9.406 -0.241 -4.191 1 94.81 88 ARG B N 1
ATOM 5996 C CA . ARG B 1 88 ? 10.094 -0.373 -5.473 1 94.81 88 ARG B CA 1
ATOM 5997 C C . ARG B 1 88 ? 10.969 -1.624 -5.5 1 94.81 88 ARG B C 1
ATOM 5999 O O . ARG B 1 88 ? 10.992 -2.348 -6.496 1 94.81 88 ARG B O 1
ATOM 6006 N N . SER B 1 89 ? 11.672 -1.812 -4.449 1 96.12 89 SER B N 1
ATOM 6007 C CA . SER B 1 89 ? 12.531 -2.986 -4.352 1 96.12 89 SER B CA 1
ATOM 6008 C C . SER B 1 89 ? 11.719 -4.273 -4.453 1 96.12 89 SER B C 1
ATOM 6010 O O . SER B 1 89 ? 12.109 -5.211 -5.152 1 96.12 89 SER B O 1
ATOM 6012 N N . ASN B 1 90 ? 10.617 -4.34 -3.723 1 96.06 90 ASN B N 1
ATOM 6013 C CA . ASN B 1 90 ? 9.742 -5.508 -3.762 1 96.06 90 ASN B CA 1
ATOM 6014 C C . ASN B 1 90 ? 9.18 -5.742 -5.16 1 96.06 90 ASN B C 1
ATOM 6016 O O . ASN B 1 90 ? 9.117 -6.879 -5.625 1 96.06 90 ASN B O 1
ATOM 6020 N N . SER B 1 91 ? 8.719 -4.656 -5.812 1 96.81 91 SER B N 1
ATOM 6021 C CA . SER B 1 91 ? 8.164 -4.758 -7.16 1 96.81 91 SER B CA 1
ATOM 6022 C C . SER B 1 91 ? 9.203 -5.273 -8.148 1 96.81 91 SER B C 1
ATOM 6024 O O . SER B 1 91 ? 8.891 -6.094 -9.016 1 96.81 91 SER B O 1
ATOM 6026 N N . ASP B 1 92 ? 10.43 -4.863 -8.016 1 96.75 92 ASP B N 1
ATOM 6027 C CA . ASP B 1 92 ? 11.516 -5.32 -8.883 1 96.75 92 ASP B CA 1
ATOM 6028 C C . ASP B 1 92 ? 11.773 -6.812 -8.703 1 96.75 92 ASP B C 1
ATOM 6030 O O . ASP B 1 92 ? 11.992 -7.535 -9.672 1 96.75 92 ASP B O 1
ATOM 6034 N N . HIS B 1 93 ? 11.742 -7.262 -7.496 1 96.69 93 HIS B N 1
ATOM 6035 C CA . HIS B 1 93 ? 11.938 -8.68 -7.211 1 96.69 93 HIS B CA 1
ATOM 6036 C C . HIS B 1 93 ? 10.836 -9.523 -7.832 1 96.69 93 HIS B C 1
ATOM 6038 O O . HIS B 1 93 ? 11.102 -10.586 -8.391 1 96.69 93 HIS B O 1
ATOM 6044 N N . LEU B 1 94 ? 9.57 -9.078 -7.707 1 97.44 94 LEU B N 1
ATOM 6045 C CA . LEU B 1 94 ? 8.438 -9.805 -8.266 1 97.44 94 LEU B CA 1
ATOM 6046 C C . LEU B 1 94 ? 8.594 -9.977 -9.773 1 97.44 94 LEU B C 1
ATOM 6048 O O . LEU B 1 94 ? 8.32 -11.047 -10.32 1 97.44 94 LEU B O 1
ATOM 6052 N N . THR B 1 95 ? 9.094 -8.992 -10.492 1 96.31 95 THR B N 1
ATOM 6053 C CA . THR B 1 95 ? 9.219 -9 -11.945 1 96.31 95 THR B CA 1
ATOM 6054 C C . THR B 1 95 ? 10.445 -9.805 -12.375 1 96.31 95 THR B C 1
ATOM 6056 O O . THR B 1 95 ? 10.367 -10.609 -13.305 1 96.31 95 THR B O 1
ATOM 6059 N N . SER B 1 96 ? 11.555 -9.711 -11.625 1 95.06 96 SER B N 1
ATOM 6060 C CA . SER B 1 96 ? 12.836 -10.266 -12.078 1 95.06 96 SER B CA 1
ATOM 6061 C C . SER B 1 96 ? 13.023 -11.695 -11.578 1 95.06 96 SER B C 1
ATOM 6063 O O . SER B 1 96 ? 13.773 -12.469 -12.18 1 95.06 96 SER B O 1
ATOM 6065 N N . SER B 1 97 ? 12.352 -12.039 -10.516 1 96.06 97 SER B N 1
ATOM 6066 C CA . SER B 1 97 ? 12.586 -13.359 -9.938 1 96.06 97 SER B CA 1
ATOM 6067 C C . SER B 1 97 ? 11.305 -14.188 -9.914 1 96.06 97 SER B C 1
ATOM 6069 O O . SER B 1 97 ? 11.141 -15.117 -10.703 1 96.06 97 SER B O 1
ATOM 6071 N N . THR B 1 98 ? 10.305 -13.695 -9.227 1 96.38 98 THR B N 1
ATOM 6072 C CA . THR B 1 98 ? 9.086 -14.469 -9.047 1 96.38 98 THR B CA 1
ATOM 6073 C C . THR B 1 98 ? 8.438 -14.797 -10.391 1 96.38 98 THR B C 1
ATOM 6075 O O . THR B 1 98 ? 8.07 -15.938 -10.656 1 96.38 98 THR B O 1
ATOM 6078 N N . ALA B 1 99 ? 8.312 -13.82 -11.281 1 96.56 99 ALA B N 1
ATOM 6079 C CA . ALA B 1 99 ? 7.672 -14.008 -12.578 1 96.56 99 ALA B CA 1
ATOM 6080 C C . ALA B 1 99 ? 8.477 -14.961 -13.461 1 96.56 99 ALA B C 1
ATOM 6082 O O . ALA B 1 99 ? 7.91 -15.758 -14.211 1 96.56 99 ALA B O 1
ATOM 6083 N N . GLU B 1 100 ? 9.766 -14.977 -13.32 1 96.12 100 GLU B N 1
ATOM 6084 C CA . GLU B 1 100 ? 10.625 -15.852 -14.109 1 96.12 100 GLU B CA 1
ATOM 6085 C C . GLU B 1 100 ? 10.5 -17.297 -13.656 1 96.12 100 GLU B C 1
ATOM 6087 O O . GLU B 1 100 ? 10.469 -18.219 -14.484 1 96.12 100 GLU B O 1
ATOM 6092 N N . ILE B 1 101 ? 10.5 -17.484 -12.367 1 96.69 101 ILE B N 1
ATOM 6093 C CA . ILE B 1 101 ? 10.328 -18.828 -11.828 1 96.69 101 ILE B CA 1
ATOM 6094 C C . ILE B 1 101 ? 9 -19.406 -12.289 1 96.69 101 ILE B C 1
ATOM 6096 O O . ILE B 1 101 ? 8.922 -20.578 -12.648 1 96.69 101 ILE B O 1
ATOM 6100 N N . LEU B 1 102 ? 7.98 -18.547 -12.297 1 96.94 102 LEU B N 1
ATOM 6101 C CA . LEU B 1 102 ? 6.648 -18.969 -12.719 1 96.94 102 LEU B CA 1
ATOM 6102 C C . LEU B 1 102 ? 6.641 -19.328 -14.195 1 96.94 102 LEU B C 1
ATOM 6104 O O . LEU B 1 102 ? 6.012 -20.312 -14.602 1 96.94 102 LEU B O 1
ATOM 6108 N N . ALA B 1 103 ? 7.32 -18.578 -15.008 1 96.38 103 ALA B N 1
ATOM 6109 C CA . ALA B 1 103 ? 7.414 -18.875 -16.438 1 96.38 103 ALA B CA 1
ATOM 6110 C C . ALA B 1 103 ? 8.086 -20.219 -16.688 1 96.38 103 ALA B C 1
ATOM 6112 O O . ALA B 1 103 ? 7.648 -20.984 -17.531 1 96.38 103 ALA B O 1
ATOM 6113 N N . GLN B 1 104 ? 9.109 -20.5 -15.914 1 96.5 104 GLN B N 1
ATOM 6114 C CA . GLN B 1 104 ? 9.805 -21.781 -16.016 1 96.5 104 GLN B CA 1
ATOM 6115 C C . GLN B 1 104 ? 8.898 -22.938 -15.594 1 96.5 104 GLN B C 1
ATOM 6117 O O . GLN B 1 104 ? 8.898 -24 -16.219 1 96.5 104 GLN B O 1
ATOM 6122 N N . LEU B 1 105 ? 8.18 -22.688 -14.531 1 97.56 105 LEU B N 1
ATOM 6123 C CA . LEU B 1 105 ? 7.266 -23.703 -14.023 1 97.56 105 LEU B CA 1
ATOM 6124 C C . LEU B 1 105 ? 6.191 -24.031 -15.062 1 97.56 105 LEU B C 1
ATOM 6126 O O . LEU B 1 105 ? 5.844 -25.203 -15.242 1 97.56 105 LEU B O 1
ATOM 6130 N N . ILE B 1 106 ? 5.648 -23.031 -15.734 1 97.81 106 ILE B N 1
ATOM 6131 C CA . ILE B 1 106 ? 4.629 -23.219 -16.75 1 97.81 106 ILE B CA 1
ATOM 6132 C C . ILE B 1 106 ? 5.191 -24.078 -17.891 1 97.81 106 ILE B C 1
ATOM 6134 O O . ILE B 1 106 ? 4.547 -25.016 -18.344 1 97.81 106 ILE B O 1
ATOM 6138 N N . SER B 1 107 ? 6.43 -23.812 -18.281 1 97.5 107 SER B N 1
ATOM 6139 C CA . SER B 1 107 ? 7.082 -24.578 -19.344 1 97.5 107 SER B CA 1
ATOM 6140 C C . SER B 1 107 ? 7.305 -26.031 -18.922 1 97.5 107 SER B C 1
ATOM 6142 O O . SER B 1 107 ? 7.094 -26.953 -19.703 1 97.5 107 SER B O 1
ATOM 6144 N N . GLU B 1 108 ? 7.707 -26.234 -17.734 1 96.31 108 GLU B N 1
ATOM 6145 C CA . GLU B 1 108 ? 7.949 -27.562 -17.203 1 96.31 108 GLU B CA 1
ATOM 6146 C C . GLU B 1 108 ? 6.656 -28.375 -17.141 1 96.31 108 GLU B C 1
ATOM 6148 O O . GLU B 1 108 ? 6.648 -29.578 -17.422 1 96.31 108 GLU B O 1
ATOM 6153 N N . LYS B 1 109 ? 5.605 -27.766 -16.688 1 97.25 109 LYS B N 1
ATOM 6154 C CA . LYS B 1 109 ? 4.324 -28.453 -16.578 1 97.25 109 LYS B CA 1
ATOM 6155 C C . LYS B 1 109 ? 3.799 -28.844 -17.953 1 97.25 109 LYS B C 1
ATOM 6157 O O . LYS B 1 109 ? 3.238 -29.922 -18.125 1 97.25 109 LYS B O 1
ATOM 6162 N N . LYS B 1 110 ? 4 -27.953 -18.969 1 97.31 110 LYS B N 1
ATOM 6163 C CA . LYS B 1 110 ? 3.625 -28.281 -20.344 1 97.31 110 LYS B CA 1
ATOM 6164 C C . LYS B 1 110 ? 4.422 -29.469 -20.859 1 97.31 110 LYS B C 1
ATOM 6166 O O . LYS B 1 110 ? 3.867 -30.375 -21.5 1 97.31 110 LYS B O 1
ATOM 6171 N N . ALA B 1 111 ? 5.688 -29.5 -20.516 1 96.75 111 ALA B N 1
ATOM 6172 C CA . ALA B 1 111 ? 6.551 -30.594 -20.938 1 96.75 111 ALA B CA 1
ATOM 6173 C C . ALA B 1 111 ? 6.133 -31.906 -20.281 1 96.75 111 ALA B C 1
ATOM 6175 O O . ALA B 1 111 ? 6.137 -32.969 -20.922 1 96.75 111 ALA B O 1
ATOM 6176 N N . ALA B 1 112 ? 5.793 -31.844 -19.016 1 96.31 112 ALA B N 1
ATOM 6177 C CA . ALA B 1 112 ? 5.371 -33.031 -18.281 1 96.31 112 ALA B CA 1
ATOM 6178 C C . ALA B 1 112 ? 4.066 -33.594 -18.844 1 96.31 112 ALA B C 1
ATOM 6180 O O . ALA B 1 112 ? 3.885 -34.812 -18.922 1 96.31 112 ALA B O 1
ATOM 6181 N N . ARG B 1 113 ? 3.135 -32.688 -19.188 1 96.5 113 ARG B N 1
ATOM 6182 C CA . ARG B 1 113 ? 1.876 -33.094 -19.781 1 96.5 113 ARG B CA 1
ATOM 6183 C C . ARG B 1 113 ? 2.119 -33.812 -21.109 1 96.5 113 ARG B C 1
ATOM 6185 O O . ARG B 1 113 ? 1.519 -34.844 -21.375 1 96.5 113 ARG B O 1
ATOM 6192 N N . ARG B 1 114 ? 2.99 -33.25 -21.938 1 96.56 114 ARG B N 1
ATOM 6193 C CA . ARG B 1 114 ? 3.322 -33.844 -23.219 1 96.56 114 ARG B CA 1
ATOM 6194 C C . ARG B 1 114 ? 3.986 -35.219 -23.031 1 96.56 114 ARG B C 1
ATOM 6196 O O . ARG B 1 114 ? 3.678 -36.156 -23.75 1 96.56 114 ARG B O 1
ATOM 6203 N N . LYS B 1 115 ? 4.852 -35.281 -22.109 1 96.38 115 LYS B N 1
ATOM 6204 C CA . LYS B 1 115 ? 5.531 -36.562 -21.828 1 96.38 115 LYS B CA 1
ATOM 6205 C C . LYS B 1 115 ? 4.539 -37.656 -21.438 1 96.38 115 LYS B C 1
ATOM 6207 O O . LYS B 1 115 ? 4.633 -38.781 -21.906 1 96.38 115 LYS B O 1
ATOM 6212 N N . TYR B 1 116 ? 3.629 -37.344 -20.547 1 97.12 116 TYR B N 1
ATOM 6213 C CA . TYR B 1 116 ? 2.615 -38.281 -20.109 1 97.12 116 TYR B CA 1
ATOM 6214 C C . TYR B 1 116 ? 1.797 -38.781 -21.297 1 97.12 116 TYR B C 1
ATOM 6216 O O . TYR B 1 116 ? 1.577 -40 -21.453 1 97.12 116 TYR B O 1
ATOM 6224 N N . LEU B 1 117 ? 1.371 -37.844 -22.172 1 96.69 117 LEU B N 1
ATOM 6225 C CA . LEU B 1 117 ? 0.565 -38.188 -23.344 1 96.69 117 LEU B CA 1
ATOM 6226 C C . LEU B 1 117 ? 1.335 -39.094 -24.281 1 96.69 117 LEU B C 1
ATOM 6228 O O . LEU B 1 117 ? 0.785 -40.094 -24.781 1 96.69 117 LEU B O 1
ATOM 6232 N N . ASP B 1 118 ? 2.592 -38.812 -24.484 1 97.12 118 ASP B N 1
ATOM 6233 C CA . ASP B 1 118 ? 3.438 -39.594 -25.359 1 97.12 118 ASP B CA 1
ATOM 6234 C C . ASP B 1 118 ? 3.609 -41.031 -24.828 1 97.12 118 ASP B C 1
ATOM 6236 O O . ASP B 1 118 ? 3.537 -42 -25.578 1 97.12 118 ASP B O 1
ATOM 6240 N N . GLU B 1 119 ? 3.816 -41.125 -23.531 1 96.69 119 GLU B N 1
ATOM 6241 C CA . GLU B 1 119 ? 4.027 -42.438 -22.922 1 96.69 119 GLU B CA 1
ATOM 6242 C C . GLU B 1 119 ? 2.754 -43.281 -22.953 1 96.69 119 GLU B C 1
ATOM 6244 O O . GLU B 1 119 ? 2.811 -44.469 -23.203 1 96.69 119 GLU B O 1
ATOM 6249 N N . ARG B 1 120 ? 1.653 -42.656 -22.672 1 95.44 120 ARG B N 1
ATOM 6250 C CA . ARG B 1 120 ? 0.377 -43.344 -22.719 1 95.44 120 ARG B CA 1
ATOM 6251 C C . ARG B 1 120 ? 0.086 -43.844 -24.141 1 95.44 120 ARG B C 1
ATOM 6253 O O . ARG B 1 120 ? -0.33 -45 -24.328 1 95.44 120 ARG B O 1
ATOM 6260 N N . GLU B 1 121 ? 0.352 -43.062 -25.125 1 95.19 121 GLU B N 1
ATOM 6261 C CA . GLU B 1 121 ? 0.146 -43.406 -26.531 1 95.19 121 GLU B CA 1
ATOM 6262 C C . GLU B 1 121 ? 1.088 -44.531 -26.938 1 95.19 121 GLU B C 1
ATOM 6264 O O . GLU B 1 121 ? 0.697 -45.438 -27.688 1 95.19 121 GLU B O 1
ATOM 6269 N N . ARG B 1 122 ? 2.27 -44.438 -26.484 1 97.12 122 ARG B N 1
ATOM 6270 C CA . ARG B 1 122 ? 3.246 -45.5 -26.781 1 97.12 122 ARG B CA 1
ATOM 6271 C C . ARG B 1 122 ? 2.768 -46.844 -26.281 1 97.12 122 ARG B C 1
ATOM 6273 O O . ARG B 1 122 ? 2.836 -47.844 -27.016 1 97.12 122 ARG B O 1
ATOM 6280 N N . LEU B 1 123 ? 2.279 -46.938 -25.047 1 95.94 123 LEU B N 1
ATOM 6281 C CA . LEU B 1 123 ? 1.812 -48.188 -24.469 1 95.94 123 LEU B CA 1
ATOM 6282 C C . LEU B 1 123 ? 0.624 -48.75 -25.25 1 95.94 123 LEU B C 1
ATOM 6284 O O . LEU B 1 123 ? 0.571 -49.938 -25.547 1 95.94 123 LEU B O 1
ATOM 6288 N N . ASP B 1 124 ? -0.277 -47.906 -25.656 1 93.56 124 ASP B N 1
ATOM 6289 C CA . ASP B 1 124 ? -1.463 -48.312 -26.391 1 93.56 124 ASP B CA 1
ATOM 6290 C C . ASP B 1 124 ? -1.093 -48.781 -27.797 1 93.56 124 ASP B C 1
ATOM 6292 O O . ASP B 1 124 ? -1.617 -49.812 -28.266 1 93.56 124 ASP B O 1
ATOM 6296 N N . THR B 1 125 ? -0.181 -48.094 -28.469 1 96.56 125 THR B N 1
ATOM 6297 C CA . THR B 1 125 ? 0.242 -48.438 -29.828 1 96.56 125 THR B CA 1
ATOM 6298 C C . THR B 1 125 ? 0.979 -49.781 -29.828 1 96.56 125 THR B C 1
ATOM 6300 O O . THR B 1 125 ? 0.795 -50.594 -30.734 1 96.56 125 THR B O 1
ATOM 6303 N N . ASP B 1 126 ? 1.799 -50 -28.828 1 95.88 126 ASP B N 1
ATOM 6304 C CA . ASP B 1 126 ? 2.535 -51.25 -28.719 1 95.88 126 ASP B CA 1
ATOM 6305 C C . ASP B 1 126 ? 1.582 -52.438 -28.562 1 95.88 126 ASP B C 1
ATOM 6307 O O . ASP B 1 126 ? 1.771 -53.469 -29.203 1 95.88 126 ASP B O 1
ATOM 6311 N N . PHE B 1 127 ? 0.636 -52.312 -27.734 1 95.81 127 PHE B N 1
ATOM 6312 C CA . PHE B 1 127 ? -0.319 -53.375 -27.516 1 95.81 127 PHE B CA 1
ATOM 6313 C C . PHE B 1 127 ? -1.151 -53.625 -28.766 1 95.81 127 PHE B C 1
ATOM 6315 O O . PHE B 1 127 ? -1.457 -54.781 -29.109 1 95.81 127 PHE B O 1
ATOM 6322 N N . ALA B 1 128 ? -1.523 -52.594 -29.484 1 95.69 128 ALA B N 1
ATOM 6323 C CA . ALA B 1 128 ? -2.26 -52.719 -30.75 1 95.69 128 ALA B CA 1
ATOM 6324 C C . ALA B 1 128 ? -1.439 -53.469 -31.781 1 95.69 128 ALA B C 1
ATOM 6326 O O . ALA B 1 128 ? -1.979 -54.281 -32.531 1 95.69 128 ALA B O 1
ATOM 6327 N N . ARG B 1 129 ? -0.194 -53.156 -31.828 1 96.69 129 ARG B N 1
ATOM 6328 C CA . ARG B 1 129 ? 0.695 -53.844 -32.75 1 96.69 129 ARG B CA 1
ATOM 6329 C C . ARG B 1 129 ? 0.726 -55.344 -32.5 1 96.69 129 ARG B C 1
ATOM 6331 O O . ARG B 1 129 ? 0.695 -56.156 -33.438 1 96.69 129 ARG B O 1
ATOM 6338 N N . VAL B 1 130 ? 0.822 -55.719 -31.234 1 96.62 130 VAL B N 1
ATOM 6339 C CA . VAL B 1 130 ? 0.863 -57.094 -30.844 1 96.62 130 VAL B CA 1
ATOM 6340 C C . VAL B 1 130 ? -0.455 -57.781 -31.203 1 96.62 130 VAL B C 1
ATOM 6342 O O . VAL B 1 130 ? -0.464 -58.938 -31.688 1 96.62 130 VAL B O 1
ATOM 6345 N N . GLN B 1 131 ? -1.543 -57.188 -31.016 1 95.75 131 GLN B N 1
ATOM 6346 C CA . GLN B 1 131 ? -2.852 -57.719 -31.375 1 95.75 131 GLN B CA 1
ATOM 6347 C C . GLN B 1 131 ? -2.982 -57.906 -32.875 1 95.75 131 GLN B C 1
ATOM 6349 O O . GLN B 1 131 ? -3.51 -58.906 -33.344 1 95.75 131 GLN B O 1
ATOM 6354 N N . ASP B 1 132 ? -2.475 -56.938 -33.625 1 96.69 132 ASP B N 1
ATOM 6355 C CA . ASP B 1 132 ? -2.518 -57.031 -35.094 1 96.69 132 ASP B CA 1
ATOM 6356 C C . ASP B 1 132 ? -1.695 -58.188 -35.594 1 96.69 132 ASP B C 1
ATOM 6358 O O . ASP B 1 132 ? -2.107 -58.875 -36.531 1 96.69 132 ASP B O 1
ATOM 6362 N N . GLU B 1 133 ? -0.553 -58.344 -35.031 1 96.38 133 GLU B N 1
ATOM 6363 C CA . GLU B 1 133 ? 0.301 -59.469 -35.406 1 96.38 133 GLU B CA 1
ATOM 6364 C C . GLU B 1 133 ? -0.392 -60.781 -35.156 1 96.38 133 GLU B C 1
ATOM 6366 O O . GLU B 1 133 ? -0.303 -61.719 -35.969 1 96.38 133 GLU B O 1
ATOM 6371 N N . MET B 1 134 ? -1.031 -60.938 -34.031 1 96.75 134 MET B N 1
ATOM 6372 C CA . MET B 1 134 ? -1.779 -62.156 -33.688 1 96.75 134 MET B CA 1
ATOM 6373 C C . MET B 1 134 ? -2.898 -62.375 -34.719 1 96.75 134 MET B C 1
ATOM 6375 O O . MET B 1 134 ? -3.09 -63.5 -35.156 1 96.75 134 MET B O 1
ATOM 6379 N N . MET B 1 135 ? -3.568 -61.344 -35.125 1 96.25 135 MET B N 1
ATOM 6380 C CA . MET B 1 135 ? -4.668 -61.469 -36.062 1 96.25 135 MET B CA 1
ATOM 6381 C C . MET B 1 135 ? -4.148 -61.844 -37.438 1 96.25 135 MET B C 1
ATOM 6383 O O . MET B 1 135 ? -4.77 -62.656 -38.156 1 96.25 135 MET B O 1
ATOM 6387 N N . ARG B 1 136 ? -3.057 -61.312 -37.844 1 97.38 136 ARG B N 1
ATOM 6388 C CA . ARG B 1 136 ? -2.438 -61.688 -39.125 1 97.38 136 ARG B CA 1
ATOM 6389 C C . ARG B 1 136 ? -2.061 -63.156 -39.156 1 97.38 136 ARG B C 1
ATOM 6391 O O . ARG B 1 136 ? -2.309 -63.844 -40.125 1 97.38 136 ARG B O 1
ATOM 6398 N N . ASN B 1 137 ? -1.412 -63.594 -38.031 1 97.31 137 ASN B N 1
ATOM 6399 C CA . ASN B 1 137 ? -1.03 -65 -37.938 1 97.31 137 ASN B CA 1
ATOM 6400 C C . ASN B 1 137 ? -2.25 -65.938 -37.969 1 97.31 137 ASN B C 1
ATOM 6402 O O . ASN B 1 137 ? -2.199 -67 -38.531 1 97.31 137 ASN B O 1
ATOM 6406 N N . LYS B 1 138 ? -3.344 -65.5 -37.406 1 97.12 138 LYS B N 1
ATOM 6407 C CA . LYS B 1 138 ? -4.586 -66.25 -37.406 1 97.12 138 LYS B CA 1
ATOM 6408 C C . LYS B 1 138 ? -5.117 -66.438 -38.812 1 97.12 138 LYS B C 1
ATOM 6410 O O . LYS B 1 138 ? -5.48 -67.5 -39.219 1 97.12 138 LYS B O 1
ATOM 6415 N N . ILE B 1 139 ? -5.125 -65.375 -39.594 1 97.19 139 ILE B N 1
ATOM 6416 C CA . ILE B 1 139 ? -5.633 -65.375 -40.969 1 97.19 139 ILE B CA 1
ATOM 6417 C C . ILE B 1 139 ? -4.742 -66.25 -41.812 1 97.19 139 ILE B C 1
ATOM 6419 O O . ILE B 1 139 ? -5.238 -67.125 -42.562 1 97.19 139 ILE B O 1
ATOM 6423 N N . ASP B 1 140 ? -3.445 -66 -41.719 1 97.44 140 ASP B N 1
ATOM 6424 C CA . ASP B 1 140 ? -2.496 -66.812 -42.5 1 97.44 140 ASP B CA 1
ATOM 6425 C C . ASP B 1 140 ? -2.623 -68.312 -42.156 1 97.44 140 ASP B C 1
ATOM 6427 O O . ASP B 1 140 ? -2.516 -69.125 -43.062 1 97.44 140 ASP B O 1
ATOM 6431 N N . TYR B 1 141 ? -2.756 -68.562 -40.906 1 97.06 141 TYR B N 1
ATOM 6432 C CA . TYR B 1 141 ? -2.939 -69.938 -40.438 1 97.06 141 TYR B CA 1
ATOM 6433 C C . TYR B 1 141 ? -4.188 -70.562 -41.062 1 97.06 141 TYR B C 1
ATOM 6435 O O . TYR B 1 141 ? -4.148 -71.688 -41.594 1 97.06 141 TYR B O 1
ATOM 6443 N N . GLY B 1 142 ? -5.32 -69.875 -41.031 1 95.62 142 GLY B N 1
ATOM 6444 C CA . GLY B 1 142 ? -6.543 -70.312 -41.656 1 95.62 142 GLY B CA 1
ATOM 6445 C C . GLY B 1 142 ? -6.375 -70.625 -43.125 1 95.62 142 GLY B C 1
ATOM 6446 O O . GLY B 1 142 ? -6.855 -71.625 -43.656 1 95.62 142 GLY B O 1
ATOM 6447 N N . ARG B 1 143 ? -5.699 -69.812 -43.781 1 96.31 143 ARG B N 1
ATOM 6448 C CA . ARG B 1 143 ? -5.426 -70 -45.219 1 96.31 143 ARG B CA 1
ATOM 6449 C C . ARG B 1 143 ? -4.566 -71.188 -45.469 1 96.31 143 ARG B C 1
ATOM 6451 O O . ARG B 1 143 ? -4.734 -71.875 -46.469 1 96.31 143 ARG B O 1
ATOM 6458 N N . ALA B 1 144 ? -3.623 -71.375 -44.562 1 96.38 144 ALA B N 1
ATOM 6459 C CA . ALA B 1 144 ? -2.725 -72.5 -44.688 1 96.38 144 ALA B CA 1
ATOM 6460 C C . ALA B 1 144 ? -3.471 -73.812 -44.5 1 96.38 144 ALA B C 1
ATOM 6462 O O . ALA B 1 144 ? -3.17 -74.812 -45.156 1 96.38 144 ALA B O 1
ATOM 6463 N N . VAL B 1 145 ? -4.395 -73.875 -43.625 1 95.06 145 VAL B N 1
ATOM 6464 C CA . VAL B 1 145 ? -5.199 -75.062 -43.375 1 95.06 145 VAL B CA 1
ATOM 6465 C C . VAL B 1 145 ? -6.004 -75.375 -44.625 1 95.06 145 VAL B C 1
ATOM 6467 O O . VAL B 1 145 ? -6.062 -76.562 -45.062 1 95.06 145 VAL B O 1
ATOM 6470 N N . ASP B 1 146 ? -6.629 -74.438 -45.25 1 94.75 146 ASP B N 1
ATOM 6471 C CA . ASP B 1 146 ? -7.414 -74.562 -46.469 1 94.75 146 ASP B CA 1
ATOM 6472 C C . ASP B 1 146 ? -6.531 -75.062 -47.625 1 94.75 146 ASP B C 1
ATOM 6474 O O . ASP B 1 146 ? -6.922 -75.938 -48.375 1 94.75 146 ASP B O 1
ATOM 6478 N N . ARG B 1 147 ? -5.402 -74.438 -47.75 1 95.31 147 ARG B N 1
ATOM 6479 C CA . ARG B 1 147 ? -4.477 -74.812 -48.812 1 95.31 147 ARG B CA 1
ATOM 6480 C C . ARG B 1 147 ? -4.02 -76.25 -48.688 1 95.31 147 ARG B C 1
ATOM 6482 O O . ARG B 1 147 ? -3.904 -76.938 -49.688 1 95.31 147 ARG B O 1
ATOM 6489 N N . LEU B 1 148 ? -3.668 -76.688 -47.5 1 94.31 148 LEU B N 1
ATOM 6490 C CA . LEU B 1 148 ? -3.252 -78.062 -47.25 1 94.31 148 LEU B CA 1
ATOM 6491 C C . LEU B 1 148 ? -4.359 -79.062 -47.656 1 94.31 148 LEU B C 1
ATOM 6493 O O . LEU B 1 148 ? -4.094 -80.062 -48.281 1 94.31 148 LEU B O 1
ATOM 6497 N N . SER B 1 149 ? -5.594 -78.688 -47.25 1 91.81 149 SER B N 1
ATOM 6498 C CA . SER B 1 149 ? -6.73 -79.562 -47.594 1 91.81 149 SER B CA 1
ATOM 6499 C C . SER B 1 149 ? -6.898 -79.688 -49.094 1 91.81 149 SER B C 1
ATOM 6501 O O . SER B 1 149 ? -7.164 -80.75 -49.625 1 91.81 149 SER B O 1
ATOM 6503 N N . GLN B 1 150 ? -6.645 -78.688 -49.812 1 93.44 150 GLN B N 1
ATOM 6504 C CA . GLN B 1 150 ? -6.773 -78.688 -51.25 1 93.44 150 GLN B CA 1
ATOM 6505 C C . GLN B 1 150 ? -5.652 -79.438 -51.938 1 93.44 150 GLN B C 1
ATOM 6507 O O . GLN B 1 150 ? -5.902 -80.25 -52.844 1 93.44 150 GLN B O 1
ATOM 6512 N N . ASP B 1 151 ? -4.477 -79.125 -51.469 1 93.75 151 ASP B N 1
ATOM 6513 C CA . ASP B 1 151 ? -3.328 -79.812 -52.031 1 93.75 151 ASP B CA 1
ATOM 6514 C C . ASP B 1 151 ? -3.371 -81.312 -51.75 1 93.75 151 ASP B C 1
ATOM 6516 O O . ASP B 1 151 ? -2.957 -82.125 -52.562 1 93.75 151 ASP B O 1
ATOM 6520 N N . LYS B 1 152 ? -3.803 -81.625 -50.625 1 90.5 152 LYS B N 1
ATOM 6521 C CA . LYS B 1 152 ? -3.977 -83.062 -50.25 1 90.5 152 LYS B CA 1
ATOM 6522 C C . LYS B 1 152 ? -5.02 -83.75 -51.156 1 90.5 152 LYS B C 1
ATOM 6524 O O . LYS B 1 152 ? -4.805 -84.812 -51.656 1 90.5 152 LYS B O 1
ATOM 6529 N N . ALA B 1 153 ? -6.117 -83.125 -51.344 1 90.19 153 ALA B N 1
ATOM 6530 C CA . ALA B 1 153 ? -7.18 -83.625 -52.188 1 90.19 153 ALA B CA 1
ATOM 6531 C C . ALA B 1 153 ? -6.688 -83.812 -53.625 1 90.19 153 ALA B C 1
ATOM 6533 O O . ALA B 1 153 ? -7 -84.812 -54.281 1 90.19 153 ALA B O 1
ATOM 6534 N N . LYS B 1 154 ? -5.977 -82.938 -54.062 1 90.94 154 LYS B N 1
ATOM 6535 C CA . LYS B 1 154 ? -5.438 -83 -55.438 1 90.94 154 LYS B CA 1
ATOM 6536 C C . LYS B 1 154 ? -4.453 -84.188 -55.562 1 90.94 154 LYS B C 1
ATOM 6538 O O . LYS B 1 154 ? -4.441 -84.875 -56.562 1 90.94 154 LYS B O 1
ATOM 6543 N N . TYR B 1 155 ? -3.621 -84.312 -54.562 1 90.38 155 TYR B N 1
ATOM 6544 C CA . TYR B 1 155 ? -2.654 -85.375 -54.531 1 90.38 155 TYR B CA 1
ATOM 6545 C C . TYR B 1 155 ? -3.357 -86.75 -54.531 1 90.38 155 TYR B C 1
ATOM 6547 O O . TYR B 1 155 ? -3.029 -87.625 -55.312 1 90.38 155 TYR B O 1
ATOM 6555 N N . LEU B 1 156 ? -4.367 -86.812 -53.719 1 88.5 156 LEU B N 1
ATOM 6556 C CA . LEU B 1 156 ? -5.105 -88.062 -53.594 1 88.5 156 LEU B CA 1
ATOM 6557 C C . LEU B 1 156 ? -5.891 -88.375 -54.875 1 88.5 156 LEU B C 1
ATOM 6559 O O . LEU B 1 156 ? -6.012 -89.5 -55.281 1 88.5 156 LEU B O 1
ATOM 6563 N N . GLU B 1 157 ? -6.352 -87.438 -55.438 1 88.25 157 GLU B N 1
ATOM 6564 C CA . GLU B 1 157 ? -7.074 -87.562 -56.688 1 88.25 157 GLU B CA 1
ATOM 6565 C C . GLU B 1 157 ? -6.152 -88.062 -57.812 1 88.25 157 GLU B C 1
ATOM 6567 O O . GLU B 1 157 ? -6.523 -88.938 -58.594 1 88.25 157 GLU B O 1
ATOM 6572 N N . MET B 1 158 ? -4.996 -87.562 -57.812 1 87.75 158 MET B N 1
ATOM 6573 C CA . MET B 1 158 ? -4.027 -88 -58.844 1 87.75 158 MET B CA 1
ATOM 6574 C C . MET B 1 158 ? -3.498 -89.375 -58.594 1 87.75 158 MET B C 1
ATOM 6576 O O . MET B 1 158 ? -3.17 -90.125 -59.531 1 87.75 158 MET B O 1
ATOM 6580 N N . GLN B 1 159 ? -3.355 -89.688 -57.375 1 84.5 159 GLN B N 1
ATOM 6581 C CA . GLN B 1 159 ? -2.908 -91 -57 1 84.5 159 GLN B CA 1
ATOM 6582 C C . GLN B 1 159 ? -3.965 -92.062 -57.312 1 84.5 159 GLN B C 1
ATOM 6584 O O . GLN B 1 159 ? -3.637 -93.188 -57.75 1 84.5 159 GLN B O 1
ATOM 6589 N N . GLY B 1 160 ? -5.145 -91.75 -57.094 1 83.19 160 GLY B N 1
ATOM 6590 C CA . GLY B 1 160 ? -6.234 -92.688 -57.375 1 83.19 160 GLY B CA 1
ATOM 6591 C C . GLY B 1 160 ? -6.438 -92.938 -58.844 1 83.19 160 GLY B C 1
ATOM 6592 O O . GLY B 1 160 ? -6.844 -94.062 -59.25 1 83.19 160 GLY B O 1
ATOM 6593 N N . LYS B 1 161 ? -6.168 -92.062 -59.656 1 79.62 161 LYS B N 1
ATOM 6594 C CA . LYS B 1 161 ? -6.379 -92.188 -61.094 1 79.62 161 LYS B CA 1
ATOM 6595 C C . LYS B 1 161 ? -5.25 -93 -61.719 1 79.62 161 LYS B C 1
ATOM 6597 O O . LYS B 1 161 ? -5.262 -93.25 -62.938 1 79.62 161 LYS B O 1
ATOM 6602 N N . GLY B 1 162 ? -4.422 -93.625 -60.938 1 71.56 162 GLY B N 1
ATOM 6603 C CA . GLY B 1 162 ? -3.381 -94.562 -61.406 1 71.56 162 GLY B CA 1
ATOM 6604 C C . GLY B 1 162 ? -2.311 -93.875 -62.219 1 71.56 162 GLY B C 1
ATOM 6605 O O . GLY B 1 162 ? -1.629 -94.5 -63.031 1 71.56 162 GLY B O 1
ATOM 6606 N N . LYS B 1 163 ? -2.363 -92.562 -62.25 1 66.38 163 LYS B N 1
ATOM 6607 C CA . LYS B 1 163 ? -1.401 -91.812 -63.094 1 66.38 163 LYS B CA 1
ATOM 6608 C C . LYS B 1 163 ? -0.013 -91.875 -62.438 1 66.38 163 LYS B C 1
ATOM 6610 O O . LYS B 1 163 ? 0.124 -91.625 -61.25 1 66.38 163 LYS B O 1
ATOM 6615 N N . SER B 1 164 ? 0.836 -92.688 -62.969 1 69.88 164 SER B N 1
ATOM 6616 C CA . SER B 1 164 ? 2.244 -92.75 -62.562 1 69.88 164 SER B CA 1
ATOM 6617 C C . SER B 1 164 ? 3.084 -91.812 -63.406 1 69.88 164 SER B C 1
ATOM 6619 O O . SER B 1 164 ? 2.723 -91.438 -64.562 1 69.88 164 SER B O 1
ATOM 6621 N N . GLY B 1 165 ? 3.887 -90.562 -62.781 1 77.75 165 GLY B N 1
ATOM 6622 C CA . GLY B 1 165 ? 4.75 -89.688 -63.562 1 77.75 165 GLY B CA 1
ATOM 6623 C C . GLY B 1 165 ? 5.102 -88.438 -62.844 1 77.75 165 GLY B C 1
ATOM 6624 O O . GLY B 1 165 ? 4.918 -88.312 -61.625 1 77.75 165 GLY B O 1
ATOM 6625 N N . PRO B 1 166 ? 5.602 -87.5 -63.531 1 85.31 166 PRO B N 1
ATOM 6626 C CA . PRO B 1 166 ? 6.109 -86.25 -63.031 1 85.31 166 PRO B CA 1
ATOM 6627 C C . PRO B 1 166 ? 5.016 -85.375 -62.406 1 85.31 166 PRO B C 1
ATOM 6629 O O . PRO B 1 166 ? 5.285 -84.562 -61.5 1 85.31 166 PRO B O 1
ATOM 6632 N N . LYS B 1 167 ? 3.791 -85.562 -62.844 1 84.81 167 LYS B N 1
ATOM 6633 C CA . LYS B 1 167 ? 2.701 -84.75 -62.312 1 84.81 167 LYS B CA 1
ATOM 6634 C C . LYS B 1 167 ? 2.334 -85.188 -60.906 1 84.81 167 LYS B C 1
ATOM 6636 O O . LYS B 1 167 ? 1.991 -84.375 -60.062 1 84.81 167 LYS B O 1
ATOM 6641 N N . LEU B 1 168 ? 2.406 -86.312 -60.656 1 85.75 168 LEU B N 1
ATOM 6642 C CA . LEU B 1 168 ? 2.156 -86.875 -59.312 1 85.75 168 LEU B CA 1
ATOM 6643 C C . LEU B 1 168 ? 3.24 -86.375 -58.344 1 85.75 168 LEU B C 1
ATOM 6645 O O . LEU B 1 168 ? 2.949 -86.062 -57.188 1 85.75 168 LEU B O 1
ATOM 6649 N N . ASP B 1 169 ? 4.422 -86.375 -58.875 1 86.69 169 ASP B N 1
ATOM 6650 C CA . ASP B 1 169 ? 5.535 -85.875 -58.062 1 86.69 169 ASP B CA 1
ATOM 6651 C C . ASP B 1 169 ? 5.387 -84.438 -57.688 1 86.69 169 ASP B C 1
ATOM 6653 O O . ASP B 1 169 ? 5.746 -84 -56.594 1 86.69 169 ASP B O 1
ATOM 6657 N N . GLU B 1 170 ? 4.867 -83.688 -58.625 1 89.31 170 GLU B N 1
ATOM 6658 C CA . GLU B 1 170 ? 4.633 -82.312 -58.375 1 89.31 170 GLU B CA 1
ATOM 6659 C C . GLU B 1 170 ? 3.541 -82.062 -57.344 1 89.31 170 GLU B C 1
ATOM 6661 O O . GLU B 1 170 ? 3.662 -81.188 -56.469 1 89.31 170 GLU B O 1
ATOM 6666 N N . ALA B 1 171 ? 2.506 -82.812 -57.438 1 88.38 171 ALA B N 1
ATOM 6667 C CA . ALA B 1 171 ? 1.41 -82.75 -56.469 1 88.38 171 ALA B CA 1
ATOM 6668 C C . ALA B 1 171 ? 1.866 -83.125 -55.062 1 88.38 171 ALA B C 1
ATOM 6670 O O . ALA B 1 171 ? 1.431 -82.562 -54.062 1 88.38 171 ALA B O 1
ATOM 6671 N N . LYS B 1 172 ? 2.705 -84.062 -55.062 1 87.62 172 LYS B N 1
ATOM 6672 C CA . LYS B 1 172 ? 3.268 -84.562 -53.781 1 87.62 172 LYS B CA 1
ATOM 6673 C C . LYS B 1 172 ? 4.133 -83.438 -53.156 1 87.62 172 LYS B C 1
ATOM 6675 O O . LYS B 1 172 ? 4.062 -83.25 -51.938 1 87.62 172 LYS B O 1
ATOM 6680 N N . THR B 1 173 ? 4.906 -82.875 -53.969 1 90.88 173 THR B N 1
ATOM 6681 C CA . THR B 1 173 ? 5.789 -81.812 -53.469 1 90.88 173 THR B CA 1
ATOM 6682 C C . THR B 1 173 ? 4.984 -80.625 -52.969 1 90.88 173 THR B C 1
ATOM 6684 O O . THR B 1 173 ? 5.336 -80 -51.969 1 90.88 173 THR B O 1
ATOM 6687 N N . LYS B 1 174 ? 3.953 -80.312 -53.688 1 91.75 174 LYS B N 1
ATOM 6688 C CA . LYS B 1 174 ? 3.094 -79.188 -53.25 1 91.75 174 LYS B CA 1
ATOM 6689 C C . LYS B 1 174 ? 2.41 -79.562 -51.938 1 91.75 174 LYS B C 1
ATOM 6691 O O . LYS B 1 174 ? 2.287 -78.688 -51.062 1 91.75 174 LYS B O 1
ATOM 6696 N N . PHE B 1 175 ? 1.982 -80.688 -51.781 1 90.12 175 PHE B N 1
ATOM 6697 C CA . PHE B 1 175 ? 1.361 -81.125 -50.562 1 90.12 175 PHE B CA 1
ATOM 6698 C C . PHE B 1 175 ? 2.352 -81.062 -49.406 1 90.12 175 PHE B C 1
ATOM 6700 O O . PHE B 1 175 ? 2.014 -80.625 -48.312 1 90.12 175 PHE B O 1
ATOM 6707 N N . PHE B 1 176 ? 3.545 -81.5 -49.75 1 90.56 176 PHE B N 1
ATOM 6708 C CA . PHE B 1 176 ? 4.586 -81.438 -48.719 1 90.56 176 PHE B CA 1
ATOM 6709 C C . PHE B 1 176 ? 4.895 -80 -48.281 1 90.56 176 PHE B C 1
ATOM 6711 O O . PHE B 1 176 ? 5.035 -79.75 -47.094 1 90.56 176 PHE B O 1
ATOM 6718 N N . ARG B 1 177 ? 4.98 -79.188 -49.25 1 92.19 177 ARG B N 1
ATOM 6719 C CA . ARG B 1 177 ? 5.281 -77.75 -48.938 1 92.19 177 ARG B CA 1
ATOM 6720 C C . ARG B 1 177 ? 4.168 -77.125 -48.125 1 92.19 177 ARG B C 1
ATOM 6722 O O . ARG B 1 177 ? 4.438 -76.312 -47.219 1 92.19 177 ARG B O 1
ATOM 6729 N N . SER B 1 178 ? 2.994 -77.438 -48.438 1 93.56 178 SER B N 1
ATOM 6730 C CA . SER B 1 178 ? 1.855 -76.875 -47.688 1 93.56 178 SER B CA 1
ATOM 6731 C C . SER B 1 178 ? 1.818 -77.438 -46.25 1 93.56 178 SER B C 1
ATOM 6733 O O . SER B 1 178 ? 1.407 -76.75 -45.344 1 93.56 178 SER B O 1
ATOM 6735 N N . ALA B 1 179 ? 2.248 -78.625 -46.094 1 91.69 179 ALA B N 1
ATOM 6736 C CA . ALA B 1 179 ? 2.295 -79.188 -44.781 1 91.69 179 ALA B CA 1
ATOM 6737 C C . ALA B 1 179 ? 3.365 -78.562 -43.906 1 91.69 179 ALA B C 1
ATOM 6739 O O . ALA B 1 179 ? 3.135 -78.25 -42.719 1 91.69 179 ALA B O 1
ATOM 6740 N N . VAL B 1 180 ? 4.484 -78.312 -44.5 1 92.5 180 VAL B N 1
ATOM 6741 C CA . VAL B 1 180 ? 5.574 -77.688 -43.812 1 92.5 180 VAL B CA 1
ATOM 6742 C C . VAL B 1 180 ? 5.129 -76.25 -43.375 1 92.5 180 VAL B C 1
ATOM 6744 O O . VAL B 1 180 ? 5.348 -75.875 -42.219 1 92.5 180 VAL B O 1
ATOM 6747 N N . ARG B 1 181 ? 4.543 -75.562 -44.25 1 94.62 181 ARG B N 1
ATOM 6748 C CA . ARG B 1 181 ? 4.082 -74.25 -43.969 1 94.62 181 ARG B CA 1
ATOM 6749 C C . ARG B 1 181 ? 3.021 -74.25 -42.875 1 94.62 181 ARG B C 1
ATOM 6751 O O . ARG B 1 181 ? 3.041 -73.375 -42 1 94.62 181 ARG B O 1
ATOM 6758 N N . LEU B 1 182 ? 2.115 -75.125 -42.906 1 95.62 182 LEU B N 1
ATOM 6759 C CA . LEU B 1 182 ? 1.038 -75.188 -41.938 1 95.62 182 LEU B CA 1
ATOM 6760 C C . LEU B 1 182 ? 1.593 -75.438 -40.531 1 95.62 182 LEU B C 1
ATOM 6762 O O . LEU B 1 182 ? 1.183 -74.812 -39.562 1 95.62 182 LEU B O 1
ATOM 6766 N N . HIS B 1 183 ? 2.5 -76.375 -40.438 1 94.69 183 HIS B N 1
ATOM 6767 C CA . HIS B 1 183 ? 3.059 -76.688 -39.125 1 94.69 183 HIS B CA 1
ATOM 6768 C C . HIS B 1 183 ? 3.85 -75.562 -38.531 1 94.69 183 HIS B C 1
ATOM 6770 O O . HIS B 1 183 ? 3.793 -75.25 -37.344 1 94.69 183 HIS B O 1
ATOM 6776 N N . LYS B 1 184 ? 4.555 -74.812 -39.406 1 94.31 184 LYS B N 1
ATOM 6777 C CA . LYS B 1 184 ? 5.281 -73.625 -38.969 1 94.31 184 LYS B CA 1
ATOM 6778 C C . LYS B 1 184 ? 4.32 -72.562 -38.5 1 94.31 184 LYS B C 1
ATOM 6780 O O . LYS B 1 184 ? 4.516 -71.938 -37.438 1 94.31 184 LYS B O 1
ATOM 6785 N N . LEU B 1 185 ? 3.318 -72.312 -39.312 1 96.12 185 LEU B N 1
ATOM 6786 C CA . LEU B 1 185 ? 2.357 -71.25 -39 1 96.12 185 LEU B CA 1
ATOM 6787 C C . LEU B 1 185 ? 1.53 -71.625 -37.781 1 96.12 185 LEU B C 1
ATOM 6789 O O . LEU B 1 185 ? 1.094 -70.688 -37.031 1 96.12 185 LEU B O 1
ATOM 6793 N N . HIS B 1 186 ? 1.283 -72.875 -37.594 1 96.5 186 HIS B N 1
ATOM 6794 C CA . HIS B 1 186 ? 0.596 -73.312 -36.375 1 96.5 186 HIS B CA 1
ATOM 6795 C C . HIS B 1 186 ? 1.335 -72.875 -35.125 1 96.5 186 HIS B C 1
ATOM 6797 O O . HIS B 1 186 ? 0.736 -72.25 -34.25 1 96.5 186 HIS B O 1
ATOM 6803 N N . ASN B 1 187 ? 2.604 -73.125 -35.125 1 95.81 187 ASN B N 1
ATOM 6804 C CA . ASN B 1 187 ? 3.416 -72.75 -33.969 1 95.81 187 ASN B CA 1
ATOM 6805 C C . ASN B 1 187 ? 3.5 -71.188 -33.844 1 95.81 187 ASN B C 1
ATOM 6807 O O . ASN B 1 187 ? 3.514 -70.688 -32.75 1 95.81 187 ASN B O 1
ATOM 6811 N N . GLU B 1 188 ? 3.598 -70.5 -34.938 1 95.88 188 GLU B N 1
ATOM 6812 C CA . GLU B 1 188 ? 3.631 -69 -34.875 1 95.88 188 GLU B CA 1
ATOM 6813 C C . GLU B 1 188 ? 2.332 -68.438 -34.312 1 95.88 188 GLU B C 1
ATOM 6815 O O . GLU B 1 188 ? 2.355 -67.5 -33.531 1 95.88 188 GLU B O 1
ATOM 6820 N N . TYR B 1 189 ? 1.261 -68.938 -34.75 1 97.31 189 TYR B N 1
ATOM 6821 C CA . TYR B 1 189 ? -0.042 -68.5 -34.281 1 97.31 189 TYR B CA 1
ATOM 6822 C C . TYR B 1 189 ? -0.214 -68.812 -32.812 1 97.31 189 TYR B C 1
ATOM 6824 O O . TYR B 1 189 ? -0.637 -67.938 -32.031 1 97.31 189 TYR B O 1
ATOM 6832 N N . VAL B 1 190 ? 0.12 -70 -32.375 1 96.81 190 VAL B N 1
ATOM 6833 C CA . VAL B 1 190 ? 0.016 -70.375 -30.969 1 96.81 190 VAL B CA 1
ATOM 6834 C C . VAL B 1 190 ? 0.907 -69.438 -30.141 1 96.81 190 VAL B C 1
ATOM 6836 O O . VAL B 1 190 ? 0.488 -68.938 -29.094 1 96.81 190 VAL B O 1
ATOM 6839 N N . ALA B 1 191 ? 2.104 -69.25 -30.594 1 95.5 191 ALA B N 1
ATOM 6840 C CA . ALA B 1 191 ? 3.031 -68.375 -29.891 1 95.5 191 ALA B CA 1
ATOM 6841 C C . ALA B 1 191 ? 2.488 -66.938 -29.812 1 95.5 191 ALA B C 1
ATOM 6843 O O . ALA B 1 191 ? 2.643 -66.25 -28.781 1 95.5 191 ALA B O 1
ATOM 6844 N N . SER B 1 192 ? 1.919 -66.438 -30.922 1 96.62 192 SER B N 1
ATOM 6845 C CA . SER B 1 192 ? 1.39 -65.125 -30.969 1 96.62 192 SER B CA 1
ATOM 6846 C C . SER B 1 192 ? 0.221 -64.938 -30 1 96.62 192 SER B C 1
ATOM 6848 O O . SER B 1 192 ? 0.012 -63.844 -29.453 1 96.62 192 SER B O 1
ATOM 6850 N N . VAL B 1 193 ? -0.595 -65.938 -29.812 1 97.31 193 VAL B N 1
ATOM 6851 C CA . VAL B 1 193 ? -1.702 -65.875 -28.859 1 97.31 193 VAL B CA 1
ATOM 6852 C C . VAL B 1 193 ? -1.16 -65.688 -27.438 1 97.31 193 VAL B C 1
ATOM 6854 O O . VAL B 1 193 ? -1.658 -64.875 -26.672 1 97.31 193 VAL B O 1
ATOM 6857 N N . HIS B 1 194 ? -0.157 -66.562 -27.125 1 96.25 194 HIS B N 1
ATOM 6858 C CA . HIS B 1 194 ? 0.47 -66.438 -25.812 1 96.25 194 HIS B CA 1
ATOM 6859 C C . HIS B 1 194 ? 1.126 -65.062 -25.641 1 96.25 194 HIS B C 1
ATOM 6861 O O . HIS B 1 194 ? 1.066 -64.438 -24.562 1 96.25 194 HIS B O 1
ATOM 6867 N N . GLN B 1 195 ? 1.749 -64.562 -26.703 1 95.62 195 GLN B N 1
ATOM 6868 C CA . GLN B 1 195 ? 2.389 -63.281 -26.656 1 95.62 195 GLN B CA 1
ATOM 6869 C C . GLN B 1 195 ? 1.372 -62.188 -26.359 1 95.62 195 GLN B C 1
ATOM 6871 O O . GLN B 1 195 ? 1.637 -61.281 -25.562 1 95.62 195 GLN B O 1
ATOM 6876 N N . ALA B 1 196 ? 0.285 -62.125 -27.016 1 97 196 ALA B N 1
ATOM 6877 C CA . ALA B 1 196 ? -0.764 -61.125 -26.797 1 97 196 ALA B CA 1
ATOM 6878 C C . ALA B 1 196 ? -1.29 -61.188 -25.375 1 97 196 ALA B C 1
ATOM 6880 O O . ALA B 1 196 ? -1.489 -60.125 -24.734 1 97 196 ALA B O 1
ATOM 6881 N N . ARG B 1 197 ? -1.539 -62.375 -24.859 1 96.19 197 ARG B N 1
ATOM 6882 C CA . ARG B 1 197 ? -2.043 -62.562 -23.5 1 96.19 197 ARG B CA 1
ATOM 6883 C C . ARG B 1 197 ? -1.053 -62 -22.469 1 96.19 197 ARG B C 1
ATOM 6885 O O . ARG B 1 197 ? -1.437 -61.281 -21.562 1 96.19 197 ARG B O 1
ATOM 6892 N N . GLU B 1 198 ? 0.215 -62.406 -22.656 1 95.56 198 GLU B N 1
ATOM 6893 C CA . GLU B 1 198 ? 1.241 -61.969 -21.703 1 95.56 198 GLU B CA 1
ATOM 6894 C C . GLU B 1 198 ? 1.493 -60.469 -21.812 1 95.56 198 GLU B C 1
ATOM 6896 O O . GLU B 1 198 ? 1.802 -59.812 -20.812 1 95.56 198 GLU B O 1
ATOM 6901 N N . HIS B 1 199 ? 1.448 -59.969 -23.016 1 96.44 199 HIS B N 1
ATOM 6902 C CA . HIS B 1 199 ? 1.629 -58.531 -23.172 1 96.44 199 HIS B CA 1
ATOM 6903 C C . HIS B 1 199 ? 0.519 -57.75 -22.469 1 96.44 199 HIS B C 1
ATOM 6905 O O . HIS B 1 199 ? 0.771 -56.688 -21.875 1 96.44 199 HIS B O 1
ATOM 6911 N N . GLN B 1 200 ? -0.691 -58.156 -22.641 1 96.25 200 GLN B N 1
ATOM 6912 C CA . GLN B 1 200 ? -1.813 -57.531 -21.953 1 96.25 200 GLN B CA 1
ATOM 6913 C C . GLN B 1 200 ? -1.597 -57.531 -20.453 1 96.25 200 GLN B C 1
ATOM 6915 O O . GLN B 1 200 ? -1.842 -56.5 -19.797 1 96.25 200 GLN B O 1
ATOM 6920 N N . THR B 1 201 ? -1.183 -58.625 -19.875 1 95.44 201 THR B N 1
ATOM 6921 C CA . THR B 1 201 ? -0.933 -58.75 -18.453 1 95.44 201 THR B CA 1
ATOM 6922 C C . THR B 1 201 ? 0.155 -57.75 -18.016 1 95.44 201 THR B C 1
ATOM 6924 O O . THR B 1 201 ? 0.016 -57.062 -17 1 95.44 201 THR B O 1
ATOM 6927 N N . MET B 1 202 ? 1.219 -57.688 -18.781 1 95.5 202 MET B N 1
ATOM 6928 C CA . MET B 1 202 ? 2.311 -56.781 -18.484 1 95.5 202 MET B CA 1
ATOM 6929 C C . MET B 1 202 ? 1.832 -55.344 -18.531 1 95.5 202 MET B C 1
ATOM 6931 O O . MET B 1 202 ? 2.17 -54.531 -17.672 1 95.5 202 MET B O 1
ATOM 6935 N N . LEU B 1 203 ? 1.078 -54.938 -19.562 1 95.62 203 LEU B N 1
ATOM 6936 C CA . LEU B 1 203 ? 0.557 -53.594 -19.734 1 95.62 203 LEU B CA 1
ATOM 6937 C C . LEU B 1 203 ? -0.309 -53.188 -18.547 1 95.62 203 LEU B C 1
ATOM 6939 O O . LEU B 1 203 ? -0.133 -52.094 -18 1 95.62 203 LEU B O 1
ATOM 6943 N N . ARG B 1 204 ? -1.197 -54.031 -18.156 1 95.44 204 ARG B N 1
ATOM 6944 C CA . ARG B 1 204 ? -2.201 -53.719 -17.141 1 95.44 204 ARG B CA 1
ATOM 6945 C C . ARG B 1 204 ? -1.591 -53.719 -15.742 1 95.44 204 ARG B C 1
ATOM 6947 O O . ARG B 1 204 ? -1.934 -52.875 -14.906 1 95.44 204 ARG B O 1
ATOM 6954 N N . ASP B 1 205 ? -0.609 -54.594 -15.461 1 94.38 205 ASP B N 1
ATOM 6955 C CA . ASP B 1 205 ? -0.159 -54.812 -14.094 1 94.38 205 ASP B CA 1
ATOM 6956 C C . ASP B 1 205 ? 1.135 -54.062 -13.805 1 94.38 205 ASP B C 1
ATOM 6958 O O . ASP B 1 205 ? 1.444 -53.75 -12.648 1 94.38 205 ASP B O 1
ATOM 6962 N N . THR B 1 206 ? 1.902 -53.75 -14.898 1 94.75 206 THR B N 1
ATOM 6963 C CA . THR B 1 206 ? 3.223 -53.188 -14.594 1 94.75 206 THR B CA 1
ATOM 6964 C C . THR B 1 206 ? 3.465 -51.906 -15.367 1 94.75 206 THR B C 1
ATOM 6966 O O . THR B 1 206 ? 3.705 -50.844 -14.766 1 94.75 206 THR B O 1
ATOM 6969 N N . ALA B 1 207 ? 3.369 -51.844 -16.641 1 95.88 207 ALA B N 1
ATOM 6970 C CA . ALA B 1 207 ? 3.787 -50.719 -17.484 1 95.88 207 ALA B CA 1
ATOM 6971 C C . ALA B 1 207 ? 2.9 -49.5 -17.25 1 95.88 207 ALA B C 1
ATOM 6973 O O . ALA B 1 207 ? 3.398 -48.406 -16.984 1 95.88 207 ALA B O 1
ATOM 6974 N N . LEU B 1 208 ? 1.567 -49.719 -17.312 1 96.62 208 LEU B N 1
ATOM 6975 C CA . LEU B 1 208 ? 0.645 -48.594 -17.172 1 96.62 208 LEU B CA 1
ATOM 6976 C C . LEU B 1 208 ? 0.714 -48 -15.773 1 96.62 208 LEU B C 1
ATOM 6978 O O . LEU B 1 208 ? 0.86 -46.781 -15.617 1 96.62 208 LEU B O 1
ATOM 6982 N N . PRO B 1 209 ? 0.63 -48.75 -14.703 1 96.31 209 PRO B N 1
ATOM 6983 C CA . PRO B 1 209 ? 0.76 -48.188 -13.359 1 96.31 209 PRO B CA 1
ATOM 6984 C C . PRO B 1 209 ? 2.076 -47.438 -13.164 1 96.31 209 PRO B C 1
ATOM 6986 O O . PRO B 1 209 ? 2.111 -46.438 -12.477 1 96.31 209 PRO B O 1
ATOM 6989 N N . ALA B 1 210 ? 3.154 -47.906 -13.781 1 95.94 210 ALA B N 1
ATOM 6990 C CA . ALA B 1 210 ? 4.453 -47.25 -13.656 1 95.94 210 ALA B CA 1
ATOM 6991 C C . ALA B 1 210 ? 4.426 -45.875 -14.266 1 95.94 210 ALA B C 1
ATOM 6993 O O . ALA B 1 210 ? 4.957 -44.906 -13.68 1 95.94 210 ALA B O 1
ATOM 6994 N N . VAL B 1 211 ? 3.852 -45.75 -15.383 1 97.06 211 VAL B N 1
ATOM 6995 C CA . VAL B 1 211 ? 3.748 -44.469 -16.062 1 97.06 211 VAL B CA 1
ATOM 6996 C C . VAL B 1 211 ? 2.895 -43.5 -15.234 1 97.06 211 VAL B C 1
ATOM 6998 O O . VAL B 1 211 ? 3.246 -42.312 -15.078 1 97.06 211 VAL B O 1
ATOM 7001 N N . LEU B 1 212 ? 1.752 -44 -14.727 1 97.06 212 LEU B N 1
ATOM 7002 C CA . LEU B 1 212 ? 0.813 -43.156 -13.969 1 97.06 212 LEU B CA 1
ATOM 7003 C C . LEU B 1 212 ? 1.44 -42.688 -12.664 1 97.06 212 LEU B C 1
ATOM 7005 O O . LEU B 1 212 ? 1.32 -41.5 -12.312 1 97.06 212 LEU B O 1
ATOM 7009 N N . ASP B 1 213 ? 2.105 -43.562 -11.977 1 95.25 213 ASP B N 1
ATOM 7010 C CA . ASP B 1 213 ? 2.75 -43.188 -10.719 1 95.25 213 ASP B CA 1
ATOM 7011 C C . ASP B 1 213 ? 3.877 -42.188 -10.953 1 95.25 213 ASP B C 1
ATOM 7013 O O . ASP B 1 213 ? 4.066 -41.25 -10.172 1 95.25 213 ASP B O 1
ATOM 7017 N N . SER B 1 214 ? 4.68 -42.438 -11.984 1 95 214 SER B N 1
ATOM 7018 C CA . SER B 1 214 ? 5.73 -41.5 -12.344 1 95 214 SER B CA 1
ATOM 7019 C C . SER B 1 214 ? 5.148 -40.094 -12.633 1 95 214 SER B C 1
ATOM 7021 O O . SER B 1 214 ? 5.715 -39.094 -12.227 1 95 214 SER B O 1
ATOM 7023 N N . HIS B 1 215 ? 4.051 -40.094 -13.344 1 95.94 215 HIS B N 1
ATOM 7024 C CA . HIS B 1 215 ? 3.385 -38.844 -13.68 1 95.94 215 HIS B CA 1
ATOM 7025 C C . HIS B 1 215 ? 2.895 -38.125 -12.422 1 95.94 215 HIS B C 1
ATOM 7027 O O . HIS B 1 215 ? 3.066 -36.906 -12.281 1 95.94 215 HIS B O 1
ATOM 7033 N N . GLN B 1 216 ? 2.273 -38.844 -11.516 1 95.12 216 GLN B N 1
ATOM 7034 C CA . GLN B 1 216 ? 1.794 -38.281 -10.266 1 95.12 216 GLN B CA 1
ATOM 7035 C C . GLN B 1 216 ? 2.938 -37.656 -9.469 1 95.12 216 GLN B C 1
ATOM 7037 O O . GLN B 1 216 ? 2.814 -36.531 -8.977 1 95.12 216 GLN B O 1
ATOM 7042 N N . ASP B 1 217 ? 4.016 -38.344 -9.398 1 93.88 217 ASP B N 1
ATOM 7043 C CA . ASP B 1 217 ? 5.168 -37.875 -8.641 1 93.88 217 ASP B CA 1
ATOM 7044 C C . ASP B 1 217 ? 5.727 -36.594 -9.242 1 93.88 217 ASP B C 1
ATOM 7046 O O . ASP B 1 217 ? 6.098 -35.688 -8.508 1 93.88 217 ASP B O 1
ATOM 7050 N N . GLY B 1 218 ? 5.848 -36.625 -10.57 1 93.94 218 GLY B N 1
ATOM 7051 C CA . GLY B 1 218 ? 6.32 -35.438 -11.242 1 93.94 218 GLY B CA 1
ATOM 7052 C C . GLY B 1 218 ? 5.434 -34.219 -10.992 1 93.94 218 GLY B C 1
ATOM 7053 O O . GLY B 1 218 ? 5.93 -33.125 -10.727 1 93.94 218 GLY B O 1
ATOM 7054 N N . GLN B 1 219 ? 4.137 -34.406 -11.086 1 95.44 219 GLN B N 1
ATOM 7055 C CA . GLN B 1 219 ? 3.178 -33.312 -10.883 1 95.44 219 GLN B CA 1
ATOM 7056 C C . GLN B 1 219 ? 3.223 -32.812 -9.445 1 95.44 219 GLN B C 1
ATOM 7058 O O . GLN B 1 219 ? 3.176 -31.594 -9.211 1 95.44 219 GLN B O 1
ATOM 7063 N N . GLU B 1 220 ? 3.307 -33.719 -8.516 1 93.5 220 GLU B N 1
ATOM 7064 C CA . GLU B 1 220 ? 3.352 -33.312 -7.109 1 93.5 220 GLU B CA 1
ATOM 7065 C C . GLU B 1 220 ? 4.656 -32.594 -6.777 1 93.5 220 GLU B C 1
ATOM 7067 O O . GLU B 1 220 ? 4.672 -31.688 -5.945 1 93.5 220 GLU B O 1
ATOM 7072 N N . ALA B 1 221 ? 5.742 -33 -7.355 1 92.62 221 ALA B N 1
ATOM 7073 C CA . ALA B 1 221 ? 7.016 -32.312 -7.168 1 92.62 221 ALA B CA 1
ATOM 7074 C C . ALA B 1 221 ? 6.93 -30.859 -7.633 1 92.62 221 ALA B C 1
ATOM 7076 O O . ALA B 1 221 ? 7.504 -29.953 -7.004 1 92.62 221 ALA B O 1
ATOM 7077 N N . MET B 1 222 ? 6.258 -30.641 -8.703 1 95.75 222 MET B N 1
ATOM 7078 C CA . MET B 1 222 ? 6.145 -29.297 -9.258 1 95.75 222 MET B CA 1
ATOM 7079 C C . MET B 1 222 ? 5.293 -28.406 -8.359 1 95.75 222 MET B C 1
ATOM 7081 O O . MET B 1 222 ? 5.363 -27.188 -8.445 1 95.75 222 MET B O 1
ATOM 7085 N N . VAL B 1 223 ? 4.426 -29.016 -7.484 1 95.5 223 VAL B N 1
ATOM 7086 C CA . VAL B 1 223 ? 3.613 -28.25 -6.543 1 95.5 223 VAL B CA 1
ATOM 7087 C C . VAL B 1 223 ? 4.516 -27.578 -5.512 1 95.5 223 VAL B C 1
ATOM 7089 O O . VAL B 1 223 ? 4.18 -26.516 -4.984 1 95.5 223 VAL B O 1
ATOM 7092 N N . HIS B 1 224 ? 5.695 -28.203 -5.23 1 92.75 224 HIS B N 1
ATOM 7093 C CA . HIS B 1 224 ? 6.664 -27.531 -4.367 1 92.75 224 HIS B CA 1
ATOM 7094 C C . HIS B 1 224 ? 7.059 -26.172 -4.93 1 92.75 224 HIS B C 1
ATOM 7096 O O . HIS B 1 224 ? 7.18 -25.203 -4.18 1 92.75 224 HIS B O 1
ATOM 7102 N N . LYS B 1 225 ? 7.352 -26.172 -6.164 1 94.31 225 LYS B N 1
ATOM 7103 C CA . LYS B 1 225 ? 7.75 -24.938 -6.824 1 94.31 225 LYS B CA 1
ATOM 7104 C C . LYS B 1 225 ? 6.594 -23.938 -6.859 1 94.31 225 LYS B C 1
ATOM 7106 O O . LYS B 1 225 ? 6.805 -22.734 -6.688 1 94.31 225 LYS B O 1
ATOM 7111 N N . THR B 1 226 ? 5.328 -24.375 -7.102 1 96.31 226 THR B N 1
ATOM 7112 C CA . THR B 1 226 ? 4.145 -23.531 -7.066 1 96.31 226 THR B CA 1
ATOM 7113 C C . THR B 1 226 ? 3.982 -22.875 -5.695 1 96.31 226 THR B C 1
ATOM 7115 O O . THR B 1 226 ? 3.721 -21.688 -5.598 1 96.31 226 THR B O 1
ATOM 7118 N N . LYS B 1 227 ? 4.094 -23.688 -4.672 1 93.75 227 LYS B N 1
ATOM 7119 C CA . LYS B 1 227 ? 3.979 -23.188 -3.305 1 93.75 227 LYS B CA 1
ATOM 7120 C C . LYS B 1 227 ? 5.047 -22.141 -3.014 1 93.75 227 LYS B C 1
ATOM 7122 O O . LYS B 1 227 ? 4.766 -21.125 -2.391 1 93.75 227 LYS B O 1
ATOM 7127 N N . PHE B 1 228 ? 6.258 -22.359 -3.441 1 94.81 228 PHE B N 1
ATOM 7128 C CA . PHE B 1 228 ? 7.352 -21.406 -3.252 1 94.81 228 PHE B CA 1
ATOM 7129 C C . PHE B 1 228 ? 7.023 -20.062 -3.889 1 94.81 228 PHE B C 1
ATOM 7131 O O . PHE B 1 228 ? 7.27 -19.016 -3.293 1 94.81 228 PHE B O 1
ATOM 7138 N N . VAL B 1 229 ? 6.562 -20.125 -5.098 1 95.69 229 VAL B N 1
ATOM 7139 C CA . VAL B 1 229 ? 6.25 -18.906 -5.836 1 95.69 229 VAL B CA 1
ATOM 7140 C C . VAL B 1 229 ? 5.18 -18.109 -5.098 1 95.69 229 VAL B C 1
ATOM 7142 O O . VAL B 1 229 ? 5.266 -16.891 -5 1 95.69 229 VAL B O 1
ATOM 7145 N N . LEU B 1 230 ? 4.133 -18.766 -4.633 1 95.94 230 LEU B N 1
ATOM 7146 C CA . LEU B 1 230 ? 3.057 -18.078 -3.912 1 95.94 230 LEU B CA 1
ATOM 7147 C C . LEU B 1 230 ? 3.574 -17.469 -2.613 1 95.94 230 LEU B C 1
ATOM 7149 O O . LEU B 1 230 ? 3.172 -16.375 -2.238 1 95.94 230 LEU B O 1
ATOM 7153 N N . GLU B 1 231 ? 4.496 -18.234 -1.944 1 94.06 231 GLU B N 1
ATOM 7154 C CA . GLU B 1 231 ? 5.117 -17.703 -0.732 1 94.06 231 GLU B CA 1
ATOM 7155 C C . GLU B 1 231 ? 5.98 -16.484 -1.041 1 94.06 231 GLU B C 1
ATOM 7157 O O . GLU B 1 231 ? 5.977 -15.508 -0.285 1 94.06 231 GLU B O 1
ATOM 7162 N N . ASP B 1 232 ? 6.711 -16.656 -2.105 1 95.12 232 ASP B N 1
ATOM 7163 C CA . ASP B 1 232 ? 7.559 -15.547 -2.531 1 95.12 232 ASP B CA 1
ATOM 7164 C C . ASP B 1 232 ? 6.723 -14.32 -2.877 1 95.12 232 ASP B C 1
ATOM 7166 O O . ASP B 1 232 ? 7.102 -13.188 -2.553 1 95.12 232 ASP B O 1
ATOM 7170 N N . TYR B 1 233 ? 5.629 -14.555 -3.527 1 97 233 TYR B N 1
ATOM 7171 C CA . TYR B 1 233 ? 4.691 -13.477 -3.84 1 97 233 TYR B CA 1
ATOM 7172 C C . TYR B 1 233 ? 4.195 -12.797 -2.566 1 97 233 TYR B C 1
ATOM 7174 O O . TYR B 1 233 ? 4.176 -11.57 -2.477 1 97 233 TYR B O 1
ATOM 7182 N N . LEU B 1 234 ? 3.779 -13.562 -1.645 1 94.19 234 LEU B N 1
ATOM 7183 C CA . LEU B 1 234 ? 3.268 -13.039 -0.383 1 94.19 234 LEU B CA 1
ATOM 7184 C C . LEU B 1 234 ? 4.336 -12.227 0.344 1 94.19 234 LEU B C 1
ATOM 7186 O O . LEU B 1 234 ? 4.051 -11.148 0.873 1 94.19 234 LEU B O 1
ATOM 7190 N N . GLN B 1 235 ? 5.574 -12.734 0.323 1 93.06 235 GLN B N 1
ATOM 7191 C CA . GLN B 1 235 ? 6.676 -12.078 1.021 1 93.06 235 GLN B CA 1
ATOM 7192 C C . GLN B 1 235 ? 6.941 -10.688 0.449 1 93.06 235 GLN B C 1
ATOM 7194 O O . GLN B 1 235 ? 7.309 -9.766 1.184 1 93.06 235 GLN B O 1
ATOM 7199 N N . HIS B 1 236 ? 6.711 -10.523 -0.792 1 95.19 236 HIS B N 1
ATOM 7200 C CA . HIS B 1 236 ? 7.094 -9.273 -1.443 1 95.19 236 HIS B CA 1
ATOM 7201 C C . HIS B 1 236 ? 5.879 -8.383 -1.679 1 95.19 236 HIS B C 1
ATOM 7203 O O . HIS B 1 236 ? 5.984 -7.344 -2.338 1 95.19 236 HIS B O 1
ATOM 7209 N N . THR B 1 237 ? 4.672 -8.773 -1.232 1 93.81 237 THR B N 1
ATOM 7210 C CA . THR B 1 237 ? 3.48 -7.934 -1.3 1 93.81 237 THR B CA 1
ATOM 7211 C C . THR B 1 237 ? 2.934 -7.66 0.098 1 93.81 237 THR B C 1
ATOM 7213 O O . THR B 1 237 ? 1.963 -6.918 0.255 1 93.81 237 THR B O 1
ATOM 7216 N N . ASP B 1 238 ? 3.547 -8.273 1.14 1 90.38 238 ASP B N 1
ATOM 7217 C CA . ASP B 1 238 ? 3.16 -8.086 2.535 1 90.38 238 ASP B CA 1
ATOM 7218 C C . ASP B 1 238 ? 3.648 -6.738 3.064 1 90.38 238 ASP B C 1
ATOM 7220 O O . ASP B 1 238 ? 4.848 -6.551 3.289 1 90.38 238 ASP B O 1
ATOM 7224 N N . THR B 1 239 ? 2.74 -5.898 3.316 1 87.25 239 THR B N 1
ATOM 7225 C CA . THR B 1 239 ? 3.098 -4.57 3.799 1 87.25 239 THR B CA 1
ATOM 7226 C C . THR B 1 239 ? 3.131 -4.535 5.324 1 87.25 239 THR B C 1
ATOM 7228 O O . THR B 1 239 ? 3.16 -3.461 5.926 1 87.25 239 THR B O 1
ATOM 7231 N N . CYS B 1 240 ? 3.051 -5.609 5.996 1 88.31 240 CYS B N 1
ATOM 7232 C CA . CYS B 1 240 ? 3.078 -5.676 7.453 1 88.31 240 CYS B CA 1
ATOM 7233 C C . CYS B 1 240 ? 4.418 -6.211 7.949 1 88.31 240 CYS B C 1
ATOM 7235 O O . CYS B 1 240 ? 4.543 -6.602 9.109 1 88.31 240 CYS B O 1
ATOM 7237 N N . LYS B 1 241 ? 5.387 -6.254 7.047 1 89 241 LYS B N 1
ATOM 7238 C CA . LYS B 1 241 ? 6.711 -6.734 7.434 1 89 241 LYS B CA 1
ATOM 7239 C C . LYS B 1 241 ? 7.441 -5.707 8.289 1 89 241 LYS B C 1
ATOM 7241 O O . LYS B 1 241 ? 6.945 -4.598 8.5 1 89 241 LYS B O 1
ATOM 7246 N N . ASP B 1 242 ? 8.602 -6 8.719 1 87.31 242 ASP B N 1
ATOM 7247 C CA . ASP B 1 242 ? 9.367 -5.203 9.672 1 87.31 242 ASP B CA 1
ATOM 7248 C C . ASP B 1 242 ? 9.727 -3.84 9.086 1 87.31 242 ASP B C 1
ATOM 7250 O O . ASP B 1 242 ? 9.672 -2.824 9.789 1 87.31 242 ASP B O 1
ATOM 7254 N N . ASP B 1 243 ? 10.07 -3.811 7.824 1 86 243 ASP B N 1
ATOM 7255 C CA . ASP B 1 243 ? 10.445 -2.559 7.176 1 86 243 ASP B CA 1
ATOM 7256 C C . ASP B 1 243 ? 9.289 -1.566 7.184 1 86 243 ASP B C 1
ATOM 7258 O O . ASP B 1 243 ? 9.484 -0.37 7.406 1 86 243 ASP B O 1
ATOM 7262 N N . PHE B 1 244 ? 8.07 -2.037 6.965 1 89.56 244 PHE B N 1
ATOM 7263 C CA . PHE B 1 244 ? 6.887 -1.184 6.922 1 89.56 244 PHE B CA 1
ATOM 7264 C C . PHE B 1 244 ? 6.445 -0.798 8.328 1 89.56 244 PHE B C 1
ATOM 7266 O O . PHE B 1 244 ? 6.016 0.334 8.562 1 89.56 244 PHE B O 1
ATOM 7273 N N . GLN B 1 245 ? 6.621 -1.693 9.289 1 89.81 245 GLN B N 1
ATOM 7274 C CA . GLN B 1 245 ? 6.293 -1.404 10.68 1 89.81 245 GLN B CA 1
ATOM 7275 C C . GLN B 1 245 ? 7.199 -0.314 11.242 1 89.81 245 GLN B C 1
ATOM 7277 O O . GLN B 1 245 ? 6.754 0.525 12.031 1 89.81 245 GLN B O 1
ATOM 7282 N N . SER B 1 246 ? 8.492 -0.398 10.805 1 92.81 246 SER B N 1
ATOM 7283 C CA . SER B 1 246 ? 9.445 0.614 11.258 1 92.81 246 SER B CA 1
ATOM 7284 C C . SER B 1 246 ? 9.031 2.004 10.781 1 92.81 246 SER B C 1
ATOM 7286 O O . SER B 1 246 ? 9.195 2.986 11.516 1 92.81 246 SER B O 1
ATOM 7288 N N . VAL B 1 247 ? 8.531 2.107 9.578 1 91.56 247 VAL B N 1
ATOM 7289 C CA . VAL B 1 247 ? 8.07 3.373 9.016 1 91.56 247 VAL B CA 1
ATOM 7290 C C . VAL B 1 247 ? 6.945 3.941 9.875 1 91.56 247 VAL B C 1
ATOM 7292 O O . VAL B 1 247 ? 7.004 5.098 10.297 1 91.56 247 VAL B O 1
ATOM 7295 N N . THR B 1 248 ? 5.938 3.15 10.203 1 91 248 THR B N 1
ATOM 7296 C CA . THR B 1 248 ? 4.785 3.576 10.992 1 91 248 THR B CA 1
ATOM 7297 C C . THR B 1 248 ? 5.203 3.914 12.414 1 91 248 THR B C 1
ATOM 7299 O O . THR B 1 248 ? 4.727 4.895 12.992 1 91 248 THR B O 1
ATOM 7302 N N . HIS B 1 249 ? 6.102 3.164 12.914 1 94 249 HIS B N 1
ATOM 7303 C CA . HIS B 1 249 ? 6.57 3.383 14.273 1 94 249 HIS B CA 1
ATOM 7304 C C . HIS B 1 249 ? 7.312 4.707 14.398 1 94 249 HIS B C 1
ATOM 7306 O O . HIS B 1 249 ? 7.062 5.48 15.328 1 94 249 HIS B O 1
ATOM 7312 N N . ASN B 1 250 ? 8.211 4.957 13.461 1 95.19 250 ASN B N 1
ATOM 7313 C CA . ASN B 1 250 ? 8.984 6.199 13.484 1 95.19 250 ASN B CA 1
ATOM 7314 C C . ASN B 1 250 ? 8.078 7.422 13.359 1 95.19 250 ASN B C 1
ATOM 7316 O O . ASN B 1 250 ? 8.281 8.422 14.055 1 95.19 250 ASN B O 1
ATOM 7320 N N . ILE B 1 251 ? 7.074 7.406 12.547 1 94.38 251 ILE B N 1
ATOM 7321 C CA . ILE B 1 251 ? 6.145 8.516 12.367 1 94.38 251 ILE B CA 1
ATOM 7322 C C . ILE B 1 251 ? 5.316 8.703 13.641 1 94.38 251 ILE B C 1
ATOM 7324 O O . ILE B 1 251 ? 5.105 9.836 14.086 1 94.38 251 ILE B O 1
ATOM 7328 N N . THR B 1 252 ? 4.895 7.562 14.227 1 94.19 252 THR B N 1
ATOM 7329 C CA . THR B 1 252 ? 4.105 7.625 15.453 1 94.19 252 THR B CA 1
ATOM 7330 C C . THR B 1 252 ? 4.895 8.289 16.578 1 94.19 252 THR B C 1
ATOM 7332 O O . THR B 1 252 ? 4.363 9.141 17.281 1 94.19 252 THR B O 1
ATOM 7335 N N . GLU B 1 253 ? 6.098 7.891 16.609 1 95.12 253 GLU B N 1
ATOM 7336 C CA . GLU B 1 253 ? 6.957 8.469 17.641 1 95.12 253 GLU B CA 1
ATOM 7337 C C . GLU B 1 253 ? 7.148 9.969 17.406 1 95.12 253 GLU B C 1
ATOM 7339 O O . GLU B 1 253 ? 7.117 10.75 18.359 1 95.12 253 GLU B O 1
ATOM 7344 N N . ALA B 1 254 ? 7.348 10.367 16.188 1 95.25 254 ALA B N 1
ATOM 7345 C CA . ALA B 1 254 ? 7.551 11.773 15.859 1 95.25 254 ALA B CA 1
ATOM 7346 C C . ALA B 1 254 ? 6.297 12.594 16.172 1 95.25 254 ALA B C 1
ATOM 7348 O O . ALA B 1 254 ? 6.391 13.695 16.719 1 95.25 254 ALA B O 1
ATOM 7349 N N . VAL B 1 255 ? 5.102 12.086 15.867 1 95.56 255 VAL B N 1
ATOM 7350 C CA . VAL B 1 255 ? 3.838 12.781 16.078 1 95.56 255 VAL B CA 1
ATOM 7351 C C . VAL B 1 255 ? 3.533 12.852 17.578 1 95.56 255 VAL B C 1
ATOM 7353 O O . VAL B 1 255 ? 3.035 13.867 18.062 1 95.56 255 VAL B O 1
ATOM 7356 N N . GLN B 1 256 ? 3.877 11.812 18.312 1 92.94 256 GLN B N 1
ATOM 7357 C CA . GLN B 1 256 ? 3.627 11.773 19.75 1 92.94 256 GLN B CA 1
ATOM 7358 C C . GLN B 1 256 ? 4.566 12.711 20.5 1 92.94 256 GLN B C 1
ATOM 7360 O O . GLN B 1 256 ? 4.27 13.133 21.625 1 92.94 256 GLN B O 1
ATOM 7365 N N . SER B 1 257 ? 5.668 13.055 19.828 1 93.69 257 SER B N 1
ATOM 7366 C CA . SER B 1 257 ? 6.629 13.969 20.438 1 93.69 257 SER B CA 1
ATOM 7367 C C . SER B 1 257 ? 6.129 15.406 20.391 1 93.69 257 SER B C 1
ATOM 7369 O O . SER B 1 257 ? 6.652 16.266 21.094 1 93.69 257 SER B O 1
ATOM 7371 N N . ILE B 1 258 ? 5.031 15.633 19.594 1 94.69 258 ILE B N 1
ATOM 7372 C CA . ILE B 1 258 ? 4.438 16.969 19.547 1 94.69 258 ILE B CA 1
ATOM 7373 C C . ILE B 1 258 ? 3.676 17.234 20.844 1 94.69 258 ILE B C 1
ATOM 7375 O O . ILE B 1 258 ? 2.725 16.531 21.172 1 94.69 258 ILE B O 1
ATOM 7379 N N . ARG B 1 259 ? 4.09 18.188 21.609 1 92 259 ARG B N 1
ATOM 7380 C CA . ARG B 1 259 ? 3.408 18.625 22.812 1 92 259 ARG B CA 1
ATOM 7381 C C . ARG B 1 259 ? 2.766 20 22.609 1 92 259 ARG B C 1
ATOM 7383 O O . ARG B 1 259 ? 3.441 21.031 22.688 1 92 259 ARG B O 1
ATOM 7390 N N . PRO B 1 260 ? 1.44 20.047 22.375 1 91.31 260 PRO B N 1
ATOM 7391 C CA . PRO B 1 260 ? 0.767 21.297 22.031 1 91.31 260 PRO B CA 1
ATOM 7392 C C . PRO B 1 260 ? 1.034 22.422 23.047 1 91.31 260 PRO B C 1
ATOM 7394 O O . PRO B 1 260 ? 1.263 23.562 22.656 1 91.31 260 PRO B O 1
ATOM 7397 N N . GLY B 1 261 ? 1.104 22.203 24.312 1 88.81 261 GLY B N 1
ATOM 7398 C CA . GLY B 1 261 ? 1.295 23.234 25.328 1 88.81 261 GLY B CA 1
ATOM 7399 C C . GLY B 1 261 ? 2.734 23.688 25.453 1 88.81 261 GLY B C 1
ATOM 7400 O O . GLY B 1 261 ? 3.018 24.688 26.109 1 88.81 261 GLY B O 1
ATOM 7401 N N . ALA B 1 262 ? 3.688 23.078 24.703 1 91.12 262 ALA B N 1
ATOM 7402 C CA . ALA B 1 262 ? 5.109 23.375 24.812 1 91.12 262 ALA B CA 1
ATOM 7403 C C . ALA B 1 262 ? 5.734 23.594 23.438 1 91.12 262 ALA B C 1
ATOM 7405 O O . ALA B 1 262 ? 6.941 23.406 23.266 1 91.12 262 ALA B O 1
ATOM 7406 N N . GLU B 1 263 ? 4.914 23.906 22.5 1 93.38 263 GLU B N 1
ATOM 7407 C CA . GLU B 1 263 ? 5.387 24.031 21.125 1 93.38 263 GLU B CA 1
ATOM 7408 C C . GLU B 1 263 ? 6.406 25.156 20.984 1 93.38 263 GLU B C 1
ATOM 7410 O O . GLU B 1 263 ? 7.379 25.031 20.234 1 93.38 263 GLU B O 1
ATOM 7415 N N . TYR B 1 264 ? 6.125 26.328 21.781 1 92.75 264 TYR B N 1
ATOM 7416 C CA . TYR B 1 264 ? 6.98 27.5 21.641 1 92.75 264 TYR B CA 1
ATOM 7417 C C . TYR B 1 264 ? 7.805 27.734 22.906 1 92.75 264 TYR B C 1
ATOM 7419 O O . TYR B 1 264 ? 8.711 28.562 22.906 1 92.75 264 TYR B O 1
ATOM 7427 N N . SER B 1 265 ? 7.574 27.219 24.031 1 81 265 SER B N 1
ATOM 7428 C CA . SER B 1 265 ? 7.965 27.625 25.375 1 81 265 SER B CA 1
ATOM 7429 C C . SER B 1 265 ? 9.438 27.344 25.625 1 81 265 SER B C 1
ATOM 7431 O O . SER B 1 265 ? 10.078 28.031 26.422 1 81 265 SER B O 1
ATOM 7433 N N . THR B 1 266 ? 10.023 26.5 24.984 1 82.56 266 THR B N 1
ATOM 7434 C CA . THR B 1 266 ? 11.375 26.203 25.438 1 82.56 266 THR B CA 1
ATOM 7435 C C . THR B 1 266 ? 12.398 26.688 24.406 1 82.56 266 THR B C 1
ATOM 7437 O O . THR B 1 266 ? 12.961 27.781 24.547 1 82.56 266 THR B O 1
ATOM 7440 N N . THR B 1 267 ? 12.414 26.172 23.344 1 89.44 267 THR B N 1
ATOM 7441 C CA . THR B 1 267 ? 13.5 26.422 22.406 1 89.44 267 THR B CA 1
ATOM 7442 C C . THR B 1 267 ? 13.219 27.672 21.562 1 89.44 267 THR B C 1
ATOM 7444 O O . THR B 1 267 ? 14.102 28.5 21.359 1 89.44 267 THR B O 1
ATOM 7447 N N . PHE B 1 268 ? 11.984 27.938 21.172 1 95.56 268 PHE B N 1
ATOM 7448 C CA . PHE B 1 268 ? 11.633 29.047 20.297 1 95.56 268 PHE B CA 1
ATOM 7449 C C . PHE B 1 268 ? 11.828 30.375 21.016 1 95.56 268 PHE B C 1
ATOM 7451 O O . PHE B 1 268 ? 12.438 31.297 20.484 1 95.56 268 PHE B O 1
ATOM 7458 N N . ILE B 1 269 ? 11.266 30.484 22.234 1 96.19 269 ILE B N 1
ATOM 7459 C CA . ILE B 1 269 ? 11.344 31.719 23.016 1 96.19 269 ILE B CA 1
ATOM 7460 C C . ILE B 1 269 ? 12.805 32.031 23.344 1 96.19 269 ILE B C 1
ATOM 7462 O O . ILE B 1 269 ? 13.227 33.188 23.312 1 96.19 269 ILE B O 1
ATOM 7466 N N . GLU B 1 270 ? 13.625 30.984 23.609 1 93.81 270 GLU B N 1
ATOM 7467 C CA . GLU B 1 270 ? 15.031 31.156 23.969 1 93.81 270 GLU B CA 1
ATOM 7468 C C . GLU B 1 270 ? 15.82 31.766 22.812 1 93.81 270 GLU B C 1
ATOM 7470 O O . GLU B 1 270 ? 16.688 32.594 23.031 1 93.81 270 GLU B O 1
ATOM 7475 N N . VAL B 1 271 ? 15.492 31.359 21.641 1 94.12 271 VAL B N 1
ATOM 7476 C CA . VAL B 1 271 ? 16.266 31.781 20.484 1 94.12 271 VAL B CA 1
ATOM 7477 C C . VAL B 1 271 ? 15.812 33.188 20.047 1 94.12 271 VAL B C 1
ATOM 7479 O O . VAL B 1 271 ? 16.625 33.969 19.578 1 94.12 271 VAL B O 1
ATOM 7482 N N . HIS B 1 272 ? 14.43 33.5 20.25 1 94.69 272 HIS B N 1
ATOM 7483 C CA . HIS B 1 272 ? 13.922 34.719 19.641 1 94.69 272 HIS B CA 1
ATOM 7484 C C . HIS B 1 272 ? 13.461 35.719 20.688 1 94.69 272 HIS B C 1
ATOM 7486 O O . HIS B 1 272 ? 12.719 36.656 20.391 1 94.69 272 HIS B O 1
ATOM 7492 N N . LYS B 1 273 ? 13.844 35.562 21.922 1 95.25 273 LYS B N 1
ATOM 7493 C CA . LYS B 1 273 ? 13.461 36.469 22.984 1 95.25 273 LYS B CA 1
ATOM 7494 C C . LYS B 1 273 ? 14.078 37.844 22.766 1 95.25 273 LYS B C 1
ATOM 7496 O O . LYS B 1 273 ? 15.188 37.969 22.234 1 95.25 273 LYS B O 1
ATOM 7501 N N . SER B 1 274 ? 13.297 38.812 22.922 1 95.06 274 SER B N 1
ATOM 7502 C CA . SER B 1 274 ? 13.734 40.219 22.844 1 95.06 274 SER B CA 1
ATOM 7503 C C . SER B 1 274 ? 12.938 41.094 23.797 1 95.06 274 SER B C 1
ATOM 7505 O O . SER B 1 274 ? 11.797 40.781 24.141 1 95.06 274 SER B O 1
ATOM 7507 N N . HIS B 1 275 ? 13.516 42.188 24.266 1 92.75 275 HIS B N 1
ATOM 7508 C CA . HIS B 1 275 ? 12.875 43.094 25.219 1 92.75 275 HIS B CA 1
ATOM 7509 C C . HIS B 1 275 ? 12.594 44.438 24.609 1 92.75 275 HIS B C 1
ATOM 7511 O O . HIS B 1 275 ? 13.188 44.812 23.594 1 92.75 275 HIS B O 1
ATOM 7517 N N . LEU B 1 276 ? 11.648 45.188 25.266 1 92.81 276 LEU B N 1
ATOM 7518 C CA . LEU B 1 276 ? 11.32 46.531 24.828 1 92.81 276 LEU B CA 1
ATOM 7519 C C . LEU B 1 276 ? 12.461 47.5 25.141 1 92.81 276 LEU B C 1
ATOM 7521 O O . LEU B 1 276 ? 13.203 47.281 26.109 1 92.81 276 LEU B O 1
ATOM 7525 N N . PRO B 1 277 ? 12.633 48.562 24.281 1 92.25 277 PRO B N 1
ATOM 7526 C CA . PRO B 1 277 ? 13.578 49.625 24.656 1 92.25 277 PRO B CA 1
ATOM 7527 C C . PRO B 1 277 ? 13.211 50.312 25.969 1 92.25 277 PRO B C 1
ATOM 7529 O O . PRO B 1 277 ? 12.062 50.219 26.422 1 92.25 277 PRO B O 1
ATOM 7532 N N . PRO B 1 278 ? 14.141 50.938 26.656 1 93.25 278 PRO B N 1
ATOM 7533 C CA . PRO B 1 278 ? 13.828 51.656 27.906 1 93.25 278 PRO B CA 1
ATOM 7534 C C . PRO B 1 278 ? 12.703 52.656 27.75 1 93.25 278 PRO B C 1
ATOM 7536 O O . PRO B 1 278 ? 12.562 53.281 26.703 1 93.25 278 PRO B O 1
ATOM 7539 N N . PRO B 1 279 ? 11.844 52.688 28.75 1 93.25 279 PRO B N 1
ATOM 7540 C CA . PRO B 1 279 ? 10.727 53.625 28.688 1 93.25 279 PRO B CA 1
ATOM 7541 C C . PRO B 1 279 ? 11.172 55.062 28.422 1 93.25 279 PRO B C 1
ATOM 7543 O O . PRO B 1 279 ? 12.219 55.5 28.906 1 93.25 279 PRO B O 1
ATOM 7546 N N . ALA B 1 280 ? 10.383 55.719 27.656 1 92.06 280 ALA B N 1
ATOM 7547 C CA . ALA B 1 280 ? 10.625 57.125 27.391 1 92.06 280 ALA B CA 1
ATOM 7548 C C . ALA B 1 280 ? 10.367 57.969 28.625 1 92.06 280 ALA B C 1
ATOM 7550 O O . ALA B 1 280 ? 9.5 57.656 29.438 1 92.06 280 ALA B O 1
ATOM 7551 N N . GLU B 1 281 ? 11.078 59 28.812 1 92.62 281 GLU B N 1
ATOM 7552 C CA . GLU B 1 281 ? 10.883 59.906 29.938 1 92.62 281 GLU B CA 1
ATOM 7553 C C . GLU B 1 281 ? 9.891 61 29.594 1 92.62 281 GLU B C 1
ATOM 7555 O O . GLU B 1 281 ? 10.086 61.719 28.609 1 92.62 281 GLU B O 1
ATOM 7560 N N . PHE B 1 282 ? 8.805 61 30.281 1 94.62 282 PHE B N 1
ATOM 7561 C CA . PHE B 1 282 ? 7.82 62.062 30.125 1 94.62 282 PHE B CA 1
ATOM 7562 C C . PHE B 1 282 ? 7.875 63.062 31.281 1 94.62 282 PHE B C 1
ATOM 7564 O O . PHE B 1 282 ? 7.371 62.75 32.375 1 94.62 282 PHE B O 1
ATOM 7571 N N . ASN B 1 283 ? 8.469 64.188 31.047 1 92.81 283 ASN B N 1
ATOM 7572 C CA . ASN B 1 283 ? 8.586 65.25 32.062 1 92.81 283 ASN B CA 1
ATOM 7573 C C . ASN B 1 283 ? 8.109 66.562 31.562 1 92.81 283 ASN B C 1
ATOM 7575 O O . ASN B 1 283 ? 8.156 66.875 30.359 1 92.81 283 ASN B O 1
ATOM 7579 N N . PHE B 1 284 ? 7.523 67.312 32.5 1 96 284 PHE B N 1
ATOM 7580 C CA . PHE B 1 284 ? 7.156 68.688 32.188 1 96 284 PHE B CA 1
ATOM 7581 C C . PHE B 1 284 ? 8.383 69.5 31.766 1 96 284 PHE B C 1
ATOM 7583 O O . PHE B 1 284 ? 9.438 69.375 32.406 1 96 284 PHE B O 1
ATOM 7590 N N . GLU B 1 285 ? 8.328 70.312 30.719 1 94.25 285 GLU B N 1
ATOM 7591 C CA . GLU B 1 285 ? 9.445 71.125 30.25 1 94.25 285 GLU B CA 1
ATOM 7592 C C . GLU B 1 285 ? 9.578 72.375 31.094 1 94.25 285 GLU B C 1
ATOM 7594 O O . GLU B 1 285 ? 8.969 73.375 30.766 1 94.25 285 GLU B O 1
ATOM 7599 N N . GLU B 1 286 ? 10.484 72.375 31.922 1 92.56 286 GLU B N 1
ATOM 7600 C CA . GLU B 1 286 ? 10.648 73.5 32.875 1 92.56 286 GLU B CA 1
ATOM 7601 C C . GLU B 1 286 ? 11.07 74.75 32.188 1 92.56 286 GLU B C 1
ATOM 7603 O O . GLU B 1 286 ? 10.773 75.875 32.688 1 92.56 286 GLU B O 1
ATOM 7608 N N . ARG B 1 287 ? 11.781 74.812 31.109 1 90.88 287 ARG B N 1
ATOM 7609 C CA . ARG B 1 287 ? 12.312 75.938 30.406 1 90.88 287 ARG B CA 1
ATOM 7610 C C . ARG B 1 287 ? 11.188 76.875 29.922 1 90.88 287 ARG B C 1
ATOM 7612 O O . ARG B 1 287 ? 11.406 78.062 29.656 1 90.88 287 ARG B O 1
ATOM 7619 N N . LEU B 1 288 ? 9.961 76.25 29.859 1 93.31 288 LEU B N 1
ATOM 7620 C CA . LEU B 1 288 ? 8.828 77 29.375 1 93.31 288 LEU B CA 1
ATOM 7621 C C . LEU B 1 288 ? 8.422 78.062 30.391 1 93.31 288 LEU B C 1
ATOM 7623 O O . LEU B 1 288 ? 7.766 79.062 30.047 1 93.31 288 LEU B O 1
ATOM 7627 N N . LEU B 1 289 ? 8.859 77.875 31.609 1 92.81 289 LEU B N 1
ATOM 7628 C CA . LEU B 1 289 ? 8.469 78.812 32.656 1 92.81 289 LEU B CA 1
ATOM 7629 C C . LEU B 1 289 ? 9.633 79.688 33.062 1 92.81 289 LEU B C 1
ATOM 7631 O O . LEU B 1 289 ? 9.562 80.438 34.062 1 92.81 289 LEU B O 1
ATOM 7635 N N . ASP B 1 290 ? 10.742 79.75 32.344 1 89.56 290 ASP B N 1
ATOM 7636 C CA . ASP B 1 290 ? 11.93 80.562 32.688 1 89.56 290 ASP B CA 1
ATOM 7637 C C . ASP B 1 290 ? 11.617 82 32.75 1 89.56 290 ASP B C 1
ATOM 7639 O O . ASP B 1 290 ? 12.094 82.75 33.656 1 89.56 290 ASP B O 1
ATOM 7643 N N . ASP B 1 291 ? 10.789 82.5 31.938 1 85.31 291 ASP B N 1
ATOM 7644 C CA . ASP B 1 291 ? 10.508 83.938 31.875 1 85.31 291 ASP B CA 1
ATOM 7645 C C . ASP B 1 291 ? 9.195 84.25 32.562 1 85.31 291 ASP B C 1
ATOM 7647 O O . ASP B 1 291 ? 8.742 85.438 32.531 1 85.31 291 ASP B O 1
ATOM 7651 N N . TYR B 1 292 ? 8.625 83.312 33.156 1 89 292 TYR B N 1
ATOM 7652 C CA . TYR B 1 292 ? 7.328 83.5 33.812 1 89 292 TYR B CA 1
ATOM 7653 C C . TYR B 1 292 ? 7.496 83.938 35.25 1 89 292 TYR B C 1
ATOM 7655 O O . TYR B 1 292 ? 8.312 83.438 36 1 89 292 TYR B O 1
ATOM 7663 N N . LYS B 1 293 ? 6.875 85.062 35.656 1 81.75 293 LYS B N 1
ATOM 7664 C CA . LYS B 1 293 ? 6.953 85.625 37 1 81.75 293 LYS B CA 1
ATOM 7665 C C . LYS B 1 293 ? 5.625 85.438 37.75 1 81.75 293 LYS B C 1
ATOM 7667 O O . LYS B 1 293 ? 5.336 86.188 38.688 1 81.75 293 LYS B O 1
ATOM 7672 N N . GLY B 1 294 ? 5.07 84.312 37.75 1 82.88 294 GLY B N 1
ATOM 7673 C CA . GLY B 1 294 ? 3.807 84.062 38.438 1 82.88 294 GLY B CA 1
ATOM 7674 C C . GLY B 1 294 ? 3.842 82.875 39.375 1 82.88 294 GLY B C 1
ATOM 7675 O O . GLY B 1 294 ? 4.887 82.562 39.969 1 82.88 294 GLY B O 1
ATOM 7676 N N . SER B 1 295 ? 2.684 82.312 39.75 1 86.75 295 SER B N 1
ATOM 7677 C CA . SER B 1 295 ? 2.559 81.312 40.781 1 86.75 295 SER B CA 1
ATOM 7678 C C . SER B 1 295 ? 2.701 79.875 40.219 1 86.75 295 SER B C 1
ATOM 7680 O O . SER B 1 295 ? 2.818 78.938 40.969 1 86.75 295 SER B O 1
ATOM 7682 N N . LEU B 1 296 ? 2.719 79.875 38.938 1 92.5 296 LEU B N 1
ATOM 7683 C CA . LEU B 1 296 ? 2.742 78.562 38.312 1 92.5 296 LEU B CA 1
ATOM 7684 C C . LEU B 1 296 ? 4.086 77.875 38.531 1 92.5 296 LEU B C 1
ATOM 7686 O O . LEU B 1 296 ? 5.141 78.5 38.375 1 92.5 296 LEU B O 1
ATOM 7690 N N . LYS B 1 297 ? 4.047 76.562 39.031 1 91.38 297 LYS B N 1
ATOM 7691 C CA . LYS B 1 297 ? 5.25 75.812 39.281 1 91.38 297 LYS B CA 1
ATOM 7692 C C . LYS B 1 297 ? 5.359 74.625 38.281 1 91.38 297 LYS B C 1
ATOM 7694 O O . LYS B 1 297 ? 4.352 74.062 37.906 1 91.38 297 LYS B O 1
ATOM 7699 N N . ALA B 1 298 ? 6.535 74.375 38 1 93.31 298 ALA B N 1
ATOM 7700 C CA . ALA B 1 298 ? 6.801 73.375 37 1 93.31 298 ALA B CA 1
ATOM 7701 C C . ALA B 1 298 ? 6.32 72 37.469 1 93.31 298 ALA B C 1
ATOM 7703 O O . ALA B 1 298 ? 6.723 71.562 38.562 1 93.31 298 ALA B O 1
ATOM 7704 N N . GLY B 1 299 ? 5.441 71.375 36.688 1 91.81 299 GLY B N 1
ATOM 7705 C CA . GLY B 1 299 ? 5.055 70 36.906 1 91.81 299 GLY B CA 1
ATOM 7706 C C . GLY B 1 299 ? 4.055 69.812 38.031 1 91.81 299 GLY B C 1
ATOM 7707 O O . GLY B 1 299 ? 3.721 68.688 38.406 1 91.81 299 GLY B O 1
ATOM 7708 N N . VAL B 1 300 ? 3.621 70.875 38.594 1 93 300 VAL B N 1
ATOM 7709 C CA . VAL B 1 300 ? 2.68 70.812 39.719 1 93 300 VAL B CA 1
ATOM 7710 C C . VAL B 1 300 ? 1.358 71.5 39.312 1 93 300 VAL B C 1
ATOM 7712 O O . VAL B 1 300 ? 1.346 72.562 38.75 1 93 300 VAL B O 1
ATOM 7715 N N . LEU B 1 301 ? 0.299 70.812 39.5 1 95.12 301 LEU B N 1
ATOM 7716 C CA . LEU B 1 301 ? -1.02 71.312 39.219 1 95.12 301 LEU B CA 1
ATOM 7717 C C . LEU B 1 301 ? -1.321 72.562 40.094 1 95.12 301 LEU B C 1
ATOM 7719 O O . LEU B 1 301 ? -0.976 72.562 41.281 1 95.12 301 LEU B O 1
ATOM 7723 N N . GLU B 1 302 ? -1.868 73.5 39.5 1 93.31 302 GLU B N 1
ATOM 7724 C CA . GLU B 1 302 ? -2.182 74.75 40.25 1 93.31 302 GLU B CA 1
ATOM 7725 C C . GLU B 1 302 ? -3.684 74.875 40.5 1 93.31 302 GLU B C 1
ATOM 7727 O O . GLU B 1 302 ? -4.473 74.875 39.531 1 93.31 302 GLU B O 1
ATOM 7732 N N . ALA B 1 303 ? -4.031 74.938 41.719 1 92.81 303 ALA B N 1
ATOM 7733 C CA . ALA B 1 303 ? -5.426 75.125 42.125 1 92.81 303 ALA B CA 1
ATOM 7734 C C . ALA B 1 303 ? -5.652 76.562 42.594 1 92.81 303 ALA B C 1
ATOM 7736 O O . ALA B 1 303 ? -5.18 76.938 43.688 1 92.81 303 ALA B O 1
ATOM 7737 N N . ASN B 1 304 ? -6.234 77.312 41.875 1 91.38 304 ASN B N 1
ATOM 7738 C CA . ASN B 1 304 ? -6.59 78.688 42.219 1 91.38 304 ASN B CA 1
ATOM 7739 C C . ASN B 1 304 ? -7.996 79 41.75 1 91.38 304 ASN B C 1
ATOM 7741 O O . ASN B 1 304 ? -8.773 78.125 41.375 1 91.38 304 ASN B O 1
ATOM 7745 N N . ASP B 1 305 ? -8.375 80.312 41.906 1 89.12 305 ASP B N 1
ATOM 7746 C CA . ASP B 1 305 ? -9.742 80.75 41.625 1 89.12 305 ASP B CA 1
ATOM 7747 C C . ASP B 1 305 ? -10.07 80.562 40.125 1 89.12 305 ASP B C 1
ATOM 7749 O O . ASP B 1 305 ? -11.234 80.375 39.781 1 89.12 305 ASP B O 1
ATOM 7753 N N . LEU B 1 306 ? -9.109 80.375 39.281 1 90.69 306 LEU B N 1
ATOM 7754 C CA . LEU B 1 306 ? -9.32 80.25 37.844 1 90.69 306 LEU B CA 1
ATOM 7755 C C . LEU B 1 306 ? -9.422 78.812 37.438 1 90.69 306 LEU B C 1
ATOM 7757 O O . LEU B 1 306 ? -10.023 78.5 36.406 1 90.69 306 LEU B O 1
ATOM 7761 N N . THR B 1 307 ? -8.859 77.875 38.25 1 94.06 307 THR B N 1
ATOM 7762 C CA . THR B 1 307 ? -8.672 76.562 37.75 1 94.06 307 THR B CA 1
ATOM 7763 C C . THR B 1 307 ? -9.406 75.562 38.625 1 94.06 307 THR B C 1
ATOM 7765 O O . THR B 1 307 ? -9.617 74.375 38.25 1 94.06 307 THR B O 1
ATOM 7768 N N . ILE B 1 308 ? -9.906 75.75 39.844 1 93.31 308 ILE B N 1
ATOM 7769 C CA . ILE B 1 308 ? -10.406 74.812 40.844 1 93.31 308 ILE B CA 1
ATOM 7770 C C . ILE B 1 308 ? -11.656 74.125 40.312 1 93.31 308 ILE B C 1
ATOM 7772 O O . ILE B 1 308 ? -11.844 72.938 40.562 1 93.31 308 ILE B O 1
ATOM 7776 N N . GLU B 1 309 ? -12.508 74.875 39.656 1 91.94 309 GLU B N 1
ATOM 7777 C CA . GLU B 1 309 ? -13.734 74.312 39.125 1 91.94 309 GLU B CA 1
ATOM 7778 C C . GLU B 1 309 ? -13.422 73.25 38.062 1 91.94 309 GLU B C 1
ATOM 7780 O O . GLU B 1 309 ? -14.023 72.188 38 1 91.94 309 GLU B O 1
ATOM 7785 N N . ALA B 1 310 ? -12.5 73.625 37.188 1 92.81 310 ALA B N 1
ATOM 7786 C CA . ALA B 1 310 ? -12.086 72.688 36.125 1 92.81 310 ALA B CA 1
ATOM 7787 C C . ALA B 1 310 ? -11.43 71.438 36.688 1 92.81 310 ALA B C 1
ATOM 7789 O O . ALA B 1 310 ? -11.633 70.312 36.188 1 92.81 310 ALA B O 1
ATOM 7790 N N . LEU B 1 311 ? -10.609 71.562 37.719 1 95.12 311 LEU B N 1
ATOM 7791 C CA . LEU B 1 311 ? -9.953 70.438 38.375 1 95.12 311 LEU B CA 1
ATOM 7792 C C . LEU B 1 311 ? -10.984 69.5 39.031 1 95.12 311 LEU B C 1
ATOM 7794 O O . LEU B 1 311 ? -10.883 68.25 38.938 1 95.12 311 LEU B O 1
ATOM 7798 N N . ARG B 1 312 ? -11.969 70.125 39.719 1 94.69 312 ARG B N 1
ATOM 7799 C CA . ARG B 1 312 ? -13.016 69.312 40.344 1 94.69 312 ARG B CA 1
ATOM 7800 C C . ARG B 1 312 ? -13.859 68.625 39.312 1 94.69 312 ARG B C 1
ATOM 7802 O O . ARG B 1 312 ? -14.25 67.438 39.531 1 94.69 312 ARG B O 1
ATOM 7809 N N . ASP B 1 313 ? -14.164 69.25 38.188 1 95.56 313 ASP B N 1
ATOM 7810 C CA . ASP B 1 313 ? -14.906 68.562 37.125 1 95.56 313 ASP B CA 1
ATOM 7811 C C . ASP B 1 313 ? -14.133 67.375 36.562 1 95.56 313 ASP B C 1
ATOM 7813 O O . ASP B 1 313 ? -14.711 66.312 36.281 1 95.56 313 ASP B O 1
ATOM 7817 N N . LYS B 1 314 ? -12.898 67.625 36.312 1 95.12 314 LYS B N 1
ATOM 7818 C CA . LYS B 1 314 ? -12.047 66.562 35.781 1 95.12 314 LYS B CA 1
ATOM 7819 C C . LYS B 1 314 ? -11.953 65.375 36.75 1 95.12 314 LYS B C 1
ATOM 7821 O O . LYS B 1 314 ? -11.961 64.25 36.375 1 95.12 314 LYS B O 1
ATOM 7826 N N . LEU B 1 315 ? -11.758 65.688 38.031 1 95.31 315 LEU B N 1
ATOM 7827 C CA . LEU B 1 315 ? -11.695 64.688 39.094 1 95.31 315 LEU B CA 1
ATOM 7828 C C . LEU B 1 315 ? -12.969 63.844 39.094 1 95.31 315 LEU B C 1
ATOM 7830 O O . LEU B 1 315 ? -12.914 62.594 39.219 1 95.31 315 LEU B O 1
ATOM 7834 N N . THR B 1 316 ? -14.117 64.5 38.969 1 96.44 316 THR B N 1
ATOM 7835 C CA . THR B 1 316 ? -15.391 63.812 38.969 1 96.44 316 THR B CA 1
ATOM 7836 C C . THR B 1 316 ? -15.516 62.875 37.75 1 96.44 316 THR B C 1
ATOM 7838 O O . THR B 1 316 ? -15.938 61.75 37.875 1 96.44 316 THR B O 1
ATOM 7841 N N . LYS B 1 317 ? -15.18 63.406 36.594 1 96.19 317 LYS B N 1
ATOM 7842 C CA . LYS B 1 317 ? -15.25 62.625 35.375 1 96.19 317 LYS B CA 1
ATOM 7843 C C . LYS B 1 317 ? -14.359 61.375 35.469 1 96.19 317 LYS B C 1
ATOM 7845 O O . LYS B 1 317 ? -14.766 60.281 35.062 1 96.19 317 LYS B O 1
ATOM 7850 N N . LEU B 1 318 ? -13.109 61.531 35.906 1 96.5 318 LEU B N 1
ATOM 7851 C CA . LEU B 1 318 ? -12.156 60.406 36.031 1 96.5 318 LEU B CA 1
ATOM 7852 C C . LEU B 1 318 ? -12.633 59.375 37.031 1 96.5 318 LEU B C 1
ATOM 7854 O O . LEU B 1 318 ? -12.484 58.188 36.812 1 96.5 318 LEU B O 1
ATOM 7858 N N . THR B 1 319 ? -13.148 59.844 38.156 1 96.62 319 THR B N 1
ATOM 7859 C CA . THR B 1 319 ? -13.648 58.938 39.188 1 96.62 319 THR B CA 1
ATOM 7860 C C . THR B 1 319 ? -14.836 58.125 38.656 1 96.62 319 THR B C 1
ATOM 7862 O O . THR B 1 319 ? -14.961 56.938 38.969 1 96.62 319 THR B O 1
ATOM 7865 N N . GLU B 1 320 ? -15.711 58.781 37.875 1 96.75 320 GLU B N 1
ATOM 7866 C CA . GLU B 1 320 ? -16.844 58.094 37.281 1 96.75 320 GLU B CA 1
ATOM 7867 C C . GLU B 1 320 ? -16.375 57.031 36.25 1 96.75 320 GLU B C 1
ATOM 7869 O O . GLU B 1 320 ? -16.938 55.938 36.188 1 96.75 320 GLU B O 1
ATOM 7874 N N . GLU B 1 321 ? -15.398 57.375 35.562 1 96 321 GLU B N 1
ATOM 7875 C CA . GLU B 1 321 ? -14.844 56.406 34.594 1 96 321 GLU B CA 1
ATOM 7876 C C . GLU B 1 321 ? -14.242 55.219 35.281 1 96 321 GLU B C 1
ATOM 7878 O O . GLU B 1 321 ? -14.383 54.062 34.812 1 96 321 GLU B O 1
ATOM 7883 N N . VAL B 1 322 ? -13.461 55.375 36.344 1 97.25 322 VAL B N 1
ATOM 7884 C CA . VAL B 1 322 ? -12.875 54.281 37.125 1 97.25 322 VAL B CA 1
ATOM 7885 C C . VAL B 1 322 ? -13.977 53.375 37.625 1 97.25 322 VAL B C 1
ATOM 7887 O O . VAL B 1 322 ? -13.852 52.125 37.594 1 97.25 322 VAL B O 1
ATOM 7890 N N . GLU B 1 323 ? -15.102 53.969 38.125 1 96.38 323 GLU B N 1
ATOM 7891 C CA . GLU B 1 323 ? -16.219 53.188 38.625 1 96.38 323 GLU B CA 1
ATOM 7892 C C . GLU B 1 323 ? -16.891 52.375 37.5 1 96.38 323 GLU B C 1
ATOM 7894 O O . GLU B 1 323 ? -17.266 51.219 37.719 1 96.38 323 GLU B O 1
ATOM 7899 N N . ASP B 1 324 ? -17.031 52.969 36.375 1 96.94 324 ASP B N 1
ATOM 7900 C CA . ASP B 1 324 ? -17.625 52.312 35.25 1 96.94 324 ASP B CA 1
ATOM 7901 C C . ASP B 1 324 ? -16.797 51.094 34.844 1 96.94 324 ASP B C 1
ATOM 7903 O O . ASP B 1 324 ? -17.328 50 34.594 1 96.94 324 ASP B O 1
ATOM 7907 N N . ILE B 1 325 ? -15.461 51.219 34.688 1 97.06 325 ILE B N 1
ATOM 7908 C CA . ILE B 1 325 ? -14.586 50.156 34.281 1 97.06 325 ILE B CA 1
ATOM 7909 C C . ILE B 1 325 ? -14.602 49.031 35.344 1 97.06 325 ILE B C 1
ATOM 7911 O O . ILE B 1 325 ? -14.555 47.844 35 1 97.06 325 ILE B O 1
ATOM 7915 N N . ASN B 1 326 ? -14.609 49.438 36.625 1 95.94 326 ASN B N 1
ATOM 7916 C CA . ASN B 1 326 ? -14.672 48.438 37.719 1 95.94 326 ASN B CA 1
ATOM 7917 C C . ASN B 1 326 ? -15.93 47.594 37.625 1 95.94 326 ASN B C 1
ATOM 7919 O O . ASN B 1 326 ? -15.891 46.406 37.875 1 95.94 326 ASN B O 1
ATOM 7923 N N . THR B 1 327 ? -17.062 48.219 37.219 1 96.12 327 THR B N 1
ATOM 7924 C CA . THR B 1 327 ? -18.312 47.469 37.062 1 96.12 327 THR B CA 1
ATOM 7925 C C . THR B 1 327 ? -18.203 46.5 35.906 1 96.12 327 THR B C 1
ATOM 7927 O O . THR B 1 327 ? -18.625 45.344 36 1 96.12 327 THR B O 1
ATOM 7930 N N . ARG B 1 328 ? -17.672 46.906 34.812 1 95.75 328 ARG B N 1
ATOM 7931 C CA . ARG B 1 328 ? -17.469 46.031 33.656 1 95.75 328 ARG B CA 1
ATOM 7932 C C . ARG B 1 328 ? -16.531 44.875 34 1 95.75 328 ARG B C 1
ATOM 7934 O O . ARG B 1 328 ? -16.703 43.75 33.531 1 95.75 328 ARG B O 1
ATOM 7941 N N . MET B 1 329 ? -15.438 45.156 34.719 1 95.81 329 MET B N 1
ATOM 7942 C CA . MET B 1 329 ? -14.453 44.156 35.094 1 95.81 329 MET B CA 1
ATOM 7943 C C . MET B 1 329 ? -15.102 43.031 35.906 1 95.81 329 MET B C 1
ATOM 7945 O O . MET B 1 329 ? -14.766 41.844 35.75 1 95.81 329 MET B O 1
ATOM 7949 N N . THR B 1 330 ? -16.062 43.406 36.844 1 94.62 330 THR B N 1
ATOM 7950 C CA . THR B 1 330 ? -16.75 42.438 37.656 1 94.62 330 THR B CA 1
ATOM 7951 C C . THR B 1 330 ? -17.562 41.469 36.781 1 94.62 330 THR B C 1
ATOM 7953 O O . THR B 1 330 ? -17.547 40.25 37 1 94.62 330 THR B O 1
ATOM 7956 N N . ARG B 1 331 ? -18.25 42.031 35.781 1 93.75 331 ARG B N 1
ATOM 7957 C CA . ARG B 1 331 ? -19.016 41.219 34.844 1 93.75 331 ARG B CA 1
ATOM 7958 C C . ARG B 1 331 ? -18.109 40.312 34.031 1 93.75 331 ARG B C 1
ATOM 7960 O O . ARG B 1 331 ? -18.391 39.125 33.906 1 93.75 331 ARG B O 1
ATOM 7967 N N . ALA B 1 332 ? -17.062 40.844 33.5 1 93.81 332 ALA B N 1
ATOM 7968 C CA . ALA B 1 332 ? -16.125 40.094 32.656 1 93.81 332 ALA B CA 1
ATOM 7969 C C . ALA B 1 332 ? -15.445 39 33.469 1 93.81 332 ALA B C 1
ATOM 7971 O O . ALA B 1 332 ? -15.141 37.938 32.906 1 93.81 332 ALA B O 1
ATOM 7972 N N . SER B 1 333 ? -15.156 39.312 34.719 1 94.88 333 SER B N 1
ATOM 7973 C CA . SER B 1 333 ? -14.5 38.344 35.594 1 94.88 333 SER B CA 1
ATOM 7974 C C . SER B 1 333 ? -15.391 37.125 35.812 1 94.88 333 SER B C 1
ATOM 7976 O O . SER B 1 333 ? -14.898 35.969 35.844 1 94.88 333 SER B O 1
ATOM 7978 N N . SER B 1 334 ? -16.719 37.312 35.969 1 94.5 334 SER B N 1
ATOM 7979 C CA . SER B 1 334 ? -17.656 36.219 36.125 1 94.5 334 SER B CA 1
ATOM 7980 C C . SER B 1 334 ? -17.719 35.375 34.875 1 94.5 334 SER B C 1
ATOM 7982 O O . SER B 1 334 ? -17.719 34.125 34.938 1 94.5 334 SER B O 1
ATOM 7984 N N . ASP B 1 335 ? -17.766 36 33.75 1 94.31 335 ASP B N 1
ATOM 7985 C CA . ASP B 1 335 ? -17.797 35.312 32.469 1 94.31 335 ASP B CA 1
ATOM 7986 C C . ASP B 1 335 ? -16.5 34.531 32.25 1 94.31 335 ASP B C 1
ATOM 7988 O O . ASP B 1 335 ? -16.531 33.406 31.75 1 94.31 335 ASP B O 1
ATOM 7992 N N . GLN B 1 336 ? -15.344 35.125 32.531 1 94.75 336 GLN B N 1
ATOM 7993 C CA . GLN B 1 336 ? -14.047 34.5 32.406 1 94.75 336 GLN B CA 1
ATOM 7994 C C . GLN B 1 336 ? -13.961 33.25 33.281 1 94.75 336 GLN B C 1
ATOM 7996 O O . GLN B 1 336 ? -13.398 32.219 32.844 1 94.75 336 GLN B O 1
ATOM 8001 N N . GLN B 1 337 ? -14.469 33.281 34.5 1 93.69 337 GLN B N 1
ATOM 8002 C CA . GLN B 1 337 ? -14.445 32.125 35.406 1 93.69 337 GLN B CA 1
ATOM 8003 C C . GLN B 1 337 ? -15.281 30.969 34.844 1 93.69 337 GLN B C 1
ATOM 8005 O O . GLN B 1 337 ? -14.875 29.812 34.938 1 93.69 337 GLN B O 1
ATOM 8010 N N . ARG B 1 338 ? -16.422 31.297 34.281 1 94.06 338 ARG B N 1
ATOM 8011 C CA . ARG B 1 338 ? -17.266 30.281 33.656 1 94.06 338 ARG B CA 1
ATOM 8012 C C . ARG B 1 338 ? -16.562 29.625 32.469 1 94.06 338 ARG B C 1
ATOM 8014 O O . ARG B 1 338 ? -16.562 28.406 32.344 1 94.06 338 ARG B O 1
ATOM 8021 N N . ALA B 1 339 ? -15.992 30.453 31.641 1 93.75 339 ALA B N 1
ATOM 8022 C CA . ALA B 1 339 ? -15.289 29.953 30.453 1 93.75 339 ALA B CA 1
ATOM 8023 C C . ALA B 1 339 ? -14.086 29.109 30.859 1 93.75 339 ALA B C 1
ATOM 8025 O O . ALA B 1 339 ? -13.773 28.109 30.203 1 93.75 339 ALA B O 1
ATOM 8026 N N . SER B 1 340 ? -13.367 29.547 31.891 1 93.56 340 SER B N 1
ATOM 8027 C CA . SER B 1 340 ? -12.188 28.828 32.375 1 93.56 340 SER B CA 1
ATOM 8028 C C . SER B 1 340 ? -12.562 27.438 32.906 1 93.56 340 SER B C 1
ATOM 8030 O O . SER B 1 340 ? -11.812 26.484 32.719 1 93.56 340 SER B O 1
ATOM 8032 N N . LEU B 1 341 ? -13.719 27.312 33.562 1 94.19 341 LEU B N 1
ATOM 8033 C CA . LEU B 1 341 ? -14.211 26.031 34.031 1 94.19 341 LEU B CA 1
ATOM 8034 C C . LEU B 1 341 ? -14.508 25.094 32.875 1 94.19 341 LEU B C 1
ATOM 8036 O O . LEU B 1 341 ? -14.219 23.906 32.938 1 94.19 341 LEU B O 1
ATOM 8040 N N . ASP B 1 342 ? -15.125 25.656 31.875 1 93.69 342 ASP B N 1
ATOM 8041 C CA . ASP B 1 342 ? -15.406 24.859 30.672 1 93.69 342 ASP B CA 1
ATOM 8042 C C . ASP B 1 342 ? -14.109 24.344 30.047 1 93.69 342 ASP B C 1
ATOM 8044 O O . ASP B 1 342 ? -14.047 23.188 29.625 1 93.69 342 ASP B O 1
ATOM 8048 N N . VAL B 1 343 ? -13.102 25.188 29.906 1 94.25 343 VAL B N 1
ATOM 8049 C CA . VAL B 1 343 ? -11.812 24.812 29.328 1 94.25 343 VAL B CA 1
ATOM 8050 C C . VAL B 1 343 ? -11.188 23.688 30.141 1 94.25 343 VAL B C 1
ATOM 8052 O O . VAL B 1 343 ? -10.625 22.75 29.578 1 94.25 343 VAL B O 1
ATOM 8055 N N . ASN B 1 344 ? -11.219 23.797 31.484 1 92.62 344 ASN B N 1
ATOM 8056 C CA . ASN B 1 344 ? -10.664 22.75 32.344 1 92.62 344 ASN B CA 1
ATOM 8057 C C . ASN B 1 344 ? -11.367 21.422 32.156 1 92.62 344 ASN B C 1
ATOM 8059 O O . ASN B 1 344 ? -10.719 20.375 32.125 1 92.62 344 ASN B O 1
ATOM 8063 N N . ASN B 1 345 ? -12.703 21.406 31.969 1 91.88 345 ASN B N 1
ATOM 8064 C CA . ASN B 1 345 ? -13.469 20.203 31.719 1 91.88 345 ASN B CA 1
ATOM 8065 C C . ASN B 1 345 ? -13.094 19.578 30.375 1 91.88 345 ASN B C 1
ATOM 8067 O O . ASN B 1 345 ? -12.953 18.359 30.266 1 91.88 345 ASN B O 1
ATOM 8071 N N . LEU B 1 346 ? -12.945 20.422 29.453 1 91.56 346 LEU B N 1
ATOM 8072 C CA . LEU B 1 346 ? -12.625 19.953 28.109 1 91.56 346 LEU B CA 1
ATOM 8073 C C . LEU B 1 346 ? -11.195 19.422 28.047 1 91.56 346 LEU B C 1
ATOM 8075 O O . LEU B 1 346 ? -10.906 18.484 27.297 1 91.56 346 LEU B O 1
ATOM 8079 N N . THR B 1 347 ? -10.242 20.031 28.75 1 90 347 THR B N 1
ATOM 8080 C CA . THR B 1 347 ? -8.867 19.562 28.812 1 90 347 THR B CA 1
ATOM 8081 C C . THR B 1 347 ? -8.812 18.125 29.344 1 90 347 THR B C 1
ATOM 8083 O O . THR B 1 347 ? -8.047 17.312 28.844 1 90 347 THR B O 1
ATOM 8086 N N . ALA B 1 348 ? -9.633 17.859 30.328 1 87.81 348 ALA B N 1
ATOM 8087 C CA . ALA B 1 348 ? -9.719 16.5 30.875 1 87.81 348 ALA B CA 1
ATOM 8088 C C . ALA B 1 348 ? -10.242 15.523 29.844 1 87.81 348 ALA B C 1
ATOM 8090 O O . ALA B 1 348 ? -9.75 14.391 29.734 1 87.81 348 ALA B O 1
ATOM 8091 N N . GLN B 1 349 ? -11.188 15.977 29.047 1 86.25 349 GLN B N 1
ATOM 8092 C CA . GLN B 1 349 ? -11.758 15.133 28.016 1 86.25 349 GLN B CA 1
ATOM 8093 C C . GLN B 1 349 ? -10.75 14.883 26.891 1 86.25 349 GLN B C 1
ATOM 8095 O O . GLN B 1 349 ? -10.758 13.82 26.266 1 86.25 349 GLN B O 1
ATOM 8100 N N . LEU B 1 350 ? -9.961 15.883 26.562 1 86.12 350 LEU B N 1
ATOM 8101 C CA . LEU B 1 350 ? -8.961 15.781 25.5 1 86.12 350 LEU B CA 1
ATOM 8102 C C . LEU B 1 350 ? -7.914 14.727 25.844 1 86.12 350 LEU B C 1
ATOM 8104 O O . LEU B 1 350 ? -7.363 14.078 24.938 1 86.12 350 LEU B O 1
ATOM 8108 N N . THR B 1 351 ? -7.574 14.531 27.141 1 81 351 THR B N 1
ATOM 8109 C CA . THR B 1 351 ? -6.586 13.555 27.578 1 81 351 THR B CA 1
ATOM 8110 C C . THR B 1 351 ? -7.141 12.141 27.5 1 81 351 THR B C 1
ATOM 8112 O O . THR B 1 351 ? -6.41 11.195 27.188 1 81 351 THR B O 1
ATOM 8115 N N . GLU B 1 352 ? -8.508 11.977 27.625 1 78.62 352 GLU B N 1
ATOM 8116 C CA . GLU B 1 352 ? -9.117 10.648 27.641 1 78.62 352 GLU B CA 1
ATOM 8117 C C . GLU B 1 352 ? -9.422 10.172 26.219 1 78.62 352 GLU B C 1
ATOM 8119 O O . GLU B 1 352 ? -9.039 9.062 25.844 1 78.62 352 GLU B O 1
ATOM 8124 N N . SER B 1 353 ? -10.164 11 25.453 1 79.5 353 SER B N 1
ATOM 8125 C CA . SER B 1 353 ? -10.555 10.594 24.109 1 79.5 353 SER B CA 1
ATOM 8126 C C . SER B 1 353 ? -10.609 11.789 23.172 1 79.5 353 SER B C 1
ATOM 8128 O O . SER B 1 353 ? -11.648 12.438 23.031 1 79.5 353 SER B O 1
ATOM 8130 N N . PRO B 1 354 ? -9.516 11.969 22.562 1 81.19 354 PRO B N 1
ATOM 8131 C CA . PRO B 1 354 ? -9.5 13.148 21.688 1 81.19 354 PRO B CA 1
ATOM 8132 C C . PRO B 1 354 ? -10.266 12.93 20.391 1 81.19 354 PRO B C 1
ATOM 8134 O O . PRO B 1 354 ? -9.859 12.117 19.562 1 81.19 354 PRO B O 1
ATOM 8137 N N . THR B 1 355 ? -11.57 13.547 20.297 1 87.81 355 THR B N 1
ATOM 8138 C CA . THR B 1 355 ? -12.32 13.609 19.047 1 87.81 355 THR B CA 1
ATOM 8139 C C . THR B 1 355 ? -12.211 15.008 18.422 1 87.81 355 THR B C 1
ATOM 8141 O O . THR B 1 355 ? -11.797 15.953 19.094 1 87.81 355 THR B O 1
ATOM 8144 N N . ILE B 1 356 ? -12.477 15.078 17.156 1 90.5 356 ILE B N 1
ATOM 8145 C CA . ILE B 1 356 ? -12.383 16.359 16.484 1 90.5 356 ILE B CA 1
ATOM 8146 C C . ILE B 1 356 ? -13.391 17.344 17.062 1 90.5 356 ILE B C 1
ATOM 8148 O O . ILE B 1 356 ? -13.125 18.531 17.172 1 90.5 356 ILE B O 1
ATOM 8152 N N . ASP B 1 357 ? -14.492 16.844 17.531 1 91 357 ASP B N 1
ATOM 8153 C CA . ASP B 1 357 ? -15.516 17.688 18.125 1 91 357 ASP B CA 1
ATOM 8154 C C . ASP B 1 357 ? -15.055 18.25 19.453 1 91 357 ASP B C 1
ATOM 8156 O O . ASP B 1 357 ? -15.281 19.438 19.75 1 91 357 ASP B O 1
ATOM 8160 N N . THR B 1 358 ? -14.438 17.375 20.234 1 91.69 358 THR B N 1
ATOM 8161 C CA . THR B 1 358 ? -13.922 17.828 21.531 1 91.69 358 THR B CA 1
ATOM 8162 C C . THR B 1 358 ? -12.82 18.875 21.328 1 91.69 358 THR B C 1
ATOM 8164 O O . THR B 1 358 ? -12.75 19.859 22.078 1 91.69 358 THR B O 1
ATOM 8167 N N . ILE B 1 359 ? -11.977 18.656 20.328 1 92.56 359 ILE B N 1
ATOM 8168 C CA . ILE B 1 359 ? -10.883 19.578 20.062 1 92.56 359 ILE B CA 1
ATOM 8169 C C . ILE B 1 359 ? -11.438 20.906 19.594 1 92.56 359 ILE B C 1
ATOM 8171 O O . ILE B 1 359 ? -10.984 21.969 20.031 1 92.56 359 ILE B O 1
ATOM 8175 N N . ASN B 1 360 ? -12.438 20.891 18.688 1 92.94 360 ASN B N 1
ATOM 8176 C CA . ASN B 1 360 ? -13.047 22.125 18.203 1 92.94 360 ASN B CA 1
ATOM 8177 C C . ASN B 1 360 ? -13.719 22.891 19.344 1 92.94 360 ASN B C 1
ATOM 8179 O O . ASN B 1 360 ? -13.617 24.125 19.406 1 92.94 360 ASN B O 1
ATOM 8183 N N . ASN B 1 361 ? -14.398 22.141 20.219 1 93.69 361 ASN B N 1
ATOM 8184 C CA . ASN B 1 361 ? -15.016 22.781 21.375 1 93.69 361 ASN B CA 1
ATOM 8185 C C . ASN B 1 361 ? -13.969 23.375 22.297 1 93.69 361 ASN B C 1
ATOM 8187 O O . ASN B 1 361 ? -14.172 24.469 22.844 1 93.69 361 ASN B O 1
ATOM 8191 N N . TYR B 1 362 ? -12.914 22.672 22.484 1 94.31 362 TYR B N 1
ATOM 8192 C CA . TYR B 1 362 ? -11.82 23.156 23.312 1 94.31 362 TYR B CA 1
ATOM 8193 C C . TYR B 1 362 ? -11.227 24.438 22.75 1 94.31 362 TYR B C 1
ATOM 8195 O O . TYR B 1 362 ? -10.984 25.406 23.484 1 94.31 362 TYR B O 1
ATOM 8203 N N . LEU B 1 363 ? -11.023 24.453 21.453 1 93.62 363 LEU B N 1
ATOM 8204 C CA . LEU B 1 363 ? -10.453 25.625 20.797 1 93.62 363 LEU B CA 1
ATOM 8205 C C . LEU B 1 363 ? -11.375 26.828 20.938 1 93.62 363 LEU B C 1
ATOM 8207 O O . LEU B 1 363 ? -10.914 27.938 21.219 1 93.62 363 LEU B O 1
ATOM 8211 N N . GLU B 1 364 ? -12.641 26.578 20.812 1 93.62 364 GLU B N 1
ATOM 8212 C CA . GLU B 1 364 ? -13.625 27.656 20.906 1 93.62 364 GLU B CA 1
ATOM 8213 C C . GLU B 1 364 ? -13.68 28.219 22.328 1 93.62 364 GLU B C 1
ATOM 8215 O O . GLU B 1 364 ? -13.617 29.438 22.516 1 93.62 364 GLU B O 1
ATOM 8220 N N . LYS B 1 365 ? -13.773 27.359 23.297 1 94.5 365 LYS B N 1
ATOM 8221 C CA . LYS B 1 365 ? -13.875 27.797 24.672 1 94.5 365 LYS B CA 1
ATOM 8222 C C . LYS B 1 365 ? -12.562 28.422 25.156 1 94.5 365 LYS B C 1
ATOM 8224 O O . LYS B 1 365 ? -12.578 29.344 25.969 1 94.5 365 LYS B O 1
ATOM 8229 N N . ARG B 1 366 ? -11.445 27.922 24.719 1 93.06 366 ARG B N 1
ATOM 8230 C CA . ARG B 1 366 ? -10.148 28.5 25.062 1 93.06 366 ARG B CA 1
ATOM 8231 C C . ARG B 1 366 ? -10.008 29.906 24.5 1 93.06 366 ARG B C 1
ATOM 8233 O O . ARG B 1 366 ? -9.508 30.797 25.172 1 93.06 366 ARG B O 1
ATOM 8240 N N . ARG B 1 367 ? -10.461 30.062 23.219 1 92.75 367 ARG B N 1
ATOM 8241 C CA . ARG B 1 367 ? -10.445 31.375 22.609 1 92.75 367 ARG B CA 1
ATOM 8242 C C . ARG B 1 367 ? -11.281 32.375 23.406 1 92.75 367 ARG B C 1
ATOM 8244 O O . ARG B 1 367 ? -10.883 33.5 23.609 1 92.75 367 ARG B O 1
ATOM 8251 N N . GLU B 1 368 ? -12.406 31.891 23.844 1 93.62 368 GLU B N 1
ATOM 8252 C CA . GLU B 1 368 ? -13.297 32.719 24.641 1 93.62 368 GLU B CA 1
ATOM 8253 C C . GLU B 1 368 ? -12.672 33.094 25.984 1 93.62 368 GLU B C 1
ATOM 8255 O O . GLU B 1 368 ? -12.703 34.25 26.406 1 93.62 368 GLU B O 1
ATOM 8260 N N . SER B 1 369 ? -12.148 32.156 26.625 1 94.88 369 SER B N 1
ATOM 8261 C CA . SER B 1 369 ? -11.531 32.375 27.938 1 94.88 369 SER B CA 1
ATOM 8262 C C . SER B 1 369 ? -10.359 33.312 27.844 1 94.88 369 SER B C 1
ATOM 8264 O O . SER B 1 369 ? -10.211 34.219 28.688 1 94.88 369 SER B O 1
ATOM 8266 N N . GLU B 1 370 ? -9.562 33.125 26.828 1 92.44 370 GLU B N 1
ATOM 8267 C CA . GLU B 1 370 ? -8.398 33.969 26.641 1 92.44 370 GLU B CA 1
ATOM 8268 C C . GLU B 1 370 ? -8.812 35.406 26.281 1 92.44 370 GLU B C 1
ATOM 8270 O O . GLU B 1 370 ? -8.148 36.375 26.688 1 92.44 370 GLU B O 1
ATOM 8275 N N . ALA B 1 371 ? -9.875 35.562 25.469 1 93.5 371 ALA B N 1
ATOM 8276 C CA . ALA B 1 371 ? -10.383 36.875 25.156 1 93.5 371 ALA B CA 1
ATOM 8277 C C . ALA B 1 371 ? -10.828 37.625 26.406 1 93.5 371 ALA B C 1
ATOM 8279 O O . ALA B 1 371 ? -10.547 38.812 26.562 1 93.5 371 ALA B O 1
ATOM 8280 N N . TYR B 1 372 ? -11.484 36.938 27.344 1 94.75 372 TYR B N 1
ATOM 8281 C CA . TYR B 1 372 ? -11.914 37.531 28.594 1 94.75 372 TYR B CA 1
ATOM 8282 C C . TYR B 1 372 ? -10.711 37.906 29.469 1 94.75 372 TYR B C 1
ATOM 8284 O O . TYR B 1 372 ? -10.68 38.969 30.078 1 94.75 372 TYR B O 1
ATOM 8292 N N . THR B 1 373 ? -9.766 37 29.516 1 94.38 373 THR B N 1
ATOM 8293 C CA . THR B 1 373 ? -8.578 37.25 30.328 1 94.38 373 THR B CA 1
ATOM 8294 C C . THR B 1 373 ? -7.82 38.469 29.828 1 94.38 373 THR B C 1
ATOM 8296 O O . THR B 1 373 ? -7.406 39.312 30.625 1 94.38 373 THR B O 1
ATOM 8299 N N . GLN B 1 374 ? -7.648 38.469 28.484 1 94.56 374 GLN B N 1
ATOM 8300 C CA . GLN B 1 374 ? -6.961 39.625 27.875 1 94.56 374 GLN B CA 1
ATOM 8301 C C . GLN B 1 374 ? -7.688 40.938 28.188 1 94.56 374 GLN B C 1
ATOM 8303 O O . GLN B 1 374 ? -7.062 41.906 28.578 1 94.56 374 GLN B O 1
ATOM 8308 N N . ASN B 1 375 ? -8.969 40.938 28.031 1 94.31 375 ASN B N 1
ATOM 8309 C CA . ASN B 1 375 ? -9.781 42.125 28.281 1 94.31 375 ASN B CA 1
ATOM 8310 C C . ASN B 1 375 ? -9.711 42.562 29.75 1 94.31 375 ASN B C 1
ATOM 8312 O O . ASN B 1 375 ? -9.641 43.75 30.062 1 94.31 375 ASN B O 1
ATOM 8316 N N . LEU B 1 376 ? -9.766 41.656 30.625 1 95.38 376 LEU B N 1
ATOM 8317 C CA . LEU B 1 376 ? -9.711 41.938 32.062 1 95.38 376 LEU B CA 1
ATOM 8318 C C . LEU B 1 376 ? -8.375 42.562 32.438 1 95.38 376 LEU B C 1
ATOM 8320 O O . LEU B 1 376 ? -8.344 43.531 33.219 1 95.38 376 LEU B O 1
ATOM 8324 N N . LEU B 1 377 ? -7.316 42 31.938 1 94.19 377 LEU B N 1
ATOM 8325 C CA . LEU B 1 377 ? -5.996 42.531 32.25 1 94.19 377 LEU B CA 1
ATOM 8326 C C . LEU B 1 377 ? -5.832 43.938 31.688 1 94.19 377 LEU B C 1
ATOM 8328 O O . LEU B 1 377 ? -5.258 44.812 32.344 1 94.19 377 LEU B O 1
ATOM 8332 N N . GLU B 1 378 ? -6.344 44.156 30.469 1 93.12 378 GLU B N 1
ATOM 8333 C CA . GLU B 1 378 ? -6.281 45.469 29.891 1 93.12 378 GLU B CA 1
ATOM 8334 C C . GLU B 1 378 ? -7.105 46.469 30.703 1 93.12 378 GLU B C 1
ATOM 8336 O O . GLU B 1 378 ? -6.676 47.625 30.922 1 93.12 378 GLU B O 1
ATOM 8341 N N . MET B 1 379 ? -8.297 46.062 31.156 1 95.69 379 MET B N 1
ATOM 8342 C CA . MET B 1 379 ? -9.133 46.938 31.984 1 95.69 379 MET B CA 1
ATOM 8343 C C . MET B 1 379 ? -8.461 47.219 33.312 1 95.69 379 MET B C 1
ATOM 8345 O O . MET B 1 379 ? -8.539 48.344 33.812 1 95.69 379 MET B O 1
ATOM 8349 N N . GLU B 1 380 ? -7.891 46.25 33.875 1 95 380 GLU B N 1
ATOM 8350 C CA . GLU B 1 380 ? -7.164 46.438 35.125 1 95 380 GLU B CA 1
ATOM 8351 C C . GLU B 1 380 ? -6.051 47.469 34.969 1 95 380 GLU B C 1
ATOM 8353 O O . GLU B 1 380 ? -5.848 48.344 35.844 1 95 380 GLU B O 1
ATOM 8358 N N . GLY B 1 381 ? -5.312 47.312 33.812 1 94 381 GLY B N 1
ATOM 8359 C CA . GLY B 1 381 ? -4.289 48.281 33.531 1 94 381 GLY B CA 1
ATOM 8360 C C . GLY B 1 381 ? -4.836 49.688 33.375 1 94 381 GLY B C 1
ATOM 8361 O O . GLY B 1 381 ? -4.238 50.656 33.875 1 94 381 GLY B O 1
ATOM 8362 N N . ASN B 1 382 ? -5.98 49.875 32.781 1 94.44 382 ASN B N 1
ATOM 8363 C CA . ASN B 1 382 ? -6.621 51.156 32.562 1 94.44 382 ASN B CA 1
ATOM 8364 C C . ASN B 1 382 ? -7.082 51.75 33.906 1 94.44 382 ASN B C 1
ATOM 8366 O O . ASN B 1 382 ? -6.988 52.969 34.094 1 94.44 382 ASN B O 1
ATOM 8370 N N . VAL B 1 383 ? -7.617 50.938 34.781 1 96.06 383 VAL B N 1
ATOM 8371 C CA . VAL B 1 383 ? -8.055 51.406 36.094 1 96.06 383 VAL B CA 1
ATOM 8372 C C . VAL B 1 383 ? -6.859 51.938 36.875 1 96.06 383 VAL B C 1
ATOM 8374 O O . VAL B 1 383 ? -6.938 53 37.5 1 96.06 383 VAL B O 1
ATOM 8377 N N . HIS B 1 384 ? -5.77 51.25 36.875 1 95.06 384 HIS B N 1
ATOM 8378 C CA . HIS B 1 384 ? -4.57 51.688 37.562 1 95.06 384 HIS B CA 1
ATOM 8379 C C . HIS B 1 384 ? -4.07 53 37.031 1 95.06 384 HIS B C 1
ATOM 8381 O O . HIS B 1 384 ? -3.68 53.906 37.812 1 95.06 384 HIS B O 1
ATOM 8387 N N . ARG B 1 385 ? -4.086 53.094 35.719 1 94.69 385 ARG B N 1
ATOM 8388 C CA . ARG B 1 385 ? -3.672 54.344 35.062 1 94.69 385 ARG B CA 1
ATOM 8389 C C . ARG B 1 385 ? -4.559 55.5 35.5 1 94.69 385 ARG B C 1
ATOM 8391 O O . ARG B 1 385 ? -4.059 56.562 35.875 1 94.69 385 ARG B O 1
ATOM 8398 N N . LEU B 1 386 ? -5.883 55.344 35.5 1 95.62 386 LEU B N 1
ATOM 8399 C CA . LEU B 1 386 ? -6.844 56.406 35.844 1 95.62 386 LEU B CA 1
ATOM 8400 C C . LEU B 1 386 ? -6.781 56.75 37.312 1 95.62 386 LEU B C 1
ATOM 8402 O O . LEU B 1 386 ? -6.93 57.906 37.688 1 95.62 386 LEU B O 1
ATOM 8406 N N . GLU B 1 387 ? -6.57 55.75 38.156 1 96.38 387 GLU B N 1
ATOM 8407 C CA . GLU B 1 387 ? -6.461 56 39.594 1 96.38 387 GLU B CA 1
ATOM 8408 C C . GLU B 1 387 ? -5.238 56.844 39.906 1 96.38 387 GLU B C 1
ATOM 8410 O O . GLU B 1 387 ? -5.289 57.688 40.781 1 96.38 387 GLU B O 1
ATOM 8415 N N . ARG B 1 388 ? -4.16 56.594 39.25 1 94.94 388 ARG B N 1
ATOM 8416 C CA . ARG B 1 388 ? -2.965 57.406 39.438 1 94.94 388 ARG B CA 1
ATOM 8417 C C . ARG B 1 388 ? -3.209 58.844 39.031 1 94.94 388 ARG B C 1
ATOM 8419 O O . ARG B 1 388 ? -2.73 59.781 39.656 1 94.94 388 ARG B O 1
ATOM 8426 N N . LEU B 1 389 ? -3.979 59.031 37.938 1 94.69 389 LEU B N 1
ATOM 8427 C CA . LEU B 1 389 ? -4.324 60.344 37.469 1 94.69 389 LEU B CA 1
ATOM 8428 C C . LEU B 1 389 ? -5.254 61.031 38.469 1 94.69 389 LEU B C 1
ATOM 8430 O O . LEU B 1 389 ? -5.121 62.25 38.719 1 94.69 389 LEU B O 1
ATOM 8434 N N . VAL B 1 390 ? -6.184 60.281 39 1 96.31 390 VAL B N 1
ATOM 8435 C CA . VAL B 1 390 ? -7.098 60.812 40.031 1 96.31 390 VAL B CA 1
ATOM 8436 C C . VAL B 1 390 ? -6.305 61.281 41.219 1 96.31 390 VAL B C 1
ATOM 8438 O O . VAL B 1 390 ? -6.594 62.344 41.781 1 96.31 390 VAL B O 1
ATOM 8441 N N . ALA B 1 391 ? -5.34 60.562 41.594 1 95.75 391 ALA B N 1
ATOM 8442 C CA . ALA B 1 391 ? -4.52 60.906 42.75 1 95.75 391 ALA B CA 1
ATOM 8443 C C . ALA B 1 391 ? -3.756 62.219 42.5 1 95.75 391 ALA B C 1
ATOM 8445 O O . ALA B 1 391 ? -3.623 63.031 43.406 1 95.75 391 ALA B O 1
ATOM 8446 N N . VAL B 1 392 ? -3.25 62.344 41.312 1 95.25 392 VAL B N 1
ATOM 8447 C CA . VAL B 1 392 ? -2.48 63.531 40.969 1 95.25 392 VAL B CA 1
ATOM 8448 C C . VAL B 1 392 ? -3.381 64.75 41.031 1 95.25 392 VAL B C 1
ATOM 8450 O O . VAL B 1 392 ? -2.967 65.812 41.5 1 95.25 392 VAL B O 1
ATOM 8453 N N . ILE B 1 393 ? -4.613 64.688 40.531 1 95.19 393 ILE B N 1
ATOM 8454 C CA . ILE B 1 393 ? -5.539 65.812 40.438 1 95.19 393 ILE B CA 1
ATOM 8455 C C . ILE B 1 393 ? -6.129 66.062 41.812 1 95.19 393 ILE B C 1
ATOM 8457 O O . ILE B 1 393 ? -6.406 67.25 42.156 1 95.19 393 ILE B O 1
ATOM 8461 N N . LYS B 1 394 ? -6.305 65.125 42.625 1 94.38 394 LYS B N 1
ATOM 8462 C CA . LYS B 1 394 ? -6.91 65.25 43.969 1 94.38 394 LYS B CA 1
ATOM 8463 C C . LYS B 1 394 ? -5.961 65.938 44.938 1 94.38 394 LYS B C 1
ATOM 8465 O O . LYS B 1 394 ? -6.406 66.625 45.844 1 94.38 394 LYS B O 1
ATOM 8470 N N . GLN B 1 395 ? -4.672 65.875 44.75 1 92.94 395 GLN B N 1
ATOM 8471 C CA . GLN B 1 395 ? -3.676 66.375 45.688 1 92.94 395 GLN B CA 1
ATOM 8472 C C . GLN B 1 395 ? -3.811 67.875 45.875 1 92.94 395 GLN B C 1
ATOM 8474 O O . GLN B 1 395 ? -3.963 68.375 47 1 92.94 395 GLN B O 1
ATOM 8479 N N . PRO B 1 396 ? -3.811 68.688 44.812 1 92.38 396 PRO B N 1
ATOM 8480 C CA . PRO B 1 396 ? -3.959 70.125 45 1 92.38 396 PRO B CA 1
ATOM 8481 C C . PRO B 1 396 ? -5.332 70.5 45.531 1 92.38 396 PRO B C 1
ATOM 8483 O O . PRO B 1 396 ? -5.457 71.5 46.25 1 92.38 396 PRO B O 1
ATOM 8486 N N . ILE B 1 397 ? -6.332 69.812 45.219 1 92.62 397 ILE B N 1
ATOM 8487 C CA . ILE B 1 397 ? -7.684 70.062 45.688 1 92.62 397 ILE B CA 1
ATOM 8488 C C . ILE B 1 397 ? -7.762 69.812 47.188 1 92.62 397 ILE B C 1
ATOM 8490 O O . ILE B 1 397 ? -8.367 70.625 47.938 1 92.62 397 ILE B O 1
ATOM 8494 N N . ASP B 1 398 ? -7.16 68.812 47.625 1 92.06 398 ASP B N 1
ATOM 8495 C CA . ASP B 1 398 ? -7.164 68.438 49.062 1 92.06 398 ASP B CA 1
ATOM 8496 C C . ASP B 1 398 ? -6.344 69.438 49.875 1 92.06 398 ASP B C 1
ATOM 8498 O O . ASP B 1 398 ? -6.684 69.75 51 1 92.06 398 ASP B O 1
ATOM 8502 N N . GLN B 1 399 ? -5.258 69.875 49.281 1 89.56 399 GLN B N 1
ATOM 8503 C CA . GLN B 1 399 ? -4.414 70.875 49.938 1 89.56 399 GLN B CA 1
ATOM 8504 C C . GLN B 1 399 ? -5.152 72.188 50.156 1 89.56 399 GLN B C 1
ATOM 8506 O O . GLN B 1 399 ? -4.906 72.875 51.156 1 89.56 399 GLN B O 1
ATOM 8511 N N . LEU B 1 400 ? -6.027 72.5 49.25 1 88.06 400 LEU B N 1
ATOM 8512 C CA . LEU B 1 400 ? -6.84 73.688 49.375 1 88.06 400 LEU B CA 1
ATOM 8513 C C . LEU B 1 400 ? -7.895 73.5 50.469 1 88.06 400 LEU B C 1
ATOM 8515 O O . LEU B 1 400 ? -8.211 74.5 51.188 1 88.06 400 LEU B O 1
ATOM 8519 N N . GLY B 1 401 ? -8.32 72.312 50.719 1 81.62 401 GLY B N 1
ATOM 8520 C CA . GLY B 1 401 ? -9.305 72 51.75 1 81.62 401 GLY B CA 1
ATOM 8521 C C . GLY B 1 401 ? -10.57 72.812 51.625 1 81.62 401 GLY B C 1
ATOM 8522 O O . GLY B 1 401 ? -11.172 72.875 50.562 1 81.62 401 GLY B O 1
ATOM 8523 N N . SER B 1 402 ? -10.875 73.562 52.75 1 82.38 402 SER B N 1
ATOM 8524 C CA . SER B 1 402 ? -12.078 74.375 52.812 1 82.38 402 SER B CA 1
ATOM 8525 C C . SER B 1 402 ? -11.75 75.875 52.625 1 82.38 402 SER B C 1
ATOM 8527 O O . SER B 1 402 ? -12.648 76.75 52.625 1 82.38 402 SER B O 1
ATOM 8529 N N . LYS B 1 403 ? -10.492 76.062 52.312 1 85.19 403 LYS B N 1
ATOM 8530 C CA . LYS B 1 403 ? -10.078 77.438 52.125 1 85.19 403 LYS B CA 1
ATOM 8531 C C . LYS B 1 403 ? -10.438 77.938 50.719 1 85.19 403 LYS B C 1
ATOM 8533 O O . LYS B 1 403 ? -10.5 77.125 49.781 1 85.19 403 LYS B O 1
ATOM 8538 N N . PRO B 1 404 ? -10.883 79.125 50.688 1 85.25 404 PRO B N 1
ATOM 8539 C CA . PRO B 1 404 ? -11.164 79.625 49.344 1 85.25 404 PRO B CA 1
ATOM 8540 C C . PRO B 1 404 ? -9.938 79.625 48.438 1 85.25 404 PRO B C 1
ATOM 8542 O O . PRO B 1 404 ? -8.805 79.75 48.906 1 85.25 404 PRO B O 1
ATOM 8545 N N . ALA B 1 405 ? -10.07 79.375 47.219 1 86.25 405 ALA B N 1
ATOM 8546 C CA . ALA B 1 405 ? -8.984 79.25 46.25 1 86.25 405 ALA B CA 1
ATOM 8547 C C . ALA B 1 405 ? -8.211 80.562 46.188 1 86.25 405 ALA B C 1
ATOM 8549 O O . ALA B 1 405 ? -8.805 81.688 46.125 1 86.25 405 ALA B O 1
ATOM 8550 N N . PRO B 1 406 ? -6.953 80.438 46.344 1 85.25 406 PRO B N 1
ATOM 8551 C CA . PRO B 1 406 ? -6.156 81.625 46.25 1 85.25 406 PRO B CA 1
ATOM 8552 C C . PRO B 1 406 ? -6.297 82.375 44.906 1 85.25 406 PRO B C 1
ATOM 8554 O O . PRO B 1 406 ? -6.566 81.688 43.906 1 85.25 406 PRO B O 1
ATOM 8557 N N . LEU B 1 407 ? -6.211 83.812 44.938 1 83.31 407 LEU B N 1
ATOM 8558 C CA . LEU B 1 407 ? -6.262 84.562 43.719 1 83.31 407 LEU B CA 1
ATOM 8559 C C . LEU B 1 407 ? -4.988 84.375 42.906 1 83.31 407 LEU B C 1
ATOM 8561 O O . LEU B 1 407 ? -3.896 84.25 43.438 1 83.31 407 LEU B O 1
ATOM 8565 N N . ALA B 1 408 ? -5.125 84.25 41.594 1 78.94 408 ALA B N 1
ATOM 8566 C CA . ALA B 1 408 ? -3.971 84.125 40.719 1 78.94 408 ALA B CA 1
ATOM 8567 C C . ALA B 1 408 ? -3.035 85.312 40.812 1 78.94 408 ALA B C 1
ATOM 8569 O O . ALA B 1 408 ? -3.482 86.438 40.75 1 78.94 408 ALA B O 1
ATOM 8570 N N . SER B 1 409 ? -1.824 85.125 41.25 1 68.06 409 SER B N 1
ATOM 8571 C CA . SER B 1 409 ? -0.855 86.188 41.531 1 68.06 409 SER B CA 1
ATOM 8572 C C . SER B 1 409 ? -0.685 87.125 40.344 1 68.06 409 SER B C 1
ATOM 8574 O O . SER B 1 409 ? -0.379 88.25 40.5 1 68.06 409 SER B O 1
ATOM 8576 N N . ASP B 1 410 ? -0.889 86.562 39.156 1 70.44 410 ASP B N 1
ATOM 8577 C CA . ASP B 1 410 ? -0.723 87.438 37.969 1 70.44 410 ASP B CA 1
ATOM 8578 C C . ASP B 1 410 ? -1.685 88.625 37.969 1 70.44 410 ASP B C 1
ATOM 8580 O O . ASP B 1 410 ? -1.412 89.625 37.375 1 70.44 410 ASP B O 1
ATOM 8584 N N . LEU B 1 411 ? -2.689 88.438 38.844 1 65.88 411 LEU B N 1
ATOM 8585 C CA . LEU B 1 411 ? -3.752 89.438 38.812 1 65.88 411 LEU B CA 1
ATOM 8586 C C . LEU B 1 411 ? -3.699 90.375 40.031 1 65.88 411 LEU B C 1
ATOM 8588 O O . LEU B 1 411 ? -4.453 91.375 40.094 1 65.88 411 LEU B O 1
ATOM 8592 N N . LYS B 1 412 ? -2.811 90.188 40.969 1 67.31 412 LYS B N 1
ATOM 8593 C CA . LYS B 1 412 ? -2.707 91.062 42.156 1 67.31 412 LYS B CA 1
ATOM 8594 C C . LYS B 1 412 ? -2.262 92.438 41.812 1 67.31 412 LYS B C 1
ATOM 8596 O O . LYS B 1 412 ? -2.711 93.438 42.406 1 67.31 412 LYS B O 1
ATOM 8601 N N . ASP B 1 413 ? -1.434 92.625 40.875 1 58.69 413 ASP B N 1
ATOM 8602 C CA . ASP B 1 413 ? -0.949 93.938 40.5 1 58.69 413 ASP B CA 1
ATOM 8603 C C . ASP B 1 413 ? -2.07 94.812 39.875 1 58.69 413 ASP B C 1
ATOM 8605 O O . ASP B 1 413 ? -2.021 96 39.906 1 58.69 413 ASP B O 1
ATOM 8609 N N . ILE B 1 414 ? -2.969 94.188 39.344 1 60.25 414 ILE B N 1
ATOM 8610 C CA . ILE B 1 414 ? -4.059 94.938 38.719 1 60.25 414 ILE B CA 1
ATOM 8611 C C . ILE B 1 414 ? -4.98 95.5 39.781 1 60.25 414 ILE B C 1
ATOM 8613 O O . ILE B 1 414 ? -5.465 96.625 39.656 1 60.25 414 ILE B O 1
ATOM 8617 N N . MET B 1 415 ? -5.059 95.125 41.031 1 56.09 415 MET B N 1
ATOM 8618 C CA . MET B 1 415 ? -6.059 95.562 42 1 56.09 415 MET B CA 1
ATOM 8619 C C . MET B 1 415 ? -5.5 96.625 42.906 1 56.09 415 MET B C 1
ATOM 8621 O O . MET B 1 415 ? -6.262 97.375 43.5 1 56.09 415 MET B O 1
ATOM 8625 N N . SER B 1 416 ? -4.203 97.125 43.188 1 49.97 416 SER B N 1
ATOM 8626 C CA . SER B 1 416 ? -3.721 98 44.219 1 49.97 416 SER B CA 1
ATOM 8627 C C . SER B 1 416 ? -3.758 99.5 43.719 1 49.97 416 SER B C 1
ATOM 8629 O O . SER B 1 416 ? -3.436 100.375 44.469 1 49.97 416 SER B O 1
ATOM 8631 N N . GLY B 1 417 ? -3.711 100.188 42.719 1 40.12 417 GLY B N 1
ATOM 8632 C CA . GLY B 1 417 ? -3.486 101.562 42.406 1 40.12 417 GLY B CA 1
ATOM 8633 C C . GLY B 1 417 ? -4.566 102.5 42.969 1 40.12 417 GLY B C 1
ATOM 8634 O O . GLY B 1 417 ? -4.609 103.688 42.656 1 40.12 417 GLY B O 1
ATOM 8635 N N . SER B 1 418 ? -5.746 102.438 43.562 1 38.88 418 SER B N 1
ATOM 8636 C CA . SER B 1 418 ? -6.758 103.438 43.906 1 38.88 418 SER B CA 1
ATOM 8637 C C . SER B 1 418 ? -6.539 104 45.281 1 38.88 418 SER B C 1
ATOM 8639 O O . SER B 1 418 ? -7.09 103.5 46.281 1 38.88 418 SER B O 1
ATOM 8641 N N . ASP B 1 419 ? -5.473 104.812 45.781 1 33.97 419 ASP B N 1
ATOM 8642 C CA . ASP B 1 419 ? -5.273 105.375 47.125 1 33.97 419 ASP B CA 1
ATOM 8643 C C . ASP B 1 419 ? -6.18 106.562 47.375 1 33.97 419 ASP B C 1
ATOM 8645 O O . ASP B 1 419 ? -5.879 107.438 48.188 1 33.97 419 ASP B O 1
ATOM 8649 N N . GLY B 1 420 ? -6.992 107.438 46.812 1 29.25 420 GLY B N 1
ATOM 8650 C CA . GLY B 1 420 ? -7.629 108.625 47.375 1 29.25 420 GLY B CA 1
ATOM 8651 C C . GLY B 1 420 ? -8.008 108.5 48.844 1 29.25 420 GLY B C 1
ATOM 8652 O O . GLY B 1 420 ? -8.016 107.375 49.375 1 29.25 420 GLY B O 1
ATOM 8653 N N . PRO B 1 421 ? -8.062 109.875 49.781 1 28.92 421 PRO B N 1
ATOM 8654 C CA . PRO B 1 421 ? -8.398 110 51.188 1 28.92 421 PRO B CA 1
ATOM 8655 C C . PRO B 1 421 ? -9.391 108.938 51.656 1 28.92 421 PRO B C 1
ATOM 8657 O O . PRO B 1 421 ? -10 108.25 50.844 1 28.92 421 PRO B O 1
ATOM 8660 N N . ASP B 1 422 ? -9.75 109.25 53.281 1 24.16 422 ASP B N 1
ATOM 8661 C CA . ASP B 1 422 ? -10.406 108.312 54.156 1 24.16 422 ASP B CA 1
ATOM 8662 C C . ASP B 1 422 ? -11.734 107.812 53.562 1 24.16 422 ASP B C 1
ATOM 8664 O O . ASP B 1 422 ? -12.414 107 54.125 1 24.16 422 ASP B O 1
ATOM 8668 N N . GLY B 1 423 ? -12.477 109 53.219 1 21.59 423 GLY B N 1
ATOM 8669 C CA . GLY B 1 423 ? -13.906 108.688 53.281 1 21.59 423 GLY B CA 1
ATOM 8670 C C . GLY B 1 423 ? -14.258 107.312 52.781 1 21.59 423 GLY B C 1
ATOM 8671 O O . GLY B 1 423 ? -13.625 106.812 51.875 1 21.59 423 GLY B O 1
ATOM 8672 N N . GLN B 1 424 ? -14.492 106.438 53.812 1 21.36 424 GLN B N 1
ATOM 8673 C CA . GLN B 1 424 ? -14.914 105.062 53.719 1 21.36 424 GLN B CA 1
ATOM 8674 C C . GLN B 1 424 ? -15.852 104.875 52.531 1 21.36 424 GLN B C 1
ATOM 8676 O O . GLN B 1 424 ? -16.719 104 52.594 1 21.36 424 GLN B O 1
ATOM 8681 N N . GLN B 1 425 ? -15.891 106.062 51.844 1 19.62 425 GLN B N 1
ATOM 8682 C CA . GLN B 1 425 ? -17.125 105.812 51.094 1 19.62 425 GLN B CA 1
ATOM 8683 C C . GLN B 1 425 ? -17.094 104.5 50.375 1 19.62 425 GLN B C 1
ATOM 8685 O O . GLN B 1 425 ? -16.062 104.125 49.812 1 19.62 425 GLN B O 1
ATOM 8690 N N . THR B 1 426 ? -17.875 103.562 51.031 1 19.84 426 THR B N 1
ATOM 8691 C CA . THR B 1 426 ? -18.25 102.25 50.594 1 19.84 426 THR B CA 1
ATOM 8692 C C . THR B 1 426 ? -18.422 102.188 49.094 1 19.84 426 THR B C 1
ATOM 8694 O O . THR B 1 426 ? -19.312 102.875 48.531 1 19.84 426 THR B O 1
ATOM 8697 N N . LEU B 1 427 ? -17.422 102.812 48.531 1 18.77 427 LEU B N 1
ATOM 8698 C CA . LEU B 1 427 ? -17.594 102.812 47.094 1 18.77 427 LEU B CA 1
ATOM 8699 C C . LEU B 1 427 ? -18.391 101.562 46.625 1 18.77 427 LEU B C 1
ATOM 8701 O O . LEU B 1 427 ? -17.922 100.438 46.75 1 18.77 427 LEU B O 1
ATOM 8705 N N . THR B 1 428 ? -19.5 101.875 47.062 1 18.56 428 THR B N 1
ATOM 8706 C CA . THR B 1 428 ? -20.531 100.875 46.812 1 18.56 428 THR B CA 1
ATOM 8707 C C . THR B 1 428 ? -20.375 100.25 45.438 1 18.56 428 THR B C 1
ATOM 8709 O O . THR B 1 428 ? -19.938 100.875 44.5 1 18.56 428 THR B O 1
ATOM 8712 N N . SER B 1 429 ? -19.578 99.125 45.406 1 17.48 429 SER B N 1
ATOM 8713 C CA . SER B 1 429 ? -19.609 98.188 44.312 1 17.48 429 SER B CA 1
ATOM 8714 C C . SER B 1 429 ? -20.891 98.375 43.469 1 17.48 429 SER B C 1
ATOM 8716 O O . SER B 1 429 ? -21.984 98.062 43.938 1 17.48 429 SER B O 1
ATOM 8718 N N . ALA B 1 430 ? -20.859 99.688 43.031 1 17.8 430 ALA B N 1
ATOM 8719 C CA . ALA B 1 430 ? -22.016 100.125 42.25 1 17.8 430 ALA B CA 1
ATOM 8720 C C . ALA B 1 430 ? -22.609 98.938 41.469 1 17.8 430 ALA B C 1
ATOM 8722 O O . ALA B 1 430 ? -21.875 98.188 40.844 1 17.8 430 ALA B O 1
ATOM 8723 N N . GLY B 1 431 ? -23.672 98.688 42.062 1 17.27 431 GLY B N 1
ATOM 8724 C CA . GLY B 1 431 ? -24.609 97.625 41.656 1 17.27 431 GLY B CA 1
ATOM 8725 C C . GLY B 1 431 ? -24.984 97.688 40.188 1 17.27 431 GLY B C 1
ATOM 8726 O O . GLY B 1 431 ? -25.562 98.625 39.719 1 17.27 431 GLY B O 1
ATOM 8727 N N . LEU B 1 432 ? -23.938 97.875 39.25 1 15.88 432 LEU B N 1
ATOM 8728 C CA . LEU B 1 432 ? -24.391 97.875 37.844 1 15.88 432 LEU B CA 1
ATOM 8729 C C . LEU B 1 432 ? -25.781 97.25 37.75 1 15.88 432 LEU B C 1
ATOM 8731 O O . LEU B 1 432 ? -26.016 96.125 38.188 1 15.88 432 LEU B O 1
ATOM 8735 N N . PRO B 1 433 ? -26.625 98.312 37.438 1 15.89 433 PRO B N 1
ATOM 8736 C CA . PRO B 1 433 ? -28.016 98.125 37.875 1 15.89 433 PRO B CA 1
ATOM 8737 C C . PRO B 1 433 ? -28.641 96.812 37.438 1 15.89 433 PRO B C 1
ATOM 8739 O O . PRO B 1 433 ? -28.141 96.188 36.531 1 15.89 433 PRO B O 1
ATOM 8742 N N . PRO B 1 434 ? -29.297 96.125 38.469 1 17.19 434 PRO B N 1
ATOM 8743 C CA . PRO B 1 434 ? -30.156 95 38.062 1 17.19 434 PRO B CA 1
ATOM 8744 C C . PRO B 1 434 ? -31.109 95.312 36.938 1 17.19 434 PRO B C 1
ATOM 8746 O O . PRO B 1 434 ? -31.984 94.5 36.594 1 17.19 434 PRO B O 1
ATOM 8749 N N . THR B 1 435 ? -30.531 96.125 35.938 1 14.18 435 THR B N 1
ATOM 8750 C CA . THR B 1 435 ? -31.562 96.812 35.125 1 14.18 435 THR B CA 1
ATOM 8751 C C . THR B 1 435 ? -32.875 96 35.188 1 14.18 435 THR B C 1
ATOM 8753 O O . THR B 1 435 ? -32.844 94.812 35.531 1 14.18 435 THR B O 1
ATOM 8756 N N . LEU B 1 436 ? -33.812 96.688 34.344 1 14.9 436 LEU B N 1
ATOM 8757 C CA . LEU B 1 436 ? -35.25 96.938 34.531 1 14.9 436 LEU B CA 1
ATOM 8758 C C . LEU B 1 436 ? -36.031 95.625 34.531 1 14.9 436 LEU B C 1
ATOM 8760 O O . LEU B 1 436 ? -35.625 94.688 33.906 1 14.9 436 LEU B O 1
ATOM 8764 N N . ASN B 1 437 ? -36.875 95.438 35.562 1 15.27 437 ASN B N 1
ATOM 8765 C CA . ASN B 1 437 ? -38 94.625 36 1 15.27 437 ASN B CA 1
ATOM 8766 C C . ASN B 1 437 ? -39.125 94.625 34.969 1 15.27 437 ASN B C 1
ATOM 8768 O O . ASN B 1 437 ? -40.219 94.125 35.219 1 15.27 437 ASN B O 1
ATOM 8772 N N . SER B 1 438 ? -39 95.562 34.031 1 13.88 438 SER B N 1
ATOM 8773 C CA . SER B 1 438 ? -40.188 96.312 33.688 1 13.88 438 SER B CA 1
ATOM 8774 C C . SER B 1 438 ? -41.375 95.375 33.406 1 13.88 438 SER B C 1
ATOM 8776 O O . SER B 1 438 ? -41.219 94.188 33.125 1 13.88 438 SER B O 1
ATOM 8778 N N . GLY B 1 439 ? -42.531 96.125 32.938 1 14.24 439 GLY B N 1
ATOM 8779 C CA . GLY B 1 439 ? -43.969 96.25 33.125 1 14.24 439 GLY B CA 1
ATOM 8780 C C . GLY B 1 439 ? -44.75 95.188 32.344 1 14.24 439 GLY B C 1
ATOM 8781 O O . GLY B 1 439 ? -44.906 94.062 32.812 1 14.24 439 GLY B O 1
ATOM 8782 N N . GLY B 1 440 ? -45.281 95.75 31.156 1 14.27 440 GLY B N 1
ATOM 8783 C CA . GLY B 1 440 ? -46.688 96 30.844 1 14.27 440 GLY B CA 1
ATOM 8784 C C . GLY B 1 440 ? -47.406 94.812 30.281 1 14.27 440 GLY B C 1
ATOM 8785 O O . GLY B 1 440 ? -46.75 93.75 29.984 1 14.27 440 GLY B O 1
ATOM 8786 N N . SER B 1 441 ? -48.594 95.188 29.719 1 14.41 441 SER B N 1
ATOM 8787 C CA . SER B 1 441 ? -49.969 94.812 29.594 1 14.41 441 SER B CA 1
ATOM 8788 C C . SER B 1 441 ? -50.156 93.75 28.469 1 14.41 441 SER B C 1
ATOM 8790 O O . SER B 1 441 ? -50.75 92.688 28.672 1 14.41 441 SER B O 1
ATOM 8792 N N . THR B 1 442 ? -50.031 94.312 27.188 1 14.69 442 THR B N 1
ATOM 8793 C CA . THR B 1 442 ? -51.312 94.312 26.5 1 14.69 442 THR B CA 1
ATOM 8794 C C . THR B 1 442 ? -51.688 92.938 26.031 1 14.69 442 THR B C 1
ATOM 8796 O O . THR B 1 442 ? -50.812 92.062 25.906 1 14.69 442 THR B O 1
ATOM 8799 N N . ASN B 1 443 ? -52.719 93 25.188 1 14.27 443 ASN B N 1
ATOM 8800 C CA . ASN B 1 443 ? -54.031 92.438 24.938 1 14.27 443 ASN B CA 1
ATOM 8801 C C . ASN B 1 443 ? -53.938 91.125 24.109 1 14.27 443 ASN B C 1
ATOM 8803 O O . ASN B 1 443 ? -54.438 90.125 24.5 1 14.27 443 ASN B O 1
ATOM 8807 N N . SER B 1 444 ? -54.062 91.438 22.781 1 14.41 444 SER B N 1
ATOM 8808 C CA . SER B 1 444 ? -55.312 91 22.141 1 14.41 444 SER B CA 1
ATOM 8809 C C . SER B 1 444 ? -55.156 89.562 21.609 1 14.41 444 SER B C 1
ATOM 8811 O O . SER B 1 444 ? -55.969 88.688 21.938 1 14.41 444 SER B O 1
ATOM 8813 N N . SER B 1 445 ? -54.906 89.562 20.297 1 15.04 445 SER B N 1
ATOM 8814 C CA . SER B 1 445 ? -55.969 89 19.453 1 15.04 445 SER B CA 1
ATOM 8815 C C . SER B 1 445 ? -55.906 87.5 19.328 1 15.04 445 SER B C 1
ATOM 8817 O O . SER B 1 445 ? -56.844 86.812 19.609 1 15.04 445 SER B O 1
ATOM 8819 N N . GLN B 1 446 ? -55.594 87.188 18.078 1 15.51 446 GLN B N 1
ATOM 8820 C CA . GLN B 1 446 ? -56.438 86.375 17.234 1 15.51 446 GLN B CA 1
ATOM 8821 C C . GLN B 1 446 ? -56.094 84.938 17.406 1 15.51 446 GLN B C 1
ATOM 8823 O O . GLN B 1 446 ? -54.938 84.5 17.422 1 15.51 446 GLN B O 1
ATOM 8828 N N . THR B 1 447 ? -57.156 84.312 17.875 1 14.2 447 THR B N 1
ATOM 8829 C CA . THR B 1 447 ? -57.531 83 18.453 1 14.2 447 THR B CA 1
ATOM 8830 C C . THR B 1 447 ? -56.938 81.875 17.625 1 14.2 447 THR B C 1
ATOM 8832 O O . THR B 1 447 ? -56.469 80.875 18.188 1 14.2 447 THR B O 1
ATOM 8835 N N . ARG B 1 448 ? -57.125 82 16.156 1 14.8 448 ARG B N 1
ATOM 8836 C CA . ARG B 1 448 ? -58.125 80.938 15.828 1 14.8 448 ARG B CA 1
ATOM 8837 C C . ARG B 1 448 ? -57.625 79.562 16.25 1 14.8 448 ARG B C 1
ATOM 8839 O O . ARG B 1 448 ? -56.438 79.438 16.594 1 14.8 448 ARG B O 1
ATOM 8846 N N . ASP B 1 449 ? -57.625 78.812 15.344 1 14.95 449 ASP B N 1
ATOM 8847 C CA . ASP B 1 449 ? -58.812 77.938 15.312 1 14.95 449 ASP B CA 1
ATOM 8848 C C . ASP B 1 449 ? -58.562 76.625 16.016 1 14.95 449 ASP B C 1
ATOM 8850 O O . ASP B 1 449 ? -59.156 76.312 17.062 1 14.95 449 ASP B O 1
ATOM 8854 N N . HIS B 1 450 ? -58.719 75.625 15.016 1 15.53 450 HIS B N 1
ATOM 8855 C CA . HIS B 1 450 ? -59.656 74.5 15.102 1 15.53 450 HIS B CA 1
ATOM 8856 C C . HIS B 1 450 ? -59.094 73.375 15.953 1 15.53 450 HIS B C 1
ATOM 8858 O O . HIS B 1 450 ? -57.906 73.375 16.297 1 15.53 450 HIS B O 1
ATOM 8864 N N . THR B 1 451 ? -59.188 72.375 15.203 1 14.88 451 THR B N 1
ATOM 8865 C CA . THR B 1 451 ? -60.125 71.312 15.531 1 14.88 451 THR B CA 1
ATOM 8866 C C . THR B 1 451 ? -59.438 70.25 16.375 1 14.88 451 THR B C 1
ATOM 8868 O O . THR B 1 451 ? -60 69.75 17.344 1 14.88 451 THR B O 1
ATOM 8871 N N . PHE B 1 452 ? -58.125 69.938 15.617 1 15.63 452 PHE B N 1
ATOM 8872 C CA . PHE B 1 452 ? -58.312 68.562 15.336 1 15.63 452 PHE B CA 1
ATOM 8873 C C . PHE B 1 452 ? -58.094 67.688 16.594 1 15.63 452 PHE B C 1
ATOM 8875 O O . PHE B 1 452 ? -57.031 67.125 16.766 1 15.63 452 PHE B O 1
ATOM 8882 N N . MET B 1 453 ? -58.688 68.562 17.672 1 15.8 453 MET B N 1
ATOM 8883 C CA . MET B 1 453 ? -58.625 67.938 19 1 15.8 453 MET B CA 1
ATOM 8884 C C . MET B 1 453 ? -58.812 66.438 18.906 1 15.8 453 MET B C 1
ATOM 8886 O O . MET B 1 453 ? -58.094 65.688 19.531 1 15.8 453 MET B O 1
ATOM 8890 N N . LYS B 1 454 ? -59.969 66.375 18.531 1 15.16 454 LYS B N 1
ATOM 8891 C CA . LYS B 1 454 ? -60.969 66.125 19.578 1 15.16 454 LYS B CA 1
ATOM 8892 C C . LYS B 1 454 ? -60.938 64.688 20 1 15.16 454 LYS B C 1
ATOM 8894 O O . LYS B 1 454 ? -60.938 64.375 21.203 1 15.16 454 LYS B O 1
ATOM 8899 N N . SER B 1 455 ? -61.594 64.062 18.984 1 14.57 455 SER B N 1
ATOM 8900 C CA . SER B 1 455 ? -62.906 63.469 19.297 1 14.57 455 SER B CA 1
ATOM 8901 C C . SER B 1 455 ? -62.781 62.25 20.188 1 14.57 455 SER B C 1
ATOM 8903 O O . SER B 1 455 ? -61.781 61.531 20.109 1 14.57 455 SER B O 1
ATOM 8905 N N . LEU B 1 456 ? -63.594 62.25 20.984 1 15.88 456 LEU B N 1
ATOM 8906 C CA . LEU B 1 456 ? -64.188 61.625 22.172 1 15.88 456 LEU B CA 1
ATOM 8907 C C . LEU B 1 456 ? -64.062 60.094 22.078 1 15.88 456 LEU B C 1
ATOM 8909 O O . LEU B 1 456 ? -63.625 59.438 23.016 1 15.88 456 LEU B O 1
ATOM 8913 N N . SER B 1 457 ? -64.875 59.594 21.031 1 14.21 457 SER B N 1
ATOM 8914 C CA . SER B 1 457 ? -66.25 59.094 21.359 1 14.21 457 SER B CA 1
ATOM 8915 C C . SER B 1 457 ? -66.188 57.719 21.969 1 14.21 457 SER B C 1
ATOM 8917 O O . SER B 1 457 ? -65.188 56.969 21.781 1 14.21 457 SER B O 1
ATOM 8919 N N . LYS B 1 458 ? -67.25 57.125 21.906 1 16.38 458 LYS B N 1
ATOM 8920 C CA . LYS B 1 458 ? -68.438 56.594 22.594 1 16.38 458 LYS B CA 1
ATOM 8921 C C . LYS B 1 458 ? -68.25 55.125 22.922 1 16.38 458 LYS B C 1
ATOM 8923 O O . LYS B 1 458 ? -67.5 54.438 22.297 1 16.38 458 LYS B O 1
ATOM 8928 N N . MET B 1 459 ? -69.438 54.438 23.047 1 14.37 459 MET B N 1
ATOM 8929 C CA . MET B 1 459 ? -70.375 53.719 23.875 1 14.37 459 MET B CA 1
ATOM 8930 C C . MET B 1 459 ? -70.25 52.219 23.688 1 14.37 459 MET B C 1
ATOM 8932 O O . MET B 1 459 ? -70.188 51.469 24.656 1 14.37 459 MET B O 1
ATOM 8936 N N . ASN B 1 460 ? -71 51.656 22.625 1 15.52 460 ASN B N 1
ATOM 8937 C CA . ASN B 1 460 ? -72.188 50.812 22.922 1 15.52 460 ASN B CA 1
ATOM 8938 C C . ASN B 1 460 ? -71.75 49.406 23.328 1 15.52 460 ASN B C 1
ATOM 8940 O O . ASN B 1 460 ? -70.625 48.938 22.953 1 15.52 460 ASN B O 1
ATOM 8944 N N . PRO B 1 461 ? -72.75 48.406 23.578 1 14.88 461 PRO B N 1
ATOM 8945 C CA . PRO B 1 461 ? -73.625 47.562 24.438 1 14.88 461 PRO B CA 1
ATOM 8946 C C . PRO B 1 461 ? -73.312 46.062 24.297 1 14.88 461 PRO B C 1
ATOM 8948 O O . PRO B 1 461 ? -73.062 45.375 25.297 1 14.88 461 PRO B O 1
ATOM 8951 N N . PHE B 1 462 ? -74.25 45.312 23.594 1 14.36 462 PHE B N 1
ATOM 8952 C CA . PHE B 1 462 ? -75.25 44.375 24.078 1 14.36 462 PHE B CA 1
ATOM 8953 C C . PHE B 1 462 ? -74.688 42.938 23.984 1 14.36 462 PHE B C 1
ATOM 8955 O O . PHE B 1 462 ? -74.688 42.188 24.969 1 14.36 462 PHE B O 1
ATOM 8962 N N . LYS B 1 463 ? -75.562 41.875 23.156 1 14.71 463 LYS B N 1
ATOM 8963 C CA . LYS B 1 463 ? -76.438 40.812 23.562 1 14.71 463 LYS B CA 1
ATOM 8964 C C . LYS B 1 463 ? -75.75 39.469 23.641 1 14.71 463 LYS B C 1
ATOM 8966 O O . LYS B 1 463 ? -74.688 39.312 23.062 1 14.71 463 LYS B O 1
ATOM 8971 N N . LYS B 1 464 ? -76.438 38.25 23.094 1 14.47 464 LYS B N 1
ATOM 8972 C CA . LYS B 1 464 ? -77.25 37.156 23.672 1 14.47 464 LYS B CA 1
ATOM 8973 C C . LYS B 1 464 ? -76.438 35.844 23.656 1 14.47 464 LYS B C 1
ATOM 8975 O O . LYS B 1 464 ? -76.312 35.156 24.672 1 14.47 464 LYS B O 1
ATOM 8980 N N . ALA B 1 465 ? -76.875 34.656 22.719 1 14.75 465 ALA B N 1
ATOM 8981 C CA . ALA B 1 465 ? -77.625 33.469 23.062 1 14.75 465 ALA B CA 1
ATOM 8982 C C . ALA B 1 465 ? -76.75 32.25 23.281 1 14.75 465 ALA B C 1
ATOM 8984 O O . ALA B 1 465 ? -75.625 32.219 22.766 1 14.75 465 ALA B O 1
ATOM 8985 N N . LEU B 1 466 ? -77.312 30.922 23.469 1 14.23 466 LEU B N 1
ATOM 8986 C CA . LEU B 1 466 ? -77.562 29.719 24.266 1 14.23 466 LEU B CA 1
ATOM 8987 C C . LEU B 1 466 ? -76.625 28.594 23.875 1 14.23 466 LEU B C 1
ATOM 8989 O O . LEU B 1 466 ? -75.938 28 24.719 1 14.23 466 LEU B O 1
ATOM 8993 N N . ARG B 1 467 ? -77.062 27.422 23 1 14.52 467 ARG B N 1
ATOM 8994 C CA . ARG B 1 467 ? -77.438 26.078 23.422 1 14.52 467 ARG B CA 1
ATOM 8995 C C . ARG B 1 467 ? -76.25 25.141 23.438 1 14.52 467 ARG B C 1
ATOM 8997 O O . ARG B 1 467 ? -75.25 25.359 22.719 1 14.52 467 ARG B O 1
ATOM 9004 N N . PRO B 1 468 ? -76.375 23.594 23.922 1 15.29 468 PRO B N 1
ATOM 9005 C CA . PRO B 1 468 ? -76 22.422 24.703 1 15.29 468 PRO B CA 1
ATOM 9006 C C . PRO B 1 468 ? -75.125 21.453 23.891 1 15.29 468 PRO B C 1
ATOM 9008 O O . PRO B 1 468 ? -74.125 20.922 24.406 1 15.29 468 PRO B O 1
ATOM 9011 N N . SER B 1 469 ? -75.625 20.859 22.547 1 14.67 469 SER B N 1
ATOM 9012 C CA . SER B 1 469 ? -76 19.453 22.422 1 14.67 469 SER B CA 1
ATOM 9013 C C . SER B 1 469 ? -74.75 18.562 22.156 1 14.67 469 SER B C 1
ATOM 9015 O O . SER B 1 469 ? -73.688 19.062 21.75 1 14.67 469 SER B O 1
ATOM 9017 N N . SER B 1 470 ? -75 17.156 21.344 1 14.71 470 SER B N 1
ATOM 9018 C CA . SER B 1 470 ? -75.062 15.711 21.531 1 14.71 470 SER B CA 1
ATOM 9019 C C . SER B 1 470 ? -73.812 15.031 20.938 1 14.71 470 SER B C 1
ATOM 9021 O O . SER B 1 470 ? -73.125 14.242 21.625 1 14.71 470 SER B O 1
ATOM 9023 N N . SER B 1 471 ? -73.812 14.445 19.484 1 14.75 471 SER B N 1
ATOM 9024 C CA . SER B 1 471 ? -73.938 13.023 19.156 1 14.75 471 SER B CA 1
ATOM 9025 C C . SER B 1 471 ? -72.562 12.359 18.984 1 14.75 471 SER B C 1
ATOM 9027 O O . SER B 1 471 ? -71.562 13.039 18.75 1 14.75 471 SER B O 1
ATOM 9029 N N . GLN B 1 472 ? -72.5 10.773 18.516 1 14.37 472 GLN B N 1
ATOM 9030 C CA . GLN B 1 472 ? -72.188 9.375 18.766 1 14.37 472 GLN B CA 1
ATOM 9031 C C . GLN B 1 472 ? -71 8.922 17.922 1 14.37 472 GLN B C 1
ATOM 9033 O O . GLN B 1 472 ? -70.062 8.352 18.453 1 14.37 472 GLN B O 1
ATOM 9038 N N . SER B 1 473 ? -71.125 8.336 16.484 1 14.39 473 SER B N 1
ATOM 9039 C CA . SER B 1 473 ? -71 6.906 16.188 1 14.39 473 SER B CA 1
ATOM 9040 C C . SER B 1 473 ? -69.625 6.504 15.758 1 14.39 473 SER B C 1
ATOM 9042 O O . SER B 1 473 ? -69 5.586 16.328 1 14.39 473 SER B O 1
ATOM 9044 N N . GLY B 1 474 ? -69.25 5.906 14.219 1 14.36 474 GLY B N 1
ATOM 9045 C CA . GLY B 1 474 ? -69.125 4.531 13.758 1 14.36 474 GLY B CA 1
ATOM 9046 C C . GLY B 1 474 ? -67.688 4.109 13.531 1 14.36 474 GLY B C 1
ATOM 9047 O O . GLY B 1 474 ? -66.812 4.914 13.695 1 14.36 474 GLY B O 1
ATOM 9048 N N . GLY B 1 475 ? -67.375 3.4 12.094 1 14.42 475 GLY B N 1
ATOM 9049 C CA . GLY B 1 475 ? -67.062 2.025 11.711 1 14.42 475 GLY B CA 1
ATOM 9050 C C . GLY B 1 475 ? -65.625 1.736 11.539 1 14.42 475 GLY B C 1
ATOM 9051 O O . GLY B 1 475 ? -64.75 2.66 11.484 1 14.42 475 GLY B O 1
ATOM 9052 N N . LEU B 1 476 ? -65.188 0.374 10.93 1 15.2 476 LEU B N 1
ATOM 9053 C CA . LEU B 1 476 ? -64.562 -0.93 11.109 1 15.2 476 LEU B CA 1
ATOM 9054 C C . LEU B 1 476 ? -63.25 -1.007 10.344 1 15.2 476 LEU B C 1
ATOM 9056 O O . LEU B 1 476 ? -62.219 -1.376 10.906 1 15.2 476 LEU B O 1
ATOM 9060 N N . ASN B 1 477 ? -63.219 -1.264 8.812 1 14.24 477 ASN B N 1
ATOM 9061 C CA . ASN B 1 477 ? -62.844 -2.551 8.242 1 14.24 477 ASN B CA 1
ATOM 9062 C C . ASN B 1 477 ? -61.344 -2.617 7.949 1 14.24 477 ASN B C 1
ATOM 9064 O O . ASN B 1 477 ? -60.688 -1.586 7.762 1 14.24 477 ASN B O 1
ATOM 9068 N N . LEU B 1 478 ? -60.75 -3.975 7.723 1 15.2 478 LEU B N 1
ATOM 9069 C CA . LEU B 1 478 ? -59.781 -5.059 7.844 1 15.2 478 LEU B CA 1
ATOM 9070 C C . LEU B 1 478 ? -58.781 -5.035 6.688 1 15.2 478 LEU B C 1
ATOM 9072 O O . LEU B 1 478 ? -57.562 -5.09 6.906 1 15.2 478 LEU B O 1
ATOM 9076 N N . SER B 1 479 ? -59.156 -5.625 5.289 1 14.27 479 SER B N 1
ATOM 9077 C CA . SER B 1 479 ? -58.688 -6.922 4.812 1 14.27 479 SER B CA 1
ATOM 9078 C C . SER B 1 479 ? -57.375 -6.785 4.02 1 14.27 479 SER B C 1
ATOM 9080 O O . SER B 1 479 ? -56.375 -7.445 4.328 1 14.27 479 SER B O 1
ATOM 9082 N N . SER B 1 480 ? -57.438 -7.176 2.531 1 14.02 480 SER B N 1
ATOM 9083 C CA . SER B 1 480 ? -57.031 -8.375 1.812 1 14.02 480 SER B CA 1
ATOM 9084 C C . SER B 1 480 ? -55.656 -8.195 1.145 1 14.02 480 SER B C 1
ATOM 9086 O O . SER B 1 480 ? -55.156 -7.078 1.09 1 14.02 480 SER B O 1
ATOM 9088 N N . SER B 1 481 ? -55.562 -8.547 -0.364 1 14.15 481 SER B N 1
ATOM 9089 C CA . SER B 1 481 ? -55.094 -9.703 -1.142 1 14.15 481 SER B CA 1
ATOM 9090 C C . SER B 1 481 ? -53.781 -9.414 -1.854 1 14.15 481 SER B C 1
ATOM 9092 O O . SER B 1 481 ? -52.812 -10.156 -1.696 1 14.15 481 SER B O 1
ATOM 9094 N N . GLY B 1 482 ? -53.719 -9.352 -3.385 1 13.81 482 GLY B N 1
ATOM 9095 C CA . GLY B 1 482 ? -53.281 -10.328 -4.371 1 13.81 482 GLY B CA 1
ATOM 9096 C C . GLY B 1 482 ? -51.906 -10.078 -4.91 1 13.81 482 GLY B C 1
ATOM 9097 O O . GLY B 1 482 ? -51.25 -9.086 -4.551 1 13.81 482 GLY B O 1
ATOM 9098 N N . GLY B 1 483 ? -51.625 -10.133 -6.438 1 14.01 483 GLY B N 1
ATOM 9099 C CA . GLY B 1 483 ? -51.094 -11.094 -7.395 1 14.01 483 GLY B CA 1
ATOM 9100 C C . GLY B 1 483 ? -49.75 -10.711 -7.941 1 14.01 483 GLY B C 1
ATOM 9101 O O . GLY B 1 483 ? -48.719 -11.242 -7.496 1 14.01 483 GLY B O 1
ATOM 9102 N N . ALA B 1 484 ? -49.594 -10.195 -9.32 1 14.66 484 ALA B N 1
ATOM 9103 C CA . ALA B 1 484 ? -49.094 -10.906 -10.492 1 14.66 484 ALA B CA 1
ATOM 9104 C C . ALA B 1 484 ? -47.594 -10.625 -10.711 1 14.66 484 ALA B C 1
ATOM 9106 O O . ALA B 1 484 ? -47.062 -9.633 -10.188 1 14.66 484 ALA B O 1
ATOM 9107 N N . GLY B 1 485 ? -46.906 -11.133 -11.961 1 14.5 485 GLY B N 1
ATOM 9108 C CA . GLY B 1 485 ? -45.969 -12.031 -12.586 1 14.5 485 GLY B CA 1
ATOM 9109 C C . GLY B 1 485 ? -44.781 -11.305 -13.234 1 14.5 485 GLY B C 1
ATOM 9110 O O . GLY B 1 485 ? -43.625 -11.625 -12.977 1 14.5 485 GLY B O 1
ATOM 9111 N N . ASP B 1 486 ? -44.844 -10.477 -14.445 1 14.5 486 ASP B N 1
ATOM 9112 C CA . ASP B 1 486 ? -44.219 -10.984 -15.664 1 14.5 486 ASP B CA 1
ATOM 9113 C C . ASP B 1 486 ? -42.781 -10.523 -15.781 1 14.5 486 ASP B C 1
ATOM 9115 O O . ASP B 1 486 ? -42.344 -9.586 -15.094 1 14.5 486 ASP B O 1
ATOM 9119 N N . ASP B 1 487 ? -42.156 -10.227 -17.203 1 14.78 487 ASP B N 1
ATOM 9120 C CA . ASP B 1 487 ? -41.312 -10.891 -18.203 1 14.78 487 ASP B CA 1
ATOM 9121 C C . ASP B 1 487 ? -40 -10.133 -18.391 1 14.78 487 ASP B C 1
ATOM 9123 O O . ASP B 1 487 ? -38.938 -10.727 -18.344 1 14.78 487 ASP B O 1
ATOM 9127 N N . ASP B 1 488 ? -39.812 -8.977 -19.281 1 14.88 488 ASP B N 1
ATOM 9128 C CA . ASP B 1 488 ? -39.094 -9.055 -20.547 1 14.88 488 ASP B CA 1
ATOM 9129 C C . ASP B 1 488 ? -37.625 -8.648 -20.391 1 14.88 488 ASP B C 1
ATOM 9131 O O . ASP B 1 488 ? -37.281 -7.949 -19.438 1 14.88 488 ASP B O 1
ATOM 9135 N N . GLY B 1 489 ? -36.594 -8.945 -21.516 1 15.22 489 GLY B N 1
ATOM 9136 C CA . GLY B 1 489 ? -35.375 -9.523 -22.047 1 15.22 489 GLY B CA 1
ATOM 9137 C C . GLY B 1 489 ? -34.312 -8.484 -22.406 1 15.22 489 GLY B C 1
ATOM 9138 O O . GLY B 1 489 ? -33.125 -8.805 -22.531 1 15.22 489 GLY B O 1
ATOM 9139 N N . ASP B 1 490 ? -34.5 -7.195 -22.812 1 15.41 490 ASP B N 1
ATOM 9140 C CA . ASP B 1 490 ? -33.812 -6.777 -24.031 1 15.41 490 ASP B CA 1
ATOM 9141 C C . ASP B 1 490 ? -32.375 -6.375 -23.75 1 15.41 490 ASP B C 1
ATOM 9143 O O . ASP B 1 490 ? -32.094 -5.82 -22.688 1 15.41 490 ASP B O 1
ATOM 9147 N N . SER B 1 491 ? -31.328 -6.871 -24.641 1 16.22 491 SER B N 1
ATOM 9148 C CA . SER B 1 491 ? -29.938 -7.215 -24.891 1 16.22 491 SER B CA 1
ATOM 9149 C C . SER B 1 491 ? -29.141 -5.992 -25.344 1 16.22 491 SER B C 1
ATOM 9151 O O . SER B 1 491 ? -27.969 -6.105 -25.703 1 16.22 491 SER B O 1
ATOM 9153 N N . THR B 1 492 ? -28.922 -4.93 -24.672 1 15.16 492 THR B N 1
ATOM 9154 C CA . THR B 1 492 ? -28.375 -3.713 -25.266 1 15.16 492 THR B CA 1
ATOM 9155 C C . THR B 1 492 ? -26.875 -3.865 -25.547 1 15.16 492 THR B C 1
ATOM 9157 O O . THR B 1 492 ? -26.109 -4.23 -24.641 1 15.16 492 THR B O 1
ATOM 9160 N N . ILE B 1 493 ? -26.391 -3.932 -26.859 1 16.11 493 ILE B N 1
ATOM 9161 C CA . ILE B 1 493 ? -25.266 -4.223 -27.734 1 16.11 493 ILE B CA 1
ATOM 9162 C C . ILE B 1 493 ? -24.281 -3.047 -27.719 1 16.11 493 ILE B C 1
ATOM 9164 O O . ILE B 1 493 ? -23.219 -3.113 -28.312 1 16.11 493 ILE B O 1
ATOM 9168 N N . SER B 1 494 ? -24.25 -2.051 -26.906 1 15.7 494 SER B N 1
ATOM 9169 C CA . SER B 1 494 ? -23.688 -0.853 -27.516 1 15.7 494 SER B CA 1
ATOM 9170 C C . SER B 1 494 ? -22.188 -1.007 -27.734 1 15.7 494 SER B C 1
ATOM 9172 O O . SER B 1 494 ? -21.484 -1.618 -26.922 1 15.7 494 SER B O 1
ATOM 9174 N N . ASN B 1 495 ? -21.625 -0.687 -28.984 1 15.62 495 ASN B N 1
ATOM 9175 C CA . ASN B 1 495 ? -20.562 -0.69 -29.969 1 15.62 495 ASN B CA 1
ATOM 9176 C C . ASN B 1 495 ? -19.344 0.1 -29.5 1 15.62 495 ASN B C 1
ATOM 9178 O O . ASN B 1 495 ? -19.484 1.098 -28.797 1 15.62 495 ASN B O 1
ATOM 9182 N N . GLU B 1 496 ? -18.016 -0.49 -29.734 1 17.14 496 GLU B N 1
ATOM 9183 C CA . GLU B 1 496 ? -16.609 -0.723 -29.422 1 17.14 496 GLU B CA 1
ATOM 9184 C C . GLU B 1 496 ? -15.719 0.299 -30.109 1 17.14 496 GLU B C 1
ATOM 9186 O O . GLU B 1 496 ? -14.492 0.234 -30 1 17.14 496 GLU B O 1
ATOM 9191 N N . ASN B 1 497 ? -16.047 1.561 -30.578 1 16.14 497 ASN B N 1
ATOM 9192 C CA . ASN B 1 497 ? -15.273 2.139 -31.672 1 16.14 497 ASN B CA 1
ATOM 9193 C C . ASN B 1 497 ? -13.922 2.648 -31.203 1 16.14 497 ASN B C 1
ATOM 9195 O O . ASN B 1 497 ? -13.852 3.537 -30.344 1 16.14 497 ASN B O 1
ATOM 9199 N N . SER B 1 498 ? -12.828 1.847 -31.234 1 17.05 498 SER B N 1
ATOM 9200 C CA . SER B 1 498 ? -11.438 1.915 -30.781 1 17.05 498 SER B CA 1
ATOM 9201 C C . SER B 1 498 ? -10.617 2.834 -31.672 1 17.05 498 SER B C 1
ATOM 9203 O O . SER B 1 498 ? -10.484 2.592 -32.875 1 17.05 498 SER B O 1
ATOM 9205 N N . PRO B 1 499 ? -10.578 4.086 -31.562 1 15.69 499 PRO B N 1
ATOM 9206 C CA . PRO B 1 499 ? -9.984 4.949 -32.594 1 15.69 499 PRO B CA 1
ATOM 9207 C C . PRO B 1 499 ? -8.469 4.797 -32.688 1 15.69 499 PRO B C 1
ATOM 9209 O O . PRO B 1 499 ? -7.828 4.348 -31.734 1 15.69 499 PRO B O 1
ATOM 9212 N N . LEU B 1 500 ? -7.691 5.129 -33.875 1 16.36 500 LEU B N 1
ATOM 9213 C CA . LEU B 1 500 ? -6.621 4.875 -34.844 1 16.36 500 LEU B CA 1
ATOM 9214 C C . LEU B 1 500 ? -5.387 5.703 -34.5 1 16.36 500 LEU B C 1
ATOM 9216 O O . LEU B 1 500 ? -4.324 5.516 -35.094 1 16.36 500 LEU B O 1
ATOM 9220 N N . GLU B 1 501 ? -5.207 6.473 -33.406 1 15.18 501 GLU B N 1
ATOM 9221 C CA . GLU B 1 501 ? -4.379 7.57 -33.906 1 15.18 501 GLU B CA 1
ATOM 9222 C C . GLU B 1 501 ? -2.961 7.102 -34.219 1 15.18 501 GLU B C 1
ATOM 9224 O O . GLU B 1 501 ? -2.508 6.09 -33.656 1 15.18 501 GLU B O 1
ATOM 9229 N N . GLU B 1 502 ? -2.061 7.965 -34.938 1 15.71 502 GLU B N 1
ATOM 9230 C CA . GLU B 1 502 ? -1.16 8.156 -36.094 1 15.71 502 GLU B CA 1
ATOM 9231 C C . GLU B 1 502 ? 0.298 8.164 -35.625 1 15.71 502 GLU B C 1
ATOM 9233 O O . GLU B 1 502 ? 1.207 8.008 -36.438 1 15.71 502 GLU B O 1
ATOM 9238 N N . SER B 1 503 ? 0.676 8.078 -34.344 1 15.23 503 SER B N 1
ATOM 9239 C CA . SER B 1 503 ? 1.799 9.008 -34.312 1 15.23 503 SER B CA 1
ATOM 9240 C C . SER B 1 503 ? 3.049 8.383 -34.938 1 15.23 503 SER B C 1
ATOM 9242 O O . SER B 1 503 ? 3.287 7.184 -34.781 1 15.23 503 SER B O 1
ATOM 9244 N N . GLY B 1 504 ? 3.869 9.141 -35.781 1 15.19 504 GLY B N 1
ATOM 9245 C CA . GLY B 1 504 ? 4.832 9.125 -36.875 1 15.19 504 GLY B CA 1
ATOM 9246 C C . GLY B 1 504 ? 6.254 8.859 -36.406 1 15.19 504 GLY B C 1
ATOM 9247 O O . GLY B 1 504 ? 7.164 8.742 -37.219 1 15.19 504 GLY B O 1
ATOM 9248 N N . GLY B 1 505 ? 6.609 8.945 -35.188 1 14.49 505 GLY B N 1
ATOM 9249 C CA . GLY B 1 505 ? 7.902 9.609 -35.25 1 14.49 505 GLY B CA 1
ATOM 9250 C C . GLY B 1 505 ? 8.984 8.742 -35.875 1 14.49 505 GLY B C 1
ATOM 9251 O O . GLY B 1 505 ? 8.836 7.52 -35.938 1 14.49 505 GLY B O 1
ATOM 9252 N N . ARG B 1 506 ? 10.266 9.453 -36.094 1 15.59 506 ARG B N 1
ATOM 9253 C CA . ARG B 1 506 ? 11.352 9.625 -37.031 1 15.59 506 ARG B CA 1
ATOM 9254 C C . ARG B 1 506 ? 12.438 8.57 -36.812 1 15.59 506 ARG B C 1
ATOM 9256 O O . ARG B 1 506 ? 12.828 7.875 -37.75 1 15.59 506 ARG B O 1
ATOM 9263 N N . THR B 1 507 ? 13.531 8.836 -36.062 1 14.75 507 THR B N 1
ATOM 9264 C CA . THR B 1 507 ? 14.797 8.992 -36.781 1 14.75 507 THR B CA 1
ATOM 9265 C C . THR B 1 507 ? 15.602 7.699 -36.719 1 14.75 507 THR B C 1
ATOM 9267 O O . THR B 1 507 ? 16.062 7.215 -37.781 1 14.75 507 THR B O 1
ATOM 9270 N N . GLU B 1 508 ? 16.641 7.504 -35.781 1 14.72 508 GLU B N 1
ATOM 9271 C CA . GLU B 1 508 ? 18.047 7.613 -36.156 1 14.72 508 GLU B CA 1
ATOM 9272 C C . GLU B 1 508 ? 18.641 6.242 -36.469 1 14.72 508 GLU B C 1
ATOM 9274 O O . GLU B 1 508 ? 18.078 5.215 -36.094 1 14.72 508 GLU B O 1
ATOM 9279 N N . MET B 1 509 ? 20.047 6.137 -36.281 1 15.17 509 MET B N 1
ATOM 9280 C CA . MET B 1 509 ? 21.219 5.859 -37.062 1 15.17 509 MET B CA 1
ATOM 9281 C C . MET B 1 509 ? 21.625 4.395 -36.969 1 15.17 509 MET B C 1
ATOM 9283 O O . MET B 1 509 ? 21.172 3.686 -36.062 1 15.17 509 MET B O 1
ATOM 9287 N N . ARG B 1 510 ? 23.031 4.109 -37.031 1 14.97 510 ARG B N 1
ATOM 9288 C CA . ARG B 1 510 ? 23.922 3.445 -37.969 1 14.97 510 ARG B CA 1
ATOM 9289 C C . ARG B 1 510 ? 24.297 2.051 -37.5 1 14.97 510 ARG B C 1
ATOM 9291 O O . ARG B 1 510 ? 24.25 1.085 -38.25 1 14.97 510 ARG B O 1
ATOM 9298 N N . SER B 1 511 ? 24.969 1.909 -36.312 1 15.42 511 SER B N 1
ATOM 9299 C CA . SER B 1 511 ? 26.328 1.419 -36.562 1 15.42 511 SER B CA 1
ATOM 9300 C C . SER B 1 511 ? 26.344 -0.098 -36.688 1 15.42 511 SER B C 1
ATOM 9302 O O . SER B 1 511 ? 25.422 -0.783 -36.25 1 15.42 511 SER B O 1
ATOM 9304 N N . LYS B 1 512 ? 27.609 -0.708 -36.938 1 15.73 512 LYS B N 1
ATOM 9305 C CA . LYS B 1 512 ? 28.312 -1.596 -37.844 1 15.73 512 LYS B CA 1
ATOM 9306 C C . LYS B 1 512 ? 28.281 -3.039 -37.375 1 15.73 512 LYS B C 1
ATOM 9308 O O . LYS B 1 512 ? 28.078 -3.965 -38.156 1 15.73 512 LYS B O 1
ATOM 9313 N N . GLY B 1 513 ? 28.656 -3.307 -36.094 1 15.8 513 GLY B N 1
ATOM 9314 C CA . GLY B 1 513 ? 29.828 -4.176 -36.125 1 15.8 513 GLY B CA 1
ATOM 9315 C C . GLY B 1 513 ? 29.469 -5.625 -36.406 1 15.8 513 GLY B C 1
ATOM 9316 O O . GLY B 1 513 ? 28.312 -6.016 -36.344 1 15.8 513 GLY B O 1
ATOM 9317 N N . SER B 1 514 ? 30.453 -6.457 -36.531 1 16.17 514 SER B N 1
ATOM 9318 C CA . SER B 1 514 ? 31.016 -7.512 -37.375 1 16.17 514 SER B CA 1
ATOM 9319 C C . SER B 1 514 ? 30.609 -8.891 -36.875 1 16.17 514 SER B C 1
ATOM 9321 O O . SER B 1 514 ? 31.094 -9.906 -37.375 1 16.17 514 SER B O 1
ATOM 9323 N N . TYR B 1 515 ? 29.75 -8.906 -35.844 1 15.65 515 TYR B N 1
ATOM 9324 C CA . TYR B 1 515 ? 30.203 -10.148 -35.219 1 15.65 515 TYR B CA 1
ATOM 9325 C C . TYR B 1 515 ? 30.047 -11.328 -36.156 1 15.65 515 TYR B C 1
ATOM 9327 O O . TYR B 1 515 ? 29.141 -11.336 -37 1 15.65 515 TYR B O 1
ATOM 9335 N N . GLU B 1 516 ? 30.984 -12.172 -36.062 1 16.81 516 GLU B N 1
ATOM 9336 C CA . GLU B 1 516 ? 31.547 -13.312 -36.781 1 16.81 516 GLU B CA 1
ATOM 9337 C C . GLU B 1 516 ? 30.562 -14.492 -36.781 1 16.81 516 GLU B C 1
ATOM 9339 O O . GLU B 1 516 ? 29.719 -14.609 -35.906 1 16.81 516 GLU B O 1
ATOM 9344 N N . ARG B 1 517 ? 30.672 -15.336 -37.781 1 16.11 517 ARG B N 1
ATOM 9345 C CA . ARG B 1 517 ? 30.047 -16.297 -38.688 1 16.11 517 ARG B CA 1
ATOM 9346 C C . ARG B 1 517 ? 29.859 -17.641 -37.969 1 16.11 517 ARG B C 1
ATOM 9348 O O . ARG B 1 517 ? 29.281 -18.578 -38.562 1 16.11 517 ARG B O 1
ATOM 9355 N N . SER B 1 518 ? 30.266 -17.781 -36.656 1 17.78 518 SER B N 1
ATOM 9356 C CA . SER B 1 518 ? 30.828 -19.125 -36.719 1 17.78 518 SER B CA 1
ATOM 9357 C C . SER B 1 518 ? 29.75 -20.172 -36.938 1 17.78 518 SER B C 1
ATOM 9359 O O . SER B 1 518 ? 28.594 -19.969 -36.562 1 17.78 518 SER B O 1
ATOM 9361 N N . GLU B 1 519 ? 29.984 -21.125 -37.75 1 16.78 519 GLU B N 1
ATOM 9362 C CA . GLU B 1 519 ? 29.406 -22.156 -38.625 1 16.78 519 GLU B CA 1
ATOM 9363 C C . GLU B 1 519 ? 28.828 -23.312 -37.812 1 16.78 519 GLU B C 1
ATOM 9365 O O . GLU B 1 519 ? 28.203 -24.219 -38.375 1 16.78 519 GLU B O 1
ATOM 9370 N N . LEU B 1 520 ? 28.688 -23.188 -36.469 1 18.45 520 LEU B N 1
ATOM 9371 C CA . LEU B 1 520 ? 28.859 -24.547 -35.969 1 18.45 520 LEU B CA 1
ATOM 9372 C C . LEU B 1 520 ? 27.75 -25.453 -36.5 1 18.45 520 LEU B C 1
ATOM 9374 O O . LEU B 1 520 ? 26.609 -25.016 -36.656 1 18.45 520 LEU B O 1
ATOM 9378 N N . HIS B 1 521 ? 28.062 -26.656 -36.875 1 17.58 521 HIS B N 1
ATOM 9379 C CA . HIS B 1 521 ? 27.656 -27.859 -37.594 1 17.58 521 HIS B CA 1
ATOM 9380 C C . HIS B 1 521 ? 26.562 -28.609 -36.844 1 17.58 521 HIS B C 1
ATOM 9382 O O . HIS B 1 521 ? 26.844 -29.484 -36.031 1 17.58 521 HIS B O 1
ATOM 9388 N N . VAL B 1 522 ? 25.578 -27.844 -36.312 1 18.19 522 VAL B N 1
ATOM 9389 C CA . VAL B 1 522 ? 24.797 -28.703 -35.406 1 18.19 522 VAL B CA 1
ATOM 9390 C C . VAL B 1 522 ? 24.172 -29.844 -36.219 1 18.19 522 VAL B C 1
ATOM 9392 O O . VAL B 1 522 ? 23.578 -29.625 -37.25 1 18.19 522 VAL B O 1
ATOM 9395 N N . THR B 1 523 ? 24.5 -31.031 -35.844 1 18.34 523 THR B N 1
ATOM 9396 C CA . THR B 1 523 ? 24.234 -32.375 -36.344 1 18.34 523 THR B CA 1
ATOM 9397 C C . THR B 1 523 ? 22.734 -32.688 -36.281 1 18.34 523 THR B C 1
ATOM 9399 O O . THR B 1 523 ? 22.031 -32.188 -35.406 1 18.34 523 THR B O 1
ATOM 9402 N N . ASN B 1 524 ? 22.109 -33.188 -37.344 1 17.7 524 ASN B N 1
ATOM 9403 C CA . ASN B 1 524 ? 20.828 -33.438 -38.031 1 17.7 524 ASN B CA 1
ATOM 9404 C C . ASN B 1 524 ? 20.031 -34.531 -37.312 1 17.7 524 ASN B C 1
ATOM 9406 O O . ASN B 1 524 ? 19.172 -35.156 -37.906 1 17.7 524 ASN B O 1
ATOM 9410 N N . SER B 1 525 ? 20.094 -34.625 -35.906 1 19.06 525 SER B N 1
ATOM 9411 C CA . SER B 1 525 ? 19.578 -35.938 -35.5 1 19.06 525 SER B CA 1
ATOM 9412 C C . SER B 1 525 ? 18.125 -36.094 -35.906 1 19.06 525 SER B C 1
ATOM 9414 O O . SER B 1 525 ? 17.359 -35.125 -35.938 1 19.06 525 SER B O 1
ATOM 9416 N N . ASN B 1 526 ? 17.719 -37.219 -36.531 1 19.55 526 ASN B N 1
ATOM 9417 C CA . ASN B 1 526 ? 16.688 -37.844 -37.375 1 19.55 526 ASN B CA 1
ATOM 9418 C C . ASN B 1 526 ? 15.398 -38.062 -36.594 1 19.55 526 ASN B C 1
ATOM 9420 O O . ASN B 1 526 ? 14.531 -38.844 -37 1 19.55 526 ASN B O 1
ATOM 9424 N N . GLY B 1 527 ? 15.102 -37.375 -35.469 1 18.64 527 GLY B N 1
ATOM 9425 C CA . GLY B 1 527 ? 14.062 -38 -34.656 1 18.64 527 GLY B CA 1
ATOM 9426 C C . GLY B 1 527 ? 12.703 -38 -35.312 1 18.64 527 GLY B C 1
ATOM 9427 O O . GLY B 1 527 ? 12.117 -36.938 -35.531 1 18.64 527 GLY B O 1
ATOM 9428 N N . SER B 1 528 ? 12.367 -38.969 -36.156 1 22.09 528 SER B N 1
ATOM 9429 C CA . SER B 1 528 ? 11.281 -39.25 -37.094 1 22.09 528 SER B CA 1
ATOM 9430 C C . SER B 1 528 ? 9.938 -39.281 -36.375 1 22.09 528 SER B C 1
ATOM 9432 O O . SER B 1 528 ? 8.922 -38.844 -36.906 1 22.09 528 SER B O 1
ATOM 9434 N N . GLU B 1 529 ? 9.789 -40.031 -35.219 1 22.2 529 GLU B N 1
ATOM 9435 C CA . GLU B 1 529 ? 8.609 -40.875 -35.031 1 22.2 529 GLU B CA 1
ATOM 9436 C C . GLU B 1 529 ? 7.422 -40.031 -34.531 1 22.2 529 GLU B C 1
ATOM 9438 O O . GLU B 1 529 ? 6.301 -40.531 -34.469 1 22.2 529 GLU B O 1
ATOM 9443 N N . ASN B 1 530 ? 7.66 -38.906 -33.969 1 20.91 530 ASN B N 1
ATOM 9444 C CA . ASN B 1 530 ? 6.602 -38.375 -33.125 1 20.91 530 ASN B CA 1
ATOM 9445 C C . ASN B 1 530 ? 5.461 -37.781 -33.938 1 20.91 530 ASN B C 1
ATOM 9447 O O . ASN B 1 530 ? 4.633 -37.031 -33.438 1 20.91 530 ASN B O 1
ATOM 9451 N N . ARG B 1 531 ? 5.508 -37.875 -35.281 1 27.09 531 ARG B N 1
ATOM 9452 C CA . ARG B 1 531 ? 4.562 -37.094 -36.062 1 27.09 531 ARG B CA 1
ATOM 9453 C C . ARG B 1 531 ? 3.168 -37.688 -36.031 1 27.09 531 ARG B C 1
ATOM 9455 O O . ARG B 1 531 ? 2.225 -37.156 -36.625 1 27.09 531 ARG B O 1
ATOM 9462 N N . VAL B 1 532 ? 3.207 -38.906 -35.656 1 27.64 532 VAL B N 1
ATOM 9463 C CA . VAL B 1 532 ? 2.016 -39.656 -36.062 1 27.64 532 VAL B CA 1
ATOM 9464 C C . VAL B 1 532 ? 0.818 -39.188 -35.219 1 27.64 532 VAL B C 1
ATOM 9466 O O . VAL B 1 532 ? -0.323 -39.25 -35.688 1 27.64 532 VAL B O 1
ATOM 9469 N N . SER B 1 533 ? 1.069 -38.875 -33.938 1 27.88 533 SER B N 1
ATOM 9470 C CA . SER B 1 533 ? -0.104 -38.719 -33.062 1 27.88 533 SER B CA 1
ATOM 9471 C C . SER B 1 533 ? -0.916 -37.5 -33.438 1 27.88 533 SER B C 1
ATOM 9473 O O . SER B 1 533 ? -2.102 -37.406 -33.125 1 27.88 533 SER B O 1
ATOM 9475 N N . MET B 1 534 ? -0.199 -36.5 -33.906 1 29.52 534 MET B N 1
ATOM 9476 C CA . MET B 1 534 ? -0.937 -35.281 -34.219 1 29.52 534 MET B CA 1
ATOM 9477 C C . MET B 1 534 ? -1.941 -35.531 -35.344 1 29.52 534 MET B C 1
ATOM 9479 O O . MET B 1 534 ? -2.822 -34.719 -35.594 1 29.52 534 MET B O 1
ATOM 9483 N N . MET B 1 535 ? -1.59 -36.594 -36.188 1 30.5 535 MET B N 1
ATOM 9484 C CA . MET B 1 535 ? -2.473 -36.844 -37.312 1 30.5 535 MET B CA 1
ATOM 9485 C C . MET B 1 535 ? -3.84 -37.312 -36.844 1 30.5 535 MET B C 1
ATOM 9487 O O . MET B 1 535 ? -4.859 -37.031 -37.469 1 30.5 535 MET B O 1
ATOM 9491 N N . LYS B 1 536 ? -3.867 -38.281 -35.781 1 31.89 536 LYS B N 1
ATOM 9492 C CA . LYS B 1 536 ? -5.148 -38.906 -35.469 1 31.89 536 LYS B CA 1
ATOM 9493 C C . LYS B 1 536 ? -6.125 -37.875 -34.875 1 31.89 536 LYS B C 1
ATOM 9495 O O . LYS B 1 536 ? -7.34 -38 -35.031 1 31.89 536 LYS B O 1
ATOM 9500 N N . MET B 1 537 ? -5.605 -37 -34 1 32.34 537 MET B N 1
ATOM 9501 C CA . MET B 1 537 ? -6.57 -36.062 -33.469 1 32.34 537 MET B CA 1
ATOM 9502 C C . MET B 1 537 ? -7.148 -35.188 -34.594 1 32.34 537 MET B C 1
ATOM 9504 O O . MET B 1 537 ? -8.164 -34.5 -34.375 1 32.34 537 MET B O 1
ATOM 9508 N N . ARG B 1 538 ? -6.375 -35 -35.719 1 33.34 538 ARG B N 1
ATOM 9509 C CA . ARG B 1 538 ? -6.879 -34.281 -36.906 1 33.34 538 ARG B CA 1
ATOM 9510 C C . ARG B 1 538 ? -8.125 -34.969 -37.469 1 33.34 538 ARG B C 1
ATOM 9512 O O . ARG B 1 538 ? -9.008 -34.312 -38 1 33.34 538 ARG B O 1
ATOM 9519 N N . GLU B 1 539 ? -7.953 -36.25 -37.5 1 33.47 539 GLU B N 1
ATOM 9520 C CA . GLU B 1 539 ? -9.055 -36.969 -38.156 1 33.47 539 GLU B CA 1
ATOM 9521 C C . GLU B 1 539 ? -10.344 -36.844 -37.344 1 33.47 539 GLU B C 1
ATOM 9523 O O . GLU B 1 539 ? -11.438 -36.938 -37.875 1 33.47 539 GLU B O 1
ATOM 9528 N N . GLN B 1 540 ? -10.148 -36.969 -35.938 1 34 540 GLN B N 1
ATOM 9529 C CA . GLN B 1 540 ? -11.461 -36.969 -35.312 1 34 540 GLN B CA 1
ATOM 9530 C C . GLN B 1 540 ? -12.047 -35.562 -35.281 1 34 540 GLN B C 1
ATOM 9532 O O . GLN B 1 540 ? -11.383 -34.594 -34.844 1 34 540 GLN B O 1
ATOM 9537 N N . GLY B 1 541 ? -12.898 -35 -36.188 1 34.94 541 GLY B N 1
ATOM 9538 C CA . GLY B 1 541 ? -13.711 -33.875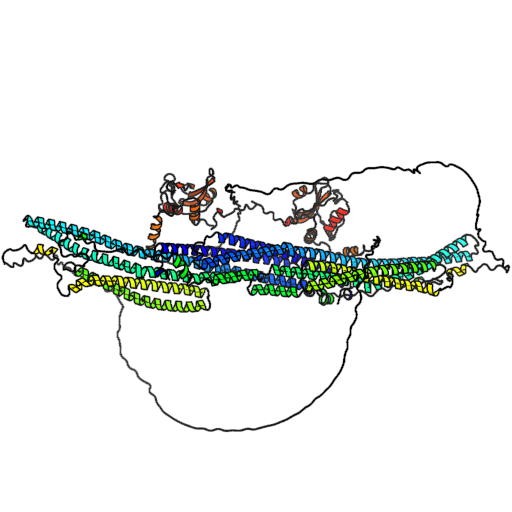 -36.594 1 34.94 541 GLY B CA 1
ATOM 9539 C C . GLY B 1 541 ? -13.797 -32.781 -35.531 1 34.94 541 GLY B C 1
ATOM 9540 O O . GLY B 1 541 ? -14.664 -31.922 -35.594 1 34.94 541 GLY B O 1
ATOM 9541 N N . GLN B 1 542 ? -13.273 -33.031 -34.406 1 38.59 542 GLN B N 1
ATOM 9542 C CA . GLN B 1 542 ? -13.758 -32.125 -33.344 1 38.59 542 GLN B CA 1
ATOM 9543 C C . GLN B 1 542 ? -13.18 -30.734 -33.5 1 38.59 542 GLN B C 1
ATOM 9545 O O . GLN B 1 542 ? -13.586 -29.812 -32.812 1 38.59 542 GLN B O 1
ATOM 9550 N N . LEU B 1 543 ? -12.086 -30.516 -34.031 1 47.78 543 LEU B N 1
ATOM 9551 C CA . LEU B 1 543 ? -11.703 -29.125 -33.906 1 47.78 543 LEU B CA 1
ATOM 9552 C C . LEU B 1 543 ? -12.227 -28.297 -35.094 1 47.78 543 LEU B C 1
ATOM 9554 O O . LEU B 1 543 ? -11.539 -28.141 -36.094 1 47.78 543 LEU B O 1
ATOM 9558 N N . VAL B 1 544 ? -13.438 -28.266 -35.312 1 53.91 544 VAL B N 1
ATOM 9559 C CA . VAL B 1 544 ? -14.055 -27.391 -36.312 1 53.91 544 VAL B CA 1
ATOM 9560 C C . VAL B 1 544 ? -14.297 -26.016 -35.719 1 53.91 544 VAL B C 1
ATOM 9562 O O . VAL B 1 544 ? -14.836 -25.891 -34.594 1 53.91 544 VAL B O 1
ATOM 9565 N N . ASP B 1 545 ? -13.656 -25.047 -36.188 1 60.91 545 ASP B N 1
ATOM 9566 C CA . ASP B 1 545 ? -14.039 -23.688 -35.812 1 60.91 545 ASP B CA 1
ATOM 9567 C C . ASP B 1 545 ? -15.477 -23.391 -36.219 1 60.91 545 ASP B C 1
ATOM 9569 O O . ASP B 1 545 ? -15.836 -23.484 -37.406 1 60.91 545 ASP B O 1
ATOM 9573 N N . MET B 1 546 ? -16.375 -23.312 -35.281 1 58.16 546 MET B N 1
ATOM 9574 C CA . MET B 1 546 ? -17.812 -23.203 -35.531 1 58.16 546 MET B CA 1
ATOM 9575 C C . MET B 1 546 ? -18.188 -21.797 -35.969 1 58.16 546 MET B C 1
ATOM 9577 O O . MET B 1 546 ? -19.25 -21.578 -36.531 1 58.16 546 MET B O 1
ATOM 9581 N N . ASP B 1 547 ? -17.312 -20.719 -35.438 1 64.94 547 ASP B N 1
ATOM 9582 C CA . ASP B 1 547 ? -17.656 -19.359 -35.844 1 64.94 547 ASP B CA 1
ATOM 9583 C C . ASP B 1 547 ? -16.406 -18.484 -35.969 1 64.94 547 ASP B C 1
ATOM 9585 O O . ASP B 1 547 ? -15.305 -18.922 -35.656 1 64.94 547 ASP B O 1
ATOM 9589 N N . ALA B 1 548 ? -16.516 -17.281 -36.438 1 65.94 548 ALA B N 1
ATOM 9590 C CA . ALA B 1 548 ? -15.445 -16.328 -36.719 1 65.94 548 ALA B CA 1
ATOM 9591 C C . ALA B 1 548 ? -14.656 -15.969 -35.469 1 65.94 548 ALA B C 1
ATOM 9593 O O . ALA B 1 548 ? -13.461 -15.695 -35.531 1 65.94 548 ALA B O 1
ATOM 9594 N N . SER B 1 549 ? -15.391 -16.016 -34.438 1 71.56 549 SER B N 1
ATOM 9595 C CA . SER B 1 549 ? -14.742 -15.641 -33.188 1 71.56 549 SER B CA 1
ATOM 9596 C C . SER B 1 549 ? -13.773 -16.719 -32.688 1 71.56 549 SER B C 1
ATOM 9598 O O . SER B 1 549 ? -12.688 -16.406 -32.219 1 71.56 549 SER B O 1
ATOM 9600 N N . GLU B 1 550 ? -14.133 -17.922 -32.844 1 68.75 550 GLU B N 1
ATOM 9601 C CA . GLU B 1 550 ? -13.273 -19.031 -32.469 1 68.75 550 GLU B CA 1
ATOM 9602 C C . GLU B 1 550 ? -12.062 -19.141 -33.406 1 68.75 550 GLU B C 1
ATOM 9604 O O . GLU B 1 550 ? -10.945 -19.406 -32.938 1 68.75 550 GLU B O 1
ATOM 9609 N N . ALA B 1 551 ? -12.266 -18.891 -34.562 1 73.38 551 ALA B N 1
ATOM 9610 C CA . ALA B 1 551 ? -11.18 -18.891 -35.531 1 73.38 551 ALA B CA 1
ATOM 9611 C C . ALA B 1 551 ? -10.164 -17.797 -35.25 1 73.38 551 ALA B C 1
ATOM 9613 O O . ALA B 1 551 ? -8.953 -18.016 -35.344 1 73.38 551 ALA B O 1
ATOM 9614 N N . LYS B 1 552 ? -10.688 -16.672 -34.906 1 74.44 552 LYS B N 1
ATOM 9615 C CA . LYS B 1 552 ? -9.82 -15.539 -34.594 1 74.44 552 LYS B CA 1
ATOM 9616 C C . LYS B 1 552 ? -8.898 -15.844 -33.406 1 74.44 552 LYS B C 1
ATOM 9618 O O . LYS B 1 552 ? -7.715 -15.523 -33.438 1 74.44 552 LYS B O 1
ATOM 9623 N N . SER B 1 553 ? -9.469 -16.438 -32.469 1 74.31 553 SER B N 1
ATOM 9624 C CA . SER B 1 553 ? -8.688 -16.766 -31.281 1 74.31 553 SER B CA 1
ATOM 9625 C C . SER B 1 553 ? -7.586 -17.766 -31.594 1 74.31 553 SER B C 1
ATOM 9627 O O . SER B 1 553 ? -6.496 -17.703 -31.031 1 74.31 553 SER B O 1
ATOM 9629 N N . ARG B 1 554 ? -7.828 -18.531 -32.5 1 72.81 554 ARG B N 1
ATOM 9630 C CA . ARG B 1 554 ? -6.871 -19.578 -32.812 1 72.81 554 ARG B CA 1
ATOM 9631 C C . ARG B 1 554 ? -5.758 -19.047 -33.719 1 72.81 554 ARG B C 1
ATOM 9633 O O . ARG B 1 554 ? -4.598 -19.422 -33.562 1 72.81 554 ARG B O 1
ATOM 9640 N N . ILE B 1 555 ? -6.195 -18.078 -34.531 1 79.06 555 ILE B N 1
ATOM 9641 C CA . ILE B 1 555 ? -5.191 -17.625 -35.5 1 79.06 555 ILE B CA 1
ATOM 9642 C C . ILE B 1 555 ? -4.465 -16.406 -34.938 1 79.06 555 ILE B C 1
ATOM 9644 O O . ILE B 1 555 ? -3.461 -15.961 -35.5 1 79.06 555 ILE B O 1
ATOM 9648 N N . ALA B 1 556 ? -4.887 -15.945 -33.781 1 77.06 556 ALA B N 1
ATOM 9649 C CA . ALA B 1 556 ? -4.328 -14.734 -33.188 1 77.06 556 ALA B CA 1
ATOM 9650 C C . ALA B 1 556 ? -2.83 -14.891 -32.938 1 77.06 556 ALA B C 1
ATOM 9652 O O . ALA B 1 556 ? -2.07 -13.922 -33.062 1 77.06 556 ALA B O 1
ATOM 9653 N N . ASP B 1 557 ? -2.428 -16.062 -32.75 1 75.19 557 ASP B N 1
ATOM 9654 C CA . ASP B 1 557 ? -1.031 -16.297 -32.406 1 75.19 557 ASP B CA 1
ATOM 9655 C C . ASP B 1 557 ? -0.198 -16.625 -33.656 1 75.19 557 ASP B C 1
ATOM 9657 O O . ASP B 1 557 ? 1.023 -16.766 -33.562 1 75.19 557 ASP B O 1
ATOM 9661 N N . GLU B 1 558 ? -0.813 -16.688 -34.719 1 80.31 558 GLU B N 1
ATOM 9662 C CA . GLU B 1 558 ? -0.082 -17 -35.969 1 80.31 558 GLU B CA 1
ATOM 9663 C C . GLU B 1 558 ? 0.625 -15.758 -36.5 1 80.31 558 GLU B C 1
ATOM 9665 O O . GLU B 1 558 ? 0.025 -14.688 -36.594 1 80.31 558 GLU B O 1
ATOM 9670 N N . GLY B 1 559 ? 1.825 -15.844 -36.781 1 83.56 559 GLY B N 1
ATOM 9671 C CA . GLY B 1 559 ? 2.648 -14.742 -37.219 1 83.56 559 GLY B CA 1
ATOM 9672 C C . GLY B 1 559 ? 2.152 -14.125 -38.531 1 83.56 559 GLY B C 1
ATOM 9673 O O . GLY B 1 559 ? 2.35 -12.938 -38.781 1 83.56 559 GLY B O 1
ATOM 9674 N N . TRP B 1 560 ? 1.519 -14.906 -39.281 1 87 560 TRP B N 1
ATOM 9675 C CA . TRP B 1 560 ? 1.062 -14.422 -40.594 1 87 560 TRP B CA 1
ATOM 9676 C C . TRP B 1 560 ? -0.308 -13.758 -40.469 1 87 560 TRP B C 1
ATOM 9678 O O . TRP B 1 560 ? -0.821 -13.203 -41.438 1 87 560 TRP B O 1
ATOM 9688 N N . PHE B 1 561 ? -0.838 -13.766 -39.25 1 88.38 561 PHE B N 1
ATOM 9689 C CA . PHE B 1 561 ? -2.1 -13.078 -39 1 88.38 561 PHE B CA 1
ATOM 9690 C C . PHE B 1 561 ? -1.854 -11.672 -38.469 1 88.38 561 PHE B C 1
ATOM 9692 O O . PHE B 1 561 ? -1.272 -11.516 -37.375 1 88.38 561 PHE B O 1
ATOM 9699 N N . HIS B 1 562 ? -2.346 -10.664 -39.094 1 84.06 562 HIS B N 1
ATOM 9700 C CA . HIS B 1 562 ? -2 -9.281 -38.812 1 84.06 562 HIS B CA 1
ATOM 9701 C C . HIS B 1 562 ? -3.186 -8.539 -38.188 1 84.06 562 HIS B C 1
ATOM 9703 O O . HIS B 1 562 ? -3.109 -7.328 -37.938 1 84.06 562 HIS B O 1
ATOM 9709 N N . GLY B 1 563 ? -4.277 -9.281 -38 1 81.81 563 GLY B N 1
ATOM 9710 C CA . GLY B 1 563 ? -5.469 -8.633 -37.5 1 81.81 563 GLY B CA 1
ATOM 9711 C C . GLY B 1 563 ? -6.105 -7.68 -38.469 1 81.81 563 GLY B C 1
ATOM 9712 O O . GLY B 1 563 ? -6.113 -7.945 -39.688 1 81.81 563 GLY B O 1
ATOM 9713 N N . VAL B 1 564 ? -6.668 -6.539 -37.875 1 77.12 564 VAL B N 1
ATOM 9714 C CA . VAL B 1 564 ? -7.293 -5.551 -38.75 1 77.12 564 VAL B CA 1
ATOM 9715 C C . VAL B 1 564 ? -6.215 -4.727 -39.469 1 77.12 564 VAL B C 1
ATOM 9717 O O . VAL B 1 564 ? -5.43 -4.031 -38.812 1 77.12 564 VAL B O 1
ATOM 9720 N N . LEU B 1 565 ? -6.062 -4.879 -40.781 1 78.69 565 LEU B N 1
ATOM 9721 C CA . LEU B 1 565 ? -5.059 -4.191 -41.594 1 78.69 565 LEU B CA 1
ATOM 9722 C C . LEU B 1 565 ? -5.684 -3.605 -42.844 1 78.69 565 LEU B C 1
ATOM 9724 O O . LEU B 1 565 ? -6.289 -4.328 -43.656 1 78.69 565 LEU B O 1
ATOM 9728 N N . PRO B 1 566 ? -5.668 -2.307 -42.938 1 79.19 566 PRO B N 1
ATOM 9729 C CA . PRO B 1 566 ? -6.223 -1.694 -44.156 1 79.19 566 PRO B CA 1
ATOM 9730 C C . PRO B 1 566 ? -5.52 -2.162 -45.406 1 79.19 566 PRO B C 1
ATOM 9732 O O . PRO B 1 566 ? -4.344 -2.533 -45.375 1 79.19 566 PRO B O 1
ATOM 9735 N N . ARG B 1 567 ? -6.203 -2.102 -46.469 1 79.56 567 ARG B N 1
ATOM 9736 C CA . ARG B 1 567 ? -5.746 -2.6 -47.781 1 79.56 567 ARG B CA 1
ATOM 9737 C C . ARG B 1 567 ? -4.465 -1.897 -48.219 1 79.56 567 ARG B C 1
ATOM 9739 O O . ARG B 1 567 ? -3.568 -2.525 -48.781 1 79.56 567 ARG B O 1
ATOM 9746 N N . GLU B 1 568 ? -4.422 -0.637 -47.875 1 80.75 568 GLU B N 1
ATOM 9747 C CA . GLU B 1 568 ? -3.26 0.154 -48.281 1 80.75 568 GLU B CA 1
ATOM 9748 C C . GLU B 1 568 ? -1.994 -0.345 -47.594 1 80.75 568 GLU B C 1
ATOM 9750 O O . GLU B 1 568 ? -0.925 -0.397 -48.188 1 80.75 568 GLU B O 1
ATOM 9755 N N . GLU B 1 569 ? -2.164 -0.684 -46.406 1 80.5 569 GLU B N 1
ATOM 9756 C CA . GLU B 1 569 ? -1.026 -1.205 -45.625 1 80.5 569 GLU B CA 1
ATOM 9757 C C . GLU B 1 569 ? -0.623 -2.59 -46.125 1 80.5 569 GLU B C 1
ATOM 9759 O O . GLU B 1 569 ? 0.565 -2.916 -46.188 1 80.5 569 GLU B O 1
ATOM 9764 N N . VAL B 1 570 ? -1.492 -3.297 -46.5 1 84.56 570 VAL B N 1
ATOM 9765 C CA . VAL B 1 570 ? -1.245 -4.633 -47.031 1 84.56 570 VAL B CA 1
ATOM 9766 C C . VAL B 1 570 ? -0.425 -4.527 -48.312 1 84.56 570 VAL B C 1
ATOM 9768 O O . VAL B 1 570 ? 0.518 -5.297 -48.5 1 84.56 570 VAL B O 1
ATOM 9771 N N . GLN B 1 571 ? -0.743 -3.588 -49.062 1 83.31 571 GLN B N 1
ATOM 9772 C CA . GLN B 1 571 ? -0.046 -3.385 -50.312 1 83.31 571 GLN B CA 1
ATOM 9773 C C . GLN B 1 571 ? 1.413 -3.002 -50.094 1 83.31 571 GLN B C 1
ATOM 9775 O O . GLN B 1 571 ? 2.283 -3.334 -50.906 1 83.31 571 GLN B O 1
ATOM 9780 N N . ARG B 1 572 ? 1.631 -2.418 -48.969 1 85 572 ARG B N 1
ATOM 9781 C CA . ARG B 1 572 ? 2.998 -2.041 -48.625 1 85 572 ARG B CA 1
ATOM 9782 C C . ARG B 1 572 ? 3.787 -3.244 -48.125 1 85 572 ARG B C 1
ATOM 9784 O O . ARG B 1 572 ? 4.988 -3.355 -48.375 1 85 572 ARG B O 1
ATOM 9791 N N . LEU B 1 573 ? 3.127 -4.082 -47.5 1 85.69 573 LEU B N 1
ATOM 9792 C CA . LEU B 1 573 ? 3.795 -5.211 -46.875 1 85.69 573 LEU B CA 1
ATOM 9793 C C . LEU B 1 573 ? 4.055 -6.328 -47.875 1 85.69 573 LEU B C 1
ATOM 9795 O O . LEU B 1 573 ? 5.07 -7.02 -47.781 1 85.69 573 LEU B O 1
ATOM 9799 N N . LEU B 1 574 ? 3.16 -6.473 -48.875 1 89.25 574 LEU B N 1
ATOM 9800 C CA . LEU B 1 574 ? 3.271 -7.531 -49.875 1 89.25 574 LEU B CA 1
ATOM 9801 C C . LEU B 1 574 ? 3.891 -6.996 -51.156 1 89.25 574 LEU B C 1
ATOM 9803 O O . LEU B 1 574 ? 3.234 -6.277 -51.906 1 89.25 574 LEU B O 1
ATOM 9807 N N . THR B 1 575 ? 5.062 -7.398 -51.438 1 89.44 575 THR B N 1
ATOM 9808 C CA . THR B 1 575 ? 5.762 -6.762 -52.531 1 89.44 575 THR B CA 1
ATOM 9809 C C . THR B 1 575 ? 6.289 -7.805 -53.531 1 89.44 575 THR B C 1
ATOM 9811 O O . THR B 1 575 ? 6.52 -7.5 -54.688 1 89.44 575 THR B O 1
ATOM 9814 N N . THR B 1 576 ? 6.5 -8.961 -53.094 1 90.31 576 THR B N 1
ATOM 9815 C CA . THR B 1 576 ? 7.102 -9.992 -53.938 1 90.31 576 THR B CA 1
ATOM 9816 C C . THR B 1 576 ? 6.094 -11.102 -54.219 1 90.31 576 THR B C 1
ATOM 9818 O O . THR B 1 576 ? 5.281 -11.453 -53.375 1 90.31 576 THR B O 1
ATOM 9821 N N . ASP B 1 577 ? 6.215 -11.695 -55.406 1 88.31 577 ASP B N 1
ATOM 9822 C CA . ASP B 1 577 ? 5.324 -12.789 -55.781 1 88.31 577 ASP B CA 1
ATOM 9823 C C . ASP B 1 577 ? 5.414 -13.938 -54.781 1 88.31 577 ASP B C 1
ATOM 9825 O O . ASP B 1 577 ? 6.5 -14.469 -54.531 1 88.31 577 ASP B O 1
ATOM 9829 N N . GLY B 1 578 ? 4.316 -14.211 -54.219 1 90.5 578 GLY B N 1
ATOM 9830 C CA . GLY B 1 578 ? 4.258 -15.297 -53.25 1 90.5 578 GLY B CA 1
ATOM 9831 C C . GLY B 1 578 ? 4.129 -14.805 -51.812 1 90.5 578 GLY B C 1
ATOM 9832 O O . GLY B 1 578 ? 3.824 -15.594 -50.906 1 90.5 578 GLY B O 1
ATOM 9833 N N . ASP B 1 579 ? 4.324 -13.562 -51.562 1 92.69 579 ASP B N 1
ATOM 9834 C CA . ASP B 1 579 ? 4.105 -13 -50.25 1 92.69 579 ASP B CA 1
ATOM 9835 C C . ASP B 1 579 ? 2.637 -13.086 -49.844 1 92.69 579 ASP B C 1
ATOM 9837 O O . ASP B 1 579 ? 1.748 -12.797 -50.625 1 92.69 579 ASP B O 1
ATOM 9841 N N . TYR B 1 580 ? 2.449 -13.516 -48.594 1 93.31 580 TYR B N 1
ATOM 9842 C CA . TYR B 1 580 ? 1.051 -13.578 -48.188 1 93.31 580 TYR B CA 1
ATOM 9843 C C . TYR B 1 580 ? 0.903 -13.25 -46.688 1 93.31 580 TYR B C 1
ATOM 9845 O O . TYR B 1 580 ? 1.859 -13.375 -45.938 1 93.31 580 TYR B O 1
ATOM 9853 N N . LEU B 1 581 ? -0.267 -12.82 -46.281 1 92.69 581 LEU B N 1
ATOM 9854 C CA . LEU B 1 581 ? -0.683 -12.625 -44.906 1 92.69 581 LEU B CA 1
ATOM 9855 C C . LEU B 1 581 ? -2.193 -12.773 -44.75 1 92.69 581 LEU B C 1
ATOM 9857 O O . LEU B 1 581 ? -2.922 -12.711 -45.75 1 92.69 581 LEU B O 1
ATOM 9861 N N . VAL B 1 582 ? -2.609 -13.062 -43.562 1 91.69 582 VAL B N 1
ATOM 9862 C CA . VAL B 1 582 ? -4.035 -13.141 -43.281 1 91.69 582 VAL B CA 1
ATOM 9863 C C . VAL B 1 582 ? -4.453 -11.953 -42.406 1 91.69 582 VAL B C 1
ATOM 9865 O O . VAL B 1 582 ? -3.736 -11.562 -41.5 1 91.69 582 VAL B O 1
ATOM 9868 N N . ARG B 1 583 ? -5.578 -11.414 -42.812 1 87.31 583 ARG B N 1
ATOM 9869 C CA . ARG B 1 583 ? -6.07 -10.242 -42.094 1 87.31 583 ARG B CA 1
ATOM 9870 C C . ARG B 1 583 ? -7.578 -10.328 -41.906 1 87.31 583 ARG B C 1
ATOM 9872 O O . ARG B 1 583 ? -8.25 -11.156 -42.5 1 87.31 583 ARG B O 1
ATOM 9879 N N . GLU B 1 584 ? -7.984 -9.414 -41.031 1 83.69 584 GLU B N 1
ATOM 9880 C CA . GLU B 1 584 ? -9.414 -9.242 -40.781 1 83.69 584 GLU B CA 1
ATOM 9881 C C . GLU B 1 584 ? -9.961 -8.023 -41.5 1 83.69 584 GLU B C 1
ATOM 9883 O O . GLU B 1 584 ? -9.328 -6.969 -41.531 1 83.69 584 GLU B O 1
ATOM 9888 N N . SER B 1 585 ? -11.016 -8.297 -42.25 1 80.31 585 SER B N 1
ATOM 9889 C CA . SER B 1 585 ? -11.672 -7.211 -42.969 1 80.31 585 SER B CA 1
ATOM 9890 C C . SER B 1 585 ? -13.164 -7.176 -42.688 1 80.31 585 SER B C 1
ATOM 9892 O O . SER B 1 585 ? -13.766 -8.203 -42.375 1 80.31 585 SER B O 1
ATOM 9894 N N . LYS B 1 586 ? -13.703 -5.957 -42.562 1 74.25 586 LYS B N 1
ATOM 9895 C CA . LYS B 1 586 ? -15.148 -5.797 -42.375 1 74.25 586 LYS B CA 1
ATOM 9896 C C . LYS B 1 586 ? -15.867 -5.648 -43.719 1 74.25 586 LYS B C 1
ATOM 9898 O O . LYS B 1 586 ? -15.43 -4.891 -44.562 1 74.25 586 LYS B O 1
ATOM 9903 N N . ASN B 1 587 ? -16.766 -6.504 -43.906 1 72.12 587 ASN B N 1
ATOM 9904 C CA . ASN B 1 587 ? -17.609 -6.395 -45.094 1 72.12 587 ASN B CA 1
ATOM 9905 C C . ASN B 1 587 ? -18.359 -5.066 -45.125 1 72.12 587 ASN B C 1
ATOM 9907 O O . ASN B 1 587 ? -19.062 -4.723 -44.188 1 72.12 587 ASN B O 1
ATOM 9911 N N . LYS B 1 588 ? -18.219 -4.203 -46.031 1 62.28 588 LYS B N 1
ATOM 9912 C CA . LYS B 1 588 ? -18.812 -2.871 -46.156 1 62.28 588 LYS B CA 1
ATOM 9913 C C . LYS B 1 588 ? -20.328 -2.928 -46.094 1 62.28 588 LYS B C 1
ATOM 9915 O O . LYS B 1 588 ? -20.969 -1.998 -45.594 1 62.28 588 LYS B O 1
ATOM 9920 N N . LYS B 1 589 ? -20.922 -3.951 -46.531 1 65.69 589 LYS B N 1
ATOM 9921 C CA . LYS B 1 589 ? -22.375 -4.086 -46.625 1 65.69 589 LYS B CA 1
ATOM 9922 C C . LYS B 1 589 ? -22.953 -4.676 -45.344 1 65.69 589 LYS B C 1
ATOM 9924 O O . LYS B 1 589 ? -24 -4.211 -44.875 1 65.69 589 LYS B O 1
ATOM 9929 N N . THR B 1 590 ? -22.359 -5.691 -44.75 1 66.81 590 THR B N 1
ATOM 9930 C CA . THR B 1 590 ? -22.953 -6.438 -43.625 1 66.81 590 THR B CA 1
ATOM 9931 C C . THR B 1 590 ? -22.219 -6.156 -42.344 1 66.81 590 THR B C 1
ATOM 9933 O O . THR B 1 590 ? -22.672 -6.547 -41.25 1 66.81 590 THR B O 1
ATOM 9936 N N . ASN B 1 591 ? -21.203 -5.359 -42.438 1 69.12 591 ASN B N 1
ATOM 9937 C CA . ASN B 1 591 ? -20.375 -5 -41.281 1 69.12 591 ASN B CA 1
ATOM 9938 C C . ASN B 1 591 ? -19.906 -6.234 -40.531 1 69.12 591 ASN B C 1
ATOM 9940 O O . ASN B 1 591 ? -19.625 -6.16 -39.344 1 69.12 591 ASN B O 1
ATOM 9944 N N . GLU B 1 592 ? -19.906 -7.324 -41.219 1 73 592 GLU B N 1
ATOM 9945 C CA . GLU B 1 592 ? -19.438 -8.555 -40.594 1 73 592 GLU B CA 1
ATOM 9946 C C . GLU B 1 592 ? -17.938 -8.734 -40.781 1 73 592 GLU B C 1
ATOM 9948 O O . GLU B 1 592 ? -17.391 -8.375 -41.812 1 73 592 GLU B O 1
ATOM 9953 N N . THR B 1 593 ? -17.297 -9.266 -39.75 1 77.38 593 THR B N 1
ATOM 9954 C CA . THR B 1 593 ? -15.852 -9.508 -39.781 1 77.38 593 THR B CA 1
ATOM 9955 C C . THR B 1 593 ? -15.523 -10.734 -40.625 1 77.38 593 THR B C 1
ATOM 9957 O O . THR B 1 593 ? -16.109 -11.805 -40.438 1 77.38 593 THR B O 1
ATOM 9960 N N . GLN B 1 594 ? -14.703 -10.523 -41.562 1 81.75 594 GLN B N 1
ATOM 9961 C CA . GLN B 1 594 ? -14.273 -11.609 -42.438 1 81.75 594 GLN B CA 1
ATOM 9962 C C . GLN B 1 594 ? -12.75 -11.742 -42.438 1 81.75 594 GLN B C 1
ATOM 9964 O O . GLN B 1 594 ? -12.039 -10.766 -42.219 1 81.75 594 GLN B O 1
ATOM 9969 N N . PHE B 1 595 ? -12.328 -12.992 -42.594 1 88.88 595 PHE B N 1
ATOM 9970 C CA . PHE B 1 595 ? -10.906 -13.242 -42.719 1 88.88 595 PHE B CA 1
ATOM 9971 C C . PHE B 1 595 ? -10.508 -13.281 -44.188 1 88.88 595 PHE B C 1
ATOM 9973 O O . PHE B 1 595 ? -11.219 -13.852 -45.031 1 88.88 595 PHE B O 1
ATOM 9980 N N . VAL B 1 596 ? -9.461 -12.57 -44.406 1 91.88 596 VAL B N 1
ATOM 9981 C CA . VAL B 1 596 ? -9.023 -12.422 -45.812 1 91.88 596 VAL B CA 1
ATOM 9982 C C . VAL B 1 596 ? -7.559 -12.82 -45.938 1 91.88 596 VAL B C 1
ATOM 9984 O O . VAL B 1 596 ? -6.715 -12.359 -45.156 1 91.88 596 VAL B O 1
ATOM 9987 N N . LEU B 1 597 ? -7.344 -13.68 -46.812 1 93.06 597 LEU B N 1
ATOM 9988 C CA . LEU B 1 597 ? -5.977 -13.984 -47.25 1 93.06 597 LEU B CA 1
ATOM 9989 C C . LEU B 1 597 ? -5.52 -13.031 -48.344 1 93.06 597 LEU B C 1
ATOM 9991 O O . LEU B 1 597 ? -6.117 -12.984 -49.406 1 93.06 597 LEU B O 1
ATOM 9995 N N . SER B 1 598 ? -4.527 -12.258 -48.094 1 93.38 598 SER B N 1
ATOM 9996 C CA . SER B 1 598 ? -3.947 -11.336 -49.062 1 93.38 598 SER B CA 1
ATOM 9997 C C . SER B 1 598 ? -2.621 -11.867 -49.594 1 93.38 598 SER B C 1
ATOM 9999 O O . SER B 1 598 ? -1.741 -12.25 -48.812 1 93.38 598 SER B O 1
ATOM 10001 N N . VAL B 1 599 ? -2.545 -11.828 -50.938 1 93.31 599 VAL B N 1
ATOM 10002 C CA . VAL B 1 599 ? -1.367 -12.383 -51.594 1 93.31 599 VAL B CA 1
ATOM 10003 C C . VAL B 1 599 ? -0.898 -11.43 -52.719 1 93.31 599 VAL B C 1
ATOM 10005 O O . VAL B 1 599 ? -1.716 -10.812 -53.375 1 93.31 599 VAL B O 1
ATOM 10008 N N . PHE B 1 600 ? 0.379 -11.312 -52.844 1 93.75 600 PHE B N 1
ATOM 10009 C CA . PHE B 1 600 ? 0.946 -10.625 -54 1 93.75 600 PHE B CA 1
ATOM 10010 C C . PHE B 1 600 ? 1.356 -11.625 -55.062 1 93.75 600 PHE B C 1
ATOM 10012 O O . PHE B 1 600 ? 2.244 -12.453 -54.844 1 93.75 600 PHE B O 1
ATOM 10019 N N . TRP B 1 601 ? 0.701 -11.617 -56.219 1 92.38 601 TRP B N 1
ATOM 10020 C CA . TRP B 1 601 ? 0.961 -12.445 -57.406 1 92.38 601 TRP B CA 1
ATOM 10021 C C . TRP B 1 601 ? 0.577 -11.703 -58.688 1 92.38 601 TRP B C 1
ATOM 10023 O O . TRP B 1 601 ? -0.604 -11.617 -59.031 1 92.38 601 TRP B O 1
ATOM 10033 N N . GLN B 1 602 ? 1.558 -11.117 -59.312 1 89.69 602 GLN B N 1
ATOM 10034 C CA . GLN B 1 602 ? 1.327 -10.25 -60.469 1 89.69 602 GLN B CA 1
ATOM 10035 C C . GLN B 1 602 ? 0.317 -9.156 -60.125 1 89.69 602 GLN B C 1
ATOM 10037 O O . GLN B 1 602 ? -0.55 -8.844 -60.969 1 89.69 602 GLN B O 1
ATOM 10042 N N . GLY B 1 603 ? 0.407 -8.773 -58.875 1 88.69 603 GLY B N 1
ATOM 10043 C CA . GLY B 1 603 ? -0.506 -7.793 -58.312 1 88.69 603 GLY B CA 1
ATOM 10044 C C . GLY B 1 603 ? -1.104 -8.234 -57 1 88.69 603 GLY B C 1
ATOM 10045 O O . GLY B 1 603 ? -0.895 -9.375 -56.562 1 88.69 603 GLY B O 1
ATOM 10046 N N . HIS B 1 604 ? -1.755 -7.395 -56.344 1 90.69 604 HIS B N 1
ATOM 10047 C CA . HIS B 1 604 ? -2.357 -7.715 -55.062 1 90.69 604 HIS B CA 1
ATOM 10048 C C . HIS B 1 604 ? -3.688 -8.438 -55.25 1 90.69 604 HIS B C 1
ATOM 10050 O O . HIS B 1 604 ? -4.555 -7.98 -55.969 1 90.69 604 HIS B O 1
ATOM 10056 N N . ARG B 1 605 ? -3.818 -9.555 -54.688 1 91.75 605 ARG B N 1
ATOM 10057 C CA . ARG B 1 605 ? -5.031 -10.367 -54.719 1 91.75 605 ARG B CA 1
ATOM 10058 C C . ARG B 1 605 ? -5.543 -10.656 -53.312 1 91.75 605 ARG B C 1
ATOM 10060 O O . ARG B 1 605 ? -4.758 -10.922 -52.406 1 91.75 605 ARG B O 1
ATOM 10067 N N . HIS B 1 606 ? -6.867 -10.594 -53.156 1 91.81 606 HIS B N 1
ATOM 10068 C CA . HIS B 1 606 ? -7.508 -10.812 -51.875 1 91.81 606 HIS B CA 1
ATOM 10069 C C . HIS B 1 606 ? -8.562 -11.914 -51.969 1 91.81 606 HIS B C 1
ATOM 10071 O O . HIS B 1 606 ? -9.43 -11.875 -52.812 1 91.81 606 HIS B O 1
ATOM 10077 N N . PHE B 1 607 ? -8.398 -12.922 -51.125 1 91.56 607 PHE B N 1
ATOM 10078 C CA . PHE B 1 607 ? -9.305 -14.062 -51.094 1 91.56 607 PHE B CA 1
ATOM 10079 C C . PHE B 1 607 ? -10.078 -14.117 -49.781 1 91.56 607 PHE B C 1
ATOM 10081 O O . PHE B 1 607 ? -9.477 -14.234 -48.719 1 91.56 607 PHE B O 1
ATOM 10088 N N . ILE B 1 608 ? -11.312 -14.078 -49.812 1 89.5 608 ILE B N 1
ATOM 10089 C CA . ILE B 1 608 ? -12.133 -14.203 -48.625 1 89.5 608 ILE B CA 1
ATOM 10090 C C . ILE B 1 608 ? -12.172 -15.664 -48.188 1 89.5 608 ILE B C 1
ATOM 10092 O O . ILE B 1 608 ? -12.477 -16.547 -48.969 1 89.5 608 ILE B O 1
ATOM 10096 N N . ILE B 1 609 ? -11.734 -15.844 -46.938 1 88.38 609 ILE B N 1
ATOM 10097 C CA . ILE B 1 609 ? -11.852 -17.172 -46.344 1 88.38 609 ILE B CA 1
ATOM 10098 C C . ILE B 1 609 ? -13.297 -17.422 -45.938 1 88.38 609 ILE B C 1
ATOM 10100 O O . ILE B 1 609 ? -13.836 -16.719 -45.062 1 88.38 609 ILE B O 1
ATOM 10104 N N . GLN B 1 610 ? -13.898 -18.406 -46.594 1 83.75 610 GLN B N 1
ATOM 10105 C CA . GLN B 1 610 ? -15.32 -18.641 -46.406 1 83.75 610 GLN B CA 1
ATOM 10106 C C . GLN B 1 610 ? -15.57 -19.859 -45.531 1 83.75 610 GLN B C 1
ATOM 10108 O O . GLN B 1 610 ? -14.812 -20.828 -45.562 1 83.75 610 GLN B O 1
ATOM 10113 N N . PHE B 1 611 ? -16.484 -19.656 -44.688 1 79.62 611 PHE B N 1
ATOM 10114 C CA . PHE B 1 611 ? -17 -20.797 -43.906 1 79.62 611 PHE B CA 1
ATOM 10115 C C . PHE B 1 611 ? -18.141 -21.484 -44.656 1 79.62 611 PHE B C 1
ATOM 10117 O O . PHE B 1 611 ? -19.172 -20.859 -44.938 1 79.62 611 PHE B O 1
ATOM 10124 N N . GLY B 1 612 ? -17.859 -22.625 -45.219 1 71.06 612 GLY B N 1
ATOM 10125 C CA . GLY B 1 612 ? -18.781 -23.344 -46.094 1 71.06 612 GLY B CA 1
ATOM 10126 C C . GLY B 1 612 ? -19.891 -24.047 -45.312 1 71.06 612 GLY B C 1
ATOM 10127 O O . GLY B 1 612 ? -19.859 -24.078 -44.094 1 71.06 612 GLY B O 1
ATOM 10128 N N . SER B 1 613 ? -20.922 -24.469 -46.062 1 67 613 SER B N 1
ATOM 10129 C CA . SER B 1 613 ? -22.047 -25.234 -45.562 1 67 613 SER B CA 1
ATOM 10130 C C . SER B 1 613 ? -21.578 -26.547 -44.906 1 67 613 SER B C 1
ATOM 10132 O O . SER B 1 613 ? -22.25 -27.094 -44.031 1 67 613 SER B O 1
ATOM 10134 N N . ASP B 1 614 ? -20.453 -27.031 -45.25 1 63.19 614 ASP B N 1
ATOM 10135 C CA . ASP B 1 614 ? -19.922 -28.297 -44.781 1 63.19 614 ASP B CA 1
ATOM 10136 C C . ASP B 1 614 ? -19.062 -28.078 -43.5 1 63.19 614 ASP B C 1
ATOM 10138 O O . ASP B 1 614 ? -18.281 -28.953 -43.125 1 63.19 614 ASP B O 1
ATOM 10142 N N . ARG B 1 615 ? -19.203 -27.016 -42.812 1 69.81 615 ARG B N 1
ATOM 10143 C CA . ARG B 1 615 ? -18.672 -26.625 -41.5 1 69.81 615 ARG B CA 1
ATOM 10144 C C . ARG B 1 615 ? -17.141 -26.578 -41.531 1 69.81 615 ARG B C 1
ATOM 10146 O O . ARG B 1 615 ? -16.484 -27.109 -40.656 1 69.81 615 ARG B O 1
ATOM 10153 N N . GLY B 1 616 ? -16.625 -26.109 -42.594 1 79.62 616 GLY B N 1
ATOM 10154 C CA . GLY B 1 616 ? -15.195 -25.906 -42.656 1 79.62 616 GLY B CA 1
ATOM 10155 C C . GLY B 1 616 ? -14.812 -24.641 -43.438 1 79.62 616 GLY B C 1
ATOM 10156 O O . GLY B 1 616 ? -15.656 -24.031 -44.094 1 79.62 616 GLY B O 1
ATOM 10157 N N . TRP B 1 617 ? -13.602 -24.234 -43.312 1 87.19 617 TRP B N 1
ATOM 10158 C CA . TRP B 1 617 ? -13.047 -23.062 -43.969 1 87.19 617 TRP B CA 1
ATOM 10159 C C . TRP B 1 617 ? -12.414 -23.438 -45.312 1 87.19 617 TRP B C 1
ATOM 10161 O O . TRP B 1 617 ? -11.75 -24.469 -45.406 1 87.19 617 TRP B O 1
ATOM 10171 N N . HIS B 1 618 ? -12.797 -22.672 -46.281 1 86.81 618 HIS B N 1
ATOM 10172 C CA . HIS B 1 618 ? -12.258 -23.047 -47.594 1 86.81 618 HIS B CA 1
ATOM 10173 C C . HIS B 1 618 ? -12.07 -21.812 -48.469 1 86.81 618 HIS B C 1
ATOM 10175 O O . HIS B 1 618 ? -12.68 -20.766 -48.219 1 86.81 618 HIS B O 1
ATOM 10181 N N . PHE B 1 619 ? -11.281 -21.922 -49.5 1 88 619 PHE B N 1
ATOM 10182 C CA . PHE B 1 619 ? -11.25 -21.016 -50.625 1 88 619 PHE B CA 1
ATOM 10183 C C . PHE B 1 619 ? -12.086 -21.578 -51.781 1 88 619 PHE B C 1
ATOM 10185 O O . PHE B 1 619 ? -13.305 -21.703 -51.656 1 88 619 PHE B O 1
ATOM 10192 N N . GLU B 1 620 ? -11.633 -22.047 -52.938 1 80.31 620 GLU B N 1
ATOM 10193 C CA . GLU B 1 620 ? -12.328 -22.719 -54.031 1 80.31 620 GLU B CA 1
ATOM 10194 C C . GLU B 1 620 ? -12.281 -24.234 -53.875 1 80.31 620 GLU B C 1
ATOM 10196 O O . GLU B 1 620 ? -13.18 -24.938 -54.344 1 80.31 620 GLU B O 1
ATOM 10201 N N . GLY B 1 621 ? -11.531 -24.766 -53 1 73.56 621 GLY B N 1
ATOM 10202 C CA . GLY B 1 621 ? -11.312 -26.203 -52.938 1 73.56 621 GLY B CA 1
ATOM 10203 C C . GLY B 1 621 ? -11.844 -26.828 -51.656 1 73.56 621 GLY B C 1
ATOM 10204 O O . GLY B 1 621 ? -12.922 -26.453 -51.188 1 73.56 621 GLY B O 1
ATOM 10205 N N . GLN B 1 622 ? -11.078 -27.703 -51.125 1 78.38 622 GLN B N 1
ATOM 10206 C CA . GLN B 1 622 ? -11.406 -28.516 -49.969 1 78.38 622 GLN B CA 1
ATOM 10207 C C . GLN B 1 622 ? -11.539 -27.656 -48.719 1 78.38 622 GLN B C 1
ATOM 10209 O O . GLN B 1 622 ? -10.781 -26.688 -48.531 1 78.38 622 GLN B O 1
ATOM 10214 N N . ALA B 1 623 ? -12.5 -28.031 -47.844 1 82.81 623 ALA B N 1
ATOM 10215 C CA . ALA B 1 623 ? -12.734 -27.328 -46.594 1 82.81 623 ALA B CA 1
ATOM 10216 C C . ALA B 1 623 ? -11.922 -27.969 -45.469 1 82.81 623 ALA B C 1
ATOM 10218 O O . ALA B 1 623 ? -11.703 -29.172 -45.469 1 82.81 623 ALA B O 1
ATOM 10219 N N . TYR B 1 624 ? -11.406 -27.125 -44.625 1 86.38 624 TYR B N 1
ATOM 10220 C CA . TYR B 1 624 ? -10.664 -27.562 -43.438 1 86.38 624 TYR B CA 1
ATOM 10221 C C . TYR B 1 624 ? -11.297 -27.016 -42.156 1 86.38 624 TYR B C 1
ATOM 10223 O O . TYR B 1 624 ? -11.945 -25.969 -42.188 1 86.38 624 TYR B O 1
ATOM 10231 N N . PRO B 1 625 ? -11.117 -27.719 -41.094 1 82 625 PRO B N 1
ATOM 10232 C CA . PRO B 1 625 ? -11.797 -27.328 -39.844 1 82 625 PRO B CA 1
ATOM 10233 C C . PRO B 1 625 ? -11.266 -26.031 -39.25 1 82 625 PRO B C 1
ATOM 10235 O O . PRO B 1 625 ? -12 -25.312 -38.594 1 82 625 PRO B O 1
ATOM 10238 N N . THR B 1 626 ? -10.016 -25.688 -39.562 1 84.69 626 THR B N 1
ATOM 10239 C CA . THR B 1 626 ? -9.438 -24.453 -39.031 1 84.69 626 THR B CA 1
ATOM 10240 C C . THR B 1 626 ? -8.742 -23.656 -40.125 1 84.69 626 THR B C 1
ATOM 10242 O O . THR B 1 626 ? -8.266 -24.219 -41.094 1 84.69 626 THR B O 1
ATOM 10245 N N . ILE B 1 627 ? -8.711 -22.359 -39.906 1 88.19 627 ILE B N 1
ATOM 10246 C CA . ILE B 1 627 ? -8.062 -21.469 -40.844 1 88.19 627 ILE B CA 1
ATOM 10247 C C . ILE B 1 627 ? -6.562 -21.766 -40.875 1 88.19 627 ILE B C 1
ATOM 10249 O O . ILE B 1 627 ? -5.941 -21.703 -41.938 1 88.19 627 ILE B O 1
ATOM 10253 N N . GLN B 1 628 ? -6.07 -22.141 -39.812 1 86.69 628 GLN B N 1
ATOM 10254 C CA . GLN B 1 628 ? -4.656 -22.484 -39.719 1 86.69 628 GLN B CA 1
ATOM 10255 C C . GLN B 1 628 ? -4.328 -23.656 -40.656 1 86.69 628 GLN B C 1
ATOM 10257 O O . GLN B 1 628 ? -3.35 -23.625 -41.375 1 86.69 628 GLN B O 1
ATOM 10262 N N . GLU B 1 629 ? -5.211 -24.625 -40.438 1 85.31 629 GLU B N 1
ATOM 10263 C CA . GLU B 1 629 ? -5.02 -25.812 -41.281 1 85.31 629 GLU B CA 1
ATOM 10264 C C . GLU B 1 629 ? -5.211 -25.469 -42.75 1 85.31 629 GLU B C 1
ATOM 10266 O O . GLU B 1 629 ? -4.461 -25.953 -43.625 1 85.31 629 GLU B O 1
ATOM 10271 N N . LEU B 1 630 ? -6.125 -24.656 -43.062 1 89.31 630 LEU B N 1
ATOM 10272 C CA . LEU B 1 630 ? -6.406 -24.25 -44.438 1 89.31 630 LEU B CA 1
ATOM 10273 C C . LEU B 1 630 ? -5.203 -23.531 -45.031 1 89.31 630 LEU B C 1
ATOM 10275 O O . LEU B 1 630 ? -4.754 -23.891 -46.125 1 89.31 630 LEU B O 1
ATOM 10279 N N . VAL B 1 631 ? -4.668 -22.594 -44.281 1 90.12 631 VAL B N 1
ATOM 10280 C CA . VAL B 1 631 ? -3.553 -21.797 -44.781 1 90.12 631 VAL B CA 1
ATOM 10281 C C . VAL B 1 631 ? -2.299 -22.656 -44.875 1 90.12 631 VAL B C 1
ATOM 10283 O O . VAL B 1 631 ? -1.561 -22.578 -45.844 1 90.12 631 VAL B O 1
ATOM 10286 N N . ARG B 1 632 ? -2.094 -23.5 -43.938 1 88.19 632 ARG B N 1
ATOM 10287 C CA . ARG B 1 632 ? -0.94 -24.406 -43.906 1 88.19 632 ARG B CA 1
ATOM 10288 C C . ARG B 1 632 ? -0.986 -25.359 -45.094 1 88.19 632 ARG B C 1
ATOM 10290 O O . ARG B 1 632 ? 0.011 -25.531 -45.812 1 88.19 632 ARG B O 1
ATOM 10297 N N . ARG B 1 633 ? -2.119 -25.984 -45.312 1 86.31 633 ARG B N 1
ATOM 10298 C CA . ARG B 1 633 ? -2.262 -26.938 -46.406 1 86.31 633 ARG B CA 1
ATOM 10299 C C . ARG B 1 633 ? -2.154 -26.234 -47.75 1 86.31 633 ARG B C 1
ATOM 10301 O O . ARG B 1 633 ? -1.572 -26.781 -48.688 1 86.31 633 ARG B O 1
ATOM 10308 N N . GLN B 1 634 ? -2.686 -25.109 -47.844 1 89.69 634 GLN B N 1
ATOM 10309 C CA . GLN B 1 634 ? -2.572 -24.328 -49.094 1 89.69 634 GLN B CA 1
ATOM 10310 C C . GLN B 1 634 ? -1.117 -23.984 -49.375 1 89.69 634 GLN B C 1
ATOM 10312 O O . GLN B 1 634 ? -0.673 -24.062 -50.531 1 89.69 634 GLN B O 1
ATOM 10317 N N . PHE B 1 635 ? -0.408 -23.609 -48.406 1 88.62 635 PHE B N 1
ATOM 10318 C CA . PHE B 1 635 ? 1.01 -23.297 -48.531 1 88.62 635 PHE B CA 1
ATOM 10319 C C . PHE B 1 635 ? 1.816 -24.516 -48.938 1 88.62 635 PHE B C 1
ATOM 10321 O O . PHE B 1 635 ? 2.65 -24.453 -49.844 1 88.62 635 PHE B O 1
ATOM 10328 N N . GLU B 1 636 ? 1.5 -25.594 -48.281 1 84.75 636 GLU B N 1
ATOM 10329 C CA . GLU B 1 636 ? 2.248 -26.828 -48.5 1 84.75 636 GLU B CA 1
ATOM 10330 C C . GLU B 1 636 ? 1.947 -27.422 -49.875 1 84.75 636 GLU B C 1
ATOM 10332 O O . GLU B 1 636 ? 2.812 -28.047 -50.469 1 84.75 636 GLU B O 1
ATOM 10337 N N . SER B 1 637 ? 0.743 -27.234 -50.312 1 84 637 SER B N 1
ATOM 10338 C CA . SER B 1 637 ? 0.331 -27.828 -51.594 1 84 637 SER B CA 1
ATOM 10339 C C . SER B 1 637 ? 0.962 -27.094 -52.781 1 84 637 SER B C 1
ATOM 10341 O O . SER B 1 637 ? 1.052 -27.641 -53.875 1 84 637 SER B O 1
ATOM 10343 N N . ARG B 1 638 ? 1.402 -25.844 -52.562 1 86.5 638 ARG B N 1
ATOM 10344 C CA . ARG B 1 638 ? 1.989 -25 -53.625 1 86.5 638 ARG B CA 1
ATOM 10345 C C . ARG B 1 638 ? 1.084 -24.922 -54.844 1 86.5 638 ARG B C 1
ATOM 10347 O O . ARG B 1 638 ? 1.562 -24.75 -55.969 1 86.5 638 ARG B O 1
ATOM 10354 N N . MET B 1 639 ? -0.168 -25.172 -54.656 1 85.81 639 MET B N 1
ATOM 10355 C CA . MET B 1 639 ? -1.178 -25.016 -55.688 1 85.81 639 MET B CA 1
ATOM 10356 C C . MET B 1 639 ? -1.787 -23.625 -55.656 1 85.81 639 MET B C 1
ATOM 10358 O O . MET B 1 639 ? -1.766 -22.953 -54.594 1 85.81 639 MET B O 1
ATOM 10362 N N . PRO B 1 640 ? -2.283 -23.234 -56.719 1 88.62 640 PRO B N 1
ATOM 10363 C CA . PRO B 1 640 ? -2.932 -21.922 -56.719 1 88.62 640 PRO B CA 1
ATOM 10364 C C . PRO B 1 640 ? -4.141 -21.859 -55.781 1 88.62 640 PRO B C 1
ATOM 10366 O O . PRO B 1 640 ? -4.879 -22.844 -55.656 1 88.62 640 PRO B O 1
ATOM 10369 N N . VAL B 1 641 ? -4.387 -20.766 -55.031 1 91 641 VAL B N 1
ATOM 10370 C CA . VAL B 1 641 ? -5.504 -20.547 -54.125 1 91 641 VAL B CA 1
ATOM 10371 C C . VAL B 1 641 ? -6.824 -20.688 -54.875 1 91 641 VAL B C 1
ATOM 10373 O O . VAL B 1 641 ? -7.758 -21.328 -54.406 1 91 641 VAL B O 1
ATOM 10376 N N . THR B 1 642 ? -6.98 -20.016 -56 1 88.62 642 THR B N 1
ATOM 10377 C CA . THR B 1 642 ? -8.07 -20.219 -56.969 1 88.62 642 THR B CA 1
ATOM 10378 C C . THR B 1 642 ? -7.523 -20.438 -58.375 1 88.62 642 THR B C 1
ATOM 10380 O O . THR B 1 642 ? -6.484 -19.891 -58.719 1 88.62 642 THR B O 1
ATOM 10383 N N . THR B 1 643 ? -8.164 -21.25 -59.094 1 85.69 643 THR B N 1
ATOM 10384 C CA . THR B 1 643 ? -7.754 -21.562 -60.469 1 85.69 643 THR B CA 1
ATOM 10385 C C . THR B 1 643 ? -7.676 -20.297 -61.312 1 85.69 643 THR B C 1
ATOM 10387 O O . THR B 1 643 ? -6.777 -20.156 -62.125 1 85.69 643 THR B O 1
ATOM 10390 N N . LYS B 1 644 ? -8.531 -19.328 -61.062 1 86.75 644 LYS B N 1
ATOM 10391 C CA . LYS B 1 644 ? -8.617 -18.109 -61.844 1 86.75 644 LYS B CA 1
ATOM 10392 C C . LYS B 1 644 ? -7.453 -17.172 -61.531 1 86.75 644 LYS B C 1
ATOM 10394 O O . LYS B 1 644 ? -6.875 -16.562 -62.438 1 86.75 644 LYS B O 1
ATOM 10399 N N . SER B 1 645 ? -7.016 -17.047 -60.281 1 85.62 645 SER B N 1
ATOM 10400 C CA . SER B 1 645 ? -5.996 -16.094 -59.875 1 85.62 645 SER B CA 1
ATOM 10401 C C . SER B 1 645 ? -4.594 -16.641 -60.094 1 85.62 645 SER B C 1
ATOM 10403 O O . SER B 1 645 ? -3.645 -15.883 -60.281 1 85.62 645 SER B O 1
ATOM 10405 N N . GLY B 1 646 ? -4.414 -17.953 -60.031 1 87 646 GLY B N 1
ATOM 10406 C CA . GLY B 1 646 ? -3.111 -18.594 -60.156 1 87 646 GLY B CA 1
ATOM 10407 C C . GLY B 1 646 ? -2.156 -18.203 -59.031 1 87 646 GLY B C 1
ATOM 10408 O O . GLY B 1 646 ? -0.959 -18.484 -59.094 1 87 646 GLY B O 1
ATOM 10409 N N . ALA B 1 647 ? -2.512 -17.625 -58 1 90.75 647 ALA B N 1
ATOM 10410 C CA . ALA B 1 647 ? -1.651 -17.141 -56.906 1 90.75 647 ALA B CA 1
ATOM 10411 C C . ALA B 1 647 ? -1.146 -18.297 -56.062 1 90.75 647 ALA B C 1
ATOM 10413 O O . ALA B 1 647 ? -1.934 -19.125 -55.594 1 90.75 647 ALA B O 1
ATOM 10414 N N . ILE B 1 648 ? 0.095 -18.312 -55.875 1 90.25 648 ILE B N 1
ATOM 10415 C CA . ILE B 1 648 ? 0.724 -19.359 -55.062 1 90.25 648 ILE B CA 1
ATOM 10416 C C . ILE B 1 648 ? 1.373 -18.719 -53.812 1 90.25 648 ILE B C 1
ATOM 10418 O O . ILE B 1 648 ? 2.059 -17.703 -53.938 1 90.25 648 ILE B O 1
ATOM 10422 N N . LEU B 1 649 ? 1.137 -19.344 -52.688 1 91.06 649 LEU B N 1
ATOM 10423 C CA . LEU B 1 649 ? 1.729 -18.891 -51.438 1 91.06 649 LEU B CA 1
ATOM 10424 C C . LEU B 1 649 ? 3.176 -19.359 -51.312 1 91.06 649 LEU B C 1
ATOM 10426 O O . LEU B 1 649 ? 3.465 -20.547 -51.469 1 91.06 649 LEU B O 1
ATOM 10430 N N . LYS B 1 650 ? 4.125 -18.438 -51 1 91.69 650 LYS B N 1
ATOM 10431 C CA . LYS B 1 650 ? 5.535 -18.797 -50.875 1 91.69 650 LYS B CA 1
ATOM 10432 C C . LYS B 1 650 ? 6.105 -18.312 -49.562 1 91.69 650 LYS B C 1
ATOM 10434 O O . LYS B 1 650 ? 6.777 -19.078 -48.844 1 91.69 650 LYS B O 1
ATOM 10439 N N . ARG B 1 651 ? 5.91 -17.078 -49.219 1 89.12 651 ARG B N 1
ATOM 10440 C CA . ARG B 1 651 ? 6.535 -16.5 -48.031 1 89.12 651 ARG B CA 1
ATOM 10441 C C . ARG B 1 651 ? 5.504 -15.773 -47.156 1 89.12 651 ARG B C 1
ATOM 10443 O O . ARG B 1 651 ? 4.91 -14.781 -47.594 1 89.12 651 ARG B O 1
ATOM 10450 N N . PRO B 1 652 ? 5.277 -16.25 -45.906 1 88.25 652 PRO B N 1
ATOM 10451 C CA . PRO B 1 652 ? 4.398 -15.516 -45 1 88.25 652 PRO B CA 1
ATOM 10452 C C . PRO B 1 652 ? 5.039 -14.234 -44.469 1 88.25 652 PRO B C 1
ATOM 10454 O O . PRO B 1 652 ? 6.211 -14.234 -44.094 1 88.25 652 PRO B O 1
ATOM 10457 N N . ILE B 1 653 ? 4.398 -13.133 -44.562 1 86.69 653 ILE B N 1
ATOM 10458 C CA . ILE B 1 653 ? 4.848 -11.883 -43.969 1 86.69 653 ILE B CA 1
ATOM 10459 C C . ILE B 1 653 ? 4.402 -11.82 -42.5 1 86.69 653 ILE B C 1
ATOM 10461 O O . ILE B 1 653 ? 3.205 -11.758 -42.219 1 86.69 653 ILE B O 1
ATOM 10465 N N . LEU B 1 654 ? 5.348 -11.852 -41.719 1 82.19 654 LEU B N 1
ATOM 10466 C CA . LEU B 1 654 ? 5.082 -11.969 -40.281 1 82.19 654 LEU B CA 1
ATOM 10467 C C . LEU B 1 654 ? 4.906 -10.594 -39.656 1 82.19 654 LEU B C 1
ATOM 10469 O O . LEU B 1 654 ? 5.516 -9.617 -40.094 1 82.19 654 LEU B O 1
ATOM 10473 N N . ARG B 1 655 ? 3.957 -10.539 -38.781 1 73.38 655 ARG B N 1
ATOM 10474 C CA . ARG B 1 655 ? 3.719 -9.297 -38.031 1 73.38 655 ARG B CA 1
ATOM 10475 C C . ARG B 1 655 ? 4.914 -8.93 -37.156 1 73.38 655 ARG B C 1
ATOM 10477 O O . ARG B 1 655 ? 5.559 -9.812 -36.594 1 73.38 655 ARG B O 1
ATOM 10484 N N . GLU B 1 656 ? 5.492 -7.777 -37.312 1 60.12 656 GLU B N 1
ATOM 10485 C CA . GLU B 1 656 ? 6.641 -7.34 -36.531 1 60.12 656 GLU B CA 1
ATOM 10486 C C . GLU B 1 656 ? 6.273 -7.184 -35.062 1 60.12 656 GLU B C 1
ATOM 10488 O O . GLU B 1 656 ? 7.094 -7.438 -34.156 1 60.12 656 GLU B O 1
ATOM 10493 N N . TRP B 1 657 ? 5.168 -6.387 -34.75 1 51.84 657 TRP B N 1
ATOM 10494 C CA . TRP B 1 657 ? 4.859 -6.07 -33.375 1 51.84 657 TRP B CA 1
ATOM 10495 C C . TRP B 1 657 ? 3.887 -7.086 -32.781 1 51.84 657 TRP B C 1
ATOM 10497 O O . TRP B 1 657 ? 3.078 -7.672 -33.5 1 51.84 657 TRP B O 1
ATOM 10507 N N . GLU B 1 658 ? 4.094 -7.566 -31.641 1 51.75 658 GLU B N 1
ATOM 10508 C CA . GLU B 1 658 ? 3.309 -8.508 -30.844 1 51.75 658 GLU B CA 1
ATOM 10509 C C . GLU B 1 658 ? 1.854 -8.055 -30.734 1 51.75 658 GLU B C 1
ATOM 10511 O O . GLU B 1 658 ? 0.967 -8.859 -30.453 1 51.75 658 GLU B O 1
ATOM 10516 N N . LEU B 1 659 ? 1.513 -6.73 -30.672 1 48 659 LEU B N 1
ATOM 10517 C CA . LEU B 1 659 ? 0.133 -6.297 -30.484 1 48 659 LEU B CA 1
ATOM 10518 C C . LEU B 1 659 ? -0.651 -6.398 -31.797 1 48 659 LEU B C 1
ATOM 10520 O O . LEU B 1 659 ? -0.108 -6.141 -32.875 1 48 659 LEU B O 1
ATOM 10524 N N . LEU B 1 660 ? -1.662 -6.988 -31.812 1 50.41 660 LEU B N 1
ATOM 10525 C CA . LEU B 1 660 ? -2.602 -7.004 -32.938 1 50.41 660 LEU B CA 1
ATOM 10526 C C . LEU B 1 660 ? -3.096 -5.598 -33.25 1 50.41 660 LEU B C 1
ATOM 10528 O O . LEU B 1 660 ? -3.17 -4.746 -32.375 1 50.41 660 LEU B O 1
ATOM 10532 N N . ASN B 1 661 ? -3.113 -5.238 -34.469 1 50.06 661 ASN B N 1
ATOM 10533 C CA . ASN B 1 661 ? -3.615 -3.926 -34.844 1 50.06 661 ASN B CA 1
ATOM 10534 C C . ASN B 1 661 ? -4.887 -3.566 -34.094 1 50.06 661 ASN B C 1
ATOM 10536 O O . ASN B 1 661 ? -5.133 -2.393 -33.812 1 50.06 661 ASN B O 1
ATOM 10540 N N . ASP B 1 662 ? -5.559 -4.57 -33.844 1 51 662 ASP B N 1
ATOM 10541 C CA . ASP B 1 662 ? -6.773 -4.332 -33.062 1 51 662 ASP B CA 1
ATOM 10542 C C . ASP B 1 662 ? -6.449 -3.75 -31.703 1 51 662 ASP B C 1
ATOM 10544 O O . ASP B 1 662 ? -7.297 -3.115 -31.078 1 51 662 ASP B O 1
ATOM 10548 N N . ASP B 1 663 ? -5.348 -4.117 -31.312 1 47.41 663 ASP B N 1
ATOM 10549 C CA . ASP B 1 663 ? -4.973 -3.691 -29.969 1 47.41 663 ASP B CA 1
ATOM 10550 C C . ASP B 1 663 ? -4.363 -2.291 -29.984 1 47.41 663 ASP B C 1
ATOM 10552 O O . ASP B 1 663 ? -3.979 -1.761 -28.938 1 47.41 663 ASP B O 1
ATOM 10556 N N . ILE B 1 664 ? -4.125 -1.883 -31.109 1 43.22 664 ILE B N 1
ATOM 10557 C CA . ILE B 1 664 ? -3.492 -0.573 -31.234 1 43.22 664 ILE B CA 1
ATOM 10558 C C . ILE B 1 664 ? -4.562 0.509 -31.344 1 43.22 664 ILE B C 1
ATOM 10560 O O . ILE B 1 664 ? -5.422 0.452 -32.219 1 43.22 664 ILE B O 1
ATOM 10564 N N . GLU B 1 665 ? -4.879 1.05 -30.312 1 39.44 665 GLU B N 1
ATOM 10565 C CA . GLU B 1 665 ? -5.688 2.266 -30.375 1 39.44 665 GLU B CA 1
ATOM 10566 C C . GLU B 1 665 ? -4.883 3.426 -30.953 1 39.44 665 GLU B C 1
ATOM 10568 O O . GLU B 1 665 ? -3.811 3.76 -30.453 1 39.44 665 GLU B O 1
ATOM 10573 N N . LEU B 1 666 ? -5.023 3.609 -32.219 1 34.69 666 LEU B N 1
ATOM 10574 C CA . LEU B 1 666 ? -4.426 4.789 -32.844 1 34.69 666 LEU B CA 1
ATOM 10575 C C . LEU B 1 666 ? -4.98 6.066 -32.219 1 34.69 666 LEU B C 1
ATOM 10577 O O . LEU B 1 666 ? -6.195 6.246 -32.125 1 34.69 666 LEU B O 1
ATOM 10581 N N . LYS B 1 667 ? -4.379 6.457 -31.203 1 32.97 667 LYS B N 1
ATOM 10582 C CA . LYS B 1 667 ? -4.773 7.719 -30.594 1 32.97 667 LYS B CA 1
ATOM 10583 C C . LYS B 1 667 ? -4.324 8.906 -31.438 1 32.97 667 LYS B C 1
ATOM 10585 O O . LYS B 1 667 ? -3.299 8.836 -32.125 1 32.97 667 LYS B O 1
ATOM 10590 N N . MET B 1 668 ? -5.227 9.414 -32.188 1 30.17 668 MET B N 1
ATOM 10591 C CA . MET B 1 668 ? -5.02 10.609 -33 1 30.17 668 MET B CA 1
ATOM 10592 C C . MET B 1 668 ? -4.246 11.672 -32.219 1 30.17 668 MET B C 1
ATOM 10594 O O . MET B 1 668 ? -4.578 11.961 -31.062 1 30.17 668 MET B O 1
ATOM 10598 N N . LYS B 1 669 ? -3.031 11.68 -32.219 1 31.22 669 LYS B N 1
ATOM 10599 C CA . LYS B 1 669 ? -2.305 12.867 -31.781 1 31.22 669 LYS B CA 1
ATOM 10600 C C . LYS B 1 669 ? -2.738 14.102 -32.562 1 31.22 669 LYS B C 1
ATOM 10602 O O . LYS B 1 669 ? -2.773 14.086 -33.812 1 31.22 669 LYS B O 1
ATOM 10607 N N . ILE B 1 670 ? -3.688 14.945 -31.875 1 24.62 670 ILE B N 1
ATOM 10608 C CA . ILE B 1 670 ? -3.848 16.281 -32.406 1 24.62 670 ILE B CA 1
ATOM 10609 C C . ILE B 1 670 ? -2.535 17.062 -32.281 1 24.62 670 ILE B C 1
ATOM 10611 O O . ILE B 1 670 ? -1.907 17.047 -31.234 1 24.62 670 ILE B O 1
#

InterPro domains:
  IPR000980 SH2 domain [PF00017] (560-632)
  IPR000980 SH2 domain [PS50001] (560-653)
  IPR000980 SH2 domain [SM00252] (558-640)
  IPR001060 FCH domain [PF00611] (13-86)
  IPR001060 FCH domain [SM00055] (1-94)
  IPR027267 AH/BAR domain superfamily [G3DSA:1.20.1270.60] (1-274)
  IPR027267 AH/BAR domain superfamily [SSF103657] (1-286)
  IPR031160 F-BAR domain [PS51741] (1-263)
  IPR035849 Fes/Fps/Fer, SH2 domain [cd10361] (555-641)
  IPR036860 SH2 domain superfamily [G3DSA:3.30.505.10] (545-658)
  IPR036860 SH2 domain superfamily [SSF55550] (543-654)
  IPR051853 Adapter protein with SH2 and Ras-GEF domains [PTHR14247] (474-660)

pLDDT: mean 75.74, std 29.83, range [12.63, 97.81]

Solvent-accessible surface area (backbone atoms only — not comparable to full-atom values): 76597 Å² total; per-residue (Å²): 120,49,42,33,78,41,33,65,7,71,66,15,50,52,50,56,52,49,50,51,51,52,48,48,52,47,50,50,45,49,41,51,47,50,50,53,48,25,52,43,41,37,52,41,23,50,47,50,50,54,52,47,57,62,58,65,69,60,85,61,72,87,47,34,86,35,27,45,65,51,42,26,50,51,46,44,53,53,35,50,50,51,50,28,50,52,41,38,53,30,22,49,44,40,56,69,43,49,41,48,55,45,53,51,49,50,52,49,52,53,50,51,54,51,49,52,53,51,51,53,48,49,56,53,31,52,52,49,51,44,49,50,53,30,51,50,34,47,52,53,35,48,51,31,48,54,49,31,54,50,33,43,51,52,32,52,52,41,56,71,67,66,57,82,59,72,66,50,53,48,34,47,50,50,28,49,52,32,48,50,50,33,54,47,34,49,36,49,30,41,50,30,31,52,49,38,46,35,48,51,51,26,41,70,71,28,38,50,24,32,52,35,38,40,49,49,52,54,55,27,51,51,36,49,54,52,48,47,45,55,50,52,49,47,65,51,68,48,54,60,41,70,74,48,46,48,37,53,48,54,39,49,52,36,52,67,65,45,47,34,92,54,41,50,47,57,54,37,44,69,74,43,49,25,66,65,76,80,80,80,86,62,69,68,69,58,75,68,50,68,86,58,89,57,77,82,50,80,71,49,70,66,60,21,66,82,29,42,67,59,50,52,50,51,44,50,52,49,52,50,49,43,52,52,52,53,53,51,44,54,54,44,50,55,52,27,52,54,31,44,51,51,33,55,55,38,52,57,42,49,74,73,60,74,42,74,65,57,50,53,49,34,48,52,35,43,51,50,22,37,51,34,49,34,51,43,42,35,48,51,28,51,41,55,36,47,51,54,50,43,52,62,59,45,49,48,56,57,73,45,61,90,53,77,56,50,73,61,59,77,53,55,73,69,71,67,76,81,68,75,81,80,76,74,73,70,75,68,75,75,72,75,72,80,71,87,82,80,87,88,88,89,85,81,78,76,74,64,82,74,70,76,70,79,90,82,89,91,83,92,84,92,83,79,95,75,87,87,91,89,92,91,91,93,89,96,88,95,91,94,88,96,86,90,92,88,93,86,91,84,91,82,92,84,90,85,86,90,84,88,85,82,89,83,73,89,77,88,82,87,85,76,74,68,81,68,75,80,79,82,81,80,78,81,81,77,85,70,67,66,69,58,64,72,55,55,63,66,64,54,74,69,75,41,48,86,48,70,67,55,43,46,64,66,40,61,77,38,50,34,38,43,37,55,56,58,69,70,58,48,55,68,71,36,79,46,79,12,23,28,36,33,30,38,43,65,41,87,88,74,69,42,78,37,43,29,41,38,36,16,46,100,47,84,44,77,43,65,56,37,76,47,95,83,57,16,30,24,68,77,65,76,63,24,39,38,62,64,55,38,54,49,50,43,41,71,63,58,42,48,61,37,86,88,71,56,35,42,51,72,41,72,50,58,54,84,64,90,66,43,43,74,69,50,73,80,69,41,73,68,119,46,41,34,78,41,34,64,7,71,67,16,50,52,50,54,53,49,52,52,53,51,48,48,52,48,51,51,45,49,42,53,48,50,49,53,48,25,50,43,41,38,52,42,23,51,47,51,51,53,53,47,59,61,57,66,68,60,86,61,73,87,47,34,85,35,27,45,64,51,42,26,50,52,46,44,53,54,34,51,49,51,51,26,52,54,41,39,53,28,21,50,44,40,56,70,43,49,42,49,54,46,52,51,49,50,53,50,51,54,50,51,53,50,49,51,54,51,52,54,48,50,56,53,51,53,52,50,52,43,47,49,52,31,51,51,33,47,53,53,35,49,50,31,48,54,49,31,54,49,33,44,50,53,32,51,53,42,56,69,68,66,57,82,58,71,66,48,53,49,33,46,50,48,28,49,51,33,47,49,50,33,53,47,35,48,36,51,29,42,52,30,31,54,48,40,46,35,48,50,50,26,42,69,72,29,37,48,25,32,53,35,37,39,49,50,50,52,55,28,52,51,36,50,55,52,49,48,45,55,50,50,49,47,66,51,68,47,55,58,41,69,75,47,45,49,39,51,48,54,38,50,53,35,52,68,64,44,47,34,92,53,41,50,47,55,55,36,44,69,75,42,48,25,66,66,77,80,80,79,86,62,70,68,67,56,77,67,50,70,85,58,89,57,77,81,52,79,71,49,70,66,61,22,65,82,28,41,68,60,51,51,51,50,46,51,53,49,52,51,49,44,52,51,52,53,54,51,43,55,39,42,50,36,52,26,52,54,30,45,51,52,32,55,54,40,53,56,44,50,74,74,60,72,42,72,65,57,50,54,49,36,48,52,34,43,51,51,22,36,52,35,49,33,51,45,43,35,49,52,29,49,41,53,35,49,51,52,52,42,51,62,59,44,48,46,55,57,73,44,59,90,50,77,57,49,75,58,59,77,54,55,74,75,71,68,82,85,72,81,83,75,72,70,65,67,69,58,75,68,65,74,67,83,62,84,86,76,84,90,80,86,81,79,76,88,73,75,81,80,64,90,69,66,84,79,82,88,80,92,87,86,92,87,94,86,94,91,93,90,96,88,89,92,97,89,96,89,89,91,87,93,88,96,86,95,86,94,81,91,74,87,73,88,85,80,89,70,56,66,24,68,82,72,86,82,83,87,88,81,86,80,79,72,83,78,75,82,72,78,77,78,77,77,80,73,85,68,75,78,61,57,66,67,51,56,63,62,64,52,73,70,70,41,44,87,47,69,68,56,39,47,64,64,40,62,77,37,49,34,37,45,36,56,57,57,70,71,58,48,56,68,72,35,78,46,76,12,22,27,37,34,30,36,42,64,40,88,88,75,66,42,81,36,44,30,43,37,34,16,46,99,46,81,45,78,44,64,56,37,74,46,94,84,57,14,30,22,70,76,65,76,63,24,35,34,64,63,55,37,53,50,49,44,41,72,61,60,43,47,63,36,86,88,72,58,36,40,52,72,40,72,50,58,52,87,63,90,66,44,42,72,67,50,59,12,54,26,67,68

Radius of gyration: 61.59 Å; Cα contacts (8 Å, |Δi|>4): 1436; chains: 2; bounding box: 149×217×125 Å

Foldseek 3Di:
DFCLVPQLDPVSVVVVLVVLVVVLVVLVVVLVVLLVVLVVLLVVLVVLVVVLVVVVVDDPPPCCVQFLVNVLVVLLSVLSNLVSVLSNVLSVCSVPPLSVLSVVLSVLSVVLSVVLVVLVLVLVLVLVVLVVQLVVLVVVLVVLVVQLVVLVVVLVVCVVVVDDDDVNVVSVVSNVVSVVVNVVSVVVNVVSVVVSVVSVVCSSPPRSSVSRRVSVVSVVVSVVSVVVSVVSSCVSVPCPDPSNVVSVVSSVVSVVPRDPVCRRPDRNCVVDPDDDDDDDDDAFDQVVCVPPDWDDDGPADAWFPVCVVVLVVVLVVLVVVLVVLVVVLVVLVVVLVVLVVVLVVLVVVCVVDNDPVSVVSNVVSVVVNVVSVVSNVVSVVVSVVSVVVSVRSVVNNVVCPPPHGHHTRVCVVVPPDPPDDDDPPPPPPDPPDPDDDDDDDDDYDDPDDDDPDDDDYDDDDDDDDDDDYDYDDYDDDDDDDDDDDYYDDDDDDDDDDYDDDDDDDPDDDDDDDDDDDDDDDDDPDDSPGSVPPVVVVQPPPPLAPQDPVSQCVVCLPPQLEQEADDPVVVPVQADDQQEKGKYWDQDPPPRDIWIWIWGAHVHIDIFTFDQDPVRFTATPDDGDRHPVVHVVCQQVVQAARDPVRRGGHDDRRGDPDSDRVVRDDPDPDD/DFCLVPQLDPVSVVVVLVVLVVVLVVLVVVLVVLLVVLVVLLVVLVVLVVVLVVVVVDDPPPCCVQFLVNVLVVLLSVLSNLVSVLSNVLSVCSVPPLSVLSVVLSVLSVVLSVVLVVLVVVLVVVLVVLVVQLVVLVVVLVVLVVQLVVLVVVLVVCVVVVDDDDVNVVSVVSNVVSVVVNVVSVVVNVVSVVVSVVSVVCSSPPRSSVSRRVSVVSVVVSVVSVVVSVVSSCVSVPCPDPSNVVSVVSSVVSVVPRDPVCRRPDRNCVVDPDDDDDDDDDAFDQVVCVPPDWDDDGPADAWFPVCPVVLVVVLVVLVVVLVVLVVVLVVLVVVLVVLVVVLVVLVVVCVVDNDPVSVVSNVVSVVVNVVSVVSNVVSVVVSVVSVVVSVRSVVNVVVCPPPHGHHTRVCVVVPPDDDDDDPVPCVPPPPPDPPDPDDDDDDDDDDDDDDPDDDDDDDDDYYDDDDDDDDDYYDDDDYYDYDDDDDDDDDDPDDDCQAAADDDDDDDDDDDDDDDDDDDDPDDPPPDDPPPVVVVVQPPLPLAPQDPVSQCVVCLPPQLEQEADDPVRVQVQADDQQEKGKYWDQDPVPRDIWIWIWGDHVHIDIFTFDQDPVRFTATPDDGGRHPVVHVVCQQVVQAASDPVRRGGHDDRRGDPDSDRSVRDRRDHDD

Nearest PDB structures (foldseek):
  2efl-assembly1_A-2  TM=7.849E-01  e=4.150E-08  Homo sapiens
  5i6j-assembly1_A-2  TM=5.300E-01  e=6.272E-10  Homo sapiens
  5i7d-assembly1_A  TM=5.243E-01  e=2.078E-09  Homo sapiens
  5i6r-assembly1_A-2  TM=5.286E-01  e=7.235E-09  Homo sapiens
  7sqc-assembly1_1Y  TM=2.427E-01  e=5.646E-02  Chlamydomonas reinhardtii

Organism: Elysia chlorotica (NCBI:txid188477)

Secondary structure (DSSP, 8-state):
--HHHHB-SHHHHHHHHHHHHHHHHHHHHHHHHHHHHHHHHHHHHHHHHHHHHHHTTS---TTTTT-HHHHHHHHHHHHHHHHHHHHHHHHHHIIIIIHHHHHHHHHHHHHHHHHHHHHHHHHHHHHHHHHHHHHHHHHHHHHHHHHHHHHHHHHHHHHHTT--SHHHHHHHHHHHHHHHHHHHHHHHHHHHHHHHHHHHHHIIIIIHHHHHHHHHHHHHHHHHHHHHHHHHHHHHH-TTSHHHHHHHHHHHHHHHT--GGGSSTTHHHHHH-B-PPPPPP----GGGGTT--SS--TTS---STTTHHHHHHHHHHHHHHHHHHHHHHHHHHHHHHHHHHHHHHHHHHHHH---HHHHHHHHHHHHHHHHHHHHHHHHHHHHHHHHHHHHHHHHHHHHHTTSPPPPPGGGHHHHT-----S----------------------------------------------------------------------------------------------------------GGGGHHHHHHHSTT----SHHHHHHHHTT-TTEEEE--HHHHHHH--STTEEEEEEEE-TTT--EEEEEEEESSSEEEEEEEE-TTSSEESSS--BSSHHHHHHHHHHHT--SSTTT-----EE---SSSS-GGG-----B-/--HHHHB-SHHHHHHHHHHHHHHHHHHHHHHHHHHHHHHHHHHHHHHHHHHHHHHTTS---TTTTT-HHHHHHHHHHHHHHHHHHHHHHHHHHIIIIIHHHHHHHHHHHHHHHHHHHHHHHHHHHHHHHHHHHHHHHHHHHHHHHHHHHHHHHHHHHHHHTT--SHHHHHHHHHHHHHHHHHHHHHHHHHHHHHHHHHHHHHIIIIIHHHHHHHHHHHHHHHHHHHHHHHHHHHHTT-TTSHHHHHHHHHHHHHHHT--GGGSSTTHHHHHH-B-PPPPPP----GGGGTT--SS--TTS---STTTHHHHHHHHHHHHHHHHHHHHHHHHHHHHHHHHHHHHHHHHHHHHH---HHHHHHHHHHHHHHHHHHHHHHHHHHHHHHHHHHHHHHHHHHHHHTTSPPPPPGGGHHHH------S-----------------------------TT----------------------------------------------EEE--------------------------GGGSHHHHHHHSTT----SHHHHHHHHTT-TTEEEE--HHHHHHH--STTEEEEEEEE-TTT--EEEEEEEESSSEEEEEEEE-TTSSEESSS--BSSHHHHHHHHHHHT--SSTTT-----EE---SSSS-GGG--EE-B-

Sequence (1340 aa):
MGFGKDMKGRASHDAMLRVQDSEIRLLDTIHNFVLTRAENDRKYAAGLGKLLATALKADNSEFRETCSVFKAWDVILKETENLSRSLRSNSDHLTSSTAEILAQLISEKKAARRKYLDERERLDTDFARVQDEMMRNKIDYGRAVDRLSQDKAKYLEMQGKGKSGPKLDEAKTKFFRSAVRLHKLHNEYVASVHQAREHQTMLRDTALPAVLDSHQDGQEAMVHKTKFVLEDYLQHTDTCKDDFQSVTHNITEAVQSIRPGAEYSTTFIEVHKSHLPPPAEFNFEERLLDDYKGSLKAGVLEANDLTIEALRDKLTKLTEEVEDINTRMTRASSDQQRASLDVNNLTAQLTESPTIDTINNYLEKRRESEAYTQNLLEMEGNVHRLERLVAVIKQPIDQLGSKPAPLASDLKDIMSGSDGPDGQQTLTSAGLPPTLNSGGSTNSSQTRDHTFMKSLSKMNPFKKALRPSSSQSGGLNLSSSGGAGDDDGDSTISNENSPLEESGGRTEMRSKGSYERSELHVTNSNGSENRVSMMKMREQGQLVDMDASEAKSRIADEGWFHGVLPREEVQRLLTTDGDYLVRESKNKKTNETQFVLSVFWQGHRHFIIQFGSDRGWHFEGQAYPTIQELVRRQFESRMPVTTKSGAILKRPILREWELLNDDIELKMKIMGFGKDMKGRASHDAMLRVQDSEIRLLDTIHNFVLTRAENDRKYAAGLGKLLATALKADNSEFRETCSVFKAWDVILKETENLSRSLRSNSDHLTSSTAEILAQLISEKKAARRKYLDERERLDTDFARVQDEMMRNKIDYGRAVDRLSQDKAKYLEMQGKGKSGPKLDEAKTKFFRSAVRLHKLHNEYVASVHQAREHQTMLRDTALPAVLDSHQDGQEAMVHKTKFVLEDYLQHTDTCKDDFQSVTHNITEAVQSIRPGAEYSTTFIEVHKSHLPPPAEFNFEERLLDDYKGSLKAGVLEANDLTIEALRDKLTKLTEEVEDINTRMTRASSDQQRASLDVNNLTAQLTESPTIDTINNYLEKRRESEAYTQNLLEMEGNVHRLERLVAVIKQPIDQLGSKPAPLASDLKDIMSGSDGPDGQQTLTSAGLPPTLNSGGSTNSSQTRDHTFMKSLSKMNPFKKALRPSSSQSGGLNLSSSGGAGDDDGDSTISNENSPLEESGGRTEMRSKGSYERSELHVTNSNGSENRVSMMKMREQGQLVDMDASEAKSRIADEGWFHGVLPREEVQRLLTTDGDYLVRESKNKKTNETQFVLSVFWQGHRHFIIQFGSDRGWHFEGQAYPTIQELVRRQFESRMPVTTKSGAILKRPILREWELLNDDIELKMKI